Protein AF-0000000068592429 (afdb_homodimer)

Solvent-accessible surface area (backbone atoms only — not comparable to full-atom values): 50701 Å² total; per-residue (Å²): 136,84,78,75,76,78,73,79,74,76,72,72,74,68,74,78,64,93,68,71,52,60,77,60,74,67,26,63,68,58,52,56,60,53,63,74,45,64,85,49,51,45,71,52,58,59,58,52,37,44,52,31,51,76,68,63,32,38,27,37,26,39,37,36,29,75,93,52,47,72,50,48,60,65,51,44,50,48,38,41,71,73,24,67,29,78,42,56,35,36,48,62,47,90,30,91,50,41,43,32,55,51,38,64,66,35,44,76,69,62,33,51,32,36,40,37,40,60,28,63,80,62,58,54,56,87,74,43,86,38,52,57,46,74,31,45,39,43,43,67,67,65,46,67,56,52,46,51,52,48,48,73,73,31,59,90,67,38,50,33,36,38,41,36,26,36,67,38,36,39,68,46,53,63,59,36,45,62,57,39,38,72,72,67,36,46,72,42,62,52,55,35,44,80,45,52,64,20,32,34,39,61,48,25,25,42,71,77,57,44,72,78,72,31,93,68,64,39,84,36,38,32,33,42,31,42,38,85,64,59,65,36,53,48,19,36,40,56,37,31,74,85,49,52,39,29,37,33,22,72,87,80,70,46,78,39,85,56,85,75,66,59,53,62,48,50,49,51,53,50,50,36,32,52,47,32,51,71,60,42,59,32,33,34,37,33,39,26,54,40,41,51,36,24,46,70,67,55,51,51,51,52,51,53,54,34,55,75,71,67,52,45,71,44,42,30,37,26,62,71,89,47,51,72,63,55,54,63,40,57,91,70,36,45,20,36,35,42,38,40,66,51,50,54,29,70,75,44,28,82,70,32,92,47,35,44,28,24,56,61,49,40,34,33,41,72,63,74,45,77,61,56,57,58,76,82,69,79,73,73,75,64,81,75,77,76,85,76,83,74,68,81,65,76,72,76,68,75,76,74,78,76,72,76,88,64,69,75,59,60,69,59,82,25,32,41,50,20,63,83,32,64,86,61,29,65,37,74,75,59,68,62,88,61,69,82,63,69,84,68,77,75,79,78,78,76,82,78,78,75,120,135,82,78,78,75,79,72,79,72,76,73,73,76,70,74,77,64,92,67,72,53,60,75,59,73,67,28,62,69,59,52,56,60,53,62,75,47,65,86,48,50,44,72,52,59,59,58,50,37,44,51,30,49,76,69,62,30,37,26,36,27,40,37,37,28,74,93,52,46,73,50,48,60,66,50,43,50,48,38,42,71,73,24,66,28,78,42,56,34,36,47,62,48,90,32,91,50,42,45,31,54,50,36,65,66,36,45,76,70,61,34,51,31,36,41,38,40,61,28,63,81,62,60,53,56,86,74,42,86,40,51,56,45,74,33,44,38,44,42,68,66,65,45,67,57,52,47,50,52,47,47,72,71,30,60,89,68,36,49,32,36,38,43,36,26,37,63,37,37,39,67,45,52,63,59,34,45,63,57,39,37,74,71,66,36,46,73,42,62,54,54,34,45,80,46,52,66,20,34,36,39,61,50,25,24,41,70,78,56,44,72,77,72,31,92,69,63,39,83,36,39,32,33,44,30,41,40,86,63,58,65,36,54,47,19,36,40,56,38,31,78,86,49,51,40,30,37,34,22,73,87,80,69,46,77,39,85,55,86,76,66,58,51,62,48,50,51,52,53,50,50,36,34,52,48,31,51,73,62,43,59,32,33,33,36,32,40,26,53,39,41,52,37,23,46,69,68,54,51,52,52,51,50,51,54,33,55,75,71,66,53,45,69,46,42,29,36,27,62,72,89,46,52,71,65,55,54,63,39,57,89,71,35,44,20,35,35,42,38,41,66,51,51,53,29,70,77,46,28,82,70,32,92,47,34,44,29,24,56,60,49,40,34,33,43,72,62,75,43,76,60,57,57,57,75,83,68,81,73,75,74,65,82,74,79,78,82,75,82,75,70,80,66,76,73,75,67,75,75,73,79,74,73,74,90,64,69,76,58,59,69,60,84,25,32,42,50,22,64,84,32,64,88,61,29,66,37,73,74,59,68,62,88,60,70,83,63,70,83,67,76,73,77,79,78,76,79,77,79,74,119

Radius of gyration: 33.21 Å; Cα contacts (8 Å, |Δi|>4): 1528; chains: 2; bounding box: 91×123×103 Å

Sequence (902 aa):
MEVEQAKPKPTPKRFVKNQIPDSILNDAALNAAISILPHNYNFEVHKCVWRVLSTGAKRVALQFPEGLLMYSLPLSDIFTTFAAVDRCYVLGDVTYGACCVDDFSAAALSADLLIHYGHSCLVPIDSTTIPCLYVFVDIKIDVSHLVDTVKLNLESRAQNLVLAGTIQFASAIRAAKPELEKSGFRVLVPQSKPLSAGEVLGCTAPKVSLMNAFSENPENSVLVFVADGRFHLEAIMIANPGIKAFRYDPYIGKLFLEEYDHVGMKESRKGAILRAREEARNWGVVLGTLGRQGNPKILERLEKNMKEKGFLYTVFLMSEISPARIALFEDSVDAWIQIACPRLSIDWGDAFGKPVLNPFEAEIALGVIPCWWEKKKNVLVSKVQKSGDSSCECSCGEDENGNGKSDFGGEYPMDYYSQDGGEWNSSYVKKSSRPVRRISVSSIATSAISQMEVEQAKPKPTPKRFVKNQIPDSILNDAALNAAISILPHNYNFEVHKCVWRVLSTGAKRVALQFPEGLLMYSLPLSDIFTTFAAVDRCYVLGDVTYGACCVDDFSAAALSADLLIHYGHSCLVPIDSTTIPCLYVFVDIKIDVSHLVDTVKLNLESRAQNLVLAGTIQFASAIRAAKPELEKSGFRVLVPQSKPLSAGEVLGCTAPKVSLMNAFSENPENSVLVFVADGRFHLEAIMIANPGIKAFRYDPYIGKLFLEEYDHVGMKESRKGAILRAREEARNWGVVLGTLGRQGNPKILERLEKNMKEKGFLYTVFLMSEISPARIALFEDSVDAWIQIACPRLSIDWGDAFGKPVLNPFEAEIALGVIPCWWEKKKNVLVSKVQKSGDSSCECSCGEDENGNGKSDFGGEYPMDYYSQDGGEWNSSYVKKSSRPVRRISVSSIATSAISQ

Secondary structure (DSSP, 8-state):
------------------PPPHHHHT-HHHHHHHTTS-TTEE--HHHHHHHHHHHT--EEEEE--GGGGGGHHHHHHHHHHHS--SEEEEE-S---SGGG--HHHHHHTT-SEEEEESS---S-GGGSSS-EEEE--EE---HHHHHHHHHHHHTTT-SEEEEEE-GGGHHHHHHHHHHHHHTT-EEE----TTSPTTB--SSB-----HHHH-SS-GGGEEEEEE-SSSHHHHHHHHH-TTSEEEEEETTTTEEEEE---HHHHHHHHHHHHHHHHHH-SEEEEEEE-STT-S-HHHHHHHHHHHHHHT-EEEEEEESS--HHHHHTTTTT-SEEEEES-HHHHHHHGGGSSS-EE-HHHHHHHTTSS--TTS----------------------------SS----------BTT-TT--TT---S-S--SS-----------------/------------------PPPHHHHT-HHHHHHHTTS-TTEE--HHHHHHHHHHHT--EEEEE--GGGGGGHHHHHHHHHHHS--SEEEEE-S---SGGG--HHHHHHTT-SEEEEESS---S-GGGSSS-EEEE--EE---HHHHHHHHHHHHTTT-SEEEEEE-GGGHHHHHHHHHHHHHTT-EEE----TTSPTTB--SSB-----HHHH-SS-GGGEEEEEE-SSSHHHHHHHHH-TTSEEEEEETTTTEEEEE---HHHHHHHHHHHHHHHHHH-SEEEEEEE-STT-S-HHHHHHHHHHHHHHT-EEEEEEESS--HHHHHTTTTT-SEEEEES-HHHHHHHGGGSSS-EE-HHHHHHHTTSS--TTS----------------------------SS----------BTT-TT--TT---S-S--SS-----------------

InterPro domains:
  IPR016435 Diphthamide synthesis DPH1/DPH2 [PF01866] (64-372)
  IPR016435 Diphthamide synthesis DPH1/DPH2 [PTHR10762] (11-434)
  IPR016435 Diphthamide synthesis DPH1/DPH2 [SFLDS00032] (9-432)
  IPR016435 Diphthamide synthesis DPH1/DPH2 [TIGR00322] (41-366)
  IPR035435 Diphthamide synthesis DHP1/DPH2, eukaryotes and archaea [PIRSF004967] (24-420)
  IPR042263 Diphthamide synthesis DPH1/DPH2, domain 1 [G3DSA:3.40.50.11840] (55-137)
  IPR042264 Diphthamide synthesis DPH1/DPH2, domain 2 [G3DSA:3.40.50.11850] (138-261)
  IPR042265 Diphthamide synthesis DPH1/DPH2, domain 3 [G3DSA:3.40.50.11860] (262-363)

Organism: Arachis hypogaea (NCBI:txid3818)

Nearest PDB structures (foldseek):
  6q2d-assembly1_B  TM=8.440E-01  e=9.371E-25  Methanobrevibacter smithii
  6bxm-assembly1_A  TM=8.163E-01  e=5.652E-24  Candidatus Methanoperedens nitratireducens
  3lzc-assembly1_B  TM=8.342E-01  e=5.745E-23  Pyrococcus horikoshii
  3lzd-assembly1_B  TM=8.383E-01  e=1.371E-22  Pyrococcus horikoshii
  6bxn-assembly1_A  TM=8.283E-01  e=4.370E-22  Candidatus Methanoperedens nitratireducens

Structure (mmCIF, N/CA/C/O backbone):
data_AF-0000000068592429-model_v1
#
loop_
_entity.id
_entity.type
_entity.pdbx_description
1 polymer '2-(3-amino-3-carboxypropyl)histidine synthase subunit 1'
#
loop_
_atom_site.group_PDB
_atom_site.id
_atom_site.type_symbol
_atom_site.label_atom_id
_atom_site.label_alt_id
_atom_site.label_comp_id
_atom_site.label_asym_id
_atom_site.label_entity_id
_atom_site.label_seq_id
_atom_site.pdbx_PDB_ins_code
_atom_site.Cartn_x
_atom_site.Cartn_y
_atom_site.Cartn_z
_atom_site.occupancy
_atom_site.B_iso_or_equiv
_atom_site.auth_seq_id
_atom_site.auth_comp_id
_atom_site.auth_asym_id
_atom_site.auth_atom_id
_atom_site.pdbx_PDB_model_num
ATOM 1 N N . MET A 1 1 ? 14.109 -41.812 -66.688 1 32.31 1 MET A N 1
ATOM 2 C CA . MET A 1 1 ? 13.359 -41.125 -65.688 1 32.31 1 MET A CA 1
ATOM 3 C C . MET A 1 1 ? 14.305 -40.406 -64.688 1 32.31 1 MET A C 1
ATOM 5 O O . MET A 1 1 ? 15.047 -41.062 -63.969 1 32.31 1 MET A O 1
ATOM 9 N N . GLU A 1 2 ? 14.867 -39.25 -65.062 1 37.62 2 GLU A N 1
ATOM 10 C CA . GLU A 1 2 ? 15.852 -38.375 -64.438 1 37.62 2 GLU A CA 1
ATOM 11 C C . GLU A 1 2 ? 15.336 -37.812 -63.125 1 37.62 2 GLU A C 1
ATOM 13 O O . GLU A 1 2 ? 14.258 -37.25 -63.062 1 37.62 2 GLU A O 1
ATOM 18 N N . VAL A 1 3 ? 15.68 -38.438 -61.969 1 41.69 3 VAL A N 1
ATOM 19 C CA . VAL A 1 3 ? 15.359 -38.062 -60.594 1 41.69 3 VAL A CA 1
ATOM 20 C C . VAL A 1 3 ? 15.758 -36.625 -60.312 1 41.69 3 VAL A C 1
ATOM 22 O O . VAL A 1 3 ? 16.938 -36.281 -60.406 1 41.69 3 VAL A O 1
ATOM 25 N N . GLU A 1 4 ? 14.898 -35.688 -60.656 1 42.69 4 GLU A N 1
ATOM 26 C CA . GLU A 1 4 ? 15.109 -34.281 -60.344 1 42.69 4 GLU A CA 1
ATOM 27 C C . GLU A 1 4 ? 15.562 -34.062 -58.906 1 42.69 4 GLU A C 1
ATOM 29 O O . GLU A 1 4 ? 14.914 -34.562 -57.969 1 42.69 4 GLU A O 1
ATOM 34 N N . GLN A 1 5 ? 16.844 -33.844 -58.656 1 42.66 5 GLN A N 1
ATOM 35 C CA . GLN A 1 5 ? 17.484 -33.531 -57.406 1 42.66 5 GLN A CA 1
ATOM 36 C C . GLN A 1 5 ? 16.75 -32.438 -56.656 1 42.66 5 GLN A C 1
ATOM 38 O O . GLN A 1 5 ? 16.516 -31.359 -57.188 1 42.66 5 GLN A O 1
ATOM 43 N N . ALA A 1 6 ? 15.938 -32.812 -55.656 1 48.84 6 ALA A N 1
ATOM 44 C CA . ALA A 1 6 ? 15.195 -31.891 -54.812 1 48.84 6 ALA A CA 1
ATOM 45 C C . ALA A 1 6 ? 16.078 -30.734 -54.344 1 48.84 6 ALA A C 1
ATOM 47 O O . ALA A 1 6 ? 17.203 -30.953 -53.875 1 48.84 6 ALA A O 1
ATOM 48 N N . LYS A 1 7 ? 15.906 -29.5 -54.844 1 52.91 7 LYS A N 1
ATOM 49 C CA . LYS A 1 7 ? 16.578 -28.281 -54.406 1 52.91 7 LYS A CA 1
ATOM 50 C C . LYS A 1 7 ? 16.578 -28.141 -52.906 1 52.91 7 LYS A C 1
ATOM 52 O O . LYS A 1 7 ? 15.57 -28.438 -52.25 1 52.91 7 LYS A O 1
ATOM 57 N N . PRO A 1 8 ? 17.766 -27.984 -52.281 1 46.38 8 PRO A N 1
ATOM 58 C CA . PRO A 1 8 ? 17.875 -27.859 -50.812 1 46.38 8 PRO A CA 1
ATOM 59 C C . PRO A 1 8 ? 16.984 -26.766 -50.25 1 46.38 8 PRO A C 1
ATOM 61 O O . PRO A 1 8 ? 16.75 -25.75 -50.906 1 46.38 8 PRO A O 1
ATOM 64 N N . LYS A 1 9 ? 15.945 -27.109 -49.5 1 47.75 9 LYS A N 1
ATOM 65 C CA . LYS A 1 9 ? 15.055 -26.172 -48.844 1 47.75 9 LYS A CA 1
ATOM 66 C C . LYS A 1 9 ? 15.836 -25.047 -48.156 1 47.75 9 LYS A C 1
ATOM 68 O O . LYS A 1 9 ? 16.875 -25.281 -47.531 1 47.75 9 LYS A O 1
ATOM 73 N N . PRO A 1 10 ? 15.688 -23.828 -48.656 1 45.75 10 PRO A N 1
ATOM 74 C CA . PRO A 1 10 ? 16.406 -22.719 -48.031 1 45.75 10 PRO A CA 1
ATOM 75 C C . PRO A 1 10 ? 16.281 -22.75 -46.5 1 45.75 10 PRO A C 1
ATOM 77 O O . PRO A 1 10 ? 15.289 -23.234 -45.969 1 45.75 10 PRO A O 1
ATOM 80 N N . THR A 1 11 ? 17.375 -22.844 -45.781 1 42.38 11 THR A N 1
ATOM 81 C CA . THR A 1 11 ? 17.438 -22.734 -44.344 1 42.38 11 THR A CA 1
ATOM 82 C C . THR A 1 11 ? 16.625 -21.531 -43.844 1 42.38 11 THR A C 1
ATOM 84 O O . THR A 1 11 ? 16.75 -20.438 -44.375 1 42.38 11 THR A O 1
ATOM 87 N N . PRO A 1 12 ? 15.469 -21.75 -43.344 1 40.12 12 PRO A N 1
ATOM 88 C CA . PRO A 1 12 ? 14.711 -20.594 -42.875 1 40.12 12 PRO A CA 1
ATOM 89 C C . PRO A 1 12 ? 15.602 -19.516 -42.25 1 40.12 12 PRO A C 1
ATOM 91 O O . PRO A 1 12 ? 16.625 -19.828 -41.656 1 40.12 12 PRO A O 1
ATOM 94 N N . LYS A 1 13 ? 15.633 -18.375 -42.812 1 39.97 13 LYS A N 1
ATOM 95 C CA . LYS A 1 13 ? 16.297 -17.203 -42.219 1 39.97 13 LYS A CA 1
ATOM 96 C C . LYS A 1 13 ? 16.031 -17.109 -40.719 1 39.97 13 LYS A C 1
ATOM 98 O O . LYS A 1 13 ? 14.875 -17.031 -40.312 1 39.97 13 LYS A O 1
ATOM 103 N N . ARG A 1 14 ? 16.781 -17.828 -40 1 35.91 14 ARG A N 1
ATOM 104 C CA . ARG A 1 14 ? 16.641 -17.594 -38.562 1 35.91 14 ARG A CA 1
ATOM 105 C C . ARG A 1 14 ? 16.422 -16.109 -38.281 1 35.91 14 ARG A C 1
ATOM 107 O O . ARG A 1 14 ? 17.141 -15.25 -38.781 1 35.91 14 ARG A O 1
ATOM 114 N N . PHE A 1 15 ? 15.227 -15.648 -38.156 1 39.09 15 PHE A N 1
ATOM 115 C CA . PHE A 1 15 ? 14.992 -14.328 -37.594 1 39.09 15 PHE A CA 1
ATOM 116 C C . PHE A 1 15 ? 16.062 -13.984 -36.562 1 39.09 15 PHE A C 1
ATOM 118 O O . PHE A 1 15 ? 16.328 -14.773 -35.656 1 39.09 15 PHE A O 1
ATOM 125 N N . VAL A 1 16 ? 17.125 -13.414 -36.969 1 40.88 16 VAL A N 1
ATOM 126 C CA . VAL A 1 16 ? 18.156 -12.859 -36.094 1 40.88 16 VAL A CA 1
ATOM 127 C C . VAL A 1 16 ? 17.5 -12.219 -34.875 1 40.88 16 VAL A C 1
ATOM 129 O O . VAL A 1 16 ? 16.812 -11.203 -35 1 40.88 16 VAL A O 1
ATOM 132 N N . LYS A 1 17 ? 16.859 -12.867 -34 1 45.84 17 LYS A N 1
ATOM 133 C CA . LYS A 1 17 ? 16.562 -12.414 -32.656 1 45.84 17 LYS A CA 1
ATOM 134 C C . LYS A 1 17 ? 17.578 -11.367 -32.188 1 45.84 17 LYS A C 1
ATOM 136 O O . LYS A 1 17 ? 18.734 -11.398 -32.594 1 45.84 17 LYS A O 1
ATOM 141 N N . ASN A 1 18 ? 17.125 -10.141 -31.734 1 54.62 18 ASN A N 1
ATOM 142 C CA . ASN A 1 18 ? 17.844 -9 -31.172 1 54.62 18 ASN A CA 1
ATOM 143 C C . ASN A 1 18 ? 19 -9.461 -30.297 1 54.62 18 ASN A C 1
ATOM 145 O O . ASN A 1 18 ? 18.812 -9.68 -29.094 1 54.62 18 ASN A O 1
ATOM 149 N N . GLN A 1 19 ? 20.062 -9.969 -30.844 1 81.81 19 GLN A N 1
ATOM 150 C CA . GLN A 1 19 ? 21.297 -10.469 -30.234 1 81.81 19 GLN A CA 1
ATOM 151 C C . GLN A 1 19 ? 22.047 -9.352 -29.531 1 81.81 19 GLN A C 1
ATOM 153 O O . GLN A 1 19 ? 22.172 -8.242 -30.047 1 81.81 19 GLN A O 1
ATOM 158 N N . ILE A 1 20 ? 22.312 -9.539 -28.25 1 94.12 20 ILE A N 1
ATOM 159 C CA . ILE A 1 20 ? 23.125 -8.617 -27.469 1 94.12 20 ILE A CA 1
ATOM 160 C C . ILE A 1 20 ? 24.469 -8.398 -28.156 1 94.12 20 ILE A C 1
ATOM 162 O O . ILE A 1 20 ? 25.172 -9.367 -28.469 1 94.12 20 ILE A O 1
ATOM 166 N N . PRO A 1 21 ? 24.828 -7.23 -28.547 1 96.12 21 PRO A N 1
ATOM 167 C CA . PRO A 1 21 ? 26.109 -6.953 -29.219 1 96.12 21 PRO A CA 1
ATOM 168 C C . PRO A 1 21 ? 27.312 -7.449 -28.422 1 96.12 21 PRO A C 1
ATOM 170 O O . PRO A 1 21 ? 27.312 -7.41 -27.188 1 96.12 21 PRO A O 1
ATOM 173 N N . ASP A 1 22 ? 28.344 -7.773 -29.094 1 96 22 ASP A N 1
ATOM 174 C CA . ASP A 1 22 ? 29.578 -8.234 -28.484 1 96 22 ASP A CA 1
ATOM 175 C C . ASP A 1 22 ? 30.219 -7.133 -27.641 1 96 22 ASP A C 1
ATOM 177 O O . ASP A 1 22 ? 30.859 -7.414 -26.625 1 96 22 ASP A O 1
ATOM 181 N N . SER A 1 23 ? 30.031 -5.945 -28.078 1 95.81 23 SER A N 1
ATOM 182 C CA . SER A 1 23 ? 30.594 -4.809 -27.359 1 95.81 23 SER A CA 1
ATOM 183 C C . SER A 1 23 ? 30.062 -4.742 -25.938 1 95.81 23 SER A C 1
ATOM 185 O O . SER A 1 23 ? 30.734 -4.219 -25.047 1 95.81 23 SER A O 1
ATOM 187 N N . ILE A 1 24 ? 28.891 -5.293 -25.75 1 97.25 24 ILE A N 1
ATOM 188 C CA . ILE A 1 24 ? 28.297 -5.316 -24.406 1 97.25 24 ILE A CA 1
ATOM 189 C C . ILE A 1 24 ? 28.719 -6.602 -23.688 1 97.25 24 ILE A C 1
ATOM 191 O O . ILE A 1 24 ? 29.141 -6.566 -22.531 1 97.25 24 ILE A O 1
ATOM 195 N N . LEU A 1 25 ? 28.672 -7.691 -24.406 1 97.06 25 LEU A N 1
ATOM 196 C CA . LEU A 1 25 ? 28.969 -9 -23.828 1 97.06 25 LEU A CA 1
ATOM 197 C C . LEU A 1 25 ? 30.406 -9.078 -23.359 1 97.06 25 LEU A C 1
ATOM 199 O O . LEU A 1 25 ? 30.703 -9.711 -22.344 1 97.06 25 LEU A O 1
ATOM 203 N N . ASN A 1 26 ? 31.328 -8.375 -24.078 1 96.81 26 ASN A N 1
ATOM 204 C CA . ASN A 1 26 ? 32.75 -8.508 -23.797 1 96.81 26 ASN A CA 1
ATOM 205 C C . ASN A 1 26 ? 33.344 -7.238 -23.172 1 96.81 26 ASN A C 1
ATOM 207 O O . ASN A 1 26 ? 34.531 -7.035 -23.188 1 96.81 26 ASN A O 1
ATOM 211 N N . ASP A 1 27 ? 32.469 -6.387 -22.734 1 97.19 27 ASP A N 1
ATOM 212 C CA . ASP A 1 27 ? 32.938 -5.203 -22.031 1 97.19 27 ASP A CA 1
ATOM 213 C C . ASP A 1 27 ? 33.562 -5.578 -20.688 1 97.19 27 ASP A C 1
ATOM 215 O O . ASP A 1 27 ? 32.844 -5.969 -19.75 1 97.19 27 ASP A O 1
ATOM 219 N N . ALA A 1 28 ? 34.844 -5.352 -20.562 1 97.69 28 ALA A N 1
ATOM 220 C CA . ALA A 1 28 ? 35.594 -5.809 -19.391 1 97.69 28 ALA A CA 1
ATOM 221 C C . ALA A 1 28 ? 35.156 -5.078 -18.125 1 97.69 28 ALA A C 1
ATOM 223 O O . ALA A 1 28 ? 35.062 -5.676 -17.062 1 97.69 28 ALA A O 1
ATOM 224 N N . ALA A 1 29 ? 34.938 -3.838 -18.281 1 97.69 29 ALA A N 1
ATOM 225 C CA . ALA A 1 29 ? 34.5 -3.049 -17.141 1 97.69 29 ALA A CA 1
ATOM 226 C C . ALA A 1 29 ? 33.125 -3.473 -16.656 1 97.69 29 ALA A C 1
ATOM 228 O O . ALA A 1 29 ? 32.875 -3.598 -15.461 1 97.69 29 ALA A O 1
ATOM 229 N N . LEU A 1 30 ? 32.219 -3.689 -17.578 1 98 30 LEU A N 1
ATOM 230 C CA . LEU A 1 30 ? 30.891 -4.164 -17.25 1 98 30 LEU A CA 1
ATOM 231 C C . LEU A 1 30 ? 30.953 -5.531 -16.578 1 98 30 LEU A C 1
ATOM 233 O O . LEU A 1 30 ? 30.312 -5.746 -15.547 1 98 30 LEU A O 1
ATOM 237 N N . ASN A 1 31 ? 31.719 -6.387 -17.109 1 98.19 31 ASN A N 1
ATOM 238 C CA . ASN A 1 31 ? 31.844 -7.73 -16.547 1 98.19 31 ASN A CA 1
ATOM 239 C C . ASN A 1 31 ? 32.438 -7.703 -15.141 1 98.19 31 ASN A C 1
ATOM 241 O O . ASN A 1 31 ? 32.062 -8.508 -14.289 1 98.19 31 ASN A O 1
ATOM 245 N N . ALA A 1 32 ? 33.344 -6.793 -14.93 1 97.81 32 ALA A N 1
ATOM 246 C CA . ALA A 1 32 ? 33.906 -6.625 -13.594 1 97.81 32 ALA A CA 1
ATOM 247 C C . ALA A 1 32 ? 32.844 -6.168 -12.602 1 97.81 32 ALA A C 1
ATOM 249 O O . ALA A 1 32 ? 32.781 -6.645 -11.469 1 97.81 32 ALA A O 1
ATOM 250 N N . ALA A 1 33 ? 32.031 -5.281 -13.016 1 96.75 33 ALA A N 1
ATOM 251 C CA . ALA A 1 33 ? 30.938 -4.797 -12.172 1 96.75 33 ALA A CA 1
ATOM 252 C C . ALA A 1 33 ? 29.938 -5.906 -11.875 1 96.75 33 ALA A C 1
ATOM 254 O O . ALA A 1 33 ? 29.422 -6.008 -10.758 1 96.75 33 ALA A O 1
ATOM 255 N N . ILE A 1 34 ? 29.672 -6.715 -12.867 1 97.62 34 ILE A N 1
ATOM 256 C CA . ILE A 1 34 ? 28.734 -7.82 -12.727 1 97.62 34 ILE A CA 1
ATOM 257 C C . ILE A 1 34 ? 29.266 -8.844 -11.734 1 97.62 34 ILE A C 1
ATOM 259 O O . ILE A 1 34 ? 28.5 -9.484 -11.016 1 97.62 34 ILE A O 1
ATOM 263 N N . SER A 1 35 ? 30.547 -8.945 -11.633 1 96.75 35 SER A N 1
ATOM 264 C CA . SER A 1 35 ? 31.203 -9.961 -10.812 1 96.75 35 SER A CA 1
ATOM 265 C C . SER A 1 35 ? 30.953 -9.703 -9.328 1 96.75 35 SER A C 1
ATOM 267 O O . SER A 1 35 ? 31.172 -10.586 -8.492 1 96.75 35 SER A O 1
ATOM 269 N N . ILE A 1 36 ? 30.406 -8.5 -8.992 1 93.31 36 ILE A N 1
ATOM 270 C CA . ILE A 1 36 ? 30.078 -8.195 -7.602 1 93.31 36 ILE A CA 1
ATOM 271 C C . ILE A 1 36 ? 28.812 -8.938 -7.188 1 93.31 36 ILE A C 1
ATOM 273 O O . ILE A 1 36 ? 28.562 -9.156 -6 1 93.31 36 ILE A O 1
ATOM 277 N N . LEU A 1 37 ? 27.969 -9.242 -8.164 1 96.31 37 LEU A N 1
ATOM 278 C CA . LEU A 1 37 ? 26.766 -10.023 -7.922 1 96.31 37 LEU A CA 1
ATOM 279 C C . LEU A 1 37 ? 27.109 -11.5 -7.719 1 96.31 37 LEU A C 1
ATOM 281 O O . LEU A 1 37 ? 28.156 -11.961 -8.156 1 96.31 37 LEU A O 1
ATOM 285 N N . PRO A 1 38 ? 26.25 -12.242 -6.984 1 95.19 38 PRO A N 1
ATOM 286 C CA . PRO A 1 38 ? 26.547 -13.664 -6.805 1 95.19 38 PRO A CA 1
ATOM 287 C C . PRO A 1 38 ? 26.688 -14.406 -8.133 1 95.19 38 PRO A C 1
ATOM 289 O O . PRO A 1 38 ? 25.828 -14.281 -9.008 1 95.19 38 PRO A O 1
ATOM 292 N N . HIS A 1 39 ? 27.656 -15.242 -8.211 1 94.88 39 HIS A N 1
ATOM 293 C CA . HIS A 1 39 ? 28.016 -15.883 -9.477 1 94.88 39 HIS A CA 1
ATOM 294 C C . HIS A 1 39 ? 26.969 -16.906 -9.898 1 94.88 39 HIS A C 1
ATOM 296 O O . HIS A 1 39 ? 26.828 -17.203 -11.086 1 94.88 39 HIS A O 1
ATOM 302 N N . ASN A 1 40 ? 26.281 -17.375 -8.984 1 95.81 40 ASN A N 1
ATOM 303 C CA . ASN A 1 40 ? 25.328 -18.422 -9.328 1 95.81 40 ASN A CA 1
ATOM 304 C C . ASN A 1 40 ? 23.953 -17.844 -9.648 1 95.81 40 ASN A C 1
ATOM 306 O O . ASN A 1 40 ? 23.016 -18.578 -9.93 1 95.81 40 ASN A O 1
ATOM 310 N N . TYR A 1 41 ? 23.797 -16.547 -9.531 1 96.56 41 TYR A N 1
ATOM 311 C CA . TYR A 1 41 ? 22.562 -15.867 -9.938 1 96.56 41 TYR A CA 1
ATOM 312 C C . TYR A 1 41 ? 22.703 -15.242 -11.312 1 96.56 41 TYR A C 1
ATOM 314 O O . TYR A 1 41 ? 23.688 -14.531 -11.586 1 96.56 41 TYR A O 1
ATOM 322 N N . ASN A 1 42 ? 21.812 -15.5 -12.18 1 96.81 42 ASN A N 1
ATOM 323 C CA . ASN A 1 42 ? 21.812 -14.852 -13.492 1 96.81 42 ASN A CA 1
ATOM 324 C C . ASN A 1 42 ? 20.766 -13.742 -13.578 1 96.81 42 ASN A C 1
ATOM 326 O O . ASN A 1 42 ? 19.594 -14 -13.867 1 96.81 42 ASN A O 1
ATOM 330 N N . PHE A 1 43 ? 21.203 -12.516 -13.438 1 97.69 43 PHE A N 1
ATOM 331 C CA . PHE A 1 43 ? 20.328 -11.352 -13.461 1 97.69 43 PHE A CA 1
ATOM 332 C C . PHE A 1 43 ? 20.141 -10.844 -14.891 1 97.69 43 PHE A C 1
ATOM 334 O O . PHE A 1 43 ? 19.469 -9.828 -15.109 1 97.69 43 PHE A O 1
ATOM 341 N N . GLU A 1 44 ? 20.766 -11.5 -15.867 1 97.31 44 GLU A N 1
ATOM 342 C CA . GLU A 1 44 ? 20.703 -11.125 -17.281 1 97.31 44 GLU A CA 1
ATOM 343 C C . GLU A 1 44 ? 21.062 -9.664 -17.484 1 97.31 44 GLU A C 1
ATOM 345 O O . GLU A 1 44 ? 20.359 -8.922 -18.172 1 97.31 44 GLU A O 1
ATOM 350 N N . VAL A 1 45 ? 22.156 -9.297 -16.875 1 98.25 45 VAL A N 1
ATOM 351 C CA . VAL A 1 45 ? 22.562 -7.898 -16.844 1 98.25 45 VAL A CA 1
ATOM 352 C C . VAL A 1 45 ? 22.875 -7.402 -18.25 1 98.25 45 VAL A C 1
ATOM 354 O O . VAL A 1 45 ? 22.453 -6.305 -18.625 1 98.25 45 VAL A O 1
ATOM 357 N N . HIS A 1 46 ? 23.562 -8.195 -19.094 1 98.25 46 HIS A N 1
ATOM 358 C CA . HIS A 1 46 ? 23.875 -7.789 -20.453 1 98.25 46 HIS A CA 1
ATOM 359 C C . HIS A 1 46 ? 22.609 -7.516 -21.266 1 98.25 46 HIS A C 1
ATOM 361 O O . HIS A 1 46 ? 22.547 -6.539 -22.016 1 98.25 46 HIS A O 1
ATOM 367 N N . LYS A 1 47 ? 21.672 -8.383 -21.078 1 97.56 47 LYS A N 1
ATOM 368 C CA . LYS A 1 47 ? 20.375 -8.219 -21.75 1 97.56 47 LYS A CA 1
ATOM 369 C C . LYS A 1 47 ? 19.703 -6.926 -21.328 1 97.56 47 LYS A C 1
ATOM 371 O O . LYS A 1 47 ? 19.141 -6.203 -22.156 1 97.56 47 LYS A O 1
ATOM 376 N N . CYS A 1 48 ? 19.719 -6.68 -20.047 1 98.19 48 CYS A N 1
ATOM 377 C CA . CYS A 1 48 ? 19.094 -5.48 -19.5 1 98.19 48 CYS A CA 1
ATOM 378 C C . CYS A 1 48 ? 19.781 -4.223 -20.016 1 98.19 48 CYS A C 1
ATOM 380 O O . CYS A 1 48 ? 19.125 -3.271 -20.438 1 98.19 48 CYS A O 1
ATOM 382 N N . VAL A 1 49 ? 21.094 -4.25 -19.984 1 98.38 49 VAL A N 1
ATOM 383 C CA . VAL A 1 49 ? 21.875 -3.121 -20.484 1 98.38 49 VAL A CA 1
ATOM 384 C C . VAL A 1 49 ? 21.531 -2.863 -21.953 1 98.38 49 VAL A C 1
ATOM 386 O O . VAL A 1 49 ? 21.281 -1.72 -22.344 1 98.38 49 VAL A O 1
ATOM 389 N N . TRP A 1 50 ? 21.484 -3.877 -22.688 1 97.88 50 TRP A N 1
ATOM 390 C CA . TRP A 1 50 ? 21.172 -3.758 -24.109 1 97.88 50 TRP A CA 1
ATOM 391 C C . TRP A 1 50 ? 19.766 -3.189 -24.312 1 97.88 50 TRP A C 1
ATOM 393 O O . TRP A 1 50 ? 19.562 -2.324 -25.172 1 97.88 50 TRP A O 1
ATOM 403 N N . ARG A 1 51 ? 18.812 -3.693 -23.562 1 97.56 51 ARG A N 1
ATOM 404 C CA . ARG A 1 51 ? 17.438 -3.213 -23.656 1 97.56 51 ARG A CA 1
ATOM 405 C C . ARG A 1 51 ? 17.359 -1.721 -23.359 1 97.56 51 ARG A C 1
ATOM 407 O O . ARG A 1 51 ? 16.672 -0.979 -24.062 1 97.56 51 ARG A O 1
ATOM 414 N N . VAL A 1 52 ? 18.031 -1.284 -22.328 1 97.88 52 VAL A N 1
ATOM 415 C CA . VAL A 1 52 ? 18.047 0.122 -21.938 1 97.88 52 VAL A CA 1
ATOM 416 C C . VAL A 1 52 ? 18.641 0.962 -23.078 1 97.88 52 VAL A C 1
ATOM 418 O O . VAL A 1 52 ? 18.031 1.951 -23.5 1 97.88 52 VAL A O 1
ATOM 421 N N . LEU A 1 53 ? 19.734 0.524 -23.625 1 97.25 53 LEU A N 1
ATOM 422 C CA . LEU A 1 53 ? 20.438 1.272 -24.656 1 97.25 53 LEU A CA 1
ATOM 423 C C . LEU A 1 53 ? 19.641 1.292 -25.953 1 97.25 53 LEU A C 1
ATOM 425 O O . LEU A 1 53 ? 19.516 2.34 -26.594 1 97.25 53 LEU A O 1
ATOM 429 N N . SER A 1 54 ? 19.109 0.176 -26.297 1 96.31 54 SER A N 1
ATOM 430 C CA . SER A 1 54 ? 18.422 0.051 -27.594 1 96.31 54 SER A CA 1
ATOM 431 C C . SER A 1 54 ? 17.109 0.82 -27.594 1 96.31 54 SER A C 1
ATOM 433 O O . SER A 1 54 ? 16.656 1.269 -28.641 1 96.31 54 SER A O 1
ATOM 435 N N . THR A 1 55 ? 16.5 1.025 -26.438 1 95.81 55 THR A N 1
ATOM 436 C CA . THR A 1 55 ? 15.234 1.744 -26.359 1 95.81 55 THR A CA 1
ATOM 437 C C . THR A 1 55 ? 15.469 3.215 -26.031 1 95.81 55 THR A C 1
ATOM 439 O O . THR A 1 55 ? 14.539 4.027 -26.094 1 95.81 55 THR A O 1
ATOM 442 N N . GLY A 1 56 ? 16.625 3.504 -25.625 1 96.25 56 GLY A N 1
ATOM 443 C CA . GLY A 1 56 ? 16.922 4.875 -25.25 1 96.25 56 GLY A CA 1
ATOM 444 C C . GLY A 1 56 ? 16.312 5.281 -23.922 1 96.25 56 GLY A C 1
ATOM 445 O O . GLY A 1 56 ? 16.031 6.457 -23.688 1 96.25 56 GLY A O 1
ATOM 446 N N . ALA A 1 57 ? 16.062 4.312 -23.078 1 97.19 57 ALA A N 1
ATOM 447 C CA . ALA A 1 57 ? 15.484 4.594 -21.766 1 97.19 57 ALA A CA 1
ATOM 448 C C . ALA A 1 57 ? 16.453 5.398 -20.906 1 97.19 57 ALA A C 1
ATOM 450 O O . ALA A 1 57 ? 17.641 5.062 -20.812 1 97.19 57 ALA A O 1
ATOM 451 N N . LYS A 1 58 ? 15.938 6.441 -20.297 1 96.94 58 LYS A N 1
ATOM 452 C CA . LYS A 1 58 ? 16.766 7.277 -19.438 1 96.94 58 LYS A CA 1
ATOM 453 C C . LYS A 1 58 ? 16.359 7.109 -17.969 1 96.94 58 LYS A C 1
ATOM 455 O O . LYS A 1 58 ? 17.188 7.293 -17.062 1 96.94 58 LYS A O 1
ATOM 460 N N . ARG A 1 59 ? 15.148 6.832 -17.75 1 96.25 59 ARG A N 1
ATOM 461 C CA . ARG A 1 59 ? 14.609 6.535 -16.422 1 96.25 59 ARG A CA 1
ATOM 462 C C . ARG A 1 59 ? 14.148 5.086 -16.328 1 96.25 59 ARG A C 1
ATOM 464 O O . ARG A 1 59 ? 13.203 4.684 -17.031 1 96.25 59 ARG A O 1
ATOM 471 N N . VAL A 1 60 ? 14.82 4.387 -15.43 1 97.94 60 VAL A N 1
ATOM 472 C CA . VAL A 1 60 ? 14.547 2.957 -15.344 1 97.94 60 VAL A CA 1
ATOM 473 C C . VAL A 1 60 ? 14.039 2.609 -13.945 1 97.94 60 VAL A C 1
ATOM 475 O O . VAL A 1 60 ? 14.641 3.004 -12.945 1 97.94 60 VAL A O 1
ATOM 478 N N . ALA A 1 61 ? 12.922 1.909 -13.875 1 97.75 61 ALA A N 1
ATOM 479 C CA . ALA A 1 61 ? 12.406 1.393 -12.609 1 97.75 61 ALA A CA 1
ATOM 480 C C . ALA A 1 61 ? 12.773 -0.078 -12.43 1 97.75 61 ALA A C 1
ATOM 482 O O . ALA A 1 61 ? 12.688 -0.866 -13.375 1 97.75 61 ALA A O 1
ATOM 483 N N . LEU A 1 62 ? 13.242 -0.384 -11.25 1 97.94 62 LEU A N 1
ATOM 484 C CA . LEU A 1 62 ? 13.609 -1.756 -10.914 1 97.94 62 LEU A CA 1
ATOM 485 C C . LEU A 1 62 ? 12.672 -2.32 -9.844 1 97.94 62 LEU A C 1
ATOM 487 O O . LEU A 1 62 ? 12.461 -1.695 -8.805 1 97.94 62 LEU A O 1
ATOM 491 N N . GLN A 1 63 ? 12.102 -3.42 -10.109 1 97.12 63 GLN A N 1
ATOM 492 C CA . GLN A 1 63 ? 11.219 -4.098 -9.156 1 97.12 63 GLN A CA 1
ATOM 493 C C . GLN A 1 63 ? 11.734 -5.5 -8.844 1 97.12 63 GLN A C 1
ATOM 495 O O . GLN A 1 63 ? 12.164 -6.223 -9.742 1 97.12 63 GLN A O 1
ATOM 500 N N . PHE A 1 64 ? 11.672 -5.832 -7.516 1 96.12 64 PHE A N 1
ATOM 501 C CA . PHE A 1 64 ? 12.219 -7.094 -7.035 1 96.12 64 PHE A CA 1
ATOM 502 C C . PHE A 1 64 ? 11.273 -7.746 -6.035 1 96.12 64 PHE A C 1
ATOM 504 O O . PHE A 1 64 ? 10.578 -7.055 -5.289 1 96.12 64 PHE A O 1
ATOM 511 N N . PRO A 1 65 ? 11.289 -9.102 -6.043 1 93.44 65 PRO A N 1
ATOM 512 C CA . PRO A 1 65 ? 10.773 -9.711 -4.816 1 93.44 65 PRO A CA 1
ATOM 513 C C . PRO A 1 65 ? 11.68 -9.469 -3.613 1 93.44 65 PRO A C 1
ATOM 515 O O . PRO A 1 65 ? 12.836 -9.055 -3.775 1 93.44 65 PRO A O 1
ATOM 518 N N . GLU A 1 66 ? 11.18 -9.734 -2.475 1 87.62 66 GLU A N 1
ATOM 519 C CA . GLU A 1 66 ? 11.875 -9.391 -1.236 1 87.62 66 GLU A CA 1
ATOM 520 C C . GLU A 1 66 ? 13.25 -10.039 -1.178 1 87.62 66 GLU A C 1
ATOM 522 O O . GLU A 1 66 ? 14.234 -9.383 -0.824 1 87.62 66 GLU A O 1
ATOM 527 N N . GLY A 1 67 ? 13.398 -11.234 -1.585 1 87.94 67 GLY A N 1
ATOM 528 C CA . GLY A 1 67 ? 14.648 -11.969 -1.48 1 87.94 67 GLY A CA 1
ATOM 529 C C . GLY A 1 67 ? 15.734 -11.438 -2.402 1 87.94 67 GLY A C 1
ATOM 530 O O . GLY A 1 67 ? 16.922 -11.727 -2.215 1 87.94 67 GLY A O 1
ATOM 531 N N . LEU A 1 68 ? 15.352 -10.625 -3.393 1 93.12 68 LEU A N 1
ATOM 532 C CA . LEU A 1 68 ? 16.312 -10.133 -4.371 1 93.12 68 LEU A CA 1
ATOM 533 C C . LEU A 1 68 ? 16.531 -8.633 -4.215 1 93.12 68 LEU A C 1
ATOM 535 O O . LEU A 1 68 ? 17.344 -8.039 -4.93 1 93.12 68 LEU A O 1
ATOM 539 N N . LEU A 1 69 ? 15.875 -8.023 -3.27 1 91.12 69 LEU A N 1
ATOM 540 C CA . LEU A 1 69 ? 15.898 -6.57 -3.107 1 91.12 69 LEU A CA 1
ATOM 541 C C . LEU A 1 69 ? 17.312 -6.086 -2.779 1 91.12 69 LEU A C 1
ATOM 543 O O . LEU A 1 69 ? 17.703 -4.984 -3.166 1 91.12 69 LEU A O 1
ATOM 547 N N . MET A 1 70 ? 18.125 -6.906 -2.137 1 88.25 70 MET A N 1
ATOM 548 C CA . MET A 1 70 ? 19.484 -6.531 -1.717 1 88.25 70 MET A CA 1
ATOM 549 C C . MET A 1 70 ? 20.375 -6.262 -2.926 1 88.25 70 MET A C 1
ATOM 551 O O . MET A 1 70 ? 21.406 -5.605 -2.803 1 88.25 70 MET A O 1
ATOM 555 N N . TYR A 1 71 ? 20 -6.672 -4.109 1 93.62 71 TYR A N 1
ATOM 556 C CA . TYR A 1 71 ? 20.828 -6.508 -5.297 1 93.62 71 TYR A CA 1
ATOM 557 C C . TYR A 1 71 ? 20.391 -5.289 -6.102 1 93.62 71 TYR A C 1
ATOM 559 O O . TYR A 1 71 ? 20.969 -4.988 -7.148 1 93.62 71 TYR A O 1
ATOM 567 N N . SER A 1 72 ? 19.375 -4.621 -5.574 1 94.88 72 SER A N 1
ATOM 568 C CA . SER A 1 72 ? 18.812 -3.484 -6.293 1 94.88 72 SER A CA 1
ATOM 569 C C . SER A 1 72 ? 19.844 -2.387 -6.5 1 94.88 72 SER A C 1
ATOM 571 O O . SER A 1 72 ? 19.969 -1.84 -7.598 1 94.88 72 SER A O 1
ATOM 573 N N . LEU A 1 73 ? 20.656 -2.152 -5.52 1 92.69 73 LEU A N 1
ATOM 574 C CA . LEU A 1 73 ? 21.562 -1.019 -5.586 1 92.69 73 LEU A CA 1
ATOM 575 C C . LEU A 1 73 ? 22.734 -1.32 -6.516 1 92.69 73 LEU A C 1
ATOM 577 O O . LEU A 1 73 ? 23.047 -0.528 -7.406 1 92.69 73 LEU A O 1
ATOM 581 N N . PRO A 1 74 ? 23.406 -2.527 -6.402 1 94.06 74 PRO A N 1
ATOM 582 C CA . PRO A 1 74 ? 24.438 -2.854 -7.387 1 94.06 74 PRO A CA 1
ATOM 583 C C . PRO A 1 74 ? 23.922 -2.812 -8.82 1 94.06 74 PRO A C 1
ATOM 585 O O . PRO A 1 74 ? 24.625 -2.33 -9.719 1 94.06 74 PRO A O 1
ATOM 588 N N . LEU A 1 75 ? 22.75 -3.268 -9.031 1 96.94 75 LEU A N 1
ATOM 589 C CA . LEU A 1 75 ? 22.188 -3.256 -10.375 1 96.94 75 LEU A CA 1
ATOM 590 C C . LEU A 1 75 ? 21.906 -1.828 -10.836 1 96.94 75 LEU A C 1
ATOM 592 O O . LEU A 1 75 ? 22.172 -1.475 -11.984 1 96.94 75 LEU A O 1
ATOM 596 N N . SER A 1 76 ? 21.344 -1.039 -9.914 1 95.56 76 SER A N 1
ATOM 597 C CA . SER A 1 76 ? 21.109 0.372 -10.211 1 95.56 76 SER A CA 1
ATOM 598 C C . SER A 1 76 ? 22.406 1.058 -10.641 1 95.56 76 SER A C 1
ATOM 600 O O . SER A 1 76 ? 22.422 1.8 -11.625 1 95.56 76 SER A O 1
ATOM 602 N N . ASP A 1 77 ? 23.5 0.798 -9.961 1 93.31 77 ASP A N 1
ATOM 603 C CA . ASP A 1 77 ? 24.797 1.379 -10.273 1 93.31 77 ASP A CA 1
ATOM 604 C C . ASP A 1 77 ? 25.281 0.928 -11.656 1 93.31 77 ASP A C 1
ATOM 606 O O . ASP A 1 77 ? 25.812 1.731 -12.422 1 93.31 77 ASP A O 1
ATOM 610 N N . ILE A 1 78 ? 25.109 -0.313 -11.891 1 97 78 ILE A N 1
ATOM 611 C CA . ILE A 1 78 ? 25.547 -0.874 -13.164 1 97 78 ILE A CA 1
ATOM 612 C C . ILE A 1 78 ? 24.812 -0.187 -14.312 1 97 78 ILE A C 1
ATOM 614 O O . ILE A 1 78 ? 25.422 0.237 -15.289 1 97 78 ILE A O 1
ATOM 618 N N . PHE A 1 79 ? 23.516 -0.002 -14.203 1 97.38 79 PHE A N 1
ATOM 619 C CA . PHE A 1 79 ? 22.719 0.578 -15.281 1 97.38 79 PHE A CA 1
ATOM 620 C C . PHE A 1 79 ? 23.047 2.059 -15.453 1 97.38 79 PHE A C 1
ATOM 622 O O . PHE A 1 79 ? 23.078 2.568 -16.578 1 97.38 79 PHE A O 1
ATOM 629 N N . THR A 1 80 ? 23.266 2.719 -14.359 1 94.31 80 THR A N 1
ATOM 630 C CA . THR A 1 80 ? 23.609 4.137 -14.414 1 94.31 80 THR A CA 1
ATOM 631 C C . THR A 1 80 ? 24.984 4.336 -15.078 1 94.31 80 THR A C 1
ATOM 633 O O . THR A 1 80 ? 25.172 5.293 -15.828 1 94.31 80 THR A O 1
ATOM 636 N N . THR A 1 81 ? 25.875 3.443 -14.883 1 95.19 81 THR A N 1
ATOM 637 C CA . THR A 1 81 ? 27.25 3.58 -15.352 1 95.19 81 THR A CA 1
ATOM 638 C C . THR A 1 81 ? 27.391 3.08 -16.781 1 95.19 81 THR A C 1
ATOM 640 O O . THR A 1 81 ? 28.094 3.691 -17.594 1 95.19 81 THR A O 1
ATOM 643 N N . PHE A 1 82 ? 26.703 1.989 -17.109 1 97.19 82 PHE A N 1
ATOM 644 C CA . PHE A 1 82 ? 27.047 1.294 -18.344 1 97.19 82 PHE A CA 1
ATOM 645 C C . PHE A 1 82 ? 25.906 1.386 -19.359 1 97.19 82 PHE A C 1
ATOM 647 O O . PHE A 1 82 ? 26.078 1.017 -20.516 1 97.19 82 PHE A O 1
ATOM 654 N N . ALA A 1 83 ? 24.75 1.894 -19.016 1 96.06 83 ALA A N 1
ATOM 655 C CA . ALA A 1 83 ? 23.609 1.929 -19.938 1 96.06 83 ALA A CA 1
ATOM 656 C C . ALA A 1 83 ? 23.109 3.355 -20.125 1 96.06 83 ALA A C 1
ATOM 658 O O . ALA A 1 83 ? 22 3.566 -20.641 1 96.06 83 ALA A O 1
ATOM 659 N N . ALA A 1 84 ? 23.859 4.309 -19.719 1 91.88 84 ALA A N 1
ATOM 660 C CA . ALA A 1 84 ? 23.531 5.719 -19.906 1 91.88 84 ALA A CA 1
ATOM 661 C C . ALA A 1 84 ? 22.203 6.07 -19.25 1 91.88 84 ALA A C 1
ATOM 663 O O . ALA A 1 84 ? 21.406 6.82 -19.812 1 91.88 84 ALA A O 1
ATOM 664 N N . VAL A 1 85 ? 21.859 5.441 -18.188 1 93.94 85 VAL A N 1
ATOM 665 C CA . VAL A 1 85 ? 20.656 5.734 -17.422 1 93.94 85 VAL A CA 1
ATOM 666 C C . VAL A 1 85 ? 20.875 6.984 -16.578 1 93.94 85 VAL A C 1
ATOM 668 O O . VAL A 1 85 ? 21.891 7.102 -15.883 1 93.94 85 VAL A O 1
ATOM 671 N N . ASP A 1 86 ? 19.906 7.934 -16.703 1 91 86 ASP A N 1
ATOM 672 C CA . ASP A 1 86 ? 19.984 9.156 -15.906 1 91 86 ASP A CA 1
ATOM 673 C C . ASP A 1 86 ? 19.516 8.922 -14.477 1 91 86 ASP A C 1
ATOM 675 O O . ASP A 1 86 ? 20.078 9.477 -13.531 1 91 86 ASP A O 1
ATOM 679 N N . ARG A 1 87 ? 18.438 8.078 -14.43 1 90.38 87 ARG A N 1
ATOM 680 C CA . ARG A 1 87 ? 17.812 7.855 -13.125 1 90.38 87 ARG A CA 1
ATOM 681 C C . ARG A 1 87 ? 17.281 6.434 -13.008 1 90.38 87 ARG A C 1
ATOM 683 O O . ARG A 1 87 ? 16.625 5.938 -13.922 1 90.38 87 ARG A O 1
ATOM 690 N N . CYS A 1 88 ? 17.672 5.863 -11.852 1 94.12 88 CYS A N 1
ATOM 691 C CA . CYS A 1 88 ? 17.109 4.555 -11.516 1 94.12 88 CYS A CA 1
ATOM 692 C C . CYS A 1 88 ? 16.219 4.641 -10.297 1 94.12 88 CYS A C 1
ATOM 694 O O . CYS A 1 88 ? 16.578 5.262 -9.297 1 94.12 88 CYS A O 1
ATOM 696 N N . TYR A 1 89 ? 15.062 4.078 -10.43 1 95.56 89 TYR A N 1
ATOM 697 C CA . TYR A 1 89 ? 14.125 3.975 -9.32 1 95.56 89 TYR A CA 1
ATOM 698 C C . TYR A 1 89 ? 14.008 2.533 -8.836 1 95.56 89 TYR A C 1
ATOM 700 O O . TYR A 1 89 ? 13.891 1.608 -9.648 1 95.56 89 TYR A O 1
ATOM 708 N N . VAL A 1 90 ? 14.094 2.393 -7.543 1 96.69 90 VAL A N 1
ATOM 709 C CA . VAL A 1 90 ? 13.812 1.08 -6.973 1 96.69 90 VAL A CA 1
ATOM 710 C C . VAL A 1 90 ? 12.414 1.063 -6.375 1 96.69 90 VAL A C 1
ATOM 712 O O . VAL A 1 90 ? 12.094 1.877 -5.504 1 96.69 90 VAL A O 1
ATOM 715 N N . LEU A 1 91 ? 11.57 0.232 -6.875 1 95.69 91 LEU A N 1
ATOM 716 C CA . LEU A 1 91 ? 10.242 0.061 -6.293 1 95.69 91 LEU A CA 1
ATOM 717 C C . LEU A 1 91 ? 10.32 -0.738 -4.996 1 95.69 91 LEU A C 1
ATOM 719 O O . LEU A 1 91 ? 10.594 -1.94 -5.02 1 95.69 91 LEU A O 1
ATOM 723 N N . GLY A 1 92 ? 9.977 -0.123 -3.902 1 91.81 92 GLY A N 1
ATOM 724 C CA . GLY A 1 92 ? 10.281 -0.687 -2.596 1 91.81 92 GLY A CA 1
ATOM 725 C C . GLY A 1 92 ? 9.102 -1.406 -1.969 1 91.81 92 GLY A C 1
ATOM 726 O O . GLY A 1 92 ? 9.227 -1.987 -0.889 1 91.81 92 GLY A O 1
ATOM 727 N N . ASP A 1 93 ? 7.969 -1.391 -2.627 1 89.38 93 ASP A N 1
ATOM 728 C CA . ASP A 1 93 ? 6.812 -2.092 -2.074 1 89.38 93 ASP A CA 1
ATOM 729 C C . ASP A 1 93 ? 6.969 -3.604 -2.223 1 89.38 93 ASP A C 1
ATOM 731 O O . ASP A 1 93 ? 7.762 -4.074 -3.041 1 89.38 93 ASP A O 1
ATOM 735 N N . VAL A 1 94 ? 6.156 -4.297 -1.435 1 87.06 94 VAL A N 1
ATOM 736 C CA . VAL A 1 94 ? 6.211 -5.754 -1.446 1 87.06 94 VAL A CA 1
ATOM 737 C C . VAL A 1 94 ? 5.766 -6.277 -2.811 1 87.06 94 VAL A C 1
ATOM 739 O O . VAL A 1 94 ? 4.816 -5.758 -3.4 1 87.06 94 VAL A O 1
ATOM 742 N N . THR A 1 95 ? 6.477 -7.195 -3.324 1 90.81 95 THR A N 1
ATOM 743 C CA . THR A 1 95 ? 6.164 -7.922 -4.551 1 90.81 95 THR A CA 1
ATOM 744 C C . THR A 1 95 ? 6.07 -9.422 -4.281 1 90.81 95 THR A C 1
ATOM 746 O O . THR A 1 95 ? 7.09 -10.109 -4.223 1 90.81 95 THR A O 1
ATOM 749 N N . TYR A 1 96 ? 4.875 -9.883 -4.219 1 85.88 96 TYR A N 1
ATOM 750 C CA . TYR A 1 96 ? 4.668 -11.273 -3.842 1 85.88 96 TYR A CA 1
ATOM 751 C C . TYR A 1 96 ? 4.859 -12.203 -5.039 1 85.88 96 TYR A C 1
ATOM 753 O O . TYR A 1 96 ? 5.266 -13.352 -4.879 1 85.88 96 TYR A O 1
ATOM 761 N N . GLY A 1 97 ? 4.484 -11.625 -6.168 1 86.88 97 GLY A N 1
ATOM 762 C CA . GLY A 1 97 ? 4.52 -12.508 -7.32 1 86.88 97 GLY A CA 1
ATOM 763 C C . GLY A 1 97 ? 4.449 -11.766 -8.641 1 86.88 97 GLY A C 1
ATOM 764 O O . GLY A 1 97 ? 4.605 -10.547 -8.688 1 86.88 97 GLY A O 1
ATOM 765 N N . ALA A 1 98 ? 4.293 -12.633 -9.711 1 86.31 98 ALA A N 1
ATOM 766 C CA . ALA A 1 98 ? 4.285 -12.109 -11.078 1 86.31 98 ALA A CA 1
ATOM 767 C C . ALA A 1 98 ? 3.066 -11.219 -11.312 1 86.31 98 ALA A C 1
ATOM 769 O O . ALA A 1 98 ? 3.064 -10.391 -12.227 1 86.31 98 ALA A O 1
ATOM 770 N N . CYS A 1 99 ? 2.104 -11.375 -10.5 1 89.62 99 CYS A N 1
ATOM 771 C CA . CYS A 1 99 ? 0.876 -10.609 -10.664 1 89.62 99 CYS A CA 1
ATOM 772 C C . CYS A 1 99 ? 1.039 -9.203 -10.102 1 89.62 99 CYS A C 1
ATOM 774 O O . CYS A 1 99 ? 0.189 -8.336 -10.32 1 89.62 99 CYS A O 1
ATOM 776 N N . CYS A 1 100 ? 2.125 -8.914 -9.484 1 91.19 100 CYS A N 1
ATOM 777 C CA . CYS A 1 100 ? 2.271 -7.656 -8.758 1 91.19 100 CYS A CA 1
ATOM 778 C C . CYS A 1 100 ? 3.088 -6.652 -9.562 1 91.19 100 CYS A C 1
ATOM 780 O O . CYS A 1 100 ? 3.729 -5.766 -8.992 1 91.19 100 CYS A O 1
ATOM 782 N N . VAL A 1 101 ? 3.139 -6.785 -10.867 1 93.25 101 VAL A N 1
ATOM 783 C CA . VAL A 1 101 ? 3.883 -5.828 -11.68 1 93.25 101 VAL A CA 1
ATOM 784 C C . VAL A 1 101 ? 3.355 -4.414 -11.43 1 93.25 101 VAL A C 1
ATOM 786 O O . VAL A 1 101 ? 2.162 -4.152 -11.594 1 93.25 101 VAL A O 1
ATOM 789 N N . ASP A 1 102 ? 4.223 -3.545 -11.023 1 92 102 ASP A N 1
ATOM 790 C CA . ASP A 1 102 ? 3.797 -2.211 -10.609 1 92 102 ASP A CA 1
ATOM 791 C C . ASP A 1 102 ? 4.148 -1.168 -11.664 1 92 102 ASP A C 1
ATOM 793 O O . ASP A 1 102 ? 4.852 -0.198 -11.383 1 92 102 ASP A O 1
ATOM 797 N N . ASP A 1 103 ? 3.59 -1.3 -12.828 1 92 103 ASP A N 1
ATOM 798 C CA . ASP A 1 103 ? 3.828 -0.376 -13.938 1 92 103 ASP A CA 1
ATOM 799 C C . ASP A 1 103 ? 3.16 0.973 -13.68 1 92 103 ASP A C 1
ATOM 801 O O . ASP A 1 103 ? 3.607 2.002 -14.188 1 92 103 ASP A O 1
ATOM 805 N N . PHE A 1 104 ? 2.166 1.005 -12.852 1 86.25 104 PHE A N 1
ATOM 806 C CA . PHE A 1 104 ? 1.479 2.256 -12.547 1 86.25 104 PHE A CA 1
ATOM 807 C C . PHE A 1 104 ? 2.389 3.201 -11.773 1 86.25 104 PHE A C 1
ATOM 809 O O . PHE A 1 104 ? 2.512 4.375 -12.117 1 86.25 104 PHE A O 1
ATOM 816 N N . SER A 1 105 ? 2.967 2.676 -10.695 1 87.81 105 SER A N 1
ATOM 817 C CA . SER A 1 105 ? 3.875 3.502 -9.906 1 87.81 105 SER A CA 1
ATOM 818 C C . SER A 1 105 ? 5.074 3.947 -10.734 1 87.81 105 SER A C 1
ATOM 820 O O . SER A 1 105 ? 5.527 5.09 -10.617 1 87.81 105 SER A O 1
ATOM 822 N N . ALA A 1 106 ? 5.574 3.037 -11.539 1 92.19 106 ALA A N 1
ATOM 823 C CA . ALA A 1 106 ? 6.688 3.385 -12.414 1 92.19 106 ALA A CA 1
ATOM 824 C C . ALA A 1 106 ? 6.297 4.488 -13.391 1 92.19 106 ALA A C 1
ATOM 826 O O . ALA A 1 106 ? 7.059 5.434 -13.609 1 92.19 106 ALA A O 1
ATOM 827 N N . ALA A 1 107 ? 5.133 4.398 -13.914 1 89.56 107 ALA A N 1
ATOM 828 C CA . ALA A 1 107 ? 4.629 5.391 -14.859 1 89.56 107 ALA A CA 1
ATOM 829 C C . ALA A 1 107 ? 4.445 6.746 -14.18 1 89.56 107 ALA A C 1
ATOM 831 O O . ALA A 1 107 ? 4.715 7.789 -14.781 1 89.56 107 ALA A O 1
ATOM 832 N N . ALA A 1 108 ? 3.961 6.707 -13.016 1 79.56 108 ALA A N 1
ATOM 833 C CA . ALA A 1 108 ? 3.717 7.938 -12.266 1 79.56 108 ALA A CA 1
ATOM 834 C C . ALA A 1 108 ? 5.004 8.734 -12.086 1 79.56 108 ALA A C 1
ATOM 836 O O . ALA A 1 108 ? 4.969 9.953 -11.922 1 79.56 108 ALA A O 1
ATOM 837 N N . LEU A 1 109 ? 6.145 8.031 -12.172 1 83 109 LEU A N 1
ATOM 838 C CA . LEU A 1 109 ? 7.441 8.688 -12.031 1 83 109 LEU A CA 1
ATOM 839 C C . LEU A 1 109 ? 8.07 8.945 -13.391 1 83 109 LEU A C 1
ATOM 841 O O . LEU A 1 109 ? 9.258 9.281 -13.484 1 83 109 LEU A O 1
ATOM 845 N N . SER A 1 110 ? 7.359 8.625 -14.398 1 88.81 110 SER A N 1
ATOM 846 C CA . SER A 1 110 ? 7.777 8.836 -15.781 1 88.81 110 SER A CA 1
ATOM 847 C C . SER A 1 110 ? 8.945 7.93 -16.156 1 88.81 110 SER A C 1
ATOM 849 O O . SER A 1 110 ? 9.867 8.352 -16.859 1 88.81 110 SER A O 1
ATOM 851 N N . ALA A 1 111 ? 8.945 6.758 -15.57 1 95 111 ALA A N 1
ATOM 852 C CA . ALA A 1 111 ? 9.945 5.781 -16 1 95 111 ALA A CA 1
ATOM 853 C C . ALA A 1 111 ? 9.727 5.383 -17.453 1 95 111 ALA A C 1
ATOM 855 O O . ALA A 1 111 ? 8.594 5.297 -17.922 1 95 111 ALA A O 1
ATOM 856 N N . ASP A 1 112 ? 10.859 5.094 -18.125 1 97.5 112 ASP A N 1
ATOM 857 C CA . ASP A 1 112 ? 10.812 4.695 -19.531 1 97.5 112 ASP A CA 1
ATOM 858 C C . ASP A 1 112 ? 10.734 3.174 -19.672 1 97.5 112 ASP A C 1
ATOM 860 O O . ASP A 1 112 ? 10.281 2.658 -20.688 1 97.5 112 ASP A O 1
ATOM 864 N N . LEU A 1 113 ? 11.234 2.533 -18.703 1 97.88 113 LEU A N 1
ATOM 865 C CA . LEU A 1 113 ? 11.336 1.078 -18.719 1 97.88 113 LEU A CA 1
ATOM 866 C C . LEU A 1 113 ? 11.242 0.509 -17.312 1 97.88 113 LEU A C 1
ATOM 868 O O . LEU A 1 113 ? 11.836 1.046 -16.375 1 97.88 113 LEU A O 1
ATOM 872 N N . LEU A 1 114 ? 10.391 -0.492 -17.156 1 97.38 114 LEU A N 1
ATOM 873 C CA . LEU A 1 114 ? 10.32 -1.26 -15.922 1 97.38 114 LEU A CA 1
ATOM 874 C C . LEU A 1 114 ? 11.008 -2.611 -16.078 1 97.38 114 LEU A C 1
ATOM 876 O O . LEU A 1 114 ? 10.672 -3.383 -16.984 1 97.38 114 LEU A O 1
ATOM 880 N N . ILE A 1 115 ? 12.047 -2.842 -15.312 1 97.62 115 ILE A N 1
ATOM 881 C CA . ILE A 1 115 ? 12.648 -4.168 -15.25 1 97.62 115 ILE A CA 1
ATOM 882 C C . ILE A 1 115 ? 12.125 -4.918 -14.023 1 97.62 115 ILE A C 1
ATOM 884 O O . ILE A 1 115 ? 12.367 -4.512 -12.891 1 97.62 115 ILE A O 1
ATOM 888 N N . HIS A 1 116 ? 11.383 -5.938 -14.281 1 96.81 116 HIS A N 1
ATOM 889 C CA . HIS A 1 116 ? 10.75 -6.746 -13.242 1 96.81 116 HIS A CA 1
ATOM 890 C C . HIS A 1 116 ? 11.516 -8.047 -13.016 1 96.81 116 HIS A C 1
ATOM 892 O O . HIS A 1 116 ? 11.469 -8.945 -13.859 1 96.81 116 HIS A O 1
ATOM 898 N N . TYR A 1 117 ? 12.086 -8.211 -11.875 1 96.56 117 TYR A N 1
ATOM 899 C CA . TYR A 1 117 ? 12.953 -9.352 -11.578 1 96.56 117 TYR A CA 1
ATOM 900 C C . TYR A 1 117 ? 12.195 -10.43 -10.82 1 96.56 117 TYR A C 1
ATOM 902 O O . TYR A 1 117 ? 11.328 -10.125 -9.992 1 96.56 117 TYR A O 1
ATOM 910 N N . GLY A 1 118 ? 12.461 -11.688 -11.062 1 89.12 118 GLY A N 1
ATOM 911 C CA . GLY A 1 118 ? 12.18 -12.781 -10.156 1 89.12 118 GLY A CA 1
ATOM 912 C C . GLY A 1 118 ? 10.945 -13.578 -10.539 1 89.12 118 GLY A C 1
ATOM 913 O O . GLY A 1 118 ? 10.703 -14.656 -10 1 89.12 118 GLY A O 1
ATOM 914 N N . HIS A 1 119 ? 10.273 -13.102 -11.523 1 83.25 119 HIS A N 1
ATOM 915 C CA . HIS A 1 119 ? 9.023 -13.766 -11.867 1 83.25 119 HIS A CA 1
ATOM 916 C C . HIS A 1 119 ? 8.875 -13.914 -13.375 1 83.25 119 HIS A C 1
ATOM 918 O O . HIS A 1 119 ? 9.484 -13.164 -14.141 1 83.25 119 HIS A O 1
ATOM 924 N N . SER A 1 120 ? 8.117 -14.852 -13.688 1 84 120 SER A N 1
ATOM 925 C CA . SER A 1 120 ? 7.789 -15.031 -15.102 1 84 120 SER A CA 1
ATOM 926 C C . SER A 1 120 ? 6.688 -14.078 -15.539 1 84 120 SER A C 1
ATOM 928 O O . SER A 1 120 ? 6.086 -13.391 -14.703 1 84 120 SER A O 1
ATOM 930 N N . CYS A 1 121 ? 6.512 -14.023 -16.766 1 80.19 121 CYS A N 1
ATOM 931 C CA . CYS A 1 121 ? 5.598 -13.055 -17.359 1 80.19 121 CYS A CA 1
ATOM 932 C C . CYS A 1 121 ? 4.156 -13.539 -17.266 1 80.19 121 CYS A C 1
ATOM 934 O O . CYS A 1 121 ? 3.68 -14.258 -18.141 1 80.19 121 CYS A O 1
ATOM 936 N N . LEU A 1 122 ? 3.551 -13.195 -16.234 1 84.62 122 LEU A N 1
ATOM 937 C CA . LEU A 1 122 ? 2.133 -13.5 -16.094 1 84.62 122 LEU A CA 1
ATOM 938 C C . LEU A 1 122 ? 1.271 -12.414 -16.719 1 84.62 122 LEU A C 1
ATOM 940 O O . LEU A 1 122 ? 0.257 -12.703 -17.359 1 84.62 122 LEU A O 1
ATOM 944 N N . VAL A 1 123 ? 1.673 -11.211 -16.469 1 86.25 123 VAL A N 1
ATOM 945 C CA . VAL A 1 123 ? 1.054 -10.039 -17.078 1 86.25 123 VAL A CA 1
ATOM 946 C C . VAL A 1 123 ? 1.749 -9.727 -18.406 1 86.25 123 VAL A C 1
ATOM 948 O O . VAL A 1 123 ? 2.926 -9.359 -18.422 1 86.25 123 VAL A O 1
ATOM 951 N N . PRO A 1 124 ? 1.007 -9.867 -19.453 1 87.19 124 PRO A N 1
ATOM 952 C CA . PRO A 1 124 ? 1.657 -9.625 -20.734 1 87.19 124 PRO A CA 1
ATOM 953 C C . PRO A 1 124 ? 2.234 -8.211 -20.844 1 87.19 124 PRO A C 1
ATOM 955 O O . PRO A 1 124 ? 1.666 -7.266 -20.312 1 87.19 124 PRO A O 1
ATOM 958 N N . ILE A 1 125 ? 3.271 -8.117 -21.578 1 85.69 125 ILE A N 1
ATOM 959 C CA . ILE A 1 125 ? 4.012 -6.871 -21.719 1 85.69 125 ILE A CA 1
ATOM 960 C C . ILE A 1 125 ? 3.121 -5.812 -22.359 1 85.69 125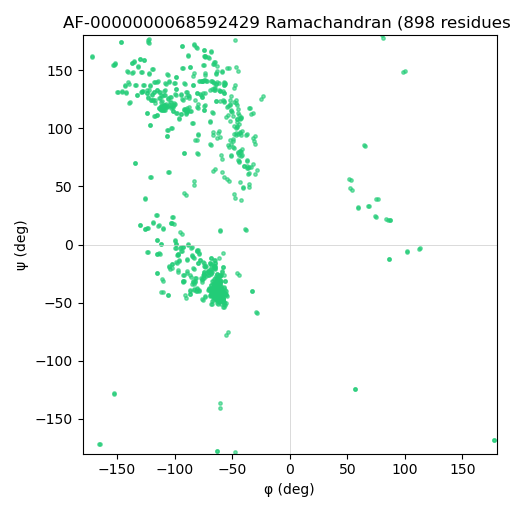 ILE A C 1
ATOM 962 O O . ILE A 1 125 ? 3.244 -4.621 -22.062 1 85.69 125 ILE A O 1
ATOM 966 N N . ASP A 1 126 ? 2.215 -6.242 -23.141 1 87.56 126 ASP A N 1
ATOM 967 C CA . ASP A 1 126 ? 1.334 -5.309 -23.844 1 87.56 126 ASP A CA 1
ATOM 968 C C . ASP A 1 126 ? 0.234 -4.797 -22.906 1 87.56 126 ASP A C 1
ATOM 970 O O . ASP A 1 126 ? -0.477 -3.85 -23.25 1 87.56 126 ASP A O 1
ATOM 974 N N . SER A 1 127 ? 0.144 -5.352 -21.75 1 85.94 127 SER A N 1
ATOM 975 C CA . SER A 1 127 ? -0.893 -4.953 -20.812 1 85.94 127 SER A CA 1
ATOM 976 C C . SER A 1 127 ? -0.363 -3.938 -19.797 1 85.94 127 SER A C 1
ATOM 978 O O . SER A 1 127 ? -1.132 -3.361 -19.031 1 85.94 127 SER A O 1
ATOM 980 N N . THR A 1 128 ? 0.879 -3.701 -19.766 1 90 128 THR A N 1
ATOM 981 C CA . THR A 1 128 ? 1.467 -2.746 -18.828 1 90 128 THR A CA 1
ATOM 982 C C . THR A 1 128 ? 1.432 -1.334 -19.406 1 90 128 THR A C 1
ATOM 984 O O . THR A 1 128 ? 1.43 -1.155 -20.625 1 90 128 THR A O 1
ATOM 987 N N . THR A 1 129 ? 1.401 -0.362 -18.578 1 89.81 129 THR A N 1
ATOM 988 C CA . THR A 1 129 ? 1.296 1.036 -18.984 1 89.81 129 THR A CA 1
ATOM 989 C C . THR A 1 129 ? 2.621 1.537 -19.547 1 89.81 129 THR A C 1
ATOM 991 O O . THR A 1 129 ? 2.648 2.49 -20.328 1 89.81 129 THR A O 1
ATOM 994 N N . ILE A 1 130 ? 3.719 0.935 -19.156 1 94.06 130 ILE A N 1
ATOM 995 C CA . ILE A 1 130 ? 5.039 1.219 -19.703 1 94.06 130 ILE A CA 1
ATOM 996 C C . ILE A 1 130 ? 5.727 -0.087 -20.094 1 94.06 130 ILE A C 1
ATOM 998 O O . ILE A 1 130 ? 5.336 -1.164 -19.641 1 94.06 130 ILE A O 1
ATOM 1002 N N . PRO A 1 131 ? 6.742 0.062 -21 1 95.88 131 PRO A N 1
ATOM 1003 C CA . PRO A 1 131 ? 7.461 -1.16 -21.359 1 95.88 131 PRO A CA 1
ATOM 1004 C C . PRO A 1 131 ? 8.055 -1.878 -20.156 1 95.88 131 PRO A C 1
ATOM 1006 O O . PRO A 1 131 ? 8.57 -1.229 -19.234 1 95.88 131 PRO A O 1
ATOM 1009 N N . CYS A 1 132 ? 7.926 -3.188 -20.219 1 95.75 132 CYS A N 1
ATOM 1010 C CA . CYS A 1 132 ? 8.383 -4.004 -19.094 1 95.75 132 CYS A CA 1
ATOM 1011 C C . CYS A 1 132 ? 9.312 -5.113 -19.578 1 95.75 132 CYS A C 1
ATOM 1013 O O . CYS A 1 132 ? 9.047 -5.746 -20.594 1 95.75 132 CYS A O 1
ATOM 1015 N N . LEU A 1 133 ? 10.422 -5.273 -18.938 1 96.06 133 LEU A N 1
ATOM 1016 C CA . LEU A 1 133 ? 11.336 -6.383 -19.172 1 96.06 133 LEU A CA 1
ATOM 1017 C C . LEU A 1 133 ? 11.32 -7.348 -17.984 1 96.06 133 LEU A C 1
ATOM 1019 O O . LEU A 1 133 ? 11.664 -6.969 -16.875 1 96.06 133 LEU A O 1
ATOM 1023 N N . TYR A 1 134 ? 10.961 -8.562 -18.266 1 94.56 134 TYR A N 1
ATOM 1024 C CA . TYR A 1 134 ? 10.961 -9.594 -17.219 1 94.56 134 TYR A CA 1
ATOM 1025 C C . TYR A 1 134 ? 12.305 -10.297 -17.156 1 94.56 134 TYR A C 1
ATOM 1027 O O . TYR A 1 134 ? 12.867 -10.688 -18.188 1 94.56 134 TYR A O 1
ATOM 1035 N N . VAL A 1 135 ? 12.773 -10.383 -15.961 1 96 135 VAL A N 1
ATOM 1036 C CA . VAL A 1 135 ? 13.992 -11.148 -15.711 1 96 135 VAL A CA 1
ATOM 1037 C C . VAL A 1 135 ? 13.719 -12.219 -14.656 1 96 135 VAL A C 1
ATOM 1039 O O . VAL A 1 135 ? 13.508 -11.906 -13.484 1 96 135 VAL A O 1
ATOM 1042 N N . PHE A 1 136 ? 13.758 -13.484 -15 1 91.81 136 PHE A N 1
ATOM 1043 C CA . PHE A 1 136 ? 13.375 -14.594 -14.133 1 91.81 136 PHE A CA 1
ATOM 1044 C C . PHE A 1 136 ? 14.367 -14.742 -12.984 1 91.81 136 PHE A C 1
ATOM 1046 O O . PHE A 1 136 ? 13.977 -15.047 -11.852 1 91.81 136 PHE A O 1
ATOM 1053 N N . VAL A 1 137 ? 15.609 -14.484 -13.195 1 94.12 137 VAL A N 1
ATOM 1054 C CA . VAL A 1 137 ? 16.75 -14.688 -12.32 1 94.12 137 VAL A CA 1
ATOM 1055 C C . VAL A 1 137 ? 16.953 -16.172 -12.062 1 94.12 137 VAL A C 1
ATOM 1057 O O . VAL A 1 137 ? 16.547 -16.703 -11.023 1 94.12 137 VAL A O 1
ATOM 1060 N N . ASP A 1 138 ? 17.641 -16.797 -12.906 1 94.88 138 ASP A N 1
ATOM 1061 C CA . ASP A 1 138 ? 17.984 -18.203 -12.789 1 94.88 138 ASP A CA 1
ATOM 1062 C C . ASP A 1 138 ? 19.078 -18.422 -11.75 1 94.88 138 ASP A C 1
ATOM 1064 O O . ASP A 1 138 ? 20.094 -17.719 -11.742 1 94.88 138 ASP A O 1
ATOM 1068 N N . ILE A 1 139 ? 18.875 -19.344 -10.859 1 96.25 139 ILE A N 1
ATOM 1069 C CA . ILE A 1 139 ? 19.859 -19.656 -9.828 1 96.25 139 ILE A CA 1
ATOM 1070 C C . ILE A 1 139 ? 20.453 -21.047 -10.078 1 96.25 139 ILE A C 1
ATOM 1072 O O . ILE A 1 139 ? 19.734 -22.047 -10.039 1 96.25 139 ILE A O 1
ATOM 1076 N N . LYS A 1 140 ? 21.719 -21.047 -10.273 1 97 140 LYS A N 1
ATOM 1077 C CA . LYS A 1 140 ? 22.422 -22.297 -10.508 1 97 140 LYS A CA 1
ATOM 1078 C C . LYS A 1 140 ? 22.609 -23.078 -9.211 1 97 140 LYS A C 1
ATOM 1080 O O . LYS A 1 140 ? 23.062 -22.516 -8.211 1 97 140 LYS A O 1
ATOM 1085 N N . ILE A 1 141 ? 22.188 -24.297 -9.258 1 97.31 141 ILE A N 1
ATOM 1086 C CA . ILE A 1 141 ? 22.359 -25.188 -8.109 1 97.31 141 ILE A CA 1
ATOM 1087 C C . ILE A 1 141 ? 23.156 -26.422 -8.523 1 97.31 141 ILE A C 1
ATOM 1089 O O . ILE A 1 141 ? 23.516 -26.578 -9.695 1 97.31 141 ILE A O 1
ATOM 1093 N N . ASP A 1 142 ? 23.484 -27.234 -7.555 1 97.25 142 ASP A N 1
ATOM 1094 C CA . ASP A 1 142 ? 24.203 -28.484 -7.812 1 97.25 142 ASP A CA 1
ATOM 1095 C C . ASP A 1 142 ? 23.25 -29.578 -8.305 1 97.25 142 ASP A C 1
ATOM 1097 O O . ASP A 1 142 ? 22.734 -30.359 -7.504 1 97.25 142 ASP A O 1
ATOM 1101 N N . VAL A 1 143 ? 23.141 -29.719 -9.609 1 98.06 143 VAL A N 1
ATOM 1102 C CA . VAL A 1 143 ? 22.203 -30.641 -10.234 1 98.06 143 VAL A CA 1
ATOM 1103 C C . VAL A 1 143 ? 22.625 -32.094 -9.945 1 98.06 143 VAL A C 1
ATOM 1105 O O . VAL A 1 143 ? 21.781 -32.969 -9.727 1 98.06 143 VAL A O 1
ATOM 1108 N N . SER A 1 144 ? 23.906 -32.344 -9.945 1 97.81 144 SER A N 1
ATOM 1109 C CA . SER A 1 144 ? 24.391 -33.688 -9.648 1 97.81 144 SER A CA 1
ATOM 1110 C C . SER A 1 144 ? 23.969 -34.125 -8.25 1 97.81 144 SER A C 1
ATOM 1112 O O . SER A 1 144 ? 23.578 -35.281 -8.055 1 97.81 144 SER A O 1
ATOM 1114 N N . HIS A 1 145 ? 24.109 -33.156 -7.379 1 98.19 145 HIS A N 1
ATOM 1115 C CA . HIS A 1 145 ? 23.703 -33.469 -6.016 1 98.19 145 HIS A CA 1
ATOM 1116 C C . HIS A 1 145 ? 22.219 -33.75 -5.934 1 98.19 145 HIS A C 1
ATOM 1118 O O . HIS A 1 145 ? 21.781 -34.656 -5.207 1 98.19 145 HIS A O 1
ATOM 1124 N N . LEU A 1 146 ? 21.453 -33 -6.617 1 98.38 146 LEU A N 1
ATOM 1125 C CA . LEU A 1 146 ? 20.016 -33.219 -6.703 1 98.38 146 LEU A CA 1
ATOM 1126 C C . LEU A 1 146 ? 19.719 -34.625 -7.227 1 98.38 146 LEU A C 1
ATOM 1128 O O . LEU A 1 146 ? 18.969 -35.375 -6.598 1 98.38 146 LEU A O 1
ATOM 1132 N N . VAL A 1 147 ? 20.328 -35.031 -8.297 1 98.12 147 VAL A N 1
ATOM 1133 C CA . VAL A 1 147 ? 20.094 -36.312 -8.945 1 98.12 147 VAL A CA 1
ATOM 1134 C C . VAL A 1 147 ? 20.516 -37.438 -8.016 1 98.12 147 VAL A C 1
ATOM 1136 O O . VAL A 1 147 ? 19.766 -38.406 -7.82 1 98.12 147 VAL A O 1
ATOM 1139 N N . ASP A 1 148 ? 21.656 -37.281 -7.375 1 97.69 148 ASP A N 1
ATOM 1140 C CA . ASP A 1 148 ? 22.172 -38.312 -6.469 1 97.69 148 ASP A CA 1
ATOM 1141 C C . ASP A 1 148 ? 21.25 -38.469 -5.262 1 97.69 148 ASP A C 1
ATOM 1143 O O . ASP A 1 148 ? 21.016 -39.594 -4.812 1 97.69 148 ASP A O 1
ATOM 1147 N N . THR A 1 149 ? 20.859 -37.375 -4.789 1 97.69 149 THR A N 1
ATOM 1148 C CA . THR A 1 149 ? 19.969 -37.406 -3.627 1 97.69 149 THR A CA 1
ATOM 1149 C C . THR A 1 149 ? 18.656 -38.125 -3.955 1 97.69 149 THR A C 1
ATOM 1151 O O . THR A 1 149 ? 18.172 -38.938 -3.166 1 97.69 149 THR A O 1
ATOM 1154 N N . VAL A 1 150 ? 18.078 -37.844 -5.094 1 97.38 150 VAL A N 1
ATOM 1155 C CA . VAL A 1 150 ? 16.828 -38.469 -5.535 1 97.38 150 VAL A CA 1
ATOM 1156 C C . VAL A 1 150 ? 17.047 -39.938 -5.754 1 97.38 150 VAL A C 1
ATOM 1158 O O . VAL A 1 150 ? 16.234 -40.781 -5.297 1 97.38 150 VAL A O 1
ATOM 1161 N N . LYS A 1 151 ? 18.094 -40.344 -6.352 1 96.06 151 LYS A N 1
ATOM 1162 C CA . LYS A 1 151 ? 18.422 -41.75 -6.609 1 96.06 151 LYS A CA 1
ATOM 1163 C C . LYS A 1 151 ? 18.547 -42.531 -5.305 1 96.06 151 LYS A C 1
ATOM 1165 O O . LYS A 1 151 ? 17.953 -43.594 -5.152 1 96.06 151 LYS A O 1
ATOM 1170 N N . LEU A 1 152 ? 19.281 -41.938 -4.465 1 95 152 LEU A N 1
ATOM 1171 C CA . LEU A 1 152 ? 19.547 -42.625 -3.197 1 95 152 LEU A CA 1
ATOM 1172 C C . LEU A 1 152 ? 18.266 -42.844 -2.416 1 95 152 LEU A C 1
ATOM 1174 O O . LEU A 1 152 ? 18.109 -43.906 -1.772 1 95 152 LEU A O 1
ATOM 1178 N N . ASN A 1 153 ? 17.359 -41.938 -2.461 1 95.19 153 ASN A N 1
ATOM 1179 C CA . ASN A 1 153 ? 16.203 -41.969 -1.573 1 95.19 153 ASN A CA 1
ATOM 1180 C C . ASN A 1 153 ? 14.992 -42.594 -2.258 1 95.19 153 ASN A C 1
ATOM 1182 O O . ASN A 1 153 ? 14.102 -43.125 -1.592 1 95.19 153 ASN A O 1
ATOM 1186 N N . LEU A 1 154 ? 14.922 -42.594 -3.68 1 93.94 154 LEU A N 1
ATOM 1187 C CA . LEU A 1 154 ? 13.648 -42.906 -4.309 1 93.94 154 LEU 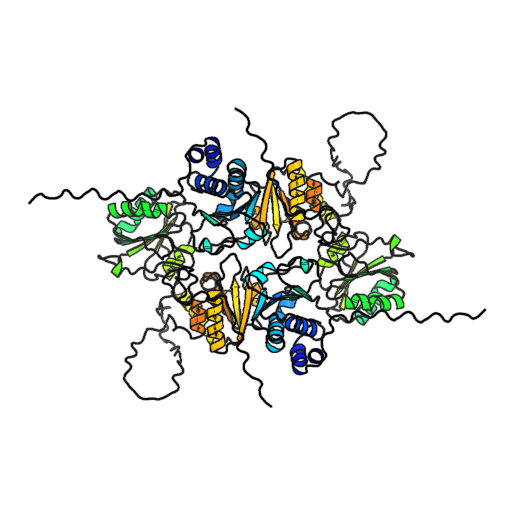A CA 1
ATOM 1188 C C . LEU A 1 154 ? 13.789 -44.094 -5.277 1 93.94 154 LEU A C 1
ATOM 1190 O O . LEU A 1 154 ? 12.797 -44.625 -5.766 1 93.94 154 LEU A O 1
ATOM 1194 N N . GLU A 1 155 ? 14.969 -44.531 -5.492 1 87.38 155 GLU A N 1
ATOM 1195 C CA . GLU A 1 155 ? 15.18 -45.625 -6.469 1 87.38 155 GLU A CA 1
ATOM 1196 C C . GLU A 1 155 ? 14.406 -46.875 -6.086 1 87.38 155 GLU A C 1
ATOM 1198 O O . GLU A 1 155 ? 13.883 -47.562 -6.953 1 87.38 155 GLU A O 1
ATOM 1203 N N . SER A 1 156 ? 14.359 -47.125 -4.863 1 84.69 156 SER A N 1
ATOM 1204 C CA . SER A 1 156 ? 13.688 -48.312 -4.395 1 84.69 156 SER A CA 1
ATOM 1205 C C . SER A 1 156 ? 12.188 -48.094 -4.223 1 84.69 156 SER A C 1
ATOM 1207 O O . SER A 1 156 ? 11.414 -49.031 -4.09 1 84.69 156 SER A O 1
ATOM 1209 N N . ARG A 1 157 ? 11.75 -46.938 -4.328 1 75.38 157 ARG A N 1
ATOM 1210 C CA . ARG A 1 157 ? 10.383 -46.594 -3.969 1 75.38 157 ARG A CA 1
ATOM 1211 C C . ARG A 1 157 ? 9.57 -46.219 -5.207 1 75.38 157 ARG A C 1
ATOM 1213 O O . ARG A 1 157 ? 8.391 -46.594 -5.312 1 75.38 157 ARG A O 1
ATOM 1220 N N . ALA A 1 158 ? 10.133 -45.5 -6.105 1 73.94 158 ALA A N 1
ATOM 1221 C CA . ALA A 1 158 ? 9.375 -44.938 -7.219 1 73.94 158 ALA A CA 1
ATOM 1222 C C . ALA A 1 158 ? 10.156 -45.031 -8.523 1 73.94 158 ALA A C 1
ATOM 1224 O O . ALA A 1 158 ? 11.375 -44.812 -8.539 1 73.94 158 ALA A O 1
ATOM 1225 N N . GLN A 1 159 ? 9.328 -45.406 -9.5 1 85.56 159 GLN A N 1
ATOM 1226 C CA . GLN A 1 159 ? 9.93 -45.438 -10.828 1 85.56 159 GLN A CA 1
ATOM 1227 C C . GLN A 1 159 ? 9.531 -44.219 -11.648 1 85.56 159 GLN A C 1
ATOM 1229 O O . GLN A 1 159 ? 10.227 -43.844 -12.594 1 85.56 159 GLN A O 1
ATOM 1234 N N . ASN A 1 160 ? 8.461 -43.594 -11.258 1 96 160 ASN A N 1
ATOM 1235 C CA . ASN A 1 160 ? 7.938 -42.438 -11.977 1 96 160 ASN A CA 1
ATOM 1236 C C . ASN A 1 160 ? 8.086 -41.156 -11.148 1 96 160 ASN A C 1
ATOM 1238 O O . ASN A 1 160 ? 7.695 -41.125 -9.984 1 96 160 ASN A O 1
ATOM 1242 N N . LEU A 1 161 ? 8.672 -40.156 -11.773 1 97.81 161 LEU A N 1
ATOM 1243 C CA . LEU A 1 161 ? 8.906 -38.906 -11.086 1 97.81 161 LEU A CA 1
ATOM 1244 C C . LEU A 1 161 ? 8.195 -37.75 -11.797 1 97.81 161 LEU A C 1
ATOM 1246 O O . LEU A 1 161 ? 8.312 -37.594 -13.016 1 97.81 161 LEU A O 1
ATOM 1250 N N . VAL A 1 162 ? 7.395 -37.062 -11.07 1 98.38 162 VAL A N 1
ATOM 1251 C CA . VAL A 1 162 ? 6.953 -35.75 -11.492 1 98.38 162 VAL A CA 1
ATOM 1252 C C . VAL A 1 162 ? 7.902 -34.688 -10.938 1 98.38 162 VAL A C 1
ATOM 1254 O O . VAL A 1 162 ? 8.055 -34.531 -9.727 1 98.38 162 VAL A O 1
ATOM 1257 N N . LEU A 1 163 ? 8.562 -34 -11.844 1 98.75 163 LEU A N 1
ATOM 1258 C CA . LEU A 1 163 ? 9.578 -33.031 -11.453 1 98.75 163 LEU A CA 1
ATOM 1259 C C . LEU A 1 163 ? 9.094 -31.594 -11.695 1 98.75 163 LEU A C 1
ATOM 1261 O O . LEU A 1 163 ? 8.734 -31.25 -12.82 1 98.75 163 LEU A O 1
ATOM 1265 N N . ALA A 1 164 ? 9.023 -30.766 -10.633 1 98.69 164 ALA A N 1
ATOM 1266 C CA . ALA A 1 164 ? 8.555 -29.391 -10.711 1 98.69 164 ALA A CA 1
ATOM 1267 C C . ALA A 1 164 ? 9.297 -28.5 -9.711 1 98.69 164 ALA A C 1
ATOM 1269 O O . ALA A 1 164 ? 10.164 -28.969 -8.977 1 98.69 164 ALA A O 1
ATOM 1270 N N . GLY A 1 165 ? 9.062 -27.203 -9.75 1 98.25 165 GLY A N 1
ATOM 1271 C CA . GLY A 1 165 ? 9.711 -26.266 -8.859 1 98.25 165 GLY A CA 1
ATOM 1272 C C . GLY A 1 165 ? 9.336 -24.812 -9.133 1 98.25 165 GLY A C 1
ATOM 1273 O O . GLY A 1 165 ? 8.32 -24.547 -9.781 1 98.25 165 GLY A O 1
ATOM 1274 N N . THR A 1 166 ? 10.086 -23.906 -8.516 1 96.31 166 THR A N 1
ATOM 1275 C CA . THR A 1 166 ? 9.891 -22.484 -8.766 1 96.31 166 THR A CA 1
ATOM 1276 C C . THR A 1 166 ? 10.727 -22.016 -9.953 1 96.31 166 THR A C 1
ATOM 1278 O O . THR A 1 166 ? 11.68 -22.703 -10.352 1 96.31 166 THR A O 1
ATOM 1281 N N . ILE A 1 167 ? 10.406 -20.891 -10.492 1 94.94 167 ILE A N 1
ATOM 1282 C CA . ILE A 1 167 ? 10.977 -20.438 -11.75 1 94.94 167 ILE A CA 1
ATOM 1283 C C . ILE A 1 167 ? 12.477 -20.234 -11.602 1 94.94 167 ILE A C 1
ATOM 1285 O O . ILE A 1 167 ? 13.234 -20.375 -12.562 1 94.94 167 ILE A O 1
ATOM 1289 N N . GLN A 1 168 ? 12.953 -19.969 -10.398 1 95 168 GLN A N 1
ATOM 1290 C CA . GLN A 1 168 ? 14.367 -19.719 -10.164 1 95 168 GLN A CA 1
ATOM 1291 C C . GLN A 1 168 ? 15.203 -20.969 -10.453 1 95 168 GLN A C 1
ATOM 1293 O O . GLN A 1 168 ? 16.406 -20.875 -10.695 1 95 168 GLN A O 1
ATOM 1298 N N . PHE A 1 169 ? 14.578 -22.156 -10.484 1 97 169 PHE A N 1
ATOM 1299 C CA . PHE A 1 169 ? 15.32 -23.391 -10.625 1 97 169 PHE A CA 1
ATOM 1300 C C . PHE A 1 169 ? 14.914 -24.125 -11.906 1 97 169 PHE A C 1
ATOM 1302 O O . PHE A 1 169 ? 15.125 -25.328 -12.039 1 97 169 PHE A O 1
ATOM 1309 N N . ALA A 1 170 ? 14.32 -23.406 -12.82 1 95.44 170 ALA A N 1
ATOM 1310 C CA . ALA A 1 170 ? 13.828 -23.984 -14.07 1 95.44 170 ALA A CA 1
ATOM 1311 C C . ALA A 1 170 ? 14.961 -24.656 -14.844 1 95.44 170 ALA A C 1
ATOM 1313 O O . ALA A 1 170 ? 14.789 -25.75 -15.383 1 95.44 170 ALA A O 1
ATOM 1314 N N . SER A 1 171 ? 16.109 -24.047 -14.875 1 96.06 171 SER A N 1
ATOM 1315 C CA . SER A 1 171 ? 17.25 -24.609 -15.594 1 96.06 171 SER A CA 1
ATOM 1316 C C . SER A 1 171 ? 17.719 -25.906 -14.945 1 96.06 171 SER A C 1
ATOM 1318 O O . SER A 1 171 ? 18.109 -26.859 -15.648 1 96.06 171 SER A O 1
ATOM 1320 N N . ALA A 1 172 ? 17.719 -25.922 -13.672 1 97.69 172 ALA A N 1
ATOM 1321 C CA . ALA A 1 172 ? 18.125 -27.109 -12.938 1 97.69 172 ALA A CA 1
ATOM 1322 C C . ALA A 1 172 ? 17.156 -28.266 -13.203 1 97.69 172 ALA A C 1
ATOM 1324 O O . ALA A 1 172 ? 17.594 -29.422 -13.367 1 97.69 172 ALA A O 1
ATOM 1325 N N . ILE A 1 173 ? 15.93 -27.984 -13.211 1 98.12 173 ILE A N 1
ATOM 1326 C CA . ILE A 1 173 ? 14.898 -28.984 -13.469 1 98.12 173 ILE A CA 1
ATOM 1327 C C . ILE A 1 173 ? 15.094 -29.578 -14.859 1 98.12 173 ILE A C 1
ATOM 1329 O O . ILE A 1 173 ? 15.055 -30.797 -15.031 1 98.12 173 ILE A O 1
ATOM 1333 N N . ARG A 1 174 ? 15.336 -28.719 -15.82 1 97.38 174 ARG A N 1
ATOM 1334 C CA . ARG A 1 174 ? 15.555 -29.141 -17.203 1 97.38 174 ARG A CA 1
ATOM 1335 C C . ARG A 1 174 ? 16.797 -30.016 -17.312 1 97.38 174 ARG A C 1
ATOM 1337 O O . ARG A 1 174 ? 16.797 -31.016 -18.016 1 97.38 174 ARG A O 1
ATOM 1344 N N . ALA A 1 175 ? 17.766 -29.656 -16.547 1 98.06 175 ALA A N 1
ATOM 1345 C CA . ALA A 1 175 ? 19.016 -30.391 -16.594 1 98.06 175 ALA A CA 1
ATOM 1346 C C . ALA A 1 175 ? 18.922 -31.719 -15.852 1 98.06 175 ALA A C 1
ATOM 1348 O O . ALA A 1 175 ? 19.578 -32.688 -16.203 1 98.06 175 ALA A O 1
ATOM 1349 N N . ALA A 1 176 ? 18.109 -31.766 -14.906 1 98.5 176 ALA A N 1
ATOM 1350 C CA . ALA A 1 176 ? 18 -32.938 -14.047 1 98.5 176 ALA A CA 1
ATOM 1351 C C . ALA A 1 176 ? 17.25 -34.062 -14.75 1 98.5 176 ALA A C 1
ATOM 1353 O O . ALA A 1 176 ? 17.5 -35.25 -14.5 1 98.5 176 ALA A O 1
ATOM 1354 N N . LYS A 1 177 ? 16.312 -33.719 -15.594 1 98.25 177 LYS A N 1
ATOM 1355 C CA . LYS A 1 177 ? 15.422 -34.719 -16.203 1 98.25 177 LYS A CA 1
ATOM 1356 C C . LYS A 1 177 ? 16.203 -35.781 -16.938 1 98.25 177 LYS A C 1
ATOM 1358 O O . LYS A 1 177 ? 16.094 -36.969 -16.625 1 98.25 177 LYS A O 1
ATOM 1363 N N . PRO A 1 178 ? 17.109 -35.469 -17.875 1 98 178 PRO A N 1
ATOM 1364 C CA . PRO A 1 178 ? 17.828 -36.5 -18.594 1 98 178 PRO A CA 1
ATOM 1365 C C . PRO A 1 178 ? 18.734 -37.344 -17.672 1 98 178 PRO A C 1
ATOM 1367 O O . PRO A 1 178 ? 18.906 -38.531 -17.891 1 98 178 PRO A O 1
ATOM 1370 N N . GLU A 1 179 ? 19.281 -36.719 -16.672 1 97.88 179 GLU A N 1
ATOM 1371 C CA . GLU A 1 179 ? 20.156 -37.438 -15.742 1 97.88 179 GLU A CA 1
ATOM 1372 C C . GLU A 1 179 ? 19.359 -38.438 -14.914 1 97.88 179 GLU A C 1
ATOM 1374 O O . GLU A 1 179 ? 19.828 -39.562 -14.664 1 97.88 179 GLU A O 1
ATOM 1379 N N . LEU A 1 180 ? 18.234 -38.062 -14.523 1 97.94 180 LEU A N 1
ATOM 1380 C CA . LEU A 1 180 ? 17.375 -38.969 -13.766 1 97.94 180 LEU A CA 1
ATOM 1381 C C . LEU A 1 180 ? 16.875 -40.125 -14.633 1 97.94 180 LEU A C 1
ATOM 1383 O O . LEU A 1 180 ? 16.797 -41.25 -14.164 1 97.94 180 LEU A O 1
ATOM 1387 N N . GLU A 1 181 ? 16.594 -39.781 -15.844 1 96.75 181 GLU A N 1
ATOM 1388 C CA . GLU A 1 181 ? 16.141 -40.844 -16.781 1 96.75 181 GLU A CA 1
ATOM 1389 C C . GLU A 1 181 ? 17.266 -41.844 -17.047 1 96.75 181 GLU A C 1
ATOM 1391 O O . GLU A 1 181 ? 17 -43.031 -17.156 1 96.75 181 GLU A O 1
ATOM 1396 N N . LYS A 1 182 ? 18.422 -41.375 -17.125 1 95.75 182 LYS A N 1
ATOM 1397 C CA . LYS A 1 182 ? 19.578 -42.25 -17.297 1 95.75 182 LYS A CA 1
ATOM 1398 C C . LYS A 1 182 ? 19.734 -43.188 -16.094 1 95.75 182 LYS A C 1
ATOM 1400 O O . LYS A 1 182 ? 20.266 -44.281 -16.234 1 95.75 182 LYS A O 1
ATOM 1405 N N . SER A 1 183 ? 19.281 -42.688 -15.047 1 93.31 183 SER A N 1
ATOM 1406 C CA . SER A 1 183 ? 19.406 -43.469 -13.82 1 93.31 183 SER A CA 1
ATOM 1407 C C . SER A 1 183 ? 18.25 -44.469 -13.68 1 93.31 183 SER A C 1
ATOM 1409 O O . SER A 1 183 ? 18.141 -45.156 -12.656 1 93.31 183 SER A O 1
ATOM 1411 N N . GLY A 1 184 ? 17.297 -44.469 -14.625 1 92.31 184 GLY A N 1
ATOM 1412 C CA . GLY A 1 184 ? 16.266 -45.5 -14.633 1 92.31 184 GLY A CA 1
ATOM 1413 C C . GLY A 1 184 ? 14.875 -44.969 -14.312 1 92.31 184 GLY A C 1
ATOM 1414 O O . GLY A 1 184 ? 13.891 -45.688 -14.367 1 92.31 184 GLY A O 1
ATOM 1415 N N . PHE A 1 185 ? 14.773 -43.719 -14 1 96.31 185 PHE A N 1
ATOM 1416 C CA . PHE A 1 185 ? 13.477 -43.125 -13.695 1 96.31 185 PHE A CA 1
ATOM 1417 C C . PHE A 1 185 ? 12.75 -42.719 -14.977 1 96.31 185 PHE A C 1
ATOM 1419 O O . PHE A 1 185 ? 13.391 -42.438 -15.984 1 96.31 185 PHE A O 1
ATOM 1426 N N . ARG A 1 186 ? 11.461 -42.781 -14.992 1 96.56 186 ARG A N 1
ATOM 1427 C CA . ARG A 1 186 ? 10.633 -42.062 -15.93 1 96.56 186 ARG A CA 1
ATOM 1428 C C . ARG A 1 186 ? 10.25 -40.688 -15.367 1 96.56 186 ARG A C 1
ATOM 1430 O O . ARG A 1 186 ? 9.719 -40.594 -14.25 1 96.56 186 ARG A O 1
ATOM 1437 N N . VAL A 1 187 ? 10.508 -39.625 -16.125 1 97.5 187 VAL A N 1
ATOM 1438 C CA . VAL A 1 187 ? 10.383 -38.312 -15.547 1 97.5 187 VAL A CA 1
ATOM 1439 C C . VAL A 1 187 ? 9.398 -37.469 -16.359 1 97.5 187 VAL A C 1
ATOM 1441 O O . VAL A 1 187 ? 9.516 -37.406 -17.594 1 97.5 187 VAL A O 1
ATOM 1444 N N . LEU A 1 188 ? 8.43 -36.938 -15.703 1 98.06 188 LEU A N 1
ATOM 1445 C CA . LEU A 1 188 ? 7.516 -35.938 -16.297 1 98.06 188 LEU A CA 1
ATOM 1446 C C . LEU A 1 188 ? 7.766 -34.562 -15.727 1 98.06 188 LEU A C 1
ATOM 1448 O O . LEU A 1 188 ? 7.852 -34.375 -14.508 1 98.06 188 LEU A O 1
ATOM 1452 N N . VAL A 1 189 ? 7.934 -33.594 -16.547 1 98.5 189 VAL A N 1
ATOM 1453 C CA . VAL A 1 189 ? 7.93 -32.188 -16.172 1 98.5 189 VAL A CA 1
ATOM 1454 C C . VAL A 1 189 ? 6.625 -31.531 -16.625 1 98.5 189 VAL A C 1
ATOM 1456 O O . VAL A 1 189 ? 6.484 -31.156 -17.797 1 98.5 189 VAL A O 1
ATOM 1459 N N . PRO A 1 190 ? 5.73 -31.422 -15.688 1 98.06 190 PRO A N 1
ATOM 1460 C CA . PRO A 1 190 ? 4.414 -30.922 -16.078 1 98.06 190 PRO A CA 1
ATOM 1461 C C . PRO A 1 190 ? 4.414 -29.422 -16.359 1 98.06 190 PRO A C 1
ATOM 1463 O O . PRO A 1 190 ? 5.383 -28.734 -16.031 1 98.06 190 PRO A O 1
ATOM 1466 N N . GLN A 1 191 ? 3.418 -28.984 -17.047 1 96.38 191 GLN A N 1
ATOM 1467 C CA . GLN A 1 191 ? 3.328 -27.562 -17.391 1 96.38 191 GLN A CA 1
ATOM 1468 C C . GLN A 1 191 ? 1.884 -27.078 -17.328 1 96.38 191 GLN A C 1
ATOM 1470 O O . GLN A 1 191 ? 0.965 -27.781 -17.766 1 96.38 191 GLN A O 1
ATOM 1475 N N . SER A 1 192 ? 1.684 -26 -16.672 1 94.69 192 SER A N 1
ATOM 1476 C CA . SER A 1 192 ? 0.431 -25.25 -16.734 1 94.69 192 SER A CA 1
ATOM 1477 C C . SER A 1 192 ? 0.593 -23.969 -17.531 1 94.69 192 SER A C 1
ATOM 1479 O O . SER A 1 192 ? 0.936 -22.922 -16.984 1 94.69 192 SER A O 1
ATOM 1481 N N . LYS A 1 193 ? 0.296 -24.047 -18.781 1 92.38 193 LYS A N 1
ATOM 1482 C CA . LYS A 1 193 ? 0.466 -22.875 -19.625 1 92.38 193 LYS A CA 1
ATOM 1483 C C . LYS A 1 193 ? -0.343 -21.688 -19.094 1 92.38 193 LYS A C 1
ATOM 1485 O O . LYS A 1 193 ? -1.473 -21.859 -18.625 1 92.38 193 LYS A O 1
ATOM 1490 N N . PRO A 1 194 ? 0.266 -20.516 -19.141 1 90.69 194 PRO A N 1
ATOM 1491 C CA . PRO A 1 194 ? 1.442 -20.078 -19.906 1 90.69 194 PRO A CA 1
ATOM 1492 C C . PRO A 1 194 ? 2.732 -20.172 -19.094 1 90.69 194 PRO A C 1
ATOM 1494 O O . PRO A 1 194 ? 3.771 -19.672 -19.516 1 90.69 194 PRO A O 1
ATOM 1497 N N . LEU A 1 195 ? 2.678 -20.797 -17.969 1 92.5 195 LEU A N 1
ATOM 1498 C CA . LEU A 1 195 ? 3.881 -20.938 -17.156 1 92.5 195 LEU A CA 1
ATOM 1499 C C . LEU A 1 195 ? 4.898 -21.828 -17.859 1 92.5 195 LEU A C 1
ATOM 1501 O O . LEU A 1 195 ? 4.543 -22.609 -18.75 1 92.5 195 LEU A O 1
ATOM 1505 N N . SER A 1 196 ? 6.117 -21.641 -17.531 1 93.06 196 SER A N 1
ATOM 1506 C CA . SER A 1 196 ? 7.168 -22.516 -18.047 1 93.06 196 SER A CA 1
ATOM 1507 C C . SER A 1 196 ? 7.012 -23.938 -17.531 1 93.06 196 SER A C 1
ATOM 1509 O O . SER A 1 196 ? 6.371 -24.172 -16.5 1 93.06 196 SER A O 1
ATOM 1511 N N . ALA A 1 197 ? 7.598 -24.828 -18.312 1 96 197 ALA A N 1
ATOM 1512 C CA . ALA A 1 197 ? 7.57 -26.219 -17.875 1 96 197 ALA A CA 1
ATOM 1513 C C . ALA A 1 197 ? 8.195 -26.375 -16.5 1 96 197 ALA A C 1
ATOM 1515 O O . ALA A 1 197 ? 9.273 -25.828 -16.234 1 96 197 ALA A O 1
ATOM 1516 N N . GLY A 1 198 ? 7.512 -27.031 -15.633 1 97.25 198 GLY A N 1
ATOM 1517 C CA . GLY A 1 198 ? 8.016 -27.297 -14.297 1 97.25 198 GLY A CA 1
ATOM 1518 C C . GLY A 1 198 ? 7.73 -26.188 -13.312 1 97.25 198 GLY A C 1
ATOM 1519 O O . GLY A 1 198 ? 7.855 -26.359 -12.102 1 97.25 198 GLY A O 1
ATOM 1520 N N . GLU A 1 199 ? 7.301 -25.047 -13.859 1 96.56 199 GLU A N 1
ATOM 1521 C CA . GLU A 1 199 ? 7.086 -23.875 -13.008 1 96.56 199 GLU A CA 1
ATOM 1522 C C . GLU A 1 199 ? 5.738 -23.953 -12.297 1 96.56 199 GLU A C 1
ATOM 1524 O O . GLU A 1 199 ? 4.711 -24.219 -12.922 1 96.56 199 GLU A O 1
ATOM 1529 N N . VAL A 1 200 ? 5.789 -23.734 -10.984 1 97.44 200 VAL A N 1
ATOM 1530 C CA . VAL A 1 200 ? 4.574 -23.719 -10.18 1 97.44 200 VAL A CA 1
ATOM 1531 C C . VAL A 1 200 ? 4.461 -22.406 -9.43 1 97.44 200 VAL A C 1
ATOM 1533 O O . VAL A 1 200 ? 5.438 -21.938 -8.836 1 97.44 200 VAL A O 1
ATOM 1536 N N . LEU A 1 201 ? 3.273 -21.781 -9.531 1 96.06 201 LEU A N 1
ATOM 1537 C CA . LEU A 1 201 ? 2.973 -20.594 -8.727 1 96.06 201 LEU A CA 1
ATOM 1538 C C . LEU A 1 201 ? 2.264 -20.984 -7.434 1 96.06 201 LEU A C 1
ATOM 1540 O O . LEU A 1 201 ? 1.925 -22.156 -7.23 1 96.06 201 LEU A O 1
ATOM 1544 N N . GLY A 1 202 ? 2.125 -19.984 -6.57 1 95.25 202 GLY A N 1
ATOM 1545 C CA . GLY A 1 202 ? 1.346 -20.234 -5.367 1 95.25 202 GLY A CA 1
ATOM 1546 C C . GLY A 1 202 ? -0.13 -20.438 -5.645 1 95.25 202 GLY A C 1
ATOM 1547 O O . GLY A 1 202 ? -0.816 -21.141 -4.887 1 95.25 202 GLY A O 1
ATOM 1548 N N . CYS A 1 203 ? -0.565 -19.922 -6.75 1 96.06 203 CYS A N 1
ATOM 1549 C CA . CYS A 1 203 ? -1.995 -19.938 -7.035 1 96.06 203 CYS A CA 1
ATOM 1550 C C . CYS A 1 203 ? -2.295 -20.797 -8.258 1 96.06 203 CYS A C 1
ATOM 1552 O O . CYS A 1 203 ? -3.457 -21.094 -8.547 1 96.06 203 CYS A O 1
ATOM 1554 N N . THR A 1 204 ? -1.31 -21.25 -8.961 1 96.56 204 THR A N 1
ATOM 1555 C CA . THR A 1 204 ? -1.507 -22 -10.203 1 96.56 204 THR A CA 1
ATOM 1556 C C . THR A 1 204 ? -0.535 -23.172 -10.289 1 96.56 204 THR A C 1
ATOM 1558 O O . THR A 1 204 ? 0.681 -22.984 -10.211 1 96.56 204 THR A O 1
ATOM 1561 N N . ALA A 1 205 ? -1.051 -24.312 -10.43 1 97.56 205 ALA A N 1
ATOM 1562 C CA . ALA A 1 205 ? -0.263 -25.547 -10.516 1 97.56 205 ALA A CA 1
ATOM 1563 C C . ALA A 1 205 ? -0.855 -26.5 -11.539 1 97.56 205 ALA A C 1
ATOM 1565 O O . ALA A 1 205 ? -2.07 -26.531 -11.75 1 97.56 205 ALA A O 1
ATOM 1566 N N . PRO A 1 206 ? -0.018 -27.281 -12.164 1 97.25 206 PRO A N 1
ATOM 1567 C CA . PRO A 1 206 ? -0.532 -28.266 -13.117 1 97.25 206 PRO A CA 1
ATOM 1568 C C . PRO A 1 206 ? -1.233 -29.438 -12.422 1 97.25 206 PRO A C 1
ATOM 1570 O O . PRO A 1 206 ? -0.801 -29.875 -11.359 1 97.25 206 PRO A O 1
ATOM 1573 N N . LYS A 1 207 ? -2.277 -29.828 -13.031 1 95.81 207 LYS A N 1
ATOM 1574 C CA . LYS A 1 207 ? -2.891 -31.109 -12.672 1 95.81 207 LYS A CA 1
ATOM 1575 C C . LYS A 1 207 ? -2.283 -32.25 -13.477 1 95.81 207 LYS A C 1
ATOM 1577 O O . LYS A 1 207 ? -2.18 -32.156 -14.703 1 95.81 207 LYS A O 1
ATOM 1582 N N . VAL A 1 208 ? -1.87 -33.281 -12.773 1 96.12 208 VAL A N 1
ATOM 1583 C CA . VAL A 1 208 ? -1.157 -34.375 -13.43 1 96.12 208 VAL A CA 1
ATOM 1584 C C . VAL A 1 208 ? -2.016 -35.625 -13.406 1 96.12 208 VAL A C 1
ATOM 1586 O O . VAL A 1 208 ? -2.398 -36.094 -12.336 1 96.12 208 VAL A O 1
ATOM 1589 N N . SER A 1 209 ? -2.371 -36.062 -14.57 1 94.19 209 SER A N 1
ATOM 1590 C CA . SER A 1 209 ? -2.965 -37.406 -14.68 1 94.19 209 SER A CA 1
ATOM 1591 C C . SER A 1 209 ? -1.892 -38.5 -14.773 1 94.19 209 SER A C 1
ATOM 1593 O O . SER A 1 209 ? -1.315 -38.688 -15.844 1 94.19 209 SER A O 1
ATOM 1595 N N . LEU A 1 210 ? -1.705 -39.188 -13.719 1 93.12 210 LEU A N 1
ATOM 1596 C CA . LEU A 1 210 ? -0.626 -40.188 -13.633 1 93.12 210 LEU A CA 1
ATOM 1597 C C . LEU A 1 210 ? -0.827 -41.312 -14.648 1 93.12 210 LEU A C 1
ATOM 1599 O O . LEU A 1 210 ? 0.135 -41.781 -15.266 1 93.12 210 LEU A O 1
ATOM 1603 N N . MET A 1 211 ? -2.096 -41.656 -14.883 1 90.69 211 MET A N 1
ATOM 1604 C CA . MET A 1 211 ? -2.41 -42.719 -15.82 1 90.69 211 MET A CA 1
ATOM 1605 C C . MET A 1 211 ? -2.045 -42.312 -17.25 1 90.69 211 MET A C 1
ATOM 1607 O O . MET A 1 211 ? -1.621 -43.156 -18.047 1 90.69 211 MET A O 1
ATOM 1611 N N . ASN A 1 212 ? -2.156 -41.062 -17.484 1 91.56 212 ASN A N 1
ATOM 1612 C CA . ASN A 1 212 ? -1.832 -40.562 -18.812 1 91.56 212 ASN A CA 1
ATOM 1613 C C . ASN A 1 212 ? -0.344 -40.25 -18.938 1 91.56 212 ASN A C 1
ATOM 1615 O O . ASN A 1 212 ? 0.22 -40.344 -20.031 1 91.56 212 ASN A O 1
ATOM 1619 N N . ALA A 1 213 ? 0.237 -39.969 -17.859 1 92.19 213 ALA A N 1
ATOM 1620 C CA . ALA A 1 213 ? 1.617 -39.469 -17.875 1 92.19 213 ALA A CA 1
ATOM 1621 C C . ALA A 1 213 ? 2.602 -40.656 -17.922 1 92.19 213 ALA A C 1
ATOM 1623 O O . ALA A 1 213 ? 3.676 -40.531 -18.516 1 92.19 213 ALA A O 1
ATOM 1624 N N . PHE A 1 214 ? 2.188 -41.688 -17.281 1 93.75 214 PHE A N 1
ATOM 1625 C CA . PHE A 1 214 ? 3.111 -42.812 -17.172 1 93.75 214 PHE A CA 1
ATOM 1626 C C . PHE A 1 214 ? 2.445 -44.125 -17.625 1 93.75 214 PHE A C 1
ATOM 1628 O O . PHE A 1 214 ? 1.35 -44.438 -17.172 1 93.75 214 PHE A O 1
ATOM 1635 N N . SER A 1 215 ? 3.084 -44.875 -18.453 1 90.06 215 SER A N 1
ATOM 1636 C CA . SER A 1 215 ? 2.541 -46.094 -19.031 1 90.06 215 SER A CA 1
ATOM 1637 C C . SER A 1 215 ? 2.713 -47.281 -18.062 1 90.06 215 SER A C 1
ATOM 1639 O O . SER A 1 215 ? 1.916 -48.219 -18.078 1 90.06 215 SER A O 1
ATOM 1641 N N . GLU A 1 216 ? 3.723 -47.188 -17.266 1 89.12 216 GLU A N 1
ATOM 1642 C CA . GLU A 1 216 ? 4.031 -48.312 -16.359 1 89.12 216 GLU A CA 1
ATOM 1643 C C . GLU A 1 216 ? 3.9 -47.875 -14.906 1 89.12 216 GLU A C 1
ATOM 1645 O O . GLU A 1 216 ? 4.535 -46.938 -14.469 1 89.12 216 GLU A O 1
ATOM 1650 N N . ASN A 1 217 ? 3.092 -48.562 -14.172 1 90.12 217 ASN A N 1
ATOM 1651 C CA . ASN A 1 217 ? 2.928 -48.438 -12.734 1 90.12 217 ASN A CA 1
ATOM 1652 C C . ASN A 1 217 ? 2.674 -46.969 -12.32 1 90.12 217 ASN A C 1
ATOM 1654 O O . ASN A 1 217 ? 3.373 -46.438 -11.461 1 90.12 217 ASN A O 1
ATOM 1658 N N . PRO A 1 218 ? 1.689 -46.406 -12.859 1 91.25 218 PRO A N 1
ATOM 1659 C CA . PRO A 1 218 ? 1.411 -45 -12.539 1 91.25 218 PRO A CA 1
ATOM 1660 C C . PRO A 1 218 ? 1.195 -44.75 -11.047 1 91.25 218 PRO A C 1
ATOM 1662 O O . PRO A 1 218 ? 1.423 -43.656 -10.555 1 91.25 218 PRO A O 1
ATOM 1665 N N . GLU A 1 219 ? 0.907 -45.75 -10.336 1 88.62 219 GLU A N 1
ATOM 1666 C CA . GLU A 1 219 ? 0.648 -45.625 -8.906 1 88.62 219 GLU A CA 1
ATOM 1667 C C . GLU A 1 219 ? 1.942 -45.406 -8.125 1 88.62 219 GLU A C 1
ATOM 1669 O O . GLU A 1 219 ? 1.919 -44.906 -7 1 88.62 219 GLU A O 1
ATOM 1674 N N . ASN A 1 220 ? 3.031 -45.844 -8.727 1 92.38 220 ASN A N 1
ATOM 1675 C CA . ASN A 1 220 ? 4.336 -45.656 -8.102 1 92.38 220 ASN A CA 1
ATOM 1676 C C . ASN A 1 220 ? 4.984 -44.344 -8.516 1 92.38 220 ASN A C 1
ATOM 1678 O O . ASN A 1 220 ? 6.141 -44.344 -8.953 1 92.38 220 ASN A O 1
ATOM 1682 N N . SER A 1 221 ? 4.215 -43.312 -8.547 1 95.62 221 SER A N 1
ATOM 1683 C CA . SER A 1 221 ? 4.691 -41.969 -8.93 1 95.62 221 SER A CA 1
ATOM 1684 C C . SER A 1 221 ? 4.848 -41.062 -7.707 1 95.62 221 SER A C 1
ATOM 1686 O O . SER A 1 221 ? 4.039 -41.125 -6.777 1 95.62 221 SER A O 1
ATOM 1688 N N . VAL A 1 222 ? 5.906 -40.281 -7.715 1 97.38 222 VAL A N 1
ATOM 1689 C CA . VAL A 1 222 ? 6.102 -39.281 -6.652 1 97.38 222 VAL A CA 1
ATOM 1690 C C . VAL A 1 222 ? 6.441 -37.938 -7.266 1 97.38 222 VAL A C 1
ATOM 1692 O O . VAL A 1 222 ? 6.93 -37.844 -8.391 1 97.38 222 VAL A O 1
ATOM 1695 N N . LEU A 1 223 ? 6.102 -36.938 -6.539 1 98.25 223 LEU A N 1
ATOM 1696 C CA . LEU A 1 223 ? 6.469 -35.562 -6.898 1 98.25 223 LEU A CA 1
ATOM 1697 C C . LEU A 1 223 ? 7.777 -35.156 -6.234 1 98.25 223 LEU A C 1
ATOM 1699 O O . LEU A 1 223 ? 7.949 -35.344 -5.027 1 98.25 223 LEU A O 1
ATOM 1703 N N . VAL A 1 224 ? 8.711 -34.75 -7.012 1 98.69 224 VAL A N 1
ATOM 1704 C CA . VAL A 1 224 ? 9.906 -34.094 -6.504 1 98.69 224 VAL A CA 1
ATOM 1705 C C . VAL A 1 224 ? 9.883 -32.594 -6.855 1 98.69 224 VAL A C 1
ATOM 1707 O O . VAL A 1 224 ? 9.914 -32.25 -8.031 1 98.69 224 VAL A O 1
ATOM 1710 N N . PHE A 1 225 ? 9.828 -31.812 -5.816 1 98.81 225 PHE A N 1
ATOM 1711 C CA . PHE A 1 225 ? 9.688 -30.375 -5.973 1 98.81 225 PHE A CA 1
ATOM 1712 C C . PHE A 1 225 ? 10.961 -29.656 -5.543 1 98.81 225 PHE A C 1
ATOM 1714 O O . PHE A 1 225 ? 11.406 -29.797 -4.398 1 98.81 225 PHE A O 1
ATOM 1721 N N . VAL A 1 226 ? 11.508 -28.859 -6.5 1 98.69 226 VAL A N 1
ATOM 1722 C CA . VAL A 1 226 ? 12.758 -28.172 -6.215 1 98.69 226 VAL A CA 1
ATOM 1723 C C . VAL A 1 226 ? 12.453 -26.734 -5.75 1 98.69 226 VAL A C 1
ATOM 1725 O O . VAL A 1 226 ? 12.086 -25.875 -6.555 1 98.69 226 VAL A O 1
ATOM 1728 N N . ALA A 1 227 ? 12.664 -26.484 -4.465 1 97.81 227 ALA A N 1
ATOM 1729 C CA . ALA A 1 227 ? 12.406 -25.156 -3.887 1 97.81 227 ALA A CA 1
ATOM 1730 C C . ALA A 1 227 ? 12.922 -25.078 -2.453 1 97.81 227 ALA A C 1
ATOM 1732 O O . ALA A 1 227 ? 13.141 -26.109 -1.807 1 97.81 227 ALA A O 1
ATOM 1733 N N . ASP A 1 228 ? 13.094 -23.859 -1.998 1 94.44 228 ASP A N 1
ATOM 1734 C CA . ASP A 1 228 ? 13.539 -23.672 -0.623 1 94.44 228 ASP A CA 1
ATOM 1735 C C . ASP A 1 228 ? 12.352 -23.594 0.337 1 94.44 228 ASP A C 1
ATOM 1737 O O . ASP A 1 228 ? 12.5 -23.859 1.535 1 94.44 228 ASP A O 1
ATOM 1741 N N . GLY A 1 229 ? 11.125 -23.234 -0.129 1 94.31 229 GLY A N 1
ATOM 1742 C CA . GLY A 1 229 ? 9.961 -23.109 0.729 1 94.31 229 GLY A CA 1
ATOM 1743 C C . GLY A 1 229 ? 8.797 -23.984 0.296 1 94.31 229 GLY A C 1
ATOM 1744 O O . GLY A 1 229 ? 8.859 -24.625 -0.754 1 94.31 229 GLY A O 1
ATOM 1745 N N . ARG A 1 230 ? 7.727 -23.969 1.086 1 96.81 230 ARG A N 1
ATOM 1746 C CA . ARG A 1 230 ? 6.605 -24.875 0.888 1 96.81 230 ARG A CA 1
ATOM 1747 C C . ARG A 1 230 ? 5.473 -24.203 0.13 1 96.81 230 ARG A C 1
ATOM 1749 O O . ARG A 1 230 ? 4.555 -24.859 -0.354 1 96.81 230 ARG A O 1
ATOM 1756 N N . PHE A 1 231 ? 5.496 -22.875 0.057 1 95.88 231 PHE A N 1
ATOM 1757 C CA . PHE A 1 231 ? 4.344 -22.125 -0.421 1 95.88 231 PHE A CA 1
ATOM 1758 C C . PHE A 1 231 ? 3.932 -22.594 -1.812 1 95.88 231 PHE A C 1
ATOM 1760 O O . PHE A 1 231 ? 2.764 -22.922 -2.043 1 95.88 231 PHE A O 1
ATOM 1767 N N . HIS A 1 232 ? 4.871 -22.641 -2.74 1 97.31 232 HIS A N 1
ATOM 1768 C CA . HIS A 1 232 ? 4.594 -23.062 -4.105 1 97.31 232 HIS A CA 1
ATOM 1769 C C . HIS A 1 232 ? 4.316 -24.562 -4.164 1 97.31 232 HIS A C 1
ATOM 1771 O O . HIS A 1 232 ? 3.441 -25.016 -4.91 1 97.31 232 HIS A O 1
ATOM 1777 N N . LEU A 1 233 ? 5.031 -25.297 -3.412 1 98.56 233 LEU A N 1
ATOM 1778 C CA . LEU A 1 233 ? 4.848 -26.75 -3.332 1 98.56 233 LEU A CA 1
ATOM 1779 C C . LEU A 1 233 ? 3.408 -27.094 -2.953 1 98.56 233 LEU A C 1
ATOM 1781 O O . LEU A 1 233 ? 2.805 -27.984 -3.541 1 98.56 233 LEU A O 1
ATOM 1785 N N . GLU A 1 234 ? 2.895 -26.375 -2.055 1 98.38 234 GLU A N 1
ATOM 1786 C CA . GLU A 1 234 ? 1.541 -26.641 -1.582 1 98.38 234 GLU A CA 1
ATOM 1787 C C . GLU A 1 234 ? 0.521 -26.484 -2.705 1 98.38 234 GLU A C 1
ATOM 1789 O O . GLU A 1 234 ? -0.487 -27.188 -2.742 1 98.38 234 GLU A O 1
ATOM 1794 N N . ALA A 1 235 ? 0.797 -25.625 -3.598 1 98.19 235 ALA A N 1
ATOM 1795 C CA . ALA A 1 235 ? -0.127 -25.422 -4.711 1 98.19 235 ALA A CA 1
ATOM 1796 C C . ALA A 1 235 ? -0.259 -26.703 -5.543 1 98.19 235 ALA A C 1
ATOM 1798 O O . ALA A 1 235 ? -1.369 -27.109 -5.883 1 98.19 235 ALA A O 1
ATOM 1799 N N . ILE A 1 236 ? 0.831 -27.312 -5.859 1 98.44 236 ILE A N 1
ATOM 1800 C CA . ILE A 1 236 ? 0.772 -28.516 -6.688 1 98.44 236 ILE A CA 1
ATOM 1801 C C . ILE A 1 236 ? 0.27 -29.688 -5.852 1 98.44 236 ILE A C 1
ATOM 1803 O O . ILE A 1 236 ? -0.39 -30.594 -6.371 1 98.44 236 ILE A O 1
ATOM 1807 N N . MET A 1 237 ? 0.516 -29.688 -4.574 1 98.31 237 MET A N 1
ATOM 1808 C CA . MET A 1 237 ? -0.065 -30.719 -3.707 1 98.31 237 MET A CA 1
ATOM 1809 C C . MET A 1 237 ? -1.584 -30.594 -3.658 1 98.31 237 MET A C 1
ATOM 1811 O O . MET A 1 237 ? -2.297 -31.594 -3.73 1 98.31 237 MET A O 1
ATOM 1815 N N . ILE A 1 238 ? -2.062 -29.359 -3.555 1 97.69 238 ILE A N 1
ATOM 1816 C CA . ILE A 1 238 ? -3.502 -29.125 -3.531 1 97.69 238 ILE A CA 1
ATOM 1817 C C . ILE A 1 238 ? -4.121 -29.594 -4.848 1 97.69 238 ILE A C 1
ATOM 1819 O O . ILE A 1 238 ? -5.16 -30.266 -4.848 1 97.69 238 ILE A O 1
ATOM 1823 N N . ALA A 1 239 ? -3.482 -29.297 -5.922 1 96.88 239 ALA A N 1
ATOM 1824 C CA . ALA A 1 239 ? -3.982 -29.672 -7.246 1 96.88 239 ALA A CA 1
ATOM 1825 C C . ALA A 1 239 ? -3.934 -31.188 -7.445 1 96.88 239 ALA A C 1
ATOM 1827 O O . ALA A 1 239 ? -4.676 -31.734 -8.266 1 96.88 239 ALA A O 1
ATOM 1828 N N . ASN A 1 240 ? -3.027 -31.859 -6.711 1 96.44 240 ASN A N 1
ATOM 1829 C CA . ASN A 1 240 ? -2.805 -33.281 -6.887 1 96.44 240 ASN A CA 1
ATOM 1830 C C . ASN A 1 240 ? -2.732 -34.031 -5.547 1 96.44 240 ASN A C 1
ATOM 1832 O O . ASN A 1 240 ? -1.691 -34.562 -5.191 1 96.44 240 ASN A O 1
ATOM 1836 N N . PRO A 1 241 ? -3.855 -34.156 -4.84 1 94.81 241 PRO A N 1
ATOM 1837 C CA . PRO A 1 241 ? -3.82 -34.688 -3.482 1 94.81 241 PRO A CA 1
ATOM 1838 C C . PRO A 1 241 ? -3.4 -36.156 -3.447 1 94.81 241 PRO A C 1
ATOM 1840 O O . PRO A 1 241 ? -2.951 -36.656 -2.41 1 94.81 241 PRO A O 1
ATOM 1843 N N . GLY A 1 242 ? -3.379 -36.844 -4.52 1 92.31 242 GLY A N 1
ATOM 1844 C CA . GLY A 1 242 ? -3.09 -38.25 -4.547 1 92.31 242 GLY A CA 1
ATOM 1845 C C . GLY A 1 242 ? -1.629 -38.562 -4.82 1 92.31 242 GLY A C 1
ATOM 1846 O O . GLY A 1 242 ? -1.214 -39.719 -4.773 1 92.31 242 GLY A O 1
ATOM 1847 N N . ILE A 1 243 ? -0.848 -37.594 -5.039 1 95.5 243 ILE A N 1
ATOM 1848 C CA . ILE A 1 243 ? 0.555 -37.812 -5.367 1 95.5 243 ILE A CA 1
ATOM 1849 C C . ILE A 1 243 ? 1.427 -37.531 -4.152 1 95.5 243 ILE A C 1
ATOM 1851 O O . ILE A 1 243 ? 1.368 -36.406 -3.604 1 95.5 243 ILE A O 1
ATOM 1855 N N . LYS A 1 244 ? 2.217 -38.5 -3.721 1 96.44 244 LYS A N 1
ATOM 1856 C CA . LYS A 1 244 ? 3.184 -38.25 -2.654 1 96.44 244 LYS A CA 1
ATOM 1857 C C . LYS A 1 244 ? 4.215 -37.219 -3.08 1 96.44 244 LYS A C 1
ATOM 1859 O O . LYS A 1 244 ? 4.691 -37.219 -4.219 1 96.44 244 LYS A O 1
ATOM 1864 N N . ALA A 1 245 ? 4.578 -36.312 -2.113 1 98.06 245 ALA A N 1
ATOM 1865 C CA . ALA A 1 245 ? 5.398 -35.156 -2.521 1 98.06 245 ALA A CA 1
ATOM 1866 C C . ALA A 1 245 ? 6.688 -35.094 -1.705 1 98.06 245 ALA A C 1
ATOM 1868 O O . ALA A 1 245 ? 6.664 -35.25 -0.483 1 98.06 245 ALA A O 1
ATOM 1869 N N . PHE A 1 246 ? 7.781 -34.906 -2.396 1 98.31 246 PHE A N 1
ATOM 1870 C CA . PHE A 1 246 ? 9.086 -34.625 -1.798 1 98.31 246 PHE A CA 1
ATOM 1871 C C . PHE A 1 246 ? 9.594 -33.25 -2.203 1 98.31 246 PHE A C 1
ATOM 1873 O O . PHE A 1 246 ? 9.43 -32.844 -3.35 1 98.31 246 PHE A O 1
ATOM 1880 N N . ARG A 1 247 ? 10.203 -32.531 -1.284 1 98.75 247 ARG A N 1
ATOM 1881 C CA . ARG A 1 247 ? 10.812 -31.234 -1.554 1 98.75 247 ARG A CA 1
ATOM 1882 C C . ARG A 1 247 ? 12.336 -31.312 -1.451 1 98.75 247 ARG A C 1
ATOM 1884 O O . ARG A 1 247 ? 12.875 -31.703 -0.415 1 98.75 247 ARG A O 1
ATOM 1891 N N . TYR A 1 248 ? 12.984 -31.047 -2.539 1 98.56 248 TYR A N 1
ATOM 1892 C CA . TYR A 1 248 ? 14.43 -30.891 -2.51 1 98.56 248 TYR A CA 1
ATOM 1893 C C . TYR A 1 248 ? 14.812 -29.438 -2.295 1 98.56 248 TYR A C 1
ATOM 1895 O O . TYR A 1 248 ? 14.523 -28.578 -3.135 1 98.56 248 TYR A O 1
ATOM 1903 N N . ASP A 1 249 ? 15.438 -29.156 -1.218 1 98.19 249 ASP A N 1
ATOM 1904 C CA . ASP A 1 249 ? 15.945 -27.828 -0.928 1 98.19 249 ASP A CA 1
ATOM 1905 C C . ASP A 1 249 ? 17.375 -27.656 -1.451 1 98.19 249 ASP A C 1
ATOM 1907 O O . ASP A 1 249 ? 18.312 -28.203 -0.88 1 98.19 249 ASP A O 1
ATOM 1911 N N . PRO A 1 250 ? 17.562 -26.828 -2.41 1 97.25 250 PRO A N 1
ATOM 1912 C CA . PRO A 1 250 ? 18.875 -26.734 -3.045 1 97.25 250 PRO A CA 1
ATOM 1913 C C . PRO A 1 250 ? 19.906 -26.031 -2.166 1 97.25 250 PRO A C 1
ATOM 1915 O O . PRO A 1 250 ? 21.125 -26.172 -2.387 1 97.25 250 PRO A O 1
ATOM 1918 N N . TYR A 1 251 ? 19.516 -25.281 -1.189 1 94.19 251 TYR A N 1
ATOM 1919 C CA . TYR A 1 251 ? 20.438 -24.531 -0.351 1 94.19 251 TYR A CA 1
ATOM 1920 C C . TYR A 1 251 ? 21.047 -25.438 0.725 1 94.19 251 TYR A C 1
ATOM 1922 O O . TYR A 1 251 ? 22.234 -25.344 1.034 1 94.19 251 TYR A O 1
ATOM 1930 N N . ILE A 1 252 ? 20.219 -26.297 1.211 1 95.88 252 ILE A N 1
ATOM 1931 C CA . ILE A 1 252 ? 20.734 -27.172 2.273 1 95.88 252 ILE A CA 1
ATOM 1932 C C . ILE A 1 252 ? 21.047 -28.547 1.708 1 95.88 252 ILE A C 1
ATOM 1934 O O . ILE A 1 252 ? 21.734 -29.344 2.354 1 95.88 252 ILE A O 1
ATOM 1938 N N . GLY A 1 253 ? 20.562 -28.922 0.56 1 96.06 253 GLY A N 1
ATOM 1939 C CA . GLY A 1 253 ? 20.891 -30.172 -0.107 1 96.06 253 GLY A CA 1
ATOM 1940 C C . GLY A 1 253 ? 20.188 -31.375 0.509 1 96.06 253 GLY A C 1
ATOM 1941 O O . GLY A 1 253 ? 20.797 -32.438 0.638 1 96.06 253 GLY A O 1
ATOM 1942 N N . LYS A 1 254 ? 18.938 -31.156 0.886 1 97.12 254 LYS A N 1
ATOM 1943 C CA . LYS A 1 254 ? 18.203 -32.219 1.541 1 97.12 254 LYS A CA 1
ATOM 1944 C C . LYS A 1 254 ? 16.844 -32.438 0.87 1 97.12 254 LYS A C 1
ATOM 1946 O O . LYS A 1 254 ? 16.281 -31.531 0.278 1 97.12 254 LYS A O 1
ATOM 1951 N N . LEU A 1 255 ? 16.438 -33.688 0.933 1 97.56 255 LEU A N 1
ATOM 1952 C CA . LEU A 1 255 ? 15.125 -34.094 0.43 1 97.56 255 LEU A CA 1
ATOM 1953 C C . LEU A 1 255 ? 14.156 -34.375 1.58 1 97.56 255 LEU A C 1
ATOM 1955 O O . LEU A 1 255 ? 14.453 -35.156 2.486 1 97.56 255 LEU A O 1
ATOM 1959 N N . PHE A 1 256 ? 12.992 -33.688 1.557 1 97.94 256 PHE A N 1
ATOM 1960 C CA . PHE A 1 256 ? 12.008 -33.812 2.623 1 97.94 256 PHE A CA 1
ATOM 1961 C C . PHE A 1 256 ? 10.727 -34.438 2.109 1 97.94 256 PHE A C 1
ATOM 1963 O O . PHE A 1 256 ? 10.258 -34.125 1.016 1 97.94 256 PHE A O 1
ATOM 1970 N N . LEU A 1 257 ? 10.211 -35.406 2.84 1 97.62 257 LEU A N 1
ATOM 1971 C CA . LEU A 1 257 ? 8.836 -35.844 2.613 1 97.62 257 LEU A CA 1
ATOM 1972 C C . LEU A 1 257 ? 7.848 -34.844 3.145 1 97.62 257 LEU A C 1
ATOM 1974 O O . LEU A 1 257 ? 7.895 -34.469 4.324 1 97.62 257 LEU A O 1
ATOM 1978 N N . GLU A 1 258 ? 7.016 -34.312 2.232 1 97.88 258 GLU A N 1
ATOM 1979 C CA . GLU A 1 258 ? 6.109 -33.219 2.6 1 97.88 258 GLU A CA 1
ATOM 1980 C C . GLU A 1 258 ? 4.664 -33.719 2.672 1 97.88 258 GLU A C 1
ATOM 1982 O O . GLU A 1 258 ? 4.238 -34.531 1.85 1 97.88 258 GLU A O 1
ATOM 1987 N N . GLU A 1 259 ? 3.939 -33.281 3.674 1 97.25 259 GLU A N 1
ATOM 1988 C CA . GLU A 1 259 ? 2.521 -33.562 3.84 1 97.25 259 GLU A CA 1
ATOM 1989 C C . GLU A 1 259 ? 1.677 -32.312 3.838 1 97.25 259 GLU A C 1
ATOM 1991 O O . GLU A 1 259 ? 2.17 -31.234 4.168 1 97.25 259 GLU A O 1
ATOM 1996 N N . TYR A 1 260 ? 0.505 -32.406 3.42 1 96.81 260 TYR A N 1
ATOM 1997 C CA . TYR A 1 260 ? -0.446 -31.312 3.396 1 96.81 260 TYR A CA 1
ATOM 1998 C C . TYR A 1 260 ? -1.801 -31.734 3.941 1 96.81 260 TYR A C 1
ATOM 2000 O O . TYR A 1 260 ? -2.27 -32.844 3.65 1 96.81 260 TYR A O 1
ATOM 2008 N N . ASP A 1 261 ? -2.471 -30.922 4.777 1 96 261 ASP A N 1
ATOM 2009 C CA . ASP A 1 261 ? -3.779 -31.188 5.363 1 96 261 ASP A CA 1
ATOM 2010 C C . ASP A 1 261 ? -4.898 -30.875 4.375 1 96 261 ASP A C 1
ATOM 2012 O O . ASP A 1 261 ? -5.633 -29.906 4.555 1 96 261 ASP A O 1
ATOM 2016 N N . HIS A 1 262 ? -5.082 -31.812 3.461 1 95.56 262 HIS A N 1
ATOM 2017 C CA . HIS A 1 262 ? -6.098 -31.625 2.43 1 95.56 262 HIS A CA 1
ATOM 2018 C C . HIS A 1 262 ? -7.492 -31.562 3.039 1 95.56 262 HIS A C 1
ATOM 2020 O O . HIS A 1 262 ? -8.312 -30.734 2.635 1 95.56 262 HIS A O 1
ATOM 2026 N N . VAL A 1 263 ? -7.785 -32.438 3.889 1 94.62 263 VAL A N 1
ATOM 2027 C CA . VAL A 1 263 ? -9.109 -32.531 4.496 1 94.62 263 VAL A CA 1
ATOM 2028 C C . VAL A 1 263 ? -9.43 -31.219 5.234 1 94.62 263 VAL A C 1
ATOM 2030 O O . VAL A 1 263 ? -10.5 -30.641 5.047 1 94.62 263 VAL A O 1
ATOM 2033 N N . GLY A 1 264 ? -8.484 -30.797 6.098 1 95.56 264 GLY A N 1
ATOM 2034 C CA . GLY A 1 264 ? -8.688 -29.562 6.836 1 95.56 264 GLY A CA 1
ATOM 2035 C C . GLY A 1 264 ? -8.906 -28.359 5.934 1 95.56 264 GLY A C 1
ATOM 2036 O O . GLY A 1 264 ? -9.797 -27.547 6.184 1 95.56 264 GLY A O 1
ATOM 2037 N N . MET A 1 265 ? -8.094 -28.219 4.914 1 96.56 265 MET A N 1
ATOM 2038 C CA . MET A 1 265 ? -8.219 -27.109 3.979 1 96.56 265 MET A CA 1
ATOM 2039 C C . MET A 1 265 ? -9.57 -27.141 3.275 1 96.56 265 MET A C 1
ATOM 2041 O O . MET A 1 265 ? -10.266 -26.125 3.221 1 96.56 265 MET A O 1
ATOM 2045 N N . LYS A 1 266 ? -9.984 -28.281 2.779 1 95.69 266 LYS A N 1
ATOM 2046 C CA . LYS A 1 266 ? -11.234 -28.438 2.051 1 95.69 266 LYS A CA 1
ATOM 2047 C C . LYS A 1 266 ? -12.438 -28.141 2.951 1 95.69 266 LYS A C 1
ATOM 2049 O O . LYS A 1 266 ? -13.391 -27.484 2.527 1 95.69 266 LYS A O 1
ATOM 2054 N N . GLU A 1 267 ? -12.398 -28.656 4.137 1 95.62 267 GLU A N 1
ATOM 2055 C CA . GLU A 1 267 ? -13.477 -28.406 5.09 1 95.62 267 GLU A CA 1
ATOM 2056 C C . GLU A 1 267 ? -13.609 -26.922 5.391 1 95.62 267 GLU A C 1
ATOM 2058 O O . GLU A 1 267 ? -14.727 -26.391 5.469 1 95.62 267 GLU A O 1
ATOM 2063 N N . SER A 1 268 ? -12.516 -26.328 5.59 1 96.31 268 SER A N 1
ATOM 2064 C CA . SER A 1 268 ? -12.508 -24.891 5.867 1 96.31 268 SER A CA 1
ATOM 2065 C C . SER A 1 268 ? -13.117 -24.109 4.715 1 96.31 268 SER A C 1
ATOM 2067 O O . SER A 1 268 ? -13.961 -23.234 4.926 1 96.31 268 SER A O 1
ATOM 2069 N N . ARG A 1 269 ? -12.695 -24.406 3.51 1 97.44 269 ARG A N 1
ATOM 2070 C CA . ARG A 1 269 ? -13.18 -23.688 2.34 1 97.44 269 ARG A CA 1
ATOM 2071 C C . ARG A 1 269 ? -14.656 -23.984 2.098 1 97.44 269 ARG A C 1
ATOM 2073 O O . ARG A 1 269 ? -15.438 -23.062 1.795 1 97.44 269 ARG A O 1
ATOM 2080 N N . LYS A 1 270 ? -15.016 -25.281 2.271 1 96.56 270 LYS A N 1
ATOM 2081 C CA . LYS A 1 270 ? -16.422 -25.656 2.172 1 96.56 270 LYS A CA 1
ATOM 2082 C C . LYS A 1 270 ? -17.266 -24.891 3.174 1 96.56 270 LYS A C 1
ATOM 2084 O O . LYS A 1 270 ? -18.312 -24.328 2.818 1 96.56 270 LYS A O 1
ATOM 2089 N N . GLY A 1 271 ? -16.828 -24.859 4.379 1 96.75 271 GLY A N 1
ATOM 2090 C CA . GLY A 1 271 ? -17.531 -24.125 5.422 1 96.75 271 GLY A CA 1
ATOM 2091 C C . GLY A 1 271 ? -17.719 -22.656 5.094 1 96.75 271 GLY A C 1
ATOM 2092 O O . GLY A 1 271 ? -18.812 -22.109 5.301 1 96.75 271 GLY A O 1
ATOM 2093 N N . ALA A 1 272 ? -16.703 -22 4.566 1 98 272 ALA A N 1
ATOM 2094 C CA . ALA A 1 272 ? -16.781 -20.578 4.203 1 98 272 ALA A CA 1
ATOM 2095 C C . ALA A 1 272 ? -17.797 -20.344 3.092 1 98 272 ALA A C 1
ATOM 2097 O O . ALA A 1 272 ? -18.562 -19.391 3.137 1 98 272 ALA A O 1
ATOM 2098 N N . ILE A 1 273 ? -17.797 -21.203 2.133 1 97.88 273 ILE A N 1
ATOM 2099 C CA . ILE A 1 273 ? -18.719 -21.109 1.006 1 97.88 273 ILE A CA 1
ATOM 2100 C C . ILE A 1 273 ? -20.156 -21.25 1.497 1 97.88 273 ILE A C 1
ATOM 2102 O O . ILE A 1 273 ? -21.031 -20.453 1.152 1 97.88 273 ILE A O 1
ATOM 2106 N N . LEU A 1 274 ? -20.406 -22.266 2.312 1 97.31 274 LEU A N 1
ATOM 2107 C CA . LEU A 1 274 ? -21.75 -22.531 2.812 1 97.31 274 LEU A CA 1
ATOM 2108 C C . LEU A 1 274 ? -22.234 -21.406 3.707 1 97.31 274 LEU A C 1
ATOM 2110 O O . LEU A 1 274 ? -23.406 -21 3.625 1 97.31 274 LEU A O 1
ATOM 2114 N N . ARG A 1 275 ? -21.391 -20.906 4.48 1 97.38 275 ARG A N 1
ATOM 2115 C CA . ARG A 1 275 ? -21.75 -19.781 5.34 1 97.38 275 ARG A CA 1
ATOM 2116 C C . ARG A 1 275 ? -22.125 -18.562 4.508 1 97.38 275 ARG A C 1
ATOM 2118 O O . ARG A 1 275 ? -23.094 -17.859 4.832 1 97.38 275 ARG A O 1
ATOM 2125 N N . ALA A 1 276 ? -21.344 -18.266 3.516 1 97.69 276 ALA A N 1
ATOM 2126 C CA . ALA A 1 276 ? -21.641 -17.141 2.637 1 97.69 276 ALA A CA 1
ATOM 2127 C C . ALA A 1 276 ? -23 -17.328 1.957 1 97.69 276 ALA A C 1
ATOM 2129 O O . ALA A 1 276 ? -23.781 -16.375 1.844 1 97.69 276 ALA A O 1
ATOM 2130 N N . ARG A 1 277 ? -23.297 -18.484 1.57 1 95.25 277 ARG A N 1
ATOM 2131 C CA . ARG A 1 277 ? -24.562 -18.797 0.902 1 95.25 277 ARG A CA 1
ATOM 2132 C C . ARG A 1 277 ? -25.734 -18.562 1.83 1 95.25 277 ARG A C 1
ATOM 2134 O O . ARG A 1 277 ? -26.781 -18.062 1.401 1 95.25 277 ARG A O 1
ATOM 2141 N N . GLU A 1 278 ? -25.5 -18.875 2.969 1 94.19 278 GLU A N 1
ATOM 2142 C CA . GLU A 1 278 ? -26.594 -18.812 3.943 1 94.19 278 GLU A CA 1
ATOM 2143 C C . GLU A 1 278 ? -26.766 -17.406 4.488 1 94.19 278 GLU A C 1
ATOM 2145 O O . GLU A 1 278 ? -27.891 -16.938 4.668 1 94.19 278 GLU A O 1
ATOM 2150 N N . GLU A 1 279 ? -25.688 -16.734 4.699 1 90.75 279 GLU A N 1
ATOM 2151 C CA . GLU A 1 279 ? -25.719 -15.523 5.523 1 90.75 279 GLU A CA 1
ATOM 2152 C C . GLU A 1 279 ? -25.625 -14.266 4.664 1 90.75 279 GLU A C 1
ATOM 2154 O O . GLU A 1 279 ? -25.984 -13.18 5.105 1 90.75 279 GLU A O 1
ATOM 2159 N N . ALA A 1 280 ? -25.172 -14.336 3.469 1 92 280 ALA A N 1
ATOM 2160 C CA . ALA A 1 280 ? -24.734 -13.109 2.803 1 92 280 ALA A CA 1
ATOM 2161 C C . ALA A 1 280 ? -25.906 -12.406 2.121 1 92 280 ALA A C 1
ATOM 2163 O O . ALA A 1 280 ? -26.547 -12.984 1.247 1 92 280 ALA A O 1
ATOM 2164 N N . ARG A 1 281 ? -26.234 -11.289 2.557 1 89.12 281 ARG A N 1
ATOM 2165 C CA . ARG A 1 281 ? -27.172 -10.383 1.918 1 89.12 281 ARG A CA 1
ATOM 2166 C C . ARG A 1 281 ? -26.453 -9.203 1.271 1 89.12 281 ARG A C 1
ATOM 2168 O O . ARG A 1 281 ? -26.766 -8.828 0.138 1 89.12 281 ARG A O 1
ATOM 2175 N N . ASN A 1 282 ? -25.516 -8.688 1.981 1 92.62 282 ASN A N 1
ATOM 2176 C CA . ASN A 1 282 ? -24.656 -7.609 1.512 1 92.62 282 ASN A CA 1
ATOM 2177 C C . ASN A 1 282 ? -23.219 -8.094 1.311 1 92.62 282 ASN A C 1
ATOM 2179 O O . ASN A 1 282 ? -22.531 -8.438 2.275 1 92.62 282 ASN A O 1
ATOM 2183 N N . TRP A 1 283 ? -22.812 -8.023 0.069 1 96.38 283 TRP A N 1
ATOM 2184 C CA . TRP A 1 283 ? -21.484 -8.539 -0.272 1 96.38 283 TRP A CA 1
ATOM 2185 C C . TRP A 1 283 ? -20.469 -7.406 -0.388 1 96.38 283 TRP A C 1
ATOM 2187 O O . TRP A 1 283 ? -20.812 -6.312 -0.85 1 96.38 283 TRP A O 1
ATOM 2197 N N . GLY A 1 284 ? -19.281 -7.629 0.126 1 96.56 284 GLY A N 1
ATOM 2198 C CA . GLY A 1 284 ? -18.141 -6.812 -0.226 1 96.56 284 GLY A CA 1
ATOM 2199 C C . GLY A 1 284 ? -17.234 -7.461 -1.263 1 96.56 284 GLY A C 1
ATOM 2200 O O . GLY A 1 284 ? -16.797 -8.594 -1.082 1 96.56 284 GLY A O 1
ATOM 2201 N N . VAL A 1 285 ? -17.047 -6.781 -2.373 1 97.12 285 VAL A N 1
ATOM 2202 C CA . VAL A 1 285 ? -16.141 -7.281 -3.406 1 97.12 285 VAL A CA 1
ATOM 2203 C C . VAL A 1 285 ? -14.859 -6.445 -3.426 1 97.12 285 VAL A C 1
ATOM 2205 O O . VAL A 1 285 ? -14.906 -5.246 -3.717 1 97.12 285 VAL A O 1
ATOM 2208 N N . VAL A 1 286 ? -13.75 -7.113 -3.164 1 97 286 VAL A N 1
ATOM 2209 C CA . VAL A 1 286 ? -12.477 -6.406 -3.104 1 97 286 VAL A CA 1
ATOM 2210 C C . VAL A 1 286 ? -11.703 -6.617 -4.402 1 97 286 VAL A C 1
ATOM 2212 O O . VAL A 1 286 ? -11.453 -7.754 -4.805 1 97 286 VAL A O 1
ATOM 2215 N N . LEU A 1 287 ? -11.414 -5.582 -5.07 1 95.88 287 LEU A N 1
ATOM 2216 C CA . LEU A 1 287 ? -10.445 -5.602 -6.164 1 95.88 287 LEU A CA 1
ATOM 2217 C C . LEU A 1 287 ? -9.062 -5.207 -5.668 1 95.88 287 LEU A C 1
ATOM 2219 O O . LEU A 1 287 ? -8.852 -4.074 -5.234 1 95.88 287 LEU A O 1
ATOM 2223 N N . GLY A 1 288 ? -8.148 -6.156 -5.672 1 93.44 288 GLY A N 1
ATOM 2224 C CA . GLY A 1 288 ? -6.781 -5.867 -5.254 1 93.44 288 GLY A CA 1
ATOM 2225 C C . GLY A 1 288 ? -6.078 -4.875 -6.16 1 93.44 288 GLY A C 1
ATOM 2226 O O . GLY A 1 288 ? -6.199 -4.953 -7.383 1 93.44 288 GLY A O 1
ATOM 2227 N N . THR A 1 289 ? -5.344 -3.959 -5.523 1 90.19 289 THR A N 1
ATOM 2228 C CA . THR A 1 289 ? -4.707 -2.916 -6.32 1 90.19 289 THR A CA 1
ATOM 2229 C C . THR A 1 289 ? -3.188 -3.027 -6.246 1 90.19 289 THR A C 1
ATOM 2231 O O . THR A 1 289 ? -2.471 -2.146 -6.727 1 90.19 289 THR A O 1
ATOM 2234 N N . LEU A 1 290 ? -2.67 -4.043 -5.57 1 89.38 290 LEU A N 1
ATOM 2235 C CA . LEU A 1 290 ? -1.231 -4.277 -5.574 1 89.38 290 LEU A CA 1
ATOM 2236 C C . LEU A 1 290 ? -0.762 -4.746 -6.949 1 89.38 290 LEU A C 1
ATOM 2238 O O . LEU A 1 290 ? -0.98 -5.902 -7.324 1 89.38 290 LEU A O 1
ATOM 2242 N N . GLY A 1 291 ? -0.103 -3.82 -7.613 1 88.44 291 GLY A N 1
ATOM 2243 C CA . GLY A 1 291 ? 0.242 -4.121 -8.992 1 88.44 291 GLY A CA 1
ATOM 2244 C C . GLY A 1 291 ? -0.963 -4.461 -9.852 1 88.44 291 GLY A C 1
ATOM 2245 O O . GLY A 1 291 ? -1.93 -3.699 -9.906 1 88.44 291 GLY A O 1
ATOM 2246 N N . ARG A 1 292 ? -0.904 -5.609 -10.453 1 88.94 292 ARG A N 1
ATOM 2247 C CA . ARG A 1 292 ? -1.986 -6.051 -11.32 1 88.94 292 ARG A CA 1
ATOM 2248 C C . ARG A 1 292 ? -2.668 -7.297 -10.766 1 88.94 292 ARG A C 1
ATOM 2250 O O . ARG A 1 292 ? -3.221 -8.102 -11.523 1 88.94 292 ARG A O 1
ATOM 2257 N N . GLN A 1 293 ? -2.562 -7.418 -9.492 1 89.25 293 GLN A N 1
ATOM 2258 C CA . GLN A 1 293 ? -3.129 -8.578 -8.812 1 89.25 293 GLN A CA 1
ATOM 2259 C C . GLN A 1 293 ? -4.637 -8.656 -9.031 1 89.25 293 GLN A C 1
ATOM 2261 O O . GLN A 1 293 ? -5.191 -9.75 -9.164 1 89.25 293 GLN A O 1
ATOM 2266 N N . GLY A 1 294 ? -5.328 -7.574 -8.984 1 91.12 294 GLY A N 1
ATOM 2267 C CA . GLY A 1 294 ? -6.75 -7.535 -9.273 1 91.12 294 GLY A CA 1
ATOM 2268 C C . GLY A 1 294 ? -7.059 -7.621 -10.758 1 91.12 294 GLY A C 1
ATOM 2269 O O . GLY A 1 294 ? -6.336 -7.051 -11.578 1 91.12 294 GLY A O 1
ATOM 2270 N N . ASN A 1 295 ? -8.102 -8.352 -11.078 1 90.56 295 ASN A N 1
ATOM 2271 C CA . ASN A 1 295 ? -8.516 -8.508 -12.461 1 90.56 295 ASN A CA 1
ATOM 2272 C C . ASN A 1 295 ? -9.891 -7.895 -12.711 1 90.56 295 ASN A C 1
ATOM 2274 O O . ASN A 1 295 ? -10.906 -8.438 -12.281 1 90.56 295 ASN A O 1
ATOM 2278 N N . PRO A 1 296 ? -9.93 -6.797 -13.477 1 87.75 296 PRO A N 1
ATOM 2279 C CA . PRO A 1 296 ? -11.203 -6.117 -13.711 1 87.75 296 PRO A CA 1
ATOM 2280 C C . PRO A 1 296 ? -12.211 -6.996 -14.453 1 87.75 296 PRO A C 1
ATOM 2282 O O . PRO A 1 296 ? -13.422 -6.855 -14.258 1 87.75 296 PRO A O 1
ATOM 2285 N N . LYS A 1 297 ? -11.742 -7.895 -15.281 1 89.81 297 LYS A N 1
ATOM 2286 C CA . LYS A 1 297 ? -12.648 -8.781 -16 1 89.81 297 LYS A CA 1
ATOM 2287 C C . LYS A 1 297 ? -13.391 -9.711 -15.055 1 89.81 297 LYS A C 1
ATOM 2289 O O . LYS A 1 297 ? -14.586 -9.977 -15.234 1 89.81 297 LYS A O 1
ATOM 2294 N N . ILE A 1 298 ? -12.68 -10.203 -14.117 1 94.5 298 ILE A N 1
ATOM 2295 C CA . ILE A 1 298 ? -13.305 -11.055 -13.109 1 94.5 298 ILE A CA 1
ATOM 2296 C C . ILE A 1 298 ? -14.336 -10.25 -12.32 1 94.5 298 ILE A C 1
ATOM 2298 O O . ILE A 1 298 ? -15.422 -10.75 -12.008 1 94.5 298 ILE A O 1
ATOM 2302 N N . LEU A 1 299 ? -13.969 -9.039 -11.992 1 94.31 299 LEU A N 1
ATOM 2303 C CA . LEU A 1 299 ? -14.906 -8.172 -11.289 1 94.31 299 LEU A CA 1
ATOM 2304 C C . LEU A 1 299 ? -16.188 -7.988 -12.094 1 94.31 299 LEU A C 1
ATOM 2306 O O . LEU A 1 299 ? -17.281 -8.141 -11.555 1 94.31 299 LEU A O 1
ATOM 2310 N N . GLU A 1 300 ? -16.047 -7.719 -13.359 1 91.88 300 GLU A N 1
ATOM 2311 C CA . GLU A 1 300 ? -17.203 -7.516 -14.234 1 91.88 300 GLU A CA 1
ATOM 2312 C C . GLU A 1 300 ? -18.094 -8.758 -14.266 1 91.88 300 GLU A C 1
ATOM 2314 O O . GLU A 1 300 ? -19.328 -8.648 -14.211 1 91.88 300 GLU A O 1
ATOM 2319 N N . ARG A 1 301 ? -17.469 -9.844 -14.352 1 94.06 301 ARG A N 1
ATOM 2320 C CA . ARG A 1 301 ? -18.203 -11.102 -14.391 1 94.06 301 ARG A CA 1
ATOM 2321 C C . ARG A 1 301 ? -18.969 -11.32 -13.094 1 94.06 301 ARG A C 1
ATOM 2323 O O . ARG A 1 301 ? -20.156 -11.68 -13.125 1 94.06 301 ARG A O 1
ATOM 2330 N N . LEU A 1 302 ? -18.328 -11.125 -12.023 1 95.81 302 LEU A N 1
ATOM 2331 C CA . LEU A 1 302 ? -18.969 -11.297 -10.727 1 95.81 302 LEU A CA 1
ATOM 2332 C C . LEU A 1 302 ? -20.109 -10.305 -10.547 1 95.81 302 LEU A C 1
ATOM 2334 O O . LEU A 1 302 ? -21.188 -10.672 -10.07 1 95.81 302 LEU A O 1
ATOM 2338 N N . GLU A 1 303 ? -19.844 -9.078 -10.969 1 93.06 303 GLU A N 1
ATOM 2339 C CA . GLU A 1 303 ? -20.875 -8.055 -10.875 1 93.06 303 GLU A CA 1
ATOM 2340 C C . GLU A 1 303 ? -22.109 -8.445 -11.695 1 93.06 303 GLU A C 1
ATOM 2342 O O . GLU A 1 303 ? -23.25 -8.289 -11.234 1 93.06 303 GLU A O 1
ATOM 2347 N N . LYS A 1 304 ? -21.875 -8.906 -12.875 1 94.12 304 LYS A N 1
ATOM 2348 C CA . LYS A 1 304 ? -22.969 -9.344 -13.742 1 94.12 304 LYS A CA 1
ATOM 2349 C C . LYS A 1 304 ? -23.781 -10.438 -13.078 1 94.12 304 LYS A C 1
ATOM 2351 O O . LYS A 1 304 ? -25.016 -10.359 -13.031 1 94.12 304 LYS A O 1
ATOM 2356 N N . ASN A 1 305 ? -23.109 -11.422 -12.578 1 94.56 305 ASN A N 1
ATOM 2357 C CA . ASN A 1 305 ? -23.781 -12.531 -11.922 1 94.56 305 ASN A CA 1
ATOM 2358 C C . ASN A 1 305 ? -24.562 -12.07 -10.688 1 94.56 305 ASN A C 1
ATOM 2360 O O . ASN A 1 305 ? -25.688 -12.516 -10.453 1 94.56 305 ASN A O 1
ATOM 2364 N N . MET A 1 306 ? -23.984 -11.219 -9.938 1 94 306 MET A N 1
ATOM 2365 C CA . MET A 1 306 ? -24.594 -10.758 -8.695 1 94 306 MET A CA 1
ATOM 2366 C C . MET A 1 306 ? -25.812 -9.883 -8.984 1 94 306 MET A C 1
ATOM 2368 O O . MET A 1 306 ? -26.844 -10.008 -8.32 1 94 306 MET A O 1
ATOM 2372 N N . LYS A 1 307 ? -25.703 -9.062 -10.016 1 90.88 307 LYS A N 1
ATOM 2373 C CA . LYS A 1 307 ? -26.844 -8.234 -10.43 1 90.88 307 LYS A CA 1
ATOM 2374 C C . LYS A 1 307 ? -28 -9.094 -10.93 1 90.88 307 LYS A C 1
ATOM 2376 O O . LYS A 1 307 ? -29.156 -8.875 -10.547 1 90.88 307 LYS A O 1
ATOM 2381 N N . GLU A 1 308 ? -27.672 -10.008 -11.703 1 93.88 308 GLU A N 1
ATOM 2382 C CA . GLU A 1 308 ? -28.672 -10.906 -12.266 1 93.88 308 GLU A CA 1
ATOM 2383 C C . GLU A 1 308 ? -29.406 -11.672 -11.164 1 93.88 308 GLU A C 1
ATOM 2385 O O . GLU A 1 308 ? -30.609 -11.938 -11.281 1 93.88 308 GLU A O 1
ATOM 2390 N N . LYS A 1 309 ? -28.766 -11.945 -10.141 1 92.5 309 LYS A N 1
ATOM 2391 C CA . LYS A 1 309 ? -29.344 -12.742 -9.07 1 92.5 309 LYS A CA 1
ATOM 2392 C C . LYS A 1 309 ? -29.906 -11.859 -7.961 1 92.5 309 LYS A C 1
ATOM 2394 O O . LYS A 1 309 ? -30.469 -12.352 -6.98 1 92.5 309 LYS A O 1
ATOM 2399 N N . GLY A 1 310 ? -29.656 -10.609 -8.031 1 90.12 310 GLY A N 1
ATOM 2400 C CA . GLY A 1 310 ? -30.266 -9.648 -7.129 1 90.12 310 GLY A CA 1
ATOM 2401 C C . GLY A 1 310 ? -29.5 -9.469 -5.832 1 90.12 310 GLY A C 1
ATOM 2402 O O . GLY A 1 310 ? -30.078 -9.086 -4.812 1 90.12 310 GLY A O 1
ATOM 2403 N N . PHE A 1 311 ? -28.219 -9.82 -5.836 1 92.06 311 PHE A N 1
ATOM 2404 C CA . PHE A 1 311 ? -27.406 -9.625 -4.641 1 92.06 311 PHE A CA 1
ATOM 2405 C C . PHE A 1 311 ? -26.984 -8.172 -4.512 1 92.06 311 PHE A C 1
ATOM 2407 O O . PHE A 1 311 ? -26.688 -7.512 -5.516 1 92.06 311 PHE A O 1
ATOM 2414 N N . LEU A 1 312 ? -27 -7.703 -3.287 1 91.25 312 LEU A N 1
ATOM 2415 C CA . LEU A 1 312 ? -26.406 -6.402 -3.004 1 91.25 312 LEU A CA 1
ATOM 2416 C C . LEU A 1 312 ? -24.891 -6.52 -2.793 1 91.25 312 LEU A C 1
ATOM 2418 O O . LEU A 1 312 ? -24.422 -7.477 -2.172 1 91.25 312 LEU A O 1
ATOM 2422 N N . TYR A 1 313 ? -24.188 -5.559 -3.398 1 93.81 313 TYR A N 1
ATOM 2423 C CA . TYR A 1 313 ? -22.734 -5.617 -3.229 1 93.81 313 TYR A CA 1
ATOM 2424 C C . TYR A 1 313 ? -22.109 -4.227 -3.326 1 93.81 313 TYR A C 1
ATOM 2426 O O . TYR A 1 313 ? -22.734 -3.303 -3.863 1 93.81 313 TYR A O 1
ATOM 2434 N N . THR A 1 314 ? -20.969 -4.086 -2.727 1 93.19 314 THR A N 1
ATOM 2435 C CA . THR A 1 314 ? -20.109 -2.9 -2.83 1 93.19 314 THR A CA 1
ATOM 2436 C C . THR A 1 314 ? -18.703 -3.285 -3.236 1 93.19 314 THR A C 1
ATOM 2438 O O . THR A 1 314 ? -18.156 -4.277 -2.748 1 93.19 314 THR A O 1
ATOM 2441 N N . VAL A 1 315 ? -18.156 -2.5 -4.152 1 94.94 315 VAL A N 1
ATOM 2442 C CA . VAL A 1 315 ? -16.797 -2.777 -4.609 1 94.94 315 VAL A CA 1
ATOM 2443 C C . VAL A 1 315 ? -15.797 -1.947 -3.803 1 94.94 315 VAL A C 1
ATOM 2445 O O . VAL A 1 315 ? -15.969 -0.736 -3.646 1 94.94 315 VAL A O 1
ATOM 2448 N N . PHE A 1 316 ? -14.828 -2.623 -3.295 1 95.06 316 PHE A N 1
ATOM 2449 C CA . PHE A 1 316 ? -13.742 -2.006 -2.537 1 95.06 316 PHE A CA 1
ATOM 2450 C C . PHE A 1 316 ? -12.414 -2.15 -3.273 1 95.06 316 PHE A C 1
ATOM 2452 O O . PHE A 1 316 ? -12.133 -3.201 -3.855 1 95.06 316 PHE A O 1
ATOM 2459 N N . LEU A 1 317 ? -11.648 -1.139 -3.229 1 93.75 317 LEU A N 1
ATOM 2460 C CA . LEU A 1 317 ? -10.266 -1.212 -3.695 1 93.75 317 LEU A CA 1
ATOM 2461 C C . LEU A 1 317 ? -9.297 -1.278 -2.52 1 93.75 317 LEU A C 1
ATOM 2463 O O . LEU A 1 317 ? -9.375 -0.455 -1.604 1 93.75 317 LEU A O 1
ATOM 2467 N N . MET A 1 318 ? -8.445 -2.281 -2.543 1 92.75 318 MET A N 1
ATOM 2468 C CA . MET A 1 318 ? -7.48 -2.447 -1.463 1 92.75 318 MET A CA 1
ATOM 2469 C C . MET A 1 318 ? -6.148 -2.957 -2 1 92.75 318 MET A C 1
ATOM 2471 O O . MET A 1 318 ? -6.117 -3.828 -2.871 1 92.75 318 MET A O 1
ATOM 2475 N N . SER A 1 319 ? -5.047 -2.381 -1.509 1 89.38 319 SER A N 1
ATOM 2476 C CA . SER A 1 319 ? -3.725 -2.896 -1.854 1 89.38 319 SER A CA 1
ATOM 2477 C C . SER A 1 319 ? -3.328 -4.055 -0.945 1 89.38 319 SER A C 1
ATOM 2479 O O . SER A 1 319 ? -2.566 -4.938 -1.351 1 89.38 319 SER A O 1
ATOM 2481 N N . GLU A 1 320 ? -3.832 -3.936 0.242 1 88.69 320 GLU A N 1
ATOM 2482 C CA . GLU A 1 320 ? -3.59 -4.992 1.218 1 88.69 320 GLU A CA 1
ATOM 2483 C C . GLU A 1 320 ? -4.879 -5.402 1.922 1 88.69 320 GLU A C 1
ATOM 2485 O O . GLU A 1 320 ? -5.609 -4.551 2.436 1 88.69 320 GLU A O 1
ATOM 2490 N N . ILE A 1 321 ? -5.094 -6.668 1.908 1 93.56 321 ILE A N 1
ATOM 2491 C CA . ILE A 1 321 ? -6.281 -7.219 2.551 1 93.56 321 ILE A CA 1
ATOM 2492 C C . ILE A 1 321 ? -5.891 -7.902 3.859 1 93.56 321 ILE A C 1
ATOM 2494 O O . ILE A 1 321 ? -5.051 -8.805 3.869 1 93.56 321 ILE A O 1
ATOM 2498 N N . SER A 1 322 ? -6.41 -7.441 4.926 1 92.81 322 SER A N 1
ATOM 2499 C CA . SER A 1 322 ? -6.105 -8.008 6.234 1 92.81 322 SER A CA 1
ATOM 2500 C C . SER A 1 322 ? -7.371 -8.188 7.066 1 92.81 322 SER A C 1
ATOM 2502 O O . SER A 1 322 ? -8.391 -7.543 6.809 1 92.81 322 SER A O 1
ATOM 2504 N N . PRO A 1 323 ? -7.293 -9.094 8.062 1 94.44 323 PRO A N 1
ATOM 2505 C CA . PRO A 1 323 ? -8.445 -9.266 8.953 1 94.44 323 PRO A CA 1
ATOM 2506 C C . PRO A 1 323 ? -8.852 -7.973 9.648 1 94.44 323 PRO A C 1
ATOM 2508 O O . PRO A 1 323 ? -10.047 -7.691 9.781 1 94.44 323 PRO A O 1
ATOM 2511 N N . ALA A 1 324 ? -7.902 -7.211 10.008 1 90.56 324 ALA A N 1
ATOM 2512 C CA . ALA A 1 324 ? -8.188 -5.953 10.688 1 90.56 324 ALA A CA 1
ATOM 2513 C C . ALA A 1 324 ? -8.953 -4.996 9.781 1 90.56 324 ALA A C 1
ATOM 2515 O O . ALA A 1 324 ? -9.906 -4.348 10.219 1 90.56 324 ALA A O 1
ATOM 2516 N N . ARG A 1 325 ? -8.578 -4.906 8.586 1 90.06 325 ARG A N 1
ATOM 2517 C CA . ARG A 1 325 ? -9.219 -4.012 7.629 1 90.06 325 ARG A CA 1
ATOM 2518 C C . ARG A 1 325 ? -10.641 -4.473 7.32 1 90.06 325 ARG A C 1
ATOM 2520 O O . ARG A 1 325 ? -11.57 -3.658 7.27 1 90.06 325 ARG A O 1
ATOM 2527 N N . ILE A 1 326 ? -10.797 -5.711 7.117 1 92.62 326 ILE A N 1
ATOM 2528 C CA . ILE A 1 326 ? -12.094 -6.305 6.809 1 92.62 326 ILE A CA 1
ATOM 2529 C C . ILE A 1 326 ? -13.031 -6.141 8 1 92.62 326 ILE A C 1
ATOM 2531 O O . ILE A 1 326 ? -14.227 -5.898 7.824 1 92.62 326 ILE A O 1
ATOM 2535 N N . ALA A 1 327 ? -12.492 -6.219 9.164 1 92.56 327 ALA A N 1
ATOM 2536 C CA . ALA A 1 327 ? -13.273 -6.137 10.391 1 92.56 327 ALA A CA 1
ATOM 2537 C C . ALA A 1 327 ? -13.914 -4.758 10.547 1 92.56 327 ALA A C 1
ATOM 2539 O O . ALA A 1 327 ? -14.906 -4.602 11.258 1 92.56 327 ALA A O 1
ATOM 2540 N N . LEU A 1 328 ? -13.391 -3.799 9.891 1 87.94 328 LEU A N 1
ATOM 2541 C CA . LEU A 1 328 ? -13.938 -2.449 9.953 1 87.94 328 LEU A CA 1
ATOM 2542 C C . LEU A 1 328 ? -15.344 -2.408 9.352 1 87.94 328 LEU A C 1
ATOM 2544 O O . LEU A 1 328 ? -16.109 -1.474 9.602 1 87.94 328 LEU A O 1
ATOM 2548 N N . PHE A 1 329 ? -15.672 -3.416 8.531 1 91.25 329 PHE A N 1
ATOM 2549 C CA . PHE A 1 329 ? -16.953 -3.436 7.824 1 91.25 329 PHE A CA 1
ATOM 2550 C C . PHE A 1 329 ? -17.828 -4.574 8.328 1 91.25 329 PHE A C 1
ATOM 2552 O O . PHE A 1 329 ? -18.781 -4.973 7.656 1 91.25 329 PHE A O 1
ATOM 2559 N N . GLU A 1 330 ? -17.531 -5.133 9.453 1 88.75 330 GLU A N 1
ATOM 2560 C CA . GLU A 1 330 ? -18.156 -6.363 9.945 1 88.75 330 GLU A CA 1
ATOM 2561 C C . GLU A 1 330 ? -19.656 -6.191 10.133 1 88.75 330 GLU A C 1
ATOM 2563 O O . GLU A 1 330 ? -20.422 -7.141 9.961 1 88.75 330 GLU A O 1
ATOM 2568 N N . ASP A 1 331 ? -20.141 -5.023 10.367 1 88.38 331 ASP A N 1
ATOM 2569 C CA . ASP A 1 331 ? -21.547 -4.785 10.633 1 88.38 331 ASP A CA 1
ATOM 2570 C C . ASP A 1 331 ? -22.312 -4.535 9.336 1 88.38 331 ASP A C 1
ATOM 2572 O O . ASP A 1 331 ? -23.547 -4.621 9.305 1 88.38 331 ASP A O 1
ATOM 2576 N N . SER A 1 332 ? -21.562 -4.312 8.305 1 89.44 332 SER A N 1
ATOM 2577 C CA . SER A 1 332 ? -22.234 -3.861 7.086 1 89.44 332 SER A CA 1
ATOM 2578 C C . SER A 1 332 ? -22.109 -4.891 5.969 1 89.44 332 SER A C 1
ATOM 2580 O O . SER A 1 332 ? -22.906 -4.891 5.027 1 89.44 332 SER A O 1
ATOM 2582 N N . VAL A 1 333 ? -21.078 -5.719 6.035 1 94.38 333 VAL A N 1
ATOM 2583 C CA . VAL A 1 333 ? -20.828 -6.699 4.988 1 94.38 333 VAL A CA 1
ATOM 2584 C C . VAL A 1 333 ? -20.922 -8.109 5.562 1 94.38 333 VAL A C 1
ATOM 2586 O O . VAL A 1 333 ? -20.312 -8.414 6.59 1 94.38 333 VAL A O 1
ATOM 2589 N N . ASP A 1 334 ? -21.656 -8.953 4.906 1 96.5 334 ASP A N 1
ATOM 2590 C CA . ASP A 1 334 ? -21.922 -10.297 5.422 1 96.5 334 ASP A CA 1
ATOM 2591 C C . ASP A 1 334 ? -20.906 -11.297 4.898 1 96.5 334 ASP A C 1
ATOM 2593 O O . ASP A 1 334 ? -20.625 -12.312 5.555 1 96.5 334 ASP A O 1
ATOM 2597 N N . ALA A 1 335 ? -20.406 -11.102 3.738 1 97.62 335 ALA A N 1
ATOM 2598 C CA . ALA A 1 335 ? -19.422 -11.961 3.104 1 97.62 335 ALA A CA 1
ATOM 2599 C C . ALA A 1 335 ? -18.578 -11.18 2.098 1 97.62 335 ALA A C 1
ATOM 2601 O O . ALA A 1 335 ? -19.047 -10.188 1.528 1 97.62 335 ALA A O 1
ATOM 2602 N N . TRP A 1 336 ? -17.453 -11.695 1.93 1 97.81 336 TRP A N 1
ATOM 2603 C CA . TRP A 1 336 ? -16.5 -10.984 1.073 1 97.81 336 TRP A CA 1
ATOM 2604 C C . TRP A 1 336 ? -16.047 -11.875 -0.08 1 97.81 336 TRP A C 1
ATOM 2606 O O . TRP A 1 336 ? -15.961 -13.094 0.063 1 97.81 336 TRP A O 1
ATOM 2616 N N . ILE A 1 337 ? -15.789 -11.227 -1.197 1 98.12 337 ILE A N 1
ATOM 2617 C CA . ILE A 1 337 ? -15.062 -11.812 -2.318 1 98.12 337 ILE A CA 1
ATOM 2618 C C . ILE A 1 337 ? -13.781 -11.008 -2.576 1 98.12 337 ILE A C 1
ATOM 2620 O O . ILE A 1 337 ? -13.836 -9.789 -2.742 1 98.12 337 ILE A O 1
ATOM 2624 N N . GLN A 1 338 ? -12.688 -11.641 -2.566 1 97.75 338 GLN A N 1
ATOM 2625 C CA . GLN A 1 338 ? -11.453 -10.922 -2.855 1 97.75 338 GLN A CA 1
ATOM 2626 C C . GLN A 1 338 ? -10.875 -11.344 -4.203 1 97.75 338 GLN A C 1
ATOM 2628 O O . GLN A 1 338 ? -10.609 -12.523 -4.43 1 97.75 338 GLN A O 1
ATOM 2633 N N . ILE A 1 339 ? -10.828 -10.398 -5.129 1 96.81 339 ILE A N 1
ATOM 2634 C CA . ILE A 1 339 ? -10.148 -10.57 -6.41 1 96.81 339 ILE A CA 1
ATOM 2635 C C . ILE A 1 339 ? -8.703 -10.094 -6.305 1 96.81 339 ILE A C 1
ATOM 2637 O O . ILE A 1 339 ? -8.391 -8.953 -6.664 1 96.81 339 ILE A O 1
ATOM 2641 N N . ALA A 1 340 ? -7.902 -10.883 -5.746 1 95.25 340 ALA A N 1
ATOM 2642 C CA . ALA A 1 340 ? -6.488 -10.664 -5.465 1 95.25 340 ALA A CA 1
ATOM 2643 C C . ALA A 1 340 ? -5.719 -11.977 -5.426 1 95.25 340 ALA A C 1
ATOM 2645 O O . ALA A 1 340 ? -5.82 -12.789 -6.348 1 95.25 340 ALA A O 1
ATOM 2646 N N . CYS A 1 341 ? -4.996 -12.203 -4.422 1 94.81 341 CYS A N 1
ATOM 2647 C CA . CYS A 1 341 ? -4.312 -13.484 -4.293 1 94.81 341 CYS A CA 1
ATOM 2648 C C . CYS A 1 341 ? -5.266 -14.562 -3.775 1 94.81 341 CYS A C 1
ATOM 2650 O O . CYS A 1 341 ? -5.734 -14.484 -2.641 1 94.81 341 CYS A O 1
ATOM 2652 N N . PRO A 1 342 ? -5.531 -15.602 -4.512 1 95.81 342 PRO A N 1
ATOM 2653 C CA . PRO A 1 342 ? -6.461 -16.656 -4.074 1 95.81 342 PRO A CA 1
ATOM 2654 C C . PRO A 1 342 ? -6.008 -17.328 -2.785 1 95.81 342 PRO A C 1
ATOM 2656 O O . PRO A 1 342 ? -6.84 -17.828 -2.021 1 95.81 342 PRO A O 1
ATOM 2659 N N . ARG A 1 343 ? -4.773 -17.328 -2.562 1 96.5 343 ARG A N 1
ATOM 2660 C CA . ARG A 1 343 ? -4.211 -18 -1.4 1 96.5 343 ARG A CA 1
ATOM 2661 C C . ARG A 1 343 ? -4.605 -17.297 -0.108 1 96.5 343 ARG A C 1
ATOM 2663 O O . ARG A 1 343 ? -4.547 -17.891 0.972 1 96.5 343 ARG A O 1
ATOM 2670 N N . LEU A 1 344 ? -4.977 -16.016 -0.224 1 95.81 344 LEU A N 1
ATOM 2671 C CA . LEU A 1 344 ? -5.461 -15.312 0.961 1 95.81 344 LEU A CA 1
ATOM 2672 C C . LEU A 1 344 ? -6.656 -16.031 1.569 1 95.81 344 LEU A C 1
ATOM 2674 O O . LEU A 1 344 ? -6.742 -16.188 2.791 1 95.81 344 LEU A O 1
ATOM 2678 N N . SER A 1 345 ? -7.562 -16.484 0.764 1 97.56 345 SER A N 1
ATOM 2679 C CA . SER A 1 345 ? -8.727 -17.234 1.231 1 97.56 345 SER A CA 1
ATOM 2680 C C . SER A 1 345 ? -8.344 -18.641 1.66 1 97.56 345 SER A C 1
ATOM 2682 O O . SER A 1 345 ? -8.766 -19.109 2.721 1 97.56 345 SER A O 1
ATOM 2684 N N . ILE A 1 346 ? -7.535 -19.266 0.836 1 97.5 346 ILE A N 1
ATOM 2685 C CA . ILE A 1 346 ? -7.211 -20.672 1.048 1 97.5 346 ILE A CA 1
ATOM 2686 C C . ILE A 1 346 ? -6.414 -20.828 2.342 1 97.5 346 ILE A C 1
ATOM 2688 O O . ILE A 1 346 ? -6.707 -21.703 3.154 1 97.5 346 ILE A O 1
ATOM 2692 N N . ASP A 1 347 ? -5.441 -19.984 2.551 1 96.06 347 ASP A N 1
ATOM 2693 C CA . ASP A 1 347 ? -4.496 -20.156 3.65 1 96.06 347 ASP A CA 1
ATOM 2694 C C . ASP A 1 347 ? -4.953 -19.406 4.898 1 96.06 347 ASP A C 1
ATOM 2696 O O . ASP A 1 347 ? -4.711 -19.844 6.02 1 96.06 347 ASP A O 1
ATOM 2700 N N . TRP A 1 348 ? -5.652 -18.266 4.707 1 92.81 348 TRP A N 1
ATOM 2701 C CA . TRP A 1 348 ? -5.898 -17.406 5.863 1 92.81 348 TRP A CA 1
ATOM 2702 C C . TRP A 1 348 ? -7.387 -17.125 6.02 1 92.81 348 TRP A C 1
ATOM 2704 O O . TRP A 1 348 ? -7.777 -16.25 6.797 1 92.81 348 TRP A O 1
ATOM 2714 N N . GLY A 1 349 ? -8.148 -17.828 5.363 1 93.25 349 GLY A N 1
ATOM 2715 C CA . GLY A 1 349 ? -9.586 -17.594 5.41 1 93.25 349 GLY A CA 1
ATOM 2716 C C . GLY A 1 349 ? -10.156 -17.641 6.816 1 93.25 349 GLY A C 1
ATOM 2717 O O . GLY A 1 349 ? -11.07 -16.891 7.152 1 93.25 349 GLY A O 1
ATOM 2718 N N . ASP A 1 350 ? -9.555 -18.438 7.621 1 92.5 350 ASP A N 1
ATOM 2719 C CA . ASP A 1 350 ? -10.07 -18.672 8.969 1 92.5 350 ASP A CA 1
ATOM 2720 C C . ASP A 1 350 ? -9.734 -17.516 9.898 1 92.5 350 ASP A C 1
ATOM 2722 O O . ASP A 1 350 ? -10.305 -17.391 10.984 1 92.5 350 ASP A O 1
ATOM 2726 N N . ALA A 1 351 ? -8.883 -16.703 9.469 1 93.81 351 ALA A N 1
ATOM 2727 C CA . ALA A 1 351 ? -8.492 -15.555 10.297 1 93.81 351 ALA A CA 1
ATOM 2728 C C . ALA A 1 351 ? -9.523 -14.438 10.211 1 93.81 351 ALA A C 1
ATOM 2730 O O . ALA A 1 351 ? -9.531 -13.523 11.039 1 93.81 351 ALA A O 1
ATOM 2731 N N . PHE A 1 352 ? -10.367 -14.531 9.219 1 94.19 352 PHE A N 1
ATOM 2732 C CA . PHE A 1 352 ? -11.391 -13.508 9.031 1 94.19 352 PHE A CA 1
ATOM 2733 C C . PHE A 1 352 ? -12.672 -13.875 9.758 1 94.19 352 PHE A C 1
ATOM 2735 O O . PHE A 1 352 ? -13.055 -15.055 9.805 1 94.19 352 PHE A O 1
ATOM 2742 N N . GLY A 1 353 ? -13.328 -12.945 10.406 1 93 353 GLY A N 1
ATOM 2743 C CA . GLY A 1 353 ? -14.609 -13.188 11.062 1 93 353 GLY A CA 1
ATOM 2744 C C . GLY A 1 353 ? -15.711 -13.547 10.086 1 93 353 GLY A C 1
ATOM 2745 O O . GLY A 1 353 ? -16.469 -14.492 10.32 1 93 353 GLY A O 1
ATOM 2746 N N . LYS A 1 354 ? -15.812 -12.812 9.031 1 95.81 354 LYS A N 1
ATOM 2747 C CA . LYS A 1 354 ? -16.734 -13.086 7.934 1 95.81 354 LYS A CA 1
ATOM 2748 C C . LYS A 1 354 ? -16.062 -13.914 6.84 1 95.81 354 LYS A C 1
ATOM 2750 O O . LYS A 1 354 ? -14.844 -13.867 6.684 1 95.81 354 LYS A O 1
ATOM 2755 N N . PRO A 1 355 ? -16.859 -14.711 6.09 1 97.56 355 PRO A N 1
ATOM 2756 C CA . PRO A 1 355 ? -16.25 -15.484 5.008 1 97.56 355 PRO A CA 1
ATOM 2757 C C . PRO A 1 355 ? -15.594 -14.602 3.949 1 97.56 355 PRO A C 1
ATOM 2759 O O . PRO A 1 355 ? -16.172 -13.602 3.529 1 97.56 355 PRO A O 1
ATOM 2762 N N . VAL A 1 356 ? -14.398 -14.938 3.596 1 98.25 356 VAL A N 1
ATOM 2763 C CA . VAL A 1 356 ? -13.664 -14.289 2.512 1 98.25 356 VAL A CA 1
ATOM 2764 C C . VAL A 1 356 ? -13.375 -15.312 1.412 1 98.25 356 VAL A C 1
ATOM 2766 O O . VAL A 1 356 ? -12.523 -16.188 1.582 1 98.25 356 VAL A O 1
ATOM 2769 N N . LEU A 1 357 ? -14.008 -15.141 0.311 1 98.56 357 LEU A N 1
ATOM 2770 C CA . LEU A 1 357 ? -13.961 -16.125 -0.763 1 98.56 357 LEU A CA 1
ATOM 2771 C C . LEU A 1 357 ? -13.086 -15.633 -1.915 1 98.56 357 LEU A C 1
ATOM 2773 O O . LEU A 1 357 ? -13.008 -14.43 -2.166 1 98.56 357 LEU A O 1
ATOM 2777 N N . ASN A 1 358 ? -12.391 -16.547 -2.586 1 98.06 358 ASN A N 1
ATOM 2778 C CA . ASN A 1 358 ? -11.797 -16.234 -3.885 1 98.06 358 ASN A CA 1
ATOM 2779 C C . ASN A 1 358 ? -12.82 -16.375 -5.012 1 98.06 358 ASN A C 1
ATOM 2781 O O . ASN A 1 358 ? -13.945 -16.812 -4.785 1 98.06 358 ASN A O 1
ATOM 2785 N N . PRO A 1 359 ? -12.508 -15.969 -6.219 1 97.44 359 PRO A N 1
ATOM 2786 C CA . PRO A 1 359 ? -13.5 -15.922 -7.301 1 97.44 359 PRO A CA 1
ATOM 2787 C C . PRO A 1 359 ? -14.109 -17.281 -7.605 1 97.44 359 PRO A C 1
ATOM 2789 O O . PRO A 1 359 ? -15.32 -17.391 -7.844 1 97.44 359 PRO A O 1
ATOM 2792 N N . PHE A 1 360 ? -13.367 -18.422 -7.516 1 97.44 360 PHE A N 1
ATOM 2793 C CA . PHE A 1 360 ? -13.891 -19.766 -7.711 1 97.44 360 PHE A CA 1
ATOM 2794 C C . PHE A 1 360 ? -14.945 -20.078 -6.66 1 97.44 360 PHE A C 1
ATOM 2796 O O . PHE A 1 360 ? -16.047 -20.516 -6.996 1 97.44 360 PHE A O 1
ATOM 2803 N N . GLU A 1 361 ? -14.586 -19.859 -5.5 1 97.94 361 GLU A N 1
ATOM 2804 C CA . GLU A 1 361 ? -15.484 -20.125 -4.383 1 97.94 361 GLU A CA 1
ATOM 2805 C C . GLU A 1 361 ? -16.734 -19.25 -4.461 1 97.94 361 GLU A C 1
ATOM 2807 O O . GLU A 1 361 ? -17.844 -19.688 -4.145 1 97.94 361 GLU A O 1
ATOM 2812 N N . ALA A 1 362 ? -16.516 -18 -4.844 1 97.81 362 ALA A N 1
ATOM 2813 C CA . ALA A 1 362 ? -17.625 -17.062 -4.969 1 97.81 362 ALA A CA 1
ATOM 2814 C C . ALA A 1 362 ? -18.656 -17.547 -5.996 1 97.81 362 ALA A C 1
ATOM 2816 O O . ALA A 1 362 ? -19.859 -17.453 -5.773 1 97.81 362 ALA A O 1
ATOM 2817 N N . GLU A 1 363 ? -18.188 -18.062 -7.07 1 96.44 363 GLU A N 1
ATOM 2818 C CA . GLU A 1 363 ? -19.094 -18.562 -8.109 1 96.44 363 GLU A CA 1
ATOM 2819 C C . GLU A 1 363 ? -19.922 -19.734 -7.605 1 96.44 363 GLU A C 1
ATOM 2821 O O . GLU A 1 363 ? -21.078 -19.906 -7.996 1 96.44 363 GLU A O 1
ATOM 2826 N N . ILE A 1 364 ? -19.328 -20.516 -6.797 1 96.62 364 ILE A N 1
ATOM 2827 C CA . ILE A 1 364 ? -20.078 -21.594 -6.172 1 96.62 364 ILE A CA 1
ATOM 2828 C C . ILE A 1 364 ? -21.125 -21.031 -5.219 1 96.62 364 ILE A C 1
ATOM 2830 O O . ILE A 1 364 ? -22.297 -21.406 -5.277 1 96.62 364 ILE A O 1
ATOM 2834 N N . ALA A 1 365 ? -20.688 -20.094 -4.367 1 97.19 365 ALA A N 1
ATOM 2835 C CA . ALA A 1 365 ? -21.578 -19.5 -3.373 1 97.19 365 ALA A CA 1
ATOM 2836 C C . ALA A 1 365 ? -22.75 -18.797 -4.039 1 97.19 365 ALA A C 1
ATOM 2838 O O . ALA A 1 365 ? -23.875 -18.797 -3.521 1 97.19 365 ALA A O 1
ATOM 2839 N N . LEU A 1 366 ? -22.516 -18.219 -5.215 1 95.5 366 LEU A N 1
ATOM 2840 C CA . LEU A 1 366 ? -23.531 -17.469 -5.945 1 95.5 366 LEU A CA 1
ATOM 2841 C C . LEU A 1 366 ? -24.406 -18.406 -6.77 1 95.5 366 LEU A C 1
ATOM 2843 O O . LEU A 1 366 ? -25.391 -17.969 -7.355 1 95.5 366 LEU A O 1
ATOM 2847 N N . GLY A 1 367 ? -23.984 -19.656 -6.867 1 93.62 367 GLY A N 1
ATOM 2848 C CA . GLY A 1 367 ? -24.766 -20.641 -7.59 1 93.62 367 GLY A CA 1
ATOM 2849 C C . GLY A 1 367 ? -24.516 -20.625 -9.086 1 93.62 367 GLY A C 1
ATOM 2850 O O . GLY A 1 367 ? -25.375 -21.031 -9.875 1 93.62 367 GLY A O 1
ATOM 2851 N N . VAL A 1 368 ? -23.406 -20.109 -9.469 1 93.69 368 VAL A N 1
ATOM 2852 C CA . VAL A 1 368 ? -23.047 -20.016 -10.875 1 93.69 368 VAL A CA 1
ATOM 2853 C C . VAL A 1 368 ? -22.484 -21.359 -11.352 1 93.69 368 VAL A C 1
ATOM 2855 O O . VAL A 1 368 ? -22.75 -21.797 -12.477 1 93.69 368 VAL A O 1
ATOM 2858 N N . ILE A 1 369 ? -21.656 -22.047 -10.516 1 93 369 ILE A N 1
ATOM 2859 C CA . ILE A 1 369 ? -21.094 -23.359 -10.812 1 93 369 ILE A CA 1
ATOM 2860 C C . ILE A 1 369 ? -21.406 -24.328 -9.68 1 93 369 ILE A C 1
ATOM 2862 O O . ILE A 1 369 ? -21.734 -23.906 -8.562 1 93 369 ILE A O 1
ATOM 2866 N N . PRO A 1 370 ? -21.359 -25.578 -9.984 1 92.31 370 PRO A N 1
ATOM 2867 C CA . PRO A 1 370 ? -21.656 -26.562 -8.945 1 92.31 370 PRO A CA 1
ATOM 2868 C C . PRO A 1 370 ? -20.578 -26.641 -7.867 1 92.31 370 PRO A C 1
ATOM 2870 O O . PRO A 1 370 ? -19.453 -26.188 -8.078 1 92.31 370 PRO A O 1
ATOM 2873 N N . CYS A 1 371 ? -20.969 -27.188 -6.75 1 91.81 371 CYS A N 1
ATOM 2874 C CA . CYS A 1 371 ? -20.031 -27.406 -5.656 1 91.81 371 CYS A CA 1
ATOM 2875 C C . CYS A 1 371 ? -18.969 -28.422 -6.035 1 91.81 371 CYS A C 1
ATOM 2877 O O . CYS A 1 371 ? -19.266 -29.422 -6.68 1 91.81 371 CYS A O 1
ATOM 2879 N N . TRP A 1 372 ? -17.766 -28.188 -5.68 1 89.44 372 TRP A N 1
ATOM 2880 C CA . TRP A 1 372 ? -16.672 -29.062 -6.09 1 89.44 372 TRP A CA 1
ATOM 2881 C C . TRP A 1 372 ? -16.688 -30.375 -5.309 1 89.44 372 TRP A C 1
ATOM 2883 O O . TRP A 1 372 ? -16.047 -31.344 -5.707 1 89.44 372 TRP A O 1
ATOM 2893 N N . TRP A 1 373 ? -17.422 -30.438 -4.184 1 88.69 373 TRP A N 1
ATOM 2894 C CA . TRP A 1 373 ? -17.469 -31.656 -3.373 1 88.69 373 TRP A CA 1
ATOM 2895 C C . TRP A 1 373 ? -18.656 -32.531 -3.756 1 88.69 373 TRP A C 1
ATOM 2897 O O . TRP A 1 373 ? -18.844 -33.594 -3.191 1 88.69 373 TRP A O 1
ATOM 2907 N N . GLU A 1 374 ? -19.547 -32.094 -4.648 1 78.94 374 GLU A N 1
ATOM 2908 C CA . GLU A 1 374 ? -20.688 -32.906 -5.07 1 78.94 374 GLU A CA 1
ATOM 2909 C C . GLU A 1 374 ? -20.344 -33.781 -6.273 1 78.94 374 GLU A C 1
ATOM 2911 O O . GLU A 1 374 ? -19.625 -33.344 -7.176 1 78.94 374 GLU A O 1
ATOM 2916 N N . LYS A 1 375 ? -20.375 -35.188 -6.062 1 59.06 375 LYS A N 1
ATOM 2917 C CA . LYS A 1 375 ? -20.188 -36.188 -7.121 1 59.06 375 LYS A CA 1
ATOM 2918 C C . LYS A 1 375 ? -21.125 -35.906 -8.297 1 59.06 375 LYS A C 1
ATOM 2920 O O . LYS A 1 375 ? -22.281 -35.5 -8.109 1 59.06 375 LYS A O 1
ATOM 2925 N N . LYS A 1 376 ? -20.578 -35.688 -9.453 1 51.38 376 LYS A N 1
ATOM 2926 C CA . LYS A 1 376 ? -21.422 -35.656 -10.648 1 51.38 376 LYS A CA 1
ATOM 2927 C C . LYS A 1 376 ? -22.422 -36.812 -10.648 1 51.38 376 LYS A C 1
ATOM 2929 O O . LYS A 1 376 ? -22.047 -37.969 -10.703 1 51.38 376 LYS A O 1
ATOM 2934 N N . LYS A 1 377 ? -23.547 -36.844 -9.961 1 40.56 377 LYS A N 1
ATOM 2935 C CA . LYS A 1 377 ? -24.562 -37.844 -10.266 1 40.56 377 LYS A CA 1
ATOM 2936 C C . LYS A 1 377 ? -24.891 -37.875 -11.758 1 40.56 377 LYS A C 1
ATOM 2938 O O . LYS A 1 377 ? -24.984 -36.812 -12.391 1 40.56 377 LYS A O 1
ATOM 2943 N N . ASN A 1 378 ? -24.594 -38.938 -12.398 1 36.5 378 ASN A N 1
ATOM 2944 C CA . ASN A 1 378 ? -25.203 -39.312 -13.672 1 36.5 378 ASN A CA 1
ATOM 2945 C C . ASN A 1 378 ? -26.703 -39 -13.68 1 36.5 378 ASN A C 1
ATOM 2947 O O . ASN A 1 378 ? -27.469 -39.625 -12.914 1 36.5 378 ASN A O 1
ATOM 2951 N N . VAL A 1 379 ? -27.125 -37.844 -13.664 1 34.22 379 VAL A N 1
ATOM 2952 C CA . VAL A 1 379 ? -28.531 -37.625 -13.961 1 34.22 379 VAL A CA 1
ATOM 2953 C C . VAL A 1 379 ? -28.938 -38.469 -15.172 1 34.22 379 VAL A C 1
ATOM 2955 O O . VAL A 1 379 ? -28.484 -38.219 -16.281 1 34.22 379 VAL A O 1
ATOM 2958 N N . LEU A 1 380 ? -29.031 -39.781 -15.023 1 28.08 380 LEU A N 1
ATOM 2959 C CA . LEU A 1 380 ? -30 -40.406 -15.922 1 28.08 380 LEU A CA 1
ATOM 2960 C C . LEU A 1 380 ? -31.328 -39.656 -15.906 1 28.08 380 LEU A C 1
ATOM 2962 O O . LEU A 1 380 ? -31.984 -39.562 -14.867 1 28.08 380 LEU A O 1
ATOM 2966 N N . VAL A 1 381 ? -31.406 -38.625 -16.672 1 30.23 381 VAL A N 1
ATOM 2967 C CA . VAL A 1 381 ? -32.625 -37.969 -17.078 1 30.23 381 VAL A CA 1
ATOM 2968 C C . VAL A 1 381 ? -33.719 -39 -17.406 1 30.23 381 VAL A C 1
ATOM 2970 O O . VAL A 1 381 ? -33.625 -39.656 -18.453 1 30.23 381 VAL A O 1
ATOM 2973 N N . SER A 1 382 ? -34 -39.969 -16.594 1 28.17 382 SER A N 1
ATOM 2974 C CA . SER A 1 382 ? -35.344 -40.469 -16.984 1 28.17 382 SER A CA 1
ATOM 2975 C C . SER A 1 382 ? -36.344 -39.312 -17.094 1 28.17 382 SER A C 1
ATOM 2977 O O . SER A 1 382 ? -36.281 -38.344 -16.344 1 28.17 382 SER A O 1
ATOM 2979 N N . LYS A 1 383 ? -37.031 -39.25 -18.281 1 29.73 383 LYS A N 1
ATOM 2980 C CA . LYS A 1 383 ? -38.125 -38.406 -18.766 1 29.73 383 LYS A CA 1
ATOM 2981 C C . LYS A 1 383 ? -39.125 -38.125 -17.672 1 29.73 383 LYS A C 1
ATOM 2983 O O . LYS A 1 383 ? -40.281 -37.781 -17.969 1 29.73 383 LYS A O 1
ATOM 2988 N N . VAL A 1 384 ? -38.906 -38.375 -16.391 1 27.11 384 VAL A N 1
ATOM 2989 C CA . VAL A 1 384 ? -40.188 -38.125 -15.742 1 27.11 384 VAL A CA 1
ATOM 2990 C C . VAL A 1 384 ? -40.562 -36.656 -15.898 1 27.11 384 VAL A C 1
ATOM 2992 O O . VAL A 1 384 ? -39.656 -35.781 -15.969 1 27.11 384 VAL A O 1
ATOM 2995 N N . GLN A 1 385 ? -41.875 -36.281 -15.969 1 24.86 385 GLN A N 1
ATOM 2996 C CA . GLN A 1 385 ? -42.75 -35.156 -16.203 1 24.86 385 GLN A CA 1
ATOM 2997 C C . GLN A 1 385 ? -42.312 -33.938 -15.383 1 24.86 385 GLN A C 1
ATOM 2999 O O . GLN A 1 385 ? -41.594 -34.094 -14.398 1 24.86 385 GLN A O 1
ATOM 3004 N N . LYS A 1 386 ? -43.094 -32.844 -15.523 1 28.06 386 LYS A N 1
ATOM 3005 C CA . LYS A 1 386 ? -43.125 -31.406 -15.406 1 28.06 386 LYS A CA 1
ATOM 3006 C C . LYS A 1 386 ? -42.844 -30.953 -13.977 1 28.06 386 LYS A C 1
ATOM 3008 O O . LYS A 1 386 ? -43 -29.781 -13.648 1 28.06 386 LYS A O 1
ATOM 3013 N N . SER A 1 387 ? -42.812 -31.766 -12.891 1 27.33 387 SER A N 1
ATOM 3014 C CA . SER A 1 387 ? -43.125 -30.875 -11.797 1 27.33 387 SER A CA 1
ATOM 3015 C C . SER A 1 387 ? -42 -29.875 -11.539 1 27.33 387 SER A C 1
ATOM 3017 O O . SER A 1 387 ? -40.844 -30.156 -11.812 1 27.33 387 SER A O 1
ATOM 3019 N N . GLY A 1 388 ? -42.25 -28.547 -11.375 1 27.5 388 GLY A N 1
ATOM 3020 C CA . GLY A 1 388 ? -41.688 -27.203 -11.422 1 27.5 388 GLY A CA 1
ATOM 3021 C C . GLY A 1 388 ? -40.438 -27.047 -10.562 1 27.5 388 GLY A C 1
ATOM 3022 O O . GLY A 1 388 ? -39.438 -26.484 -11.008 1 27.5 388 GLY A O 1
ATOM 3023 N N . ASP A 1 389 ? -40.594 -26.969 -9.203 1 29.91 389 ASP A N 1
ATOM 3024 C CA . ASP A 1 389 ? -39.812 -26.078 -8.328 1 29.91 389 ASP A CA 1
ATOM 3025 C C . ASP A 1 389 ? -38.469 -26.703 -7.98 1 29.91 389 ASP A C 1
ATOM 3027 O O . ASP A 1 389 ? -38.375 -27.562 -7.109 1 29.91 389 ASP A O 1
ATOM 3031 N N . SER A 1 390 ? -37.625 -27.125 -8.852 1 30.23 390 SER A N 1
ATOM 3032 C CA . SER A 1 390 ? -36.406 -27.828 -8.453 1 30.23 390 SER A CA 1
ATOM 3033 C C . SER A 1 390 ? -35.469 -26.891 -7.695 1 30.23 390 SER A C 1
ATOM 3035 O O . SER A 1 390 ? -34.781 -26.062 -8.305 1 30.23 390 SER A O 1
ATOM 3037 N N . SER A 1 391 ? -35.938 -26.375 -6.488 1 31.41 391 SER A N 1
ATOM 3038 C CA . SER A 1 391 ? -34.969 -25.766 -5.59 1 31.41 391 SER A CA 1
ATOM 3039 C C . SER A 1 391 ? -33.75 -26.656 -5.379 1 31.41 391 SER A C 1
ATOM 3041 O O . SER A 1 391 ? -33.906 -27.844 -5.09 1 31.41 391 SER A O 1
ATOM 3043 N N . CYS A 1 392 ? -32.75 -26.531 -6.148 1 32.34 392 CYS A N 1
ATOM 3044 C CA . CYS A 1 392 ? -31.469 -27.188 -5.938 1 32.34 392 CYS A CA 1
ATOM 3045 C C . CYS A 1 392 ? -31.141 -27.25 -4.453 1 32.34 392 CYS A C 1
ATOM 3047 O O . CYS A 1 392 ? -30.781 -26.234 -3.85 1 32.34 392 CYS A O 1
ATOM 3049 N N . GLU A 1 393 ? -31.969 -27.922 -3.615 1 32.34 393 GLU A N 1
ATOM 3050 C CA . GLU A 1 393 ? -31.562 -28.266 -2.252 1 32.34 393 GLU A CA 1
ATOM 3051 C C . GLU A 1 393 ? -30.203 -28.969 -2.23 1 32.34 393 GLU A C 1
ATOM 3053 O O . GLU A 1 393 ? -30.047 -30.047 -2.789 1 32.34 393 GLU A O 1
ATOM 3058 N N . CYS A 1 394 ? -29.141 -28.234 -2.373 1 35.59 394 CYS A N 1
ATOM 3059 C CA . CYS A 1 394 ? -27.875 -28.812 -1.925 1 35.59 394 CYS A CA 1
ATOM 3060 C C . CYS A 1 394 ? -28.078 -29.656 -0.667 1 35.59 394 CYS A C 1
ATOM 3062 O O . CYS A 1 394 ? -28.391 -29.109 0.396 1 35.59 394 CYS A O 1
ATOM 3064 N N . SER A 1 395 ? -28.797 -30.766 -0.745 1 32.5 395 SER A N 1
ATOM 3065 C CA . SER A 1 395 ? -28.859 -31.672 0.391 1 32.5 395 SER A CA 1
ATOM 3066 C C . SER A 1 395 ? -27.484 -31.906 0.997 1 32.5 395 SER A C 1
ATOM 3068 O O . SER A 1 395 ? -26.609 -32.469 0.34 1 32.5 395 SER A O 1
ATOM 3070 N N . CYS A 1 396 ? -27.031 -30.984 1.771 1 34.75 396 CYS A N 1
ATOM 3071 C CA . CYS A 1 396 ? -25.953 -31.219 2.721 1 34.75 396 CYS A CA 1
ATOM 3072 C C . CYS A 1 396 ? -26.203 -32.469 3.531 1 34.75 396 CYS A C 1
ATOM 3074 O O . CYS A 1 396 ? -26.844 -32.438 4.574 1 34.75 396 CYS A O 1
ATOM 3076 N N . GLY A 1 397 ? -26.641 -33.562 2.934 1 31.34 397 GLY A N 1
ATOM 3077 C CA . GLY A 1 397 ? -26.766 -34.75 3.744 1 31.34 397 GLY A CA 1
ATOM 3078 C C . GLY A 1 397 ? -25.562 -35 4.625 1 31.34 397 GLY A C 1
ATOM 3079 O O . GLY A 1 397 ? -24.422 -34.875 4.184 1 31.34 397 GLY A O 1
ATOM 3080 N N . GLU A 1 398 ? -25.734 -34.781 5.906 1 33.34 398 GLU A N 1
ATOM 3081 C CA . GLU A 1 398 ? -24.844 -35.219 6.98 1 33.34 398 GLU A CA 1
ATOM 3082 C C . GLU A 1 398 ? -24.375 -36.625 6.758 1 33.34 398 GLU A C 1
ATOM 3084 O O . GLU A 1 398 ? -25.188 -37.562 6.652 1 33.34 398 GLU A O 1
ATOM 3089 N N . ASP A 1 399 ? -23.5 -36.875 5.922 1 33.09 399 ASP A N 1
ATOM 3090 C CA . ASP A 1 399 ? -22.922 -38.219 6.09 1 33.09 399 ASP A CA 1
ATOM 3091 C C . ASP A 1 399 ? -22.547 -38.469 7.551 1 33.09 399 ASP A C 1
ATOM 3093 O O . ASP A 1 399 ? -21.797 -37.688 8.148 1 33.09 399 ASP A O 1
ATOM 3097 N N . GLU A 1 400 ? -23.375 -39.094 8.375 1 32.91 400 GLU A N 1
ATOM 3098 C CA . GLU A 1 400 ? -23.328 -39.625 9.734 1 32.91 400 GLU A CA 1
ATOM 3099 C C . GLU A 1 400 ? -22.047 -40.375 9.992 1 32.91 400 GLU A C 1
ATOM 3101 O O . GLU A 1 400 ? -21.891 -41.031 11.031 1 32.91 400 GLU A O 1
ATOM 3106 N N . ASN A 1 401 ? -21.391 -40.938 8.969 1 33 401 ASN A N 1
ATOM 3107 C CA . ASN A 1 401 ? -20.406 -41.844 9.5 1 33 401 ASN A CA 1
ATOM 3108 C C . ASN A 1 401 ? -19.297 -41.125 10.258 1 33 401 ASN A C 1
ATOM 3110 O O . ASN A 1 401 ? -18.688 -40.188 9.727 1 33 401 ASN A O 1
ATOM 3114 N N . GLY A 1 402 ? -19.312 -41 11.562 1 33.09 402 GLY A N 1
ATOM 3115 C CA . GLY A 1 402 ? -18.5 -40.5 12.68 1 33.09 402 GLY A CA 1
ATOM 3116 C C . GLY A 1 402 ? -17.016 -40.656 12.453 1 33.09 402 GLY A C 1
ATOM 3117 O O . GLY A 1 402 ? -16.219 -40.375 13.336 1 33.09 402 GLY A O 1
ATOM 3118 N N . ASN A 1 403 ? -16.641 -41.812 11.859 1 36.09 403 ASN A N 1
ATOM 3119 C CA . ASN A 1 403 ? -15.234 -42.094 12.125 1 36.09 403 ASN A CA 1
ATOM 3120 C C . ASN A 1 403 ? -14.336 -40.969 11.578 1 36.09 403 ASN A C 1
ATOM 3122 O O . ASN A 1 403 ? -13.812 -40.156 12.344 1 36.09 403 ASN A O 1
ATOM 3126 N N . GLY A 1 404 ? -13.141 -41.375 10.992 1 37.03 404 GLY A N 1
ATOM 3127 C CA . GLY A 1 404 ? -11.992 -40.594 10.555 1 37.03 404 GLY A CA 1
ATOM 3128 C C . GLY A 1 404 ? -12.344 -39.531 9.508 1 37.03 404 GLY A C 1
ATOM 3129 O O . GLY A 1 404 ? -13.344 -39.688 8.797 1 37.03 404 GLY A O 1
ATOM 3130 N N . LYS A 1 405 ? -11.93 -38.281 9.625 1 47.66 405 LYS A N 1
ATOM 3131 C CA . LYS A 1 405 ? -12.008 -37.156 8.719 1 47.66 405 LYS A CA 1
ATOM 3132 C C . LYS A 1 405 ? -11.852 -37.594 7.266 1 47.66 405 LYS A C 1
ATOM 3134 O O . LYS A 1 405 ? -10.727 -37.75 6.789 1 47.66 405 LYS A O 1
ATOM 3139 N N . SER A 1 406 ? -12.5 -38.469 6.723 1 50.69 406 SER A N 1
ATOM 3140 C CA . SER A 1 406 ? -12.336 -38.969 5.355 1 50.69 406 SER A CA 1
ATOM 3141 C C . SER A 1 406 ? -12.5 -37.812 4.348 1 50.69 406 SER A C 1
ATOM 3143 O O . SER A 1 406 ? -13.273 -36.906 4.57 1 50.69 406 SER A O 1
ATOM 3145 N N . ASP A 1 407 ? -11.438 -37.625 3.475 1 63.69 407 ASP A N 1
ATOM 3146 C CA . ASP A 1 407 ? -11.492 -36.719 2.326 1 63.69 407 ASP A CA 1
ATOM 3147 C C . ASP A 1 407 ? -12.781 -36.906 1.531 1 63.69 407 ASP A C 1
ATOM 3149 O O . ASP A 1 407 ? -13.031 -38 1.008 1 63.69 407 ASP A O 1
ATOM 3153 N N . PHE A 1 408 ? -13.789 -36.062 1.826 1 68.44 408 PHE A N 1
ATOM 3154 C CA . PHE A 1 408 ? -15.102 -36.188 1.209 1 68.44 408 PHE A CA 1
ATOM 3155 C C . PHE A 1 408 ? -15.008 -36.031 -0.305 1 68.44 408 PHE A C 1
ATOM 3157 O O . PHE A 1 408 ? -16.031 -35.969 -0.994 1 68.44 408 PHE A O 1
ATOM 3164 N N . GLY A 1 409 ? -13.828 -36.062 -0.821 1 72.5 409 GLY A N 1
ATOM 3165 C CA . GLY A 1 409 ? -13.617 -36.031 -2.26 1 72.5 409 GLY A CA 1
ATOM 3166 C C . GLY A 1 409 ? -13.711 -34.656 -2.857 1 72.5 409 GLY A C 1
ATOM 3167 O O . GLY A 1 409 ? -13.672 -33.656 -2.135 1 72.5 409 GLY A O 1
ATOM 3168 N N . GLY A 1 410 ? -13.539 -34.531 -4.117 1 83.88 410 GLY A N 1
ATOM 3169 C CA . GLY A 1 410 ? -13.594 -33.281 -4.867 1 83.88 410 GLY A CA 1
ATOM 3170 C C . GLY A 1 410 ? -12.219 -32.688 -5.148 1 83.88 410 GLY A C 1
ATOM 3171 O O . GLY A 1 410 ? -11.258 -32.969 -4.426 1 83.88 410 GLY A O 1
ATOM 3172 N N . GLU A 1 411 ? -12.195 -32.062 -6.242 1 87.81 411 GLU A N 1
ATOM 3173 C CA . GLU A 1 411 ? -10.945 -31.422 -6.656 1 87.81 411 GLU A CA 1
ATOM 3174 C C . GLU A 1 411 ? -11.031 -29.906 -6.547 1 87.81 411 GLU A C 1
ATOM 3176 O O . GLU A 1 411 ? -11.953 -29.281 -7.09 1 87.81 411 GLU A O 1
ATOM 3181 N N . TYR A 1 412 ? -10.148 -29.438 -5.711 1 94.69 412 TYR A N 1
ATOM 3182 C CA . TYR A 1 412 ? -10.039 -27.984 -5.59 1 94.69 412 TYR A CA 1
ATOM 3183 C C . TYR A 1 412 ? -9.062 -27.422 -6.617 1 94.69 412 TYR A C 1
ATOM 3185 O O . TYR A 1 412 ? -7.879 -27.781 -6.609 1 94.69 412 TYR A O 1
ATOM 3193 N N . PRO A 1 413 ? -9.508 -26.609 -7.469 1 95.25 413 PRO A N 1
ATOM 3194 C CA . PRO A 1 413 ? -8.656 -26.156 -8.57 1 95.25 413 PRO A CA 1
ATOM 3195 C C . PRO A 1 413 ? -7.582 -25.172 -8.125 1 95.25 413 PRO A C 1
ATOM 3197 O O . PRO A 1 413 ? -7.832 -24.344 -7.25 1 95.25 413 PRO A O 1
ATOM 3200 N N . MET A 1 414 ? -6.418 -25.312 -8.695 1 97.19 414 MET A N 1
ATOM 3201 C CA . MET A 1 414 ? -5.32 -24.359 -8.594 1 97.19 414 MET A CA 1
ATOM 3202 C C . MET A 1 414 ? -4.906 -23.859 -9.977 1 97.19 414 MET A C 1
ATOM 3204 O O . MET A 1 414 ? -3.734 -23.953 -10.344 1 97.19 414 MET A O 1
ATOM 3208 N N . ASP A 1 415 ? -5.867 -23.281 -10.68 1 96.56 415 ASP A N 1
ATOM 3209 C CA . ASP A 1 415 ? -5.672 -22.922 -12.078 1 96.56 415 ASP A CA 1
ATOM 3210 C C . ASP A 1 415 ? -5.977 -21.453 -12.32 1 96.56 415 ASP A C 1
ATOM 3212 O O . ASP A 1 415 ? -6.52 -21.078 -13.367 1 96.56 415 ASP A O 1
ATOM 3216 N N . TYR A 1 416 ? -5.609 -20.609 -11.445 1 95.38 416 TYR A N 1
ATOM 3217 C CA . TYR A 1 416 ? -6.055 -19.219 -11.398 1 95.38 416 TYR A CA 1
ATOM 3218 C C . TYR A 1 416 ? -5.379 -18.391 -12.484 1 95.38 416 TYR A C 1
ATOM 3220 O O . TYR A 1 416 ? -5.824 -17.297 -12.797 1 95.38 416 TYR A O 1
ATOM 3228 N N . TYR A 1 417 ? -4.281 -18.844 -13.055 1 93.5 417 TYR A N 1
ATOM 3229 C CA . TYR A 1 417 ? -3.66 -18.172 -14.195 1 93.5 417 TYR A CA 1
ATOM 3230 C C . TYR A 1 417 ? -3.377 -19.156 -15.32 1 93.5 417 TYR A C 1
ATOM 3232 O O . TYR A 1 417 ? -2.557 -18.891 -16.203 1 93.5 417 TYR A O 1
ATOM 3240 N N . SER A 1 418 ? -4.008 -20.297 -15.242 1 94.19 418 SER A N 1
ATOM 3241 C CA . SER A 1 418 ? -3.859 -21.312 -16.297 1 94.19 418 SER A CA 1
ATOM 3242 C C . SER A 1 418 ? -4.652 -20.938 -17.531 1 94.19 418 SER A C 1
ATOM 3244 O O . SER A 1 418 ? -5.777 -20.438 -17.438 1 94.19 418 SER A O 1
ATOM 3246 N N . GLN A 1 419 ? -4.066 -21.188 -18.625 1 91 419 GLN A N 1
ATOM 3247 C CA . GLN A 1 419 ? -4.75 -20.922 -19.891 1 91 419 GLN A CA 1
ATOM 3248 C C . GLN A 1 419 ? -6.043 -21.719 -19.984 1 91 419 GLN A C 1
ATOM 3250 O O . GLN A 1 419 ? -7.02 -21.25 -20.578 1 91 419 GLN A O 1
ATOM 3255 N N . ASP A 1 420 ? -6.059 -22.844 -19.391 1 90 420 ASP A N 1
ATOM 3256 C CA . ASP A 1 420 ? -7.211 -23.734 -19.469 1 90 420 ASP A CA 1
ATOM 3257 C C . ASP A 1 420 ? -8.039 -23.703 -18.188 1 90 420 ASP A C 1
ATOM 3259 O O . ASP A 1 420 ? -8.836 -24.594 -17.938 1 90 420 ASP A O 1
ATOM 3263 N N . GLY A 1 421 ? -7.844 -22.719 -17.453 1 90.88 421 GLY A N 1
ATOM 3264 C CA . GLY A 1 421 ? -8.555 -22.625 -16.188 1 90.88 421 GLY A CA 1
ATOM 3265 C C . GLY A 1 421 ? -10.016 -22.25 -16.344 1 90.88 421 GLY A C 1
ATOM 3266 O O . GLY A 1 421 ? -10.453 -21.891 -17.438 1 90.88 421 GLY A O 1
ATOM 3267 N N . GLY A 1 422 ? -10.797 -22.391 -15.305 1 90.38 422 GLY A N 1
ATOM 3268 C CA . GLY A 1 422 ? -12.203 -22.016 -15.32 1 90.38 422 GLY A CA 1
ATOM 3269 C C . GLY A 1 422 ? -12.43 -20.531 -15.547 1 90.38 422 GLY A C 1
ATOM 3270 O O . GLY A 1 422 ? -11.477 -19.781 -15.766 1 90.38 422 GLY A O 1
ATOM 3271 N N . GLU A 1 423 ? -13.625 -20.094 -15.531 1 89.75 423 GLU A N 1
ATOM 3272 C CA . GLU A 1 423 ? -13.992 -18.719 -15.82 1 89.75 423 GLU A CA 1
ATOM 3273 C C . GLU A 1 423 ? -13.5 -17.766 -14.727 1 89.75 423 GLU A C 1
ATOM 3275 O O . GLU A 1 423 ? -13.398 -16.562 -14.945 1 89.75 423 GLU A O 1
ATOM 3280 N N . TRP A 1 424 ? -13.172 -18.312 -13.602 1 91.75 424 TRP A N 1
ATOM 3281 C CA . TRP A 1 424 ? -12.68 -17.531 -12.469 1 91.75 424 TRP A CA 1
ATOM 3282 C C . TRP A 1 424 ? -11.203 -17.188 -12.641 1 91.75 424 TRP A C 1
ATOM 3284 O O . TRP A 1 424 ? -10.625 -16.484 -11.82 1 91.75 424 TRP A O 1
ATOM 3294 N N . ASN A 1 425 ? -10.633 -17.688 -13.656 1 89.88 425 ASN A N 1
ATOM 3295 C CA . ASN A 1 425 ? -9.195 -17.562 -13.898 1 89.88 425 ASN A CA 1
ATOM 3296 C C . ASN A 1 425 ? -8.836 -16.141 -14.336 1 89.88 425 ASN A C 1
ATOM 3298 O O . ASN A 1 425 ? -9.609 -15.484 -15.039 1 89.88 425 ASN A O 1
ATOM 3302 N N . SER A 1 426 ? -7.656 -15.703 -13.961 1 85.69 426 SER A N 1
ATOM 3303 C CA . SER A 1 426 ? -7.191 -14.344 -14.234 1 85.69 426 SER A CA 1
ATOM 3304 C C . SER A 1 426 ? -6.215 -14.32 -15.398 1 85.69 426 SER A C 1
ATOM 3306 O O . SER A 1 426 ? -5.508 -13.328 -15.609 1 85.69 426 SER A O 1
ATOM 3308 N N . SER A 1 427 ? -6.223 -15.383 -16.203 1 84.25 427 SER A N 1
ATOM 3309 C CA . SER A 1 427 ? -5.277 -15.438 -17.312 1 84.25 427 SER A CA 1
ATOM 3310 C C . SER A 1 427 ? -5.602 -14.391 -18.375 1 84.25 427 SER A C 1
ATOM 3312 O O . SER A 1 427 ? -6.773 -14.109 -18.625 1 84.25 427 SER A O 1
ATOM 3314 N N . TYR A 1 428 ? -4.613 -13.781 -18.938 1 78.5 428 TYR A N 1
ATOM 3315 C CA . TYR A 1 428 ? -4.754 -12.758 -19.969 1 78.5 428 TYR A CA 1
ATOM 3316 C C . TYR A 1 428 ? -4.91 -13.391 -21.344 1 78.5 428 TYR A C 1
ATOM 3318 O O . TYR A 1 428 ? -5.242 -12.703 -22.312 1 78.5 428 TYR A O 1
ATOM 3326 N N . VAL A 1 429 ? -4.52 -14.602 -21.516 1 67.94 429 VAL A N 1
ATOM 3327 C CA . VAL A 1 429 ? -4.492 -15.266 -22.812 1 67.94 429 VAL A CA 1
ATOM 3328 C C . VAL A 1 429 ? -5.914 -15.617 -23.234 1 67.94 429 VAL A C 1
ATOM 3330 O O . VAL A 1 429 ? -6.184 -15.773 -24.438 1 67.94 429 VAL A O 1
ATOM 3333 N N . LYS A 1 430 ? -6.738 -15.781 -22.359 1 61.03 430 LYS A N 1
ATOM 3334 C CA . LYS A 1 430 ? -8.094 -16.188 -22.719 1 61.03 430 LYS A CA 1
ATOM 3335 C C . LYS A 1 430 ? -8.828 -15.07 -23.453 1 61.03 430 LYS A C 1
ATOM 3337 O O . LYS A 1 430 ? -8.922 -13.953 -22.953 1 61.03 430 LYS A O 1
ATOM 3342 N N . LYS A 1 431 ? -8.594 -15.039 -24.891 1 49.81 431 LYS A N 1
ATOM 3343 C CA . LYS A 1 431 ? -9.273 -14.125 -25.797 1 49.81 431 LYS A CA 1
ATOM 3344 C C . LYS A 1 431 ? -10.758 -14.008 -25.453 1 49.81 431 LYS A C 1
ATOM 3346 O O . LYS A 1 431 ? -11.445 -15.016 -25.312 1 49.81 431 LYS A O 1
ATOM 3351 N N . SER A 1 432 ? -11.047 -13.102 -24.734 1 44.97 432 SER A N 1
ATOM 3352 C CA . SER A 1 432 ? -12.492 -12.914 -24.688 1 44.97 432 SER A CA 1
ATOM 3353 C C . SER A 1 432 ? -13.117 -13.008 -26.078 1 44.97 432 SER A C 1
ATOM 3355 O O . SER A 1 432 ? -12.539 -12.531 -27.047 1 44.97 432 SER A O 1
ATOM 3357 N N . SER A 1 433 ? -13.938 -14.188 -26.438 1 35.91 433 SER A N 1
ATOM 3358 C CA . SER A 1 433 ? -14.711 -14.125 -27.672 1 35.91 433 SER A CA 1
ATOM 3359 C C . SER A 1 433 ? -15.102 -12.695 -28.016 1 35.91 433 SER A C 1
ATOM 3361 O O . SER A 1 433 ? -15.469 -12.398 -29.156 1 35.91 433 SER A O 1
ATOM 3363 N N . ARG A 1 434 ? -15.82 -12.008 -27.172 1 32.53 434 ARG A N 1
ATOM 3364 C CA . ARG A 1 434 ? -16.312 -10.688 -27.547 1 32.53 434 ARG A CA 1
ATOM 3365 C C . ARG A 1 434 ? -15.219 -9.633 -27.391 1 32.53 434 ARG A C 1
ATOM 3367 O O . ARG A 1 434 ? -14.461 -9.656 -26.422 1 32.53 434 ARG A O 1
ATOM 3374 N N . PRO A 1 435 ? -14.867 -8.914 -28.516 1 31.86 435 PRO A N 1
ATOM 3375 C CA . PRO A 1 435 ? -13.938 -7.793 -28.484 1 31.86 435 PRO A CA 1
ATOM 3376 C C . PRO A 1 435 ? -14 -7.02 -27.156 1 31.86 435 PRO A C 1
ATOM 3378 O O . PRO A 1 435 ? -15.062 -6.914 -26.562 1 31.86 435 PRO A O 1
ATOM 3381 N N . VAL A 1 436 ? -13.023 -7.031 -26.391 1 35 436 VAL A N 1
ATOM 3382 C CA . VAL A 1 436 ? -13.047 -6.109 -25.266 1 35 436 VAL A CA 1
ATOM 3383 C C . VAL A 1 436 ? -13.797 -4.836 -25.641 1 35 436 VAL A C 1
ATOM 3385 O O . VAL A 1 436 ? -13.359 -4.086 -26.516 1 35 436 VAL A O 1
ATOM 3388 N N . ARG A 1 437 ? -15.133 -4.887 -25.828 1 27.97 437 ARG A N 1
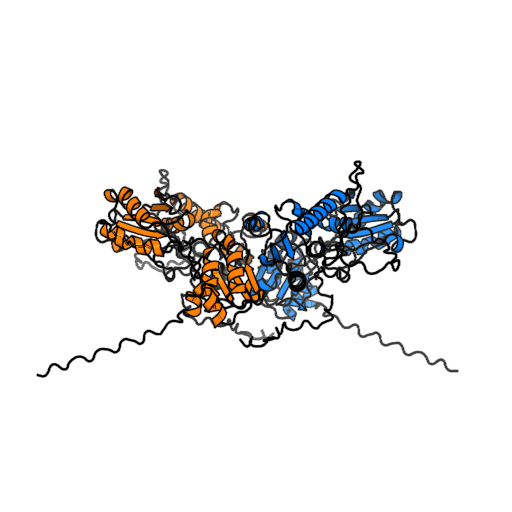ATOM 3389 C CA . ARG A 1 437 ? -15.82 -3.629 -26.094 1 27.97 437 ARG A CA 1
ATOM 3390 C C . ARG A 1 437 ? -15.297 -2.518 -25.188 1 27.97 437 ARG A C 1
ATOM 3392 O O . ARG A 1 437 ? -15.078 -2.729 -24 1 27.97 437 ARG A O 1
ATOM 3399 N N . ARG A 1 438 ? -14.602 -1.621 -25.734 1 28.72 438 ARG A N 1
ATOM 3400 C CA . ARG A 1 438 ? -14.617 -0.346 -25.031 1 28.72 438 ARG A CA 1
ATOM 3401 C C . ARG A 1 438 ? -15.938 -0.144 -24.297 1 28.72 438 ARG A C 1
ATOM 3403 O O . ARG A 1 438 ? -17.016 -0.329 -24.875 1 28.72 438 ARG A O 1
ATOM 3410 N N . ILE A 1 439 ? -16.078 -0.483 -23.062 1 29.16 439 ILE A N 1
ATOM 3411 C CA . ILE A 1 439 ? -17.328 -0.249 -22.344 1 29.16 439 ILE A CA 1
ATOM 3412 C C . ILE A 1 439 ? -18.031 0.985 -22.906 1 29.16 439 ILE A C 1
ATOM 3414 O O . ILE A 1 439 ? -17.562 2.109 -22.734 1 29.16 439 ILE A O 1
ATOM 3418 N N . SER A 1 440 ? -18.406 0.95 -24.266 1 25.81 440 SER A N 1
ATOM 3419 C CA . SER A 1 440 ? -19.438 1.901 -24.641 1 25.81 440 SER A CA 1
ATOM 3420 C C . SER A 1 440 ? -20.719 1.648 -23.844 1 25.81 440 SER A C 1
ATOM 3422 O O . SER A 1 440 ? -21.328 0.58 -23.969 1 25.81 440 SER A O 1
ATOM 3424 N N . VAL A 1 441 ? -20.828 2.014 -22.625 1 25.5 441 VAL A N 1
ATOM 3425 C CA . VAL A 1 441 ? -22.109 2.012 -21.922 1 25.5 441 VAL A CA 1
ATOM 3426 C C . VAL A 1 441 ? -23.203 2.588 -22.828 1 25.5 441 VAL A C 1
ATOM 3428 O O . VAL A 1 441 ? -23.125 3.748 -23.25 1 25.5 441 VAL A O 1
ATOM 3431 N N . SER A 1 442 ? -23.719 1.824 -23.719 1 24.19 442 SER A N 1
ATOM 3432 C CA . SER A 1 442 ? -24.938 2.254 -24.406 1 24.19 442 SER A CA 1
ATOM 3433 C C . SER A 1 442 ? -26 2.693 -23.406 1 24.19 442 SER 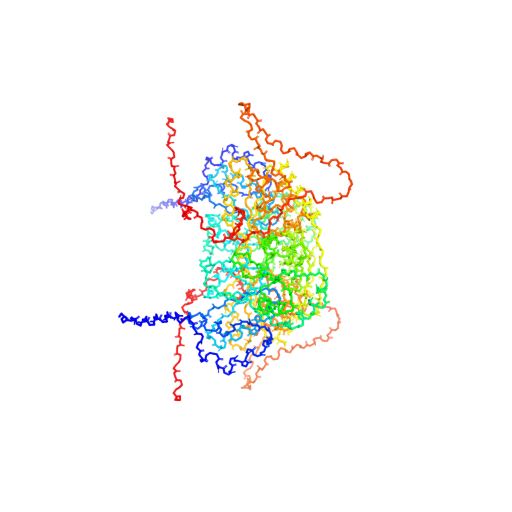A C 1
ATOM 3435 O O . SER A 1 442 ? -26.219 2.035 -22.391 1 24.19 442 SER A O 1
ATOM 3437 N N . SER A 1 443 ? -26.359 3.955 -23.391 1 22.91 443 SER A N 1
ATOM 3438 C CA . SER A 1 443 ? -27.422 4.723 -22.766 1 22.91 443 SER A CA 1
ATOM 3439 C C . SER A 1 443 ? -28.797 4.152 -23.109 1 22.91 443 SER A C 1
ATOM 3441 O O . SER A 1 443 ? -29.234 4.246 -24.266 1 22.91 443 SER A O 1
ATOM 3443 N N . ILE A 1 444 ? -29.156 2.945 -22.891 1 21.77 444 ILE A N 1
ATOM 3444 C CA . ILE A 1 444 ? -30.562 2.684 -23.203 1 21.77 444 ILE A CA 1
ATOM 3445 C C . ILE A 1 444 ? -31.453 3.512 -22.297 1 21.77 444 ILE A C 1
ATOM 3447 O O . ILE A 1 444 ? -31.469 3.301 -21.078 1 21.77 444 ILE A O 1
ATOM 3451 N N . ALA A 1 445 ? -31.906 4.809 -22.672 1 21.75 445 ALA A N 1
ATOM 3452 C CA . ALA A 1 445 ? -32.938 5.715 -22.203 1 21.75 445 ALA A CA 1
ATOM 3453 C C . ALA A 1 445 ? -34.312 5.059 -22.281 1 21.75 445 ALA A C 1
ATOM 3455 O O . ALA A 1 445 ? -34.875 4.859 -23.359 1 21.75 445 ALA A O 1
ATOM 3456 N N . THR A 1 446 ? -34.594 3.994 -21.578 1 21.7 446 THR A N 1
ATOM 3457 C CA . THR A 1 446 ? -36 3.623 -21.609 1 21.7 446 THR A CA 1
ATOM 3458 C C . THR A 1 446 ? -36.906 4.832 -21.328 1 21.7 446 THR A C 1
ATOM 3460 O O . THR A 1 446 ? -36.531 5.711 -20.547 1 21.7 446 THR A O 1
ATOM 3463 N N . SER A 1 447 ? -38.031 5.043 -22.125 1 22.14 447 SER A N 1
ATOM 3464 C CA . SER A 1 447 ? -39.125 5.973 -22.297 1 22.14 447 SER A CA 1
ATOM 3465 C C . SER A 1 447 ? -39.781 6.316 -20.953 1 22.14 447 SER A C 1
ATOM 3467 O O . SER A 1 447 ? -39.656 5.57 -19.984 1 22.14 447 SER A O 1
ATOM 3469 N N . ALA A 1 448 ? -40.406 7.617 -20.938 1 22.86 448 ALA A N 1
ATOM 3470 C CA . ALA A 1 448 ? -41.25 8.469 -20.094 1 22.86 448 ALA A CA 1
ATOM 3471 C C . ALA A 1 448 ? -42.5 7.738 -19.641 1 22.86 448 ALA A C 1
ATOM 3473 O O . ALA A 1 448 ? -43.219 7.184 -20.469 1 22.86 448 ALA A O 1
ATOM 3474 N N . ILE A 1 449 ? -42.469 7.074 -18.531 1 19.98 449 ILE A N 1
ATOM 3475 C CA . ILE A 1 449 ? -43.781 6.746 -18.016 1 19.98 449 ILE A CA 1
ATOM 3476 C C . ILE A 1 449 ? -44.688 7.961 -18.141 1 19.98 449 ILE A C 1
ATOM 3478 O O . ILE A 1 449 ? -44.375 9.047 -17.641 1 19.98 449 ILE A O 1
ATOM 3482 N N . SER A 1 450 ? -45.469 8.023 -19.188 1 21.12 450 SER A N 1
ATOM 3483 C CA . SER A 1 450 ? -46.688 8.789 -19.453 1 21.12 450 SER A CA 1
ATOM 3484 C C . SER A 1 450 ? -47.625 8.797 -18.234 1 21.12 450 SER A C 1
ATOM 3486 O O . SER A 1 450 ? -48.688 9.375 -18.281 1 21.12 450 SER A O 1
ATOM 3488 N N . GLN A 1 451 ? -47.281 8.875 -17 1 19.2 451 GLN A N 1
ATOM 3489 C CA . GLN A 1 451 ? -48.469 9.547 -16.422 1 19.2 451 GLN A CA 1
ATOM 3490 C C . GLN A 1 451 ? -48.438 11.039 -16.734 1 19.2 451 GLN A C 1
ATOM 3492 O O . GLN A 1 451 ? -47.375 11.656 -16.766 1 19.2 451 GLN A O 1
ATOM 3497 N N . MET B 1 1 ? -25.547 75.438 -3.652 1 32.09 1 MET B N 1
ATOM 3498 C CA . MET B 1 1 ? -24.641 74.25 -3.832 1 32.09 1 MET B CA 1
ATOM 3499 C C . MET B 1 1 ? -25.359 72.938 -3.604 1 32.09 1 MET B C 1
ATOM 3501 O O . MET B 1 1 ? -25.797 72.688 -2.488 1 32.09 1 MET B O 1
ATOM 3505 N N . GLU B 1 2 ? -26.094 72.438 -4.598 1 36.69 2 GLU B N 1
ATOM 3506 C CA . GLU B 1 2 ? -26.953 71.25 -4.684 1 36.69 2 GLU B CA 1
ATOM 3507 C C . GLU B 1 2 ? -26.156 69.938 -4.461 1 36.69 2 GLU B C 1
ATOM 3509 O O . GLU B 1 2 ? -25.156 69.75 -5.141 1 36.69 2 GLU B O 1
ATOM 3514 N N . VAL B 1 3 ? -26.156 69.375 -3.234 1 41.91 3 VAL B N 1
ATOM 3515 C CA . VAL B 1 3 ? -25.5 68.125 -2.801 1 41.91 3 VAL B CA 1
ATOM 3516 C C . VAL B 1 3 ? -25.922 67 -3.693 1 41.91 3 VAL B C 1
ATOM 3518 O O . VAL B 1 3 ? -27.109 66.625 -3.764 1 41.91 3 VAL B O 1
ATOM 3521 N N . GLU B 1 4 ? -25.266 66.812 -4.812 1 42.47 4 GLU B N 1
ATOM 3522 C CA . GLU B 1 4 ? -25.5 65.625 -5.703 1 42.47 4 GLU B CA 1
ATOM 3523 C C . GLU B 1 4 ? -25.594 64.375 -4.926 1 42.47 4 GLU B C 1
ATOM 3525 O O . GLU B 1 4 ? -24.703 64 -4.145 1 42.47 4 GLU B O 1
ATOM 3530 N N . GLN B 1 5 ? -26.766 63.812 -4.711 1 41.91 5 GLN B N 1
ATOM 3531 C CA . GLN B 1 5 ? -27.109 62.562 -4.062 1 41.91 5 GLN B CA 1
ATOM 3532 C C . GLN B 1 5 ? -26.297 61.406 -4.66 1 41.91 5 GLN B C 1
ATOM 3534 O O . GLN B 1 5 ? -26.25 61.25 -5.879 1 41.91 5 GLN B O 1
ATOM 3539 N N . ALA B 1 6 ? -25.312 60.906 -3.928 1 49.28 6 ALA B N 1
ATOM 3540 C CA . ALA B 1 6 ? -24.453 59.781 -4.273 1 49.28 6 ALA B CA 1
ATOM 3541 C C . ALA B 1 6 ? -25.281 58.625 -4.805 1 49.28 6 ALA B C 1
ATOM 3543 O O . ALA B 1 6 ? -26.25 58.188 -4.18 1 49.28 6 ALA B O 1
ATOM 3544 N N . LYS B 1 7 ? -25.328 58.312 -6.07 1 52.84 7 LYS B N 1
ATOM 3545 C CA . LYS B 1 7 ? -25.969 57.156 -6.68 1 52.84 7 LYS B CA 1
ATOM 3546 C C . LYS B 1 7 ? -25.594 55.875 -5.949 1 52.84 7 LYS B C 1
ATOM 3548 O O . LYS B 1 7 ? -24.438 55.656 -5.613 1 52.84 7 LYS B O 1
ATOM 3553 N N . PRO B 1 8 ? -26.578 55.125 -5.453 1 47.38 8 PRO B N 1
ATOM 3554 C CA . PRO B 1 8 ? -26.312 53.875 -4.727 1 47.38 8 PRO B CA 1
ATOM 3555 C C . PRO B 1 8 ? -25.469 52.875 -5.527 1 47.38 8 PRO B C 1
ATOM 3557 O O . PRO B 1 8 ? -25.594 52.812 -6.754 1 47.38 8 PRO B O 1
ATOM 3560 N N . LYS B 1 9 ? -24.25 52.656 -5.129 1 47.97 9 LYS B N 1
ATOM 3561 C CA . LYS B 1 9 ? -23.359 51.688 -5.777 1 47.97 9 LYS B CA 1
ATOM 3562 C C . LYS B 1 9 ? -24.094 50.375 -6.066 1 47.97 9 LYS B C 1
ATOM 3564 O O . LYS B 1 9 ? -24.875 49.906 -5.246 1 47.97 9 LYS B O 1
ATOM 3569 N N . PRO B 1 10 ? -24.219 50.031 -7.309 1 46.12 10 PRO B N 1
ATOM 3570 C CA . PRO B 1 10 ? -24.875 48.75 -7.621 1 46.12 10 PRO B CA 1
ATOM 3571 C C . PRO B 1 10 ? -24.359 47.594 -6.77 1 46.12 10 PRO B C 1
ATOM 3573 O O . PRO B 1 10 ? -23.203 47.594 -6.336 1 46.12 10 PRO B O 1
ATOM 3576 N N . THR B 1 11 ? -25.203 46.938 -6.031 1 42.38 11 THR B N 1
ATOM 3577 C CA . THR B 1 11 ? -24.891 45.75 -5.262 1 42.38 11 THR B CA 1
ATOM 3578 C C . THR B 1 11 ? -24.141 44.719 -6.121 1 42.38 11 THR B C 1
ATOM 3580 O O . THR B 1 11 ? -24.531 44.469 -7.262 1 42.38 11 THR B O 1
ATOM 3583 N N . PRO B 1 12 ? -22.875 44.625 -5.969 1 40.53 12 PRO B N 1
ATOM 3584 C CA . PRO B 1 12 ? -22.172 43.625 -6.785 1 40.53 12 PRO B CA 1
ATOM 3585 C C . PRO B 1 12 ? -22.984 42.375 -7.039 1 40.53 12 PRO B C 1
ATOM 3587 O O . PRO B 1 12 ? -23.766 41.969 -6.176 1 40.53 12 PRO B O 1
ATOM 3590 N N . LYS B 1 13 ? -23.297 42.062 -8.211 1 40.53 13 LYS B N 1
ATOM 3591 C CA . LYS B 1 13 ? -23.922 40.812 -8.602 1 40.53 13 LYS B CA 1
ATOM 3592 C C . LYS B 1 13 ? -23.266 39.625 -7.883 1 40.53 13 LYS B C 1
ATOM 3594 O O . LYS B 1 13 ? -22.062 39.406 -8.016 1 40.53 13 LYS B O 1
ATOM 3599 N N . ARG B 1 14 ? -23.656 39.438 -6.703 1 36.03 14 ARG B N 1
ATOM 3600 C CA . ARG B 1 14 ? -23.156 38.219 -6.09 1 36.03 14 ARG B CA 1
ATOM 3601 C C . ARG B 1 14 ? -23.109 37.062 -7.102 1 36.03 14 ARG B C 1
ATOM 3603 O O . ARG B 1 14 ? -24.078 36.812 -7.824 1 36.03 14 ARG B O 1
ATOM 3610 N N . PHE B 1 15 ? -22.031 36.812 -7.742 1 39.09 15 PHE B N 1
ATOM 3611 C CA . PHE B 1 15 ? -21.844 35.562 -8.469 1 39.09 15 PHE B CA 1
ATOM 3612 C C . PHE B 1 15 ? -22.625 34.438 -7.801 1 39.09 15 PHE B C 1
ATOM 3614 O O . PHE B 1 15 ? -22.484 34.188 -6.598 1 39.09 15 PHE B O 1
ATOM 3621 N N . VAL B 1 16 ? -23.844 34.281 -8.141 1 40.81 16 VAL B N 1
ATOM 3622 C CA . VAL B 1 16 ? -24.656 33.125 -7.719 1 40.81 16 VAL B CA 1
ATOM 3623 C C . VAL B 1 16 ? -23.812 31.859 -7.699 1 40.81 16 VAL B C 1
ATOM 3625 O O . VAL B 1 16 ? -23.359 31.391 -8.75 1 40.81 16 VAL B O 1
ATOM 3628 N N . LYS B 1 17 ? -22.875 31.656 -6.898 1 45.5 17 LYS B N 1
ATOM 3629 C CA . LYS B 1 17 ? -22.281 30.375 -6.539 1 45.5 17 LYS B CA 1
ATOM 3630 C C . LYS B 1 17 ? -23.25 29.219 -6.801 1 45.5 17 LYS B C 1
ATOM 3632 O O . LYS B 1 17 ? -24.469 29.406 -6.715 1 45.5 17 LYS B O 1
ATOM 3637 N N . ASN B 1 18 ? -22.844 28.141 -7.559 1 54.47 18 ASN B N 1
ATOM 3638 C CA . ASN B 1 18 ? -23.516 26.891 -7.902 1 54.47 18 ASN B CA 1
ATOM 3639 C C . ASN B 1 18 ? -24.359 26.375 -6.738 1 54.47 18 ASN B C 1
ATOM 3641 O O . ASN B 1 18 ? -23.859 25.641 -5.887 1 54.47 18 ASN B O 1
ATOM 3645 N N . GLN B 1 19 ? -25.469 26.984 -6.422 1 81.62 19 GLN B N 1
ATOM 3646 C CA . GLN B 1 19 ? -26.453 26.703 -5.379 1 81.62 19 GLN B CA 1
ATOM 3647 C C . GLN B 1 19 ? -27.125 25.359 -5.602 1 81.62 19 GLN B C 1
ATOM 3649 O O . GLN B 1 19 ? -27.5 25.031 -6.727 1 81.62 19 GLN B O 1
ATOM 3654 N N . ILE B 1 20 ? -27.047 24.484 -4.629 1 94.06 20 ILE B N 1
ATOM 3655 C CA . ILE B 1 20 ? -27.734 23.203 -4.645 1 94.06 20 ILE B CA 1
ATOM 3656 C C . ILE B 1 20 ? -29.234 23.422 -4.887 1 94.06 20 ILE B C 1
ATOM 3658 O O . ILE B 1 20 ? -29.875 24.203 -4.184 1 94.06 20 ILE B O 1
ATOM 3662 N N . PRO B 1 21 ? -29.812 22.938 -5.926 1 96.12 21 PRO B N 1
ATOM 3663 C CA . PRO B 1 21 ? -31.234 23.109 -6.227 1 96.12 21 PRO B CA 1
ATOM 3664 C C . PRO B 1 21 ? -32.125 22.688 -5.074 1 96.12 21 PRO B C 1
ATOM 3666 O O . PRO B 1 21 ? -31.828 21.734 -4.363 1 96.12 21 PRO B O 1
ATOM 3669 N N . ASP B 1 22 ? -33.281 23.297 -4.988 1 95.94 22 ASP B N 1
ATOM 3670 C CA . ASP B 1 22 ? -34.25 22.969 -3.967 1 95.94 22 ASP B CA 1
ATOM 3671 C C . ASP B 1 22 ? -34.781 21.547 -4.133 1 95.94 22 ASP B C 1
ATOM 3673 O O . ASP B 1 22 ? -35.125 20.891 -3.148 1 95.94 22 ASP B O 1
ATOM 3677 N N . SER B 1 23 ? -34.875 21.125 -5.348 1 95.81 23 SER B N 1
ATOM 3678 C CA . SER B 1 23 ? -35.344 19.797 -5.637 1 95.81 23 SER B CA 1
ATOM 3679 C C . SER B 1 23 ? -34.5 18.734 -4.957 1 95.81 23 SER B C 1
ATOM 3681 O O . SER B 1 23 ? -34.969 17.625 -4.66 1 95.81 23 SER B O 1
ATOM 3683 N N . ILE B 1 24 ? -33.25 19.078 -4.707 1 97.25 24 ILE B N 1
ATOM 3684 C CA . ILE B 1 24 ? -32.344 18.156 -4.02 1 97.25 24 ILE B CA 1
ATOM 3685 C C . ILE B 1 24 ? -32.438 18.391 -2.514 1 97.25 24 ILE B C 1
ATOM 3687 O O . ILE B 1 24 ? -32.562 17.438 -1.736 1 97.25 24 ILE B O 1
ATOM 3691 N N . LEU B 1 25 ? -32.406 19.625 -2.127 1 97.06 25 LEU B N 1
ATOM 3692 C CA . LEU B 1 25 ? -32.406 20 -0.717 1 97.06 25 LEU B CA 1
ATOM 3693 C C . LEU B 1 25 ? -33.688 19.531 -0.022 1 97.06 25 LEU B C 1
ATOM 3695 O O . LEU B 1 25 ? -33.656 19.141 1.147 1 97.06 25 LEU B O 1
ATOM 3699 N N . ASN B 1 26 ? -34.812 19.516 -0.758 1 96.81 26 ASN B N 1
ATOM 3700 C CA . ASN B 1 26 ? -36.125 19.234 -0.14 1 96.81 26 ASN B CA 1
ATOM 3701 C C . ASN B 1 26 ? -36.656 17.875 -0.585 1 96.81 26 ASN B C 1
ATOM 3703 O O . ASN B 1 26 ? -37.844 17.609 -0.451 1 96.81 26 ASN B O 1
ATOM 3707 N N . ASP B 1 27 ? -35.812 17.094 -1.177 1 97.19 27 ASP B N 1
ATOM 3708 C CA . ASP B 1 27 ? -36.219 15.734 -1.525 1 97.19 27 ASP B CA 1
ATOM 3709 C C . ASP B 1 27 ? -36.469 14.891 -0.273 1 97.19 27 ASP B C 1
ATOM 3711 O O . ASP B 1 27 ? -35.5 14.516 0.411 1 97.19 27 ASP B O 1
ATOM 3715 N N . ALA B 1 28 ? -37.719 14.5 -0.046 1 97.69 28 ALA B N 1
ATOM 3716 C CA . ALA B 1 28 ? -38.094 13.82 1.192 1 97.69 28 ALA B CA 1
ATOM 3717 C C . ALA B 1 28 ? -37.406 12.445 1.287 1 97.69 28 ALA B C 1
ATOM 3719 O O . ALA B 1 28 ? -37 12.031 2.367 1 97.69 28 ALA B O 1
ATOM 3720 N N . ALA B 1 29 ? -37.375 11.797 0.206 1 97.69 29 ALA B N 1
ATOM 3721 C CA . ALA B 1 29 ? -36.781 10.469 0.2 1 97.69 29 ALA B CA 1
ATOM 3722 C C . ALA B 1 29 ? -35.281 10.547 0.463 1 97.69 29 ALA B C 1
ATOM 3724 O O . ALA B 1 29 ? -34.75 9.742 1.223 1 97.69 29 ALA B O 1
ATOM 3725 N N . LEU B 1 30 ? -34.625 11.492 -0.149 1 98.06 30 LEU B N 1
ATOM 3726 C CA . LEU B 1 30 ? -33.219 11.703 0.079 1 98.06 30 LEU B CA 1
ATOM 3727 C C . LEU B 1 30 ? -32.938 12.062 1.536 1 98.06 30 LEU B C 1
ATOM 3729 O O . LEU B 1 30 ? -32.031 11.5 2.162 1 98.06 30 LEU B O 1
ATOM 3733 N N . ASN B 1 31 ? -33.719 12.914 2.061 1 98.19 31 ASN B N 1
ATOM 3734 C CA . ASN B 1 31 ? -33.531 13.344 3.443 1 98.19 31 ASN B CA 1
ATOM 3735 C C . ASN B 1 31 ? -33.781 12.203 4.422 1 98.19 31 ASN B C 1
ATOM 3737 O O . ASN B 1 31 ? -33.125 12.117 5.461 1 98.19 31 ASN B O 1
ATOM 3741 N N . ALA B 1 32 ? -34.688 11.336 4.09 1 97.81 32 ALA B N 1
ATOM 3742 C CA . ALA B 1 32 ? -34.906 10.156 4.91 1 97.81 32 ALA B CA 1
ATOM 3743 C C . ALA B 1 32 ? -33.688 9.234 4.898 1 97.81 32 ALA B C 1
ATOM 3745 O O . ALA B 1 32 ? -33.312 8.695 5.938 1 97.81 32 ALA B O 1
ATOM 3746 N N . ALA B 1 33 ? -33.125 9.078 3.77 1 96.81 33 ALA B N 1
ATOM 3747 C CA . ALA B 1 33 ? -31.906 8.25 3.646 1 96.81 33 ALA B CA 1
ATOM 3748 C C . ALA B 1 33 ? -30.75 8.867 4.418 1 96.81 33 ALA B C 1
ATOM 3750 O O . ALA B 1 33 ? -29.969 8.148 5.051 1 96.81 33 ALA B O 1
ATOM 3751 N N . ILE B 1 34 ? -30.656 10.164 4.367 1 97.69 34 ILE B N 1
ATOM 3752 C CA . ILE B 1 34 ? -29.594 10.891 5.051 1 97.69 34 ILE B CA 1
ATOM 3753 C C . ILE B 1 34 ? -29.75 10.734 6.562 1 97.69 34 ILE B C 1
ATOM 3755 O O . ILE B 1 34 ? -28.766 10.688 7.297 1 97.69 34 ILE B O 1
ATOM 3759 N N . SER B 1 35 ? -30.953 10.57 7.016 1 96.81 35 SER B N 1
ATOM 3760 C CA . SER B 1 35 ? -31.25 10.531 8.438 1 96.81 35 SER B CA 1
ATOM 3761 C C . SER B 1 35 ? -30.672 9.273 9.086 1 96.81 35 SER B C 1
ATOM 3763 O O . SER B 1 35 ? -30.578 9.188 10.312 1 96.81 35 SER B O 1
ATOM 3765 N N . ILE B 1 36 ? -30.219 8.305 8.242 1 93.38 36 ILE B N 1
ATOM 3766 C CA . ILE B 1 36 ? -29.594 7.094 8.773 1 93.38 36 ILE B CA 1
ATOM 3767 C C . ILE B 1 36 ? -28.188 7.402 9.273 1 93.38 36 ILE B C 1
ATOM 3769 O O . ILE B 1 36 ? -27.641 6.668 10.094 1 93.38 36 ILE B O 1
ATOM 3773 N N . LEU B 1 37 ? -27.594 8.422 8.695 1 96.38 37 LEU B N 1
ATOM 3774 C CA . LEU B 1 37 ? -26.281 8.875 9.141 1 96.38 37 LEU B CA 1
ATOM 3775 C C . LEU B 1 37 ? -26.375 9.633 10.461 1 96.38 37 LEU B C 1
ATOM 3777 O O . LEU B 1 37 ? -27.453 10.141 10.812 1 96.38 37 LEU B O 1
ATOM 3781 N N . PRO B 1 38 ? -25.281 9.656 11.258 1 95.25 38 PRO B N 1
ATOM 3782 C CA . PRO B 1 38 ? -25.359 10.406 12.516 1 95.25 38 PRO B CA 1
ATOM 3783 C C . PRO B 1 38 ? -25.734 11.867 12.312 1 95.25 38 PRO B C 1
ATOM 3785 O O . PRO B 1 38 ? -25.141 12.547 11.469 1 95.25 38 PRO B O 1
ATOM 3788 N N . HIS B 1 39 ? -26.594 12.359 13.125 1 94.94 39 HIS B N 1
ATOM 3789 C CA . HIS B 1 39 ? -27.172 13.68 12.938 1 94.94 39 HIS B CA 1
ATOM 3790 C C . HIS B 1 39 ? -26.156 14.781 13.195 1 94.94 39 HIS B C 1
ATOM 3792 O O . HIS B 1 39 ? -26.266 15.883 12.656 1 94.94 39 HIS B O 1
ATOM 3798 N N . ASN B 1 40 ? -25.203 14.469 13.938 1 95.88 40 ASN B N 1
ATOM 3799 C CA . ASN B 1 40 ? -24.25 15.508 14.289 1 95.88 40 ASN B CA 1
ATOM 3800 C C . ASN B 1 40 ? -23.078 15.539 13.32 1 95.88 40 ASN B C 1
ATOM 3802 O O . ASN B 1 40 ? -22.141 16.328 13.484 1 95.88 40 ASN B O 1
ATOM 3806 N N . TYR B 1 41 ? -23.047 14.633 12.359 1 96.56 41 TYR B N 1
ATOM 3807 C CA . TYR B 1 41 ? -22.031 14.648 11.305 1 96.56 41 TYR B CA 1
ATOM 3808 C C . TYR B 1 41 ? -22.594 15.273 10.031 1 96.56 41 TYR B C 1
ATOM 3810 O O . TYR B 1 41 ? -23.672 14.914 9.57 1 96.56 41 TYR B O 1
ATOM 3818 N N . ASN B 1 42 ? -21.906 16.203 9.484 1 96.81 42 ASN B N 1
ATOM 3819 C CA . ASN B 1 42 ? -22.297 16.781 8.203 1 96.81 42 ASN B CA 1
ATOM 3820 C C . ASN B 1 42 ? -21.453 16.25 7.055 1 96.81 42 ASN B C 1
ATOM 3822 O O . ASN B 1 42 ? -20.359 16.781 6.785 1 96.81 42 ASN B O 1
ATOM 3826 N N . PHE B 1 43 ? -21.984 15.305 6.312 1 97.75 43 PHE B N 1
ATOM 3827 C CA . PHE B 1 43 ? -21.281 14.68 5.203 1 97.75 43 PHE B CA 1
ATOM 3828 C C . PHE B 1 43 ? -21.5 15.445 3.908 1 97.75 43 PHE B C 1
ATOM 3830 O O . PHE B 1 43 ? -21.047 15.039 2.844 1 97.75 43 PHE B O 1
ATOM 3837 N N . GLU B 1 44 ? -22.281 16.547 3.963 1 97.31 44 GLU B N 1
ATOM 3838 C CA . GLU B 1 44 ? -22.594 17.375 2.809 1 97.31 44 GLU B CA 1
ATOM 3839 C C . GLU B 1 44 ? -23.188 16.547 1.671 1 97.31 44 GLU B C 1
ATOM 3841 O O . GLU B 1 44 ? -22.75 16.672 0.521 1 97.31 44 GLU B O 1
ATOM 3846 N N . VAL B 1 45 ? -24.125 15.734 2.023 1 98.25 45 VAL B N 1
ATOM 3847 C CA . VAL B 1 45 ? -24.672 14.75 1.09 1 98.25 45 VAL B CA 1
ATOM 3848 C C . VAL B 1 45 ? -25.359 15.469 -0.064 1 98.25 45 VAL B C 1
ATOM 3850 O O . VAL B 1 45 ? -25.188 15.109 -1.229 1 98.25 45 VAL B O 1
ATOM 3853 N N . HIS B 1 46 ? -26.141 16.547 0.206 1 98.25 46 HIS B N 1
ATOM 3854 C CA . HIS B 1 46 ? -26.844 17.281 -0.845 1 98.25 46 HIS B CA 1
ATOM 3855 C C . HIS B 1 46 ? -25.844 17.859 -1.853 1 98.25 46 HIS B C 1
ATOM 3857 O O . HIS B 1 46 ? -26.078 17.812 -3.061 1 98.25 46 HIS B O 1
ATOM 3863 N N . LYS B 1 47 ? -24.797 18.391 -1.324 1 97.56 47 LYS B N 1
ATOM 3864 C CA . LYS B 1 47 ? -23.734 18.938 -2.174 1 97.56 47 LYS B CA 1
ATOM 3865 C C . LYS B 1 47 ? -23.125 17.859 -3.061 1 97.56 47 LYS B C 1
ATOM 3867 O O . LYS B 1 47 ? -22.891 18.094 -4.246 1 97.56 47 LYS B O 1
ATOM 3872 N N . CYS B 1 48 ? -22.859 16.734 -2.459 1 98.25 48 CYS B N 1
ATOM 3873 C CA . CYS B 1 48 ? -22.266 15.625 -3.193 1 98.25 48 CYS B CA 1
ATOM 3874 C C . CYS B 1 48 ? -23.203 15.125 -4.281 1 98.25 48 CYS B C 1
ATOM 3876 O O . CYS B 1 48 ? -22.781 14.906 -5.422 1 98.25 48 CYS B O 1
ATOM 3878 N N . VAL B 1 49 ? -24.453 14.969 -3.922 1 98.38 49 VAL B N 1
ATOM 3879 C CA . VAL B 1 49 ? -25.453 14.531 -4.887 1 98.38 49 VAL B CA 1
ATOM 3880 C C . VAL B 1 49 ? -25.516 15.516 -6.055 1 98.38 49 VAL B C 1
ATOM 3882 O O . VAL B 1 49 ? -25.5 15.102 -7.219 1 98.38 49 VAL B O 1
ATOM 3885 N N . TRP B 1 50 ? -25.547 16.734 -5.746 1 97.88 50 TRP B N 1
ATOM 3886 C CA . TRP B 1 50 ? -25.594 17.766 -6.77 1 97.88 50 TRP B CA 1
ATOM 3887 C C . TRP B 1 50 ? -24.375 17.719 -7.668 1 97.88 50 TRP B C 1
ATOM 3889 O O . TRP B 1 50 ? -24.469 17.828 -8.891 1 97.88 50 TRP B O 1
ATOM 3899 N N . ARG B 1 51 ? -23.203 17.578 -7.07 1 97.56 51 ARG B N 1
ATOM 3900 C CA . ARG B 1 51 ? -21.953 17.516 -7.832 1 97.56 51 ARG B CA 1
ATOM 3901 C C . ARG B 1 51 ? -21.984 16.328 -8.805 1 97.56 51 ARG B C 1
ATOM 3903 O O . ARG B 1 51 ? -21.562 16.469 -9.953 1 97.56 51 ARG B O 1
ATOM 3910 N N . VAL B 1 52 ? -22.422 15.195 -8.344 1 97.88 52 VAL B N 1
ATOM 3911 C CA . VAL B 1 52 ? -22.5 14 -9.172 1 97.88 52 VAL B CA 1
ATOM 3912 C C . VAL B 1 52 ? -23.453 14.25 -10.344 1 97.88 52 VAL B C 1
ATOM 3914 O O . VAL B 1 52 ? -23.094 14.008 -11.5 1 97.88 52 VAL B O 1
ATOM 3917 N N . LEU B 1 53 ? -24.594 14.805 -10.078 1 97.25 53 LEU B N 1
ATOM 3918 C CA . LEU B 1 53 ? -25.609 15.023 -11.094 1 97.25 53 LEU B CA 1
ATOM 3919 C C . LEU B 1 53 ? -25.156 16.094 -12.094 1 97.25 53 LEU B C 1
ATOM 3921 O O . LEU B 1 53 ? -25.312 15.914 -13.305 1 97.25 53 LEU B O 1
ATOM 3925 N N . SER B 1 54 ? -24.609 17.141 -11.586 1 96.31 54 SER B N 1
ATOM 3926 C CA . SER B 1 54 ? -24.25 18.281 -12.43 1 96.31 54 SER B CA 1
ATOM 3927 C C . SER B 1 54 ? -23.078 17.938 -13.344 1 96.31 54 SER B C 1
ATOM 3929 O O . SER B 1 54 ? -22.938 18.5 -14.43 1 96.31 54 SER B O 1
ATOM 3931 N N . THR B 1 55 ? -22.234 17 -12.953 1 95.88 55 THR B N 1
ATOM 3932 C CA . THR B 1 55 ? -21.078 16.625 -13.758 1 95.88 55 THR B CA 1
ATOM 3933 C C . THR B 1 55 ? -21.391 15.414 -14.617 1 95.88 55 THR B C 1
ATOM 3935 O O . THR B 1 55 ? -20.609 15.047 -15.5 1 95.88 55 THR B O 1
ATOM 3938 N N . GLY B 1 56 ? -22.438 14.781 -14.305 1 96.25 56 GLY B N 1
ATOM 3939 C CA . GLY B 1 56 ? -22.797 13.578 -15.047 1 96.25 56 GLY B CA 1
ATOM 3940 C C . GLY B 1 56 ? -21.938 12.383 -14.695 1 96.25 56 GLY B C 1
ATOM 3941 O O . GLY B 1 56 ? -21.75 11.484 -15.516 1 96.25 56 GLY B O 1
ATOM 3942 N N . ALA B 1 57 ? -21.359 12.398 -13.523 1 97.25 57 ALA B N 1
ATOM 3943 C CA . ALA B 1 57 ? -20.516 11.289 -13.086 1 97.25 57 ALA B CA 1
ATOM 3944 C C . ALA B 1 57 ? -21.344 10.008 -12.93 1 97.25 57 ALA B C 1
ATOM 3946 O O . ALA B 1 57 ? -22.422 10.016 -12.328 1 97.25 57 ALA B O 1
ATOM 3947 N N . LYS B 1 58 ? -20.828 8.938 -13.469 1 97 58 LYS B N 1
ATOM 3948 C CA . LYS B 1 58 ? -21.5 7.648 -13.375 1 97 58 LYS B CA 1
ATOM 3949 C C . LYS B 1 58 ? -20.75 6.695 -12.461 1 97 58 LYS B C 1
ATOM 3951 O O . LYS B 1 58 ? -21.344 5.805 -11.852 1 97 58 LYS B O 1
ATOM 3956 N N . ARG B 1 59 ? -19.484 6.84 -12.422 1 96.31 59 ARG B N 1
ATOM 3957 C CA . ARG B 1 59 ? -18.609 6.086 -11.531 1 96.31 59 ARG B CA 1
ATOM 3958 C C . ARG B 1 59 ? -17.969 7 -10.492 1 96.31 59 ARG B C 1
ATOM 3960 O O . ARG B 1 59 ? -17.188 7.887 -10.836 1 96.31 59 ARG B O 1
ATOM 3967 N N . VAL B 1 60 ? -18.312 6.691 -9.242 1 98 60 VAL B N 1
ATOM 3968 C CA . VAL B 1 60 ? -17.859 7.578 -8.18 1 98 60 VAL B CA 1
ATOM 3969 C C . VAL B 1 60 ? -16.984 6.801 -7.195 1 98 60 VAL B C 1
ATOM 3971 O O . VAL B 1 60 ? -17.359 5.719 -6.738 1 98 60 VAL B O 1
ATOM 3974 N N . ALA B 1 61 ? -15.82 7.32 -6.898 1 97.81 61 ALA B N 1
ATOM 3975 C CA . ALA B 1 61 ? -14.945 6.758 -5.871 1 97.81 61 ALA B CA 1
ATOM 3976 C C . ALA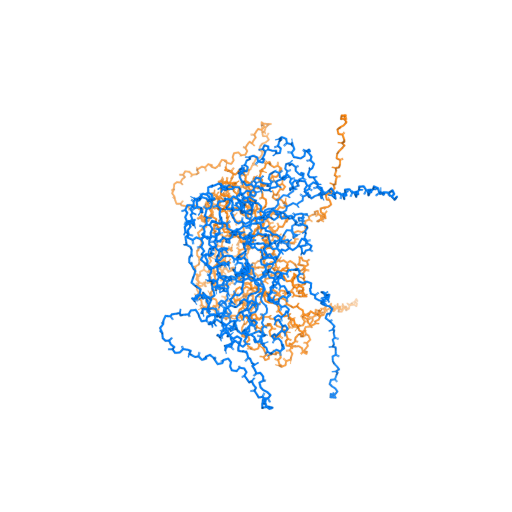 B 1 61 ? -15.078 7.523 -4.559 1 97.81 61 ALA B C 1
ATOM 3978 O O . ALA B 1 61 ? -15.148 8.75 -4.555 1 97.81 61 ALA B O 1
ATOM 3979 N N . LEU B 1 62 ? -15.203 6.77 -3.498 1 98 62 LEU B N 1
ATOM 3980 C CA . LEU B 1 62 ? -15.305 7.355 -2.166 1 98 62 LEU B CA 1
ATOM 3981 C C . LEU B 1 62 ? -14.078 7.02 -1.325 1 98 62 LEU B C 1
ATOM 3983 O O . LEU B 1 62 ? -13.695 5.852 -1.221 1 98 62 LEU B O 1
ATOM 3987 N N . GLN B 1 63 ? -13.461 7.984 -0.798 1 97.19 63 GLN B N 1
ATOM 3988 C CA . GLN B 1 63 ? -12.305 7.801 0.071 1 97.19 63 GLN B CA 1
ATOM 3989 C C . GLN B 1 63 ? -12.547 8.406 1.45 1 97.19 63 GLN B C 1
ATOM 3991 O O . GLN B 1 63 ? -13.109 9.5 1.562 1 97.19 63 GLN B O 1
ATOM 3996 N N . PHE B 1 64 ? -12.133 7.629 2.49 1 96.19 64 PHE B N 1
ATOM 3997 C CA . PHE B 1 64 ? -12.391 8.016 3.873 1 96.19 64 PHE B CA 1
ATOM 3998 C C . PHE B 1 64 ? -11.156 7.789 4.738 1 96.19 64 PHE B C 1
ATOM 4000 O O . PHE B 1 64 ? -10.383 6.859 4.496 1 96.19 64 PHE B O 1
ATOM 4007 N N . PRO B 1 65 ? -11.016 8.656 5.754 1 93.5 65 PRO B N 1
ATOM 4008 C CA . PRO B 1 65 ? -10.148 8.188 6.836 1 93.5 65 PRO B CA 1
ATOM 4009 C C . PRO B 1 65 ? -10.75 7.016 7.605 1 93.5 65 PRO B C 1
ATOM 4011 O O . PRO B 1 65 ? -11.945 6.738 7.48 1 93.5 65 PRO B O 1
ATOM 4014 N N . GLU B 1 66 ? -9.961 6.379 8.367 1 87.81 66 GLU B N 1
ATOM 4015 C CA . GLU B 1 66 ? -10.359 5.141 9.031 1 87.81 66 GLU B CA 1
ATOM 4016 C C . GLU B 1 66 ? -11.594 5.352 9.898 1 87.81 66 GLU B C 1
ATOM 4018 O O . GLU B 1 66 ? -12.531 4.543 9.859 1 87.81 66 GLU B O 1
ATOM 4023 N N . GLY B 1 67 ? -11.695 6.414 10.602 1 88.12 67 GLY B N 1
ATOM 4024 C CA . GLY B 1 67 ? -12.789 6.66 11.523 1 88.12 67 GLY B CA 1
ATOM 4025 C C . GLY B 1 67 ? -14.117 6.891 10.828 1 88.12 67 GLY B C 1
ATOM 4026 O O . GLY B 1 67 ? -15.18 6.793 11.461 1 88.12 67 GLY B O 1
ATOM 4027 N N . LEU B 1 68 ? -14.094 7.172 9.523 1 93.19 68 LEU B N 1
ATOM 4028 C CA . LEU B 1 68 ? -15.32 7.48 8.797 1 93.19 68 LEU B CA 1
ATOM 4029 C C . LEU B 1 68 ? -15.664 6.375 7.809 1 93.19 68 LEU B C 1
ATOM 4031 O O . LEU B 1 68 ? -16.703 6.438 7.137 1 93.19 68 LEU B O 1
ATOM 4035 N N . LEU B 1 69 ? -14.859 5.352 7.754 1 91.31 69 LEU B N 1
ATOM 4036 C CA . LEU B 1 69 ? -15.016 4.293 6.758 1 91.31 69 LEU B CA 1
ATOM 4037 C C . LEU B 1 69 ? -16.344 3.57 6.938 1 91.31 69 LEU B C 1
ATOM 4039 O O . LEU B 1 69 ? -16.938 3.107 5.961 1 91.31 69 LEU B O 1
ATOM 4043 N N . MET B 1 70 ? -16.891 3.51 8.156 1 88.38 70 MET B N 1
ATOM 4044 C CA . MET B 1 70 ? -18.125 2.795 8.461 1 88.38 70 MET B CA 1
ATOM 4045 C C . MET B 1 70 ? -19.312 3.434 7.746 1 88.38 70 MET B C 1
ATOM 4047 O O . MET B 1 70 ? -20.359 2.801 7.578 1 88.38 70 MET B O 1
ATOM 4051 N N . TYR B 1 71 ? -19.188 4.629 7.246 1 93.69 71 TYR B N 1
ATOM 4052 C CA . TYR B 1 71 ? -20.297 5.328 6.605 1 93.69 71 TYR B CA 1
ATOM 4053 C C . TYR B 1 71 ? -20.219 5.203 5.09 1 93.69 71 TYR B C 1
ATOM 4055 O O . TYR B 1 71 ? -21.062 5.738 4.371 1 93.69 71 TYR B O 1
ATOM 4063 N N . SER B 1 72 ? -19.203 4.496 4.652 1 95 72 SER B N 1
ATOM 4064 C CA . SER B 1 72 ? -18.969 4.375 3.219 1 95 72 SER B CA 1
ATOM 4065 C C . SER B 1 72 ? -20.141 3.707 2.518 1 95 72 SER B C 1
ATOM 4067 O O . SER B 1 72 ? -20.594 4.172 1.471 1 95 72 SER B O 1
ATOM 4069 N N . LEU B 1 73 ? -20.703 2.721 3.123 1 92.81 73 LEU B N 1
ATOM 4070 C CA . LEU B 1 73 ? -21.734 1.936 2.451 1 92.81 73 LEU B CA 1
ATOM 4071 C C . LEU B 1 73 ? -23.047 2.697 2.408 1 92.81 73 LEU B C 1
ATOM 4073 O O . LEU B 1 73 ? -23.672 2.826 1.345 1 92.81 73 LEU B O 1
ATOM 4077 N N . PRO B 1 74 ? -23.531 3.303 3.561 1 94.12 74 PRO B N 1
ATOM 4078 C CA . PRO B 1 74 ? -24.719 4.137 3.469 1 94.12 74 PRO B CA 1
ATOM 4079 C C . PRO B 1 74 ? -24.594 5.258 2.439 1 94.12 74 PRO B C 1
ATOM 4081 O O . PRO B 1 74 ? -25.531 5.543 1.705 1 94.12 74 PRO B O 1
ATOM 4084 N N . LEU B 1 75 ? -23.469 5.848 2.375 1 97 75 LEU B N 1
ATOM 4085 C CA . LEU B 1 75 ? -23.25 6.922 1.411 1 97 75 LEU B CA 1
ATOM 4086 C C . LEU B 1 75 ? -23.25 6.383 -0.016 1 97 75 LEU B C 1
ATOM 4088 O O . LEU B 1 75 ? -23.828 6.996 -0.913 1 97 75 LEU B O 1
ATOM 4092 N N . SER B 1 76 ? -22.578 5.254 -0.194 1 95.62 76 SER B N 1
ATOM 4093 C CA . SER B 1 76 ? -22.609 4.598 -1.498 1 95.62 76 SER B CA 1
ATOM 4094 C C . SER B 1 76 ? -24.031 4.332 -1.959 1 95.62 76 SER B C 1
ATOM 4096 O O . SER B 1 76 ? -24.375 4.602 -3.109 1 95.62 76 SER B O 1
ATOM 4098 N N . ASP B 1 77 ? -24.875 3.854 -1.089 1 93.44 77 ASP B N 1
ATOM 4099 C CA . ASP B 1 77 ? -26.281 3.566 -1.399 1 93.44 77 ASP B CA 1
ATOM 4100 C C . ASP B 1 77 ? -27.031 4.844 -1.771 1 93.44 77 ASP B C 1
ATOM 4102 O O . ASP B 1 77 ? -27.812 4.848 -2.715 1 93.44 77 ASP B O 1
ATOM 4106 N N . ILE B 1 78 ? -26.781 5.832 -1.015 1 97.06 78 ILE B N 1
ATOM 4107 C CA . ILE B 1 78 ? -27.453 7.109 -1.252 1 97.06 78 ILE B CA 1
ATOM 4108 C C . ILE B 1 78 ? -27.109 7.621 -2.648 1 97.06 78 ILE B C 1
ATOM 4110 O O . ILE B 1 78 ? -28 8.016 -3.408 1 97.06 78 ILE B O 1
ATOM 4114 N N . PHE B 1 79 ? -25.859 7.574 -3.037 1 97.44 79 PHE B N 1
ATOM 4115 C CA . PHE B 1 79 ? -25.438 8.109 -4.324 1 97.44 79 PHE B CA 1
ATOM 4116 C C . PHE B 1 79 ? -25.953 7.25 -5.469 1 97.44 79 PHE B C 1
ATOM 4118 O O . PHE B 1 79 ? -26.328 7.766 -6.527 1 97.44 79 PHE B O 1
ATOM 4125 N N . THR B 1 80 ? -25.969 5.977 -5.254 1 94.44 80 THR B N 1
ATOM 4126 C CA . THR B 1 80 ? -26.484 5.07 -6.273 1 94.44 80 THR B CA 1
ATOM 4127 C C . THR B 1 80 ? -27.969 5.285 -6.488 1 94.44 80 THR B C 1
ATOM 4129 O O . THR B 1 80 ? -28.469 5.207 -7.621 1 94.44 80 THR B O 1
ATOM 4132 N N . THR B 1 81 ? -28.688 5.605 -5.477 1 95.25 81 THR B N 1
ATOM 4133 C CA . THR B 1 81 ? -30.141 5.707 -5.523 1 95.25 81 THR B CA 1
ATOM 4134 C C . THR B 1 81 ? -30.562 7.102 -5.977 1 95.25 81 THR B C 1
ATOM 4136 O O . THR B 1 81 ? -31.516 7.242 -6.762 1 95.25 81 THR B O 1
ATOM 4139 N N . PHE B 1 82 ? -29.875 8.125 -5.52 1 97.19 82 PHE B N 1
ATOM 4140 C CA . PHE B 1 82 ? -30.422 9.469 -5.652 1 97.19 82 PHE B CA 1
ATOM 4141 C C . PHE B 1 82 ? -29.594 10.312 -6.609 1 97.19 82 PHE B C 1
ATOM 4143 O O . PHE B 1 82 ? -29.984 11.406 -6.992 1 97.19 82 PHE B O 1
ATOM 4150 N N . ALA B 1 83 ? -28.453 9.867 -7.082 1 96.12 83 ALA B N 1
ATOM 4151 C CA . ALA B 1 83 ? -27.594 10.68 -7.941 1 96.12 83 ALA B CA 1
ATOM 4152 C C . ALA B 1 83 ? -27.312 9.969 -9.266 1 96.12 83 ALA B C 1
ATOM 4154 O O . ALA B 1 83 ? -26.406 10.344 -10.008 1 96.12 83 ALA B O 1
ATOM 4155 N N . ALA B 1 84 ? -28.062 8.945 -9.547 1 92 84 ALA B N 1
ATOM 4156 C CA . ALA B 1 84 ? -27.953 8.227 -10.812 1 92 84 ALA B CA 1
ATOM 4157 C C . ALA B 1 84 ? -26.547 7.652 -11.008 1 92 84 ALA B C 1
ATOM 4159 O O . ALA B 1 84 ? -26 7.695 -12.117 1 92 84 ALA B O 1
ATOM 4160 N N . VAL B 1 85 ? -25.891 7.293 -9.984 1 94.19 85 VAL B N 1
ATOM 4161 C CA . VAL B 1 85 ? -24.578 6.668 -10.047 1 94.19 85 VAL B CA 1
ATOM 4162 C C . VAL B 1 85 ? -24.719 5.195 -10.422 1 94.19 85 VAL B C 1
ATOM 4164 O O . VAL B 1 85 ? -25.531 4.477 -9.844 1 94.19 85 VAL B O 1
ATOM 4167 N N . ASP B 1 86 ? -23.938 4.785 -11.438 1 91.19 86 ASP B N 1
ATOM 4168 C CA . ASP B 1 86 ? -23.953 3.391 -11.867 1 91.19 86 ASP B CA 1
ATOM 4169 C C . ASP B 1 86 ? -23.125 2.512 -10.938 1 91.19 86 ASP B C 1
ATOM 4171 O O . ASP B 1 86 ? -23.5 1.372 -10.656 1 91.19 86 ASP B O 1
ATOM 4175 N N . ARG B 1 87 ? -21.969 3.139 -10.547 1 90.5 87 ARG B N 1
ATOM 4176 C CA . ARG B 1 87 ? -21.031 2.363 -9.734 1 90.5 87 ARG B CA 1
ATOM 4177 C C . ARG B 1 87 ? -20.328 3.252 -8.719 1 90.5 87 ARG B C 1
ATOM 4179 O O . ARG B 1 87 ? -19.844 4.336 -9.062 1 90.5 87 ARG B O 1
ATOM 4186 N N . CYS B 1 88 ? -20.359 2.699 -7.496 1 94.25 88 CYS B N 1
ATOM 4187 C CA . CYS B 1 88 ? -19.578 3.354 -6.441 1 94.25 88 CYS B CA 1
ATOM 4188 C C . CYS B 1 88 ? -18.422 2.477 -5.992 1 94.25 88 CYS B C 1
ATOM 4190 O O . CYS B 1 88 ? -18.594 1.275 -5.773 1 94.25 88 CYS B O 1
ATOM 4192 N N . TYR B 1 89 ? -17.281 3.074 -5.938 1 95.62 89 TYR B N 1
ATOM 4193 C CA . TYR B 1 89 ? -16.094 2.41 -5.418 1 95.62 89 TYR B CA 1
ATOM 4194 C C . TYR B 1 89 ? -15.695 2.98 -4.062 1 95.62 89 TYR B C 1
ATOM 4196 O O . TYR B 1 89 ? -15.672 4.199 -3.877 1 95.62 89 TYR B O 1
ATOM 4204 N N . VAL B 1 90 ? -15.438 2.086 -3.154 1 96.75 90 VAL B N 1
ATOM 4205 C CA . VAL B 1 90 ? -14.875 2.527 -1.884 1 96.75 90 VAL B CA 1
ATOM 4206 C C . VAL B 1 90 ? -13.375 2.248 -1.858 1 96.75 90 VAL B C 1
ATOM 4208 O O . VAL B 1 90 ? -12.945 1.104 -2.031 1 96.75 90 VAL B O 1
ATOM 4211 N N . LEU B 1 91 ? -12.586 3.258 -1.739 1 95.75 91 LEU B N 1
ATOM 4212 C CA . LEU B 1 91 ? -11.148 3.08 -1.587 1 95.75 91 LEU B CA 1
ATOM 4213 C C . LEU B 1 91 ? -10.805 2.598 -0.181 1 95.75 91 LEU B C 1
ATOM 4215 O O . LEU B 1 91 ? -10.938 3.352 0.786 1 95.75 91 LEU B O 1
ATOM 4219 N N . GLY B 1 92 ? -10.273 1.427 -0.072 1 91.94 92 GLY B N 1
ATOM 4220 C CA . GLY B 1 92 ? -10.172 0.76 1.217 1 91.94 92 GLY B CA 1
ATOM 4221 C C . GLY B 1 92 ? -8.797 0.884 1.85 1 91.94 92 GLY B C 1
ATOM 4222 O O . GLY B 1 92 ? -8.586 0.42 2.971 1 91.94 92 GLY B O 1
ATOM 4223 N N . ASP B 1 93 ? -7.871 1.504 1.169 1 89.44 93 ASP B N 1
ATOM 4224 C CA . ASP B 1 93 ? -6.543 1.67 1.75 1 89.44 93 ASP B CA 1
ATOM 4225 C C . ASP B 1 93 ? -6.551 2.736 2.844 1 89.44 93 ASP B C 1
ATOM 4227 O O . ASP B 1 93 ? -7.453 3.574 2.895 1 89.44 93 ASP B O 1
ATOM 4231 N N . VAL B 1 94 ? -5.504 2.676 3.65 1 87.19 94 VAL B N 1
ATOM 4232 C CA . VAL B 1 94 ? -5.391 3.615 4.762 1 87.19 94 VAL B CA 1
ATOM 4233 C C . VAL B 1 94 ? -5.23 5.035 4.223 1 87.19 94 VAL B C 1
ATOM 4235 O O . VAL B 1 94 ? -4.52 5.258 3.238 1 87.19 94 VAL B O 1
ATOM 4238 N N . THR B 1 95 ? -5.934 5.93 4.773 1 90.88 95 THR B N 1
ATOM 4239 C CA . THR B 1 95 ? -5.848 7.359 4.504 1 90.88 95 THR B CA 1
ATOM 4240 C C . THR B 1 95 ? -5.516 8.133 5.777 1 90.88 95 THR B C 1
ATOM 4242 O O . THR B 1 95 ? -6.402 8.43 6.582 1 90.88 95 THR B O 1
ATOM 4245 N N . TYR B 1 96 ? -4.289 8.516 5.875 1 86 96 TYR B N 1
ATOM 4246 C CA . TYR B 1 96 ? -3.834 9.148 7.109 1 86 96 TYR B CA 1
ATOM 4247 C C . TYR B 1 96 ? -4.199 10.625 7.129 1 86 96 TYR B C 1
ATOM 4249 O O . TYR B 1 96 ? -4.41 11.203 8.203 1 86 96 TYR B O 1
ATOM 4257 N N . GLY B 1 97 ? -4.199 11.156 5.91 1 87.19 97 GLY B N 1
ATOM 4258 C CA . GLY B 1 97 ? -4.414 12.594 5.895 1 87.19 97 GLY B CA 1
ATOM 4259 C C . GLY B 1 97 ? -4.758 13.125 4.516 1 87.19 97 GLY B C 1
ATOM 4260 O O . GLY B 1 97 ? -5.062 12.359 3.604 1 87.19 97 GLY B O 1
ATOM 4261 N N . ALA B 1 98 ? -4.781 14.5 4.488 1 86.62 98 ALA B N 1
ATOM 4262 C CA . ALA B 1 98 ? -5.168 15.203 3.27 1 86.62 98 ALA B CA 1
ATOM 4263 C C . ALA B 1 98 ? -4.16 14.961 2.15 1 86.62 98 ALA B C 1
ATOM 4265 O O . ALA B 1 98 ? -4.48 15.117 0.971 1 86.62 98 ALA B O 1
ATOM 4266 N N . CYS B 1 99 ? -3.004 14.555 2.521 1 89.88 99 CYS B N 1
ATOM 4267 C CA . CYS B 1 99 ? -1.952 14.328 1.536 1 89.88 99 CYS B CA 1
ATOM 4268 C C . CYS B 1 99 ? -2.131 12.984 0.85 1 89.88 99 CYS B C 1
ATOM 4270 O O . CYS B 1 99 ? -1.465 12.695 -0.148 1 89.88 99 CYS B O 1
ATOM 4272 N N . CYS B 1 100 ? -3.062 12.203 1.262 1 91.38 100 CYS B N 1
ATOM 4273 C CA . CYS B 1 100 ? -3.17 10.828 0.787 1 91.38 100 CYS B CA 1
ATOM 4274 C C . CYS B 1 100 ? -4.273 10.695 -0.254 1 91.38 100 CYS B C 1
ATOM 4276 O O . CYS B 1 100 ? -4.852 9.617 -0.419 1 91.38 100 CYS B O 1
ATOM 4278 N N . VAL B 1 101 ? -4.629 11.766 -0.924 1 93.38 101 VAL B N 1
ATOM 4279 C CA . VAL B 1 101 ? -5.66 11.672 -1.954 1 93.38 101 VAL B CA 1
ATOM 4280 C C . VAL B 1 101 ? -5.258 10.641 -3.002 1 93.38 101 VAL B C 1
ATOM 4282 O O . VAL B 1 101 ? -4.184 10.742 -3.604 1 93.38 101 VAL B O 1
ATOM 4285 N N . ASP B 1 102 ? -6.098 9.672 -3.199 1 92.12 102 ASP B N 1
ATOM 4286 C CA . ASP B 1 102 ? -5.742 8.547 -4.066 1 92.12 102 ASP B CA 1
ATOM 4287 C C . ASP B 1 102 ? -6.461 8.641 -5.41 1 92.12 102 ASP B C 1
ATOM 4289 O O . ASP B 1 102 ? -7.176 7.719 -5.801 1 92.12 102 ASP B O 1
ATOM 4293 N N . ASP B 1 103 ? -6.191 9.68 -6.148 1 92.12 103 ASP B N 1
ATOM 4294 C CA . ASP B 1 103 ? -6.801 9.891 -7.457 1 92.12 103 ASP B CA 1
ATOM 4295 C C . ASP B 1 103 ? -6.25 8.906 -8.484 1 92.12 103 ASP B C 1
ATOM 4297 O O . ASP B 1 103 ? -6.926 8.586 -9.469 1 92.12 103 ASP B O 1
ATOM 4301 N N . PHE B 1 104 ? -5.094 8.375 -8.25 1 86.38 104 PHE B N 1
ATOM 4302 C CA . PHE B 1 104 ? -4.508 7.422 -9.188 1 86.38 104 PHE B CA 1
ATOM 4303 C C . PHE B 1 104 ? -5.301 6.125 -9.211 1 86.38 104 PHE B C 1
ATOM 4305 O O . PHE B 1 104 ? -5.641 5.617 -10.281 1 86.38 104 PHE B O 1
ATOM 4312 N N . SER B 1 105 ? -5.539 5.582 -8.023 1 88.06 105 SER B N 1
ATOM 4313 C CA . SER B 1 105 ? -6.316 4.348 -7.953 1 88.06 105 SER B CA 1
ATOM 4314 C C . SER B 1 105 ? -7.727 4.551 -8.492 1 88.06 105 SER B C 1
ATOM 4316 O O . SER B 1 105 ? -8.266 3.68 -9.18 1 88.06 105 SER B O 1
ATOM 4318 N N . ALA B 1 106 ? -8.305 5.68 -8.164 1 92.38 106 ALA B N 1
ATOM 4319 C CA . ALA B 1 106 ? -9.633 5.992 -8.68 1 92.38 106 ALA B CA 1
ATOM 4320 C C . ALA B 1 106 ? -9.625 6.066 -10.203 1 92.38 106 ALA B C 1
ATOM 4322 O O . ALA B 1 106 ? -10.523 5.535 -10.867 1 92.38 106 ALA B O 1
ATOM 4323 N N . ALA B 1 107 ? -8.617 6.664 -10.742 1 89.75 107 ALA B N 1
ATOM 4324 C CA . ALA B 1 107 ? -8.484 6.801 -12.188 1 89.75 107 ALA B CA 1
ATOM 4325 C C . ALA B 1 107 ? -8.305 5.438 -12.852 1 89.75 107 ALA B C 1
ATOM 4327 O O . ALA B 1 107 ? -8.836 5.191 -13.938 1 89.75 107 ALA B O 1
ATOM 4328 N N . ALA B 1 108 ? -7.535 4.633 -12.242 1 79.75 108 ALA B N 1
ATOM 4329 C CA . ALA B 1 108 ? -7.258 3.305 -12.781 1 79.75 108 ALA B CA 1
ATOM 4330 C C . ALA B 1 108 ? -8.547 2.504 -12.953 1 79.75 108 ALA B C 1
ATOM 4332 O O . ALA B 1 108 ? -8.609 1.599 -13.789 1 79.75 108 ALA B O 1
ATOM 4333 N N . LEU B 1 109 ? -9.578 2.883 -12.188 1 83.19 109 LEU B N 1
ATOM 4334 C CA . LEU B 1 109 ? -10.867 2.205 -12.273 1 83.19 109 LEU B CA 1
ATOM 4335 C C . LEU B 1 109 ? -11.844 2.996 -13.141 1 83.19 109 LEU B C 1
ATOM 4337 O O . LEU B 1 109 ? -13.039 2.705 -13.156 1 83.19 109 LEU B O 1
ATOM 4341 N N . SER B 1 110 ? -11.375 4.047 -13.672 1 89 110 SER B N 1
ATOM 4342 C CA . SER B 1 110 ? -12.141 4.906 -14.562 1 89 110 SER B CA 1
ATOM 4343 C C . SER B 1 110 ? -13.258 5.633 -13.812 1 89 110 SER B C 1
ATOM 4345 O O . SER B 1 110 ? -14.359 5.785 -14.328 1 89 110 SER B O 1
ATOM 4347 N N . ALA B 1 111 ? -12.984 5.941 -12.578 1 95.12 111 ALA B N 1
ATOM 4348 C CA . ALA B 1 111 ? -13.938 6.781 -11.852 1 95.12 111 ALA B CA 1
ATOM 4349 C C . ALA B 1 111 ? -14.039 8.164 -12.484 1 95.12 111 ALA B C 1
ATOM 4351 O O . ALA B 1 111 ? -13.055 8.703 -12.984 1 95.12 111 ALA B O 1
ATOM 4352 N N . ASP B 1 112 ? -15.242 8.734 -12.406 1 97.56 112 ASP B N 1
ATOM 4353 C CA . ASP B 1 112 ? -15.492 10.062 -12.961 1 97.56 112 ASP B CA 1
ATOM 4354 C C . ASP B 1 112 ? -15.281 11.148 -11.906 1 97.56 112 ASP B C 1
ATOM 4356 O O . ASP B 1 112 ? -15.039 12.305 -12.25 1 97.56 112 ASP B O 1
ATOM 4360 N N . LEU B 1 113 ? -15.445 10.773 -10.711 1 97.88 113 LEU B N 1
ATOM 4361 C CA . LEU B 1 113 ? -15.375 11.711 -9.594 1 97.88 113 LEU B CA 1
ATOM 4362 C C . LEU B 1 113 ? -14.867 11.023 -8.336 1 97.88 113 LEU B C 1
ATOM 4364 O O . LEU B 1 113 ? -15.273 9.898 -8.023 1 97.88 113 LEU B O 1
ATOM 4368 N N . LEU B 1 114 ? -13.898 11.648 -7.699 1 97.44 114 LEU B N 1
ATOM 4369 C CA . LEU B 1 114 ? -13.445 11.211 -6.387 1 97.44 114 LEU B CA 1
ATOM 4370 C C . LEU B 1 114 ? -13.984 12.125 -5.289 1 97.44 114 LEU B C 1
ATOM 4372 O O . LEU B 1 114 ? -13.789 13.344 -5.336 1 97.44 114 LEU B O 1
ATOM 4376 N N . ILE B 1 115 ? -14.758 11.57 -4.383 1 97.69 115 ILE B N 1
ATOM 4377 C CA . ILE B 1 115 ? -15.164 12.312 -3.193 1 97.69 115 ILE B CA 1
ATOM 4378 C C . ILE B 1 115 ? -14.273 11.93 -2.018 1 97.69 115 ILE B C 1
ATOM 4380 O O . ILE B 1 115 ? -14.273 10.773 -1.575 1 97.69 115 ILE B O 1
ATOM 4384 N N . HIS B 1 116 ? -13.508 12.852 -1.588 1 96.88 116 HIS B N 1
ATOM 4385 C CA . HIS B 1 116 ? -12.555 12.656 -0.503 1 96.88 116 HIS B CA 1
ATOM 4386 C C . HIS B 1 116 ? -13.078 13.234 0.805 1 96.88 116 HIS B C 1
ATOM 4388 O O . HIS B 1 116 ? -13.141 14.453 0.966 1 96.88 116 HIS B O 1
ATOM 4394 N N . TYR B 1 117 ? -13.328 12.414 1.764 1 96.62 117 TYR B N 1
ATOM 4395 C CA . TYR B 1 117 ? -13.953 12.82 3.016 1 96.62 117 TYR B CA 1
ATOM 4396 C C . TYR B 1 117 ? -12.906 13.031 4.105 1 96.62 117 TYR B C 1
ATOM 4398 O O . TYR B 1 117 ? -11.898 12.32 4.148 1 96.62 117 TYR B O 1
ATOM 4406 N N . GLY B 1 118 ? -13.086 13.984 4.977 1 89.25 118 GLY B N 1
ATOM 4407 C CA . GLY B 1 118 ? -12.453 14.031 6.285 1 89.25 118 GLY B CA 1
ATOM 4408 C C . GLY B 1 118 ? -11.273 14.984 6.344 1 89.25 118 GLY B C 1
ATOM 4409 O O . GLY B 1 118 ? -10.773 15.297 7.426 1 89.25 118 GLY B O 1
ATOM 4410 N N . HIS B 1 119 ? -10.93 15.5 5.215 1 83.31 119 HIS B N 1
ATOM 4411 C CA . HIS B 1 119 ? -9.734 16.328 5.199 1 83.31 119 HIS B CA 1
ATOM 4412 C C . HIS B 1 119 ? -9.953 17.594 4.359 1 83.31 119 HIS B C 1
ATOM 4414 O O . HIS B 1 119 ? -10.82 17.609 3.488 1 83.31 119 HIS B O 1
ATOM 4420 N N . SER B 1 120 ? -9.188 18.516 4.691 1 84.12 120 SER B N 1
ATOM 4421 C CA . SER B 1 120 ? -9.203 19.734 3.891 1 84.12 120 SER B CA 1
ATOM 4422 C C . SER B 1 120 ? -8.359 19.578 2.631 1 84.12 120 SER B C 1
ATOM 4424 O O . SER B 1 120 ? -7.66 18.578 2.465 1 84.12 120 SER B O 1
ATOM 4426 N N . CYS B 1 121 ? -8.484 20.5 1.802 1 80.38 121 CYS B N 1
ATOM 4427 C CA . CYS B 1 121 ? -7.867 20.422 0.483 1 80.38 121 CYS B CA 1
ATOM 4428 C C . CYS B 1 121 ? -6.398 20.828 0.552 1 80.38 121 CYS B C 1
ATOM 4430 O O . CYS B 1 121 ? -6.066 22.016 0.431 1 80.38 121 CYS B O 1
ATOM 4432 N N . LEU B 1 122 ? -5.609 19.906 0.772 1 84.88 122 LEU B N 1
ATOM 4433 C CA . LEU B 1 122 ? -4.172 20.156 0.747 1 84.88 122 LEU B CA 1
ATOM 4434 C C . LEU B 1 122 ? -3.621 20.016 -0.67 1 84.88 122 LEU B C 1
ATOM 4436 O O . LEU B 1 122 ? -2.768 20.812 -1.084 1 84.88 122 LEU B O 1
ATOM 4440 N N . VAL B 1 123 ? -4.086 19.016 -1.324 1 86.5 123 VAL B N 1
ATOM 4441 C CA . VAL B 1 123 ? -3.777 18.797 -2.736 1 86.5 123 VAL B CA 1
ATOM 4442 C C . VAL B 1 123 ? -4.812 19.516 -3.602 1 86.5 123 VAL B C 1
ATOM 4444 O O . VAL B 1 123 ? -5.992 19.156 -3.598 1 86.5 123 VAL B O 1
ATOM 4447 N N . PRO B 1 124 ? -4.336 20.484 -4.305 1 87.5 124 PRO B N 1
ATOM 4448 C CA . PRO B 1 124 ? -5.305 21.234 -5.105 1 87.5 124 PRO B CA 1
ATOM 4449 C C . PRO B 1 124 ? -6.055 20.359 -6.102 1 87.5 124 PRO B C 1
ATOM 4451 O O . PRO B 1 124 ? -5.48 19.406 -6.637 1 87.5 124 PRO B O 1
ATOM 4454 N N . ILE B 1 125 ? -7.238 20.719 -6.363 1 85.88 125 ILE B N 1
ATOM 4455 C CA . ILE B 1 125 ? -8.125 19.938 -7.211 1 85.88 125 ILE B CA 1
ATOM 4456 C C . ILE B 1 125 ? -7.555 19.844 -8.625 1 85.88 125 ILE B C 1
ATOM 4458 O O . ILE B 1 125 ? -7.738 18.844 -9.32 1 85.88 125 ILE B O 1
ATOM 4462 N N . ASP B 1 126 ? -6.832 20.828 -8.984 1 87.69 126 ASP B N 1
ATOM 4463 C CA . ASP B 1 126 ? -6.262 20.859 -10.328 1 87.69 126 ASP B CA 1
ATOM 4464 C C . ASP B 1 126 ? -5.035 19.953 -10.422 1 87.69 126 ASP B C 1
ATOM 4466 O O . ASP B 1 126 ? -4.547 19.672 -11.523 1 87.69 126 ASP B O 1
ATOM 4470 N N . SER B 1 127 ? -4.586 19.422 -9.328 1 86.06 127 SER B N 1
ATOM 4471 C CA . SER B 1 127 ? -3.404 18.562 -9.32 1 86.06 127 SER B CA 1
ATOM 4472 C C . SER B 1 127 ? -3.789 17.094 -9.344 1 86.06 127 SER B C 1
ATOM 4474 O O . SER B 1 127 ? -2.93 16.219 -9.508 1 86.06 127 SER B O 1
ATOM 4476 N N . THR B 1 128 ? -5.012 16.781 -9.195 1 90.19 128 THR B N 1
ATOM 4477 C CA . THR B 1 128 ? -5.461 15.391 -9.211 1 90.19 128 THR B CA 1
ATOM 4478 C C . THR B 1 128 ? -5.734 14.922 -10.641 1 90.19 128 THR B C 1
ATOM 4480 O O . THR B 1 128 ? -6.055 15.734 -11.508 1 90.19 128 THR B O 1
ATOM 4483 N N . THR B 1 129 ? -5.617 13.688 -10.875 1 89.94 129 THR B N 1
ATOM 4484 C CA . THR B 1 129 ? -5.777 13.109 -12.203 1 89.94 129 THR B CA 1
ATOM 4485 C C . THR B 1 129 ? -7.25 13.07 -12.602 1 89.94 129 THR B C 1
ATOM 4487 O O . THR B 1 129 ? -7.578 13.047 -13.789 1 89.94 129 THR B O 1
ATOM 4490 N N . ILE B 1 130 ? -8.141 13.031 -11.625 1 94.19 130 ILE B N 1
ATOM 4491 C CA . ILE B 1 130 ? -9.578 13.109 -11.852 1 94.19 130 ILE B CA 1
ATOM 4492 C C . ILE B 1 130 ? -10.18 14.164 -10.93 1 94.19 130 ILE B C 1
ATOM 4494 O O . ILE B 1 130 ? -9.57 14.555 -9.938 1 94.19 130 ILE B O 1
ATOM 4498 N N . PRO B 1 131 ? -11.398 14.641 -11.344 1 95.94 131 PRO B N 1
ATOM 4499 C CA . PRO B 1 131 ? -12.039 15.617 -10.461 1 95.94 131 PRO B CA 1
ATOM 4500 C C . PRO B 1 131 ? -12.234 15.094 -9.039 1 95.94 131 PRO B C 1
ATOM 4502 O O . PRO B 1 131 ? -12.578 13.922 -8.852 1 95.94 131 PRO B O 1
ATOM 4505 N N . CYS B 1 132 ? -11.961 15.984 -8.117 1 95.81 132 CYS B N 1
ATOM 4506 C CA . CYS B 1 132 ? -12.031 15.609 -6.711 1 95.81 132 CYS B CA 1
ATOM 4507 C C . CYS B 1 132 ? -12.914 16.578 -5.934 1 95.81 132 CYS B C 1
ATOM 4509 O O . CYS B 1 132 ? -12.836 17.797 -6.137 1 95.81 132 CYS B O 1
ATOM 4511 N N . LEU B 1 133 ? -13.805 16.078 -5.145 1 96.12 133 LEU B N 1
ATOM 4512 C CA . LEU B 1 133 ? -14.609 16.859 -4.211 1 96.12 133 LEU B CA 1
ATOM 4513 C C . LEU B 1 133 ? -14.195 16.578 -2.771 1 96.12 133 LEU B C 1
ATOM 4515 O O . LEU B 1 133 ? -14.297 15.445 -2.299 1 96.12 133 LEU B O 1
ATOM 4519 N N . TYR B 1 134 ? -13.766 17.594 -2.115 1 94.56 134 TYR B N 1
ATOM 4520 C CA . TYR B 1 134 ? -13.391 17.469 -0.712 1 94.56 134 TYR B CA 1
ATOM 4521 C C . TYR B 1 134 ? -14.586 17.719 0.198 1 94.56 134 TYR B C 1
ATOM 4523 O O . TYR B 1 134 ? -15.328 18.688 0.008 1 94.56 134 TYR B O 1
ATOM 4531 N N . VAL B 1 135 ? -14.734 16.828 1.105 1 96 135 VAL B N 1
ATOM 4532 C CA . VAL B 1 135 ? -15.758 16.984 2.137 1 96 135 VAL B CA 1
ATOM 4533 C C . VAL B 1 135 ? -15.109 16.906 3.518 1 96 135 VAL B C 1
ATOM 4535 O O . VAL B 1 135 ? -14.656 15.836 3.936 1 96 135 VAL B O 1
ATOM 4538 N N . PHE B 1 136 ? -15.086 17.969 4.277 1 91.75 136 PHE B N 1
ATOM 4539 C CA . PHE B 1 136 ? -14.375 18.062 5.551 1 91.75 136 PHE B CA 1
ATOM 4540 C C . PHE B 1 136 ? -15.031 17.172 6.605 1 91.75 136 PHE B C 1
ATOM 4542 O O . PHE B 1 136 ? -14.336 16.562 7.422 1 91.75 136 PHE B O 1
ATOM 4549 N N . VAL B 1 137 ? -16.328 17.031 6.578 1 94.12 137 VAL B N 1
ATOM 4550 C CA . VAL B 1 137 ? -17.188 16.359 7.547 1 94.12 137 VAL B CA 1
ATOM 4551 C C . VAL B 1 137 ? -17.141 17.109 8.883 1 94.12 137 VAL B C 1
ATOM 4553 O O . VAL B 1 137 ? -16.453 16.688 9.812 1 94.12 137 VAL B O 1
ATOM 4556 N N . ASP B 1 138 ? -17.922 18.078 8.992 1 94.81 138 ASP B N 1
ATOM 4557 C CA . ASP B 1 138 ? -18.062 18.859 10.211 1 94.81 138 ASP B CA 1
ATOM 4558 C C . ASP B 1 138 ? -18.828 18.094 11.281 1 94.81 138 ASP B C 1
ATOM 4560 O O . ASP B 1 138 ? -19.891 17.516 11 1 94.81 138 ASP B O 1
ATOM 4564 N N . ILE B 1 139 ? -18.312 18.031 12.469 1 96.25 139 ILE B N 1
ATOM 4565 C CA . ILE B 1 139 ? -18.969 17.328 13.57 1 96.25 139 ILE B CA 1
ATOM 4566 C C . ILE B 1 139 ? -19.438 18.328 14.609 1 96.25 139 ILE B C 1
ATOM 4568 O O . ILE B 1 139 ? -18.625 19.047 15.219 1 96.25 139 ILE B O 1
ATOM 4572 N N . LYS B 1 140 ? -20.703 18.328 14.805 1 97 140 LYS B N 1
ATOM 4573 C CA . LYS B 1 140 ? -21.297 19.234 15.789 1 97 140 LYS B CA 1
ATOM 4574 C C . LYS B 1 140 ? -21.062 18.734 17.219 1 97 140 LYS B C 1
ATOM 4576 O O . LYS B 1 140 ? -21.312 17.562 17.5 1 97 140 LYS B O 1
ATOM 4581 N N . ILE B 1 141 ? -20.531 19.594 18.016 1 97.25 141 ILE B N 1
ATOM 4582 C CA . ILE B 1 141 ? -20.328 19.266 19.422 1 97.25 141 ILE B CA 1
ATOM 4583 C C . ILE B 1 141 ? -21.031 20.297 20.297 1 97.25 141 ILE B C 1
ATOM 4585 O O . ILE B 1 141 ? -21.656 21.234 19.797 1 97.25 141 ILE B O 1
ATOM 4589 N N . ASP B 1 142 ? -21.016 20.047 21.578 1 97.25 142 ASP B N 1
ATOM 4590 C CA . ASP B 1 142 ? -21.625 20.969 22.547 1 97.25 142 ASP B CA 1
ATOM 4591 C C . ASP B 1 142 ? -20.703 22.141 22.844 1 97.25 142 ASP B C 1
ATOM 4593 O O . ASP B 1 142 ? -19.922 22.109 23.797 1 97.25 142 ASP B O 1
ATOM 4597 N N . VAL B 1 143 ? -20.906 23.234 22.141 1 98.06 143 VAL B N 1
ATOM 4598 C CA . VAL B 1 143 ? -20.047 24.422 22.219 1 98.06 143 VAL B CA 1
ATOM 4599 C C . VAL B 1 143 ? -20.203 25.078 23.594 1 98.06 143 VAL B C 1
ATOM 4601 O O . VAL B 1 143 ? -19.234 25.562 24.172 1 98.06 143 VAL B O 1
ATOM 4604 N N . SER B 1 144 ? -21.406 25.094 24.094 1 97.81 144 SER B N 1
ATOM 4605 C CA . SER B 1 144 ? -21.656 25.672 25.406 1 97.81 144 SER B CA 1
ATOM 4606 C C . SER B 1 144 ? -20.844 24.953 26.484 1 97.81 144 SER B C 1
ATOM 4608 O O . SER B 1 144 ? -20.281 25.594 27.375 1 97.81 144 SER B O 1
ATOM 4610 N N . HIS B 1 145 ? -20.875 23.656 26.328 1 98.19 145 HIS B N 1
ATOM 4611 C CA . HIS B 1 145 ? -20.125 22.875 27.297 1 98.19 145 HIS B CA 1
ATOM 4612 C C . HIS B 1 145 ? -18.625 23.172 27.188 1 98.19 145 HIS B C 1
ATOM 4614 O O . HIS B 1 145 ? -17.922 23.25 28.188 1 98.19 145 HIS B O 1
ATOM 4620 N N . LEU B 1 146 ? -18.156 23.266 26 1 98.38 146 LEU B N 1
ATOM 4621 C CA . LEU B 1 146 ? -16.766 23.656 25.766 1 98.38 146 LEU B CA 1
ATOM 4622 C C . LEU B 1 146 ? -16.453 24.984 26.438 1 98.38 146 LEU B C 1
ATOM 4624 O O . LEU B 1 146 ? -15.484 25.078 27.203 1 98.38 146 LEU B O 1
ATOM 4628 N N . VAL B 1 147 ? -17.25 25.984 26.234 1 98.19 147 VAL B N 1
ATOM 4629 C CA . VAL B 1 147 ? -17.031 27.328 26.75 1 98.19 147 VAL B CA 1
ATOM 4630 C C . VAL B 1 147 ? -17.078 27.312 28.281 1 98.19 147 VAL B C 1
ATOM 4632 O O . VAL B 1 147 ? -16.203 27.875 28.938 1 98.19 147 VAL B O 1
ATOM 4635 N N . ASP B 1 148 ? -18.031 26.578 28.828 1 97.69 148 ASP B N 1
ATOM 4636 C CA . ASP B 1 148 ? -18.188 26.5 30.281 1 97.69 148 ASP B CA 1
ATOM 4637 C C . ASP B 1 148 ? -16.984 25.797 30.906 1 97.69 148 ASP B C 1
ATOM 4639 O O . ASP B 1 148 ? -16.516 26.203 31.969 1 97.69 148 ASP B O 1
ATOM 4643 N N . THR B 1 149 ? -16.609 24.781 30.266 1 97.69 149 THR B N 1
ATOM 4644 C CA . THR B 1 149 ? -15.477 24.016 30.781 1 97.69 149 THR B CA 1
ATOM 4645 C C . THR B 1 149 ? -14.211 24.875 30.781 1 97.69 149 THR B C 1
ATOM 4647 O O . THR B 1 149 ? -13.453 24.859 31.75 1 97.69 149 THR B O 1
ATOM 4650 N N . VAL B 1 150 ? -13.969 25.625 29.75 1 97.38 150 VAL B N 1
ATOM 4651 C CA . VAL B 1 150 ? -12.805 26.5 29.641 1 97.38 150 VAL B CA 1
ATOM 4652 C C . VAL B 1 150 ? -12.891 27.609 30.688 1 97.38 150 VAL B C 1
ATOM 4654 O O . VAL B 1 150 ? -11.906 27.891 31.391 1 97.38 150 VAL B O 1
ATOM 4657 N N . LYS B 1 151 ? -14 28.188 30.891 1 96.12 151 LYS B N 1
ATOM 4658 C CA . LYS B 1 151 ? -14.203 29.25 31.875 1 96.12 151 LYS B CA 1
ATOM 4659 C C . LYS B 1 151 ? -13.922 28.75 33.281 1 96.12 151 LYS B C 1
ATOM 4661 O O . LYS B 1 151 ? -13.188 29.391 34.031 1 96.12 151 LYS B O 1
ATOM 4666 N N . LEU B 1 152 ? -14.484 27.672 33.531 1 95.12 152 LEU B N 1
ATOM 4667 C CA . LEU B 1 152 ? -14.359 27.109 34.875 1 95.12 152 LEU B CA 1
ATOM 4668 C C . LEU B 1 152 ? -12.906 26.812 35.219 1 95.12 152 LEU B C 1
ATOM 4670 O O . LEU B 1 152 ? -12.477 27.016 36.375 1 95.12 152 LEU B O 1
ATOM 4674 N N . ASN B 1 153 ? -12.141 26.359 34.281 1 95.19 153 ASN B N 1
ATOM 4675 C CA . ASN B 1 153 ? -10.805 25.859 34.562 1 95.19 153 ASN B CA 1
ATOM 4676 C C . ASN B 1 153 ? -9.734 26.922 34.312 1 95.19 153 ASN B C 1
ATOM 4678 O O . ASN B 1 153 ? -8.648 26.859 34.906 1 95.19 153 ASN B O 1
ATOM 4682 N N . LEU B 1 154 ? -10.031 28 33.438 1 93.94 154 LEU B N 1
ATOM 4683 C CA . LEU B 1 154 ? -8.922 28.812 32.969 1 93.94 154 LEU B CA 1
ATOM 4684 C C . LEU B 1 154 ? -9.164 30.281 33.312 1 93.94 154 LEU B C 1
ATOM 4686 O O . LEU B 1 154 ? -8.258 31.109 33.188 1 93.94 154 LEU B O 1
ATOM 4690 N N . GLU B 1 155 ? -10.297 30.609 33.812 1 87.44 155 GLU B N 1
ATOM 4691 C CA . GLU B 1 155 ? -10.617 32 34.094 1 87.44 155 GLU B CA 1
ATOM 4692 C C . GLU B 1 155 ? -9.633 32.625 35.094 1 87.44 155 GLU B C 1
ATOM 4694 O O . GLU B 1 155 ? -9.258 33.781 34.969 1 87.44 155 GLU B O 1
ATOM 4699 N N . SER B 1 156 ? -9.258 31.859 36 1 84.62 156 SER B N 1
ATOM 4700 C CA . SER B 1 156 ? -8.344 32.344 37.031 1 84.62 156 SER B CA 1
ATOM 4701 C C . SER B 1 156 ? -6.895 32.25 36.594 1 84.62 156 SER B C 1
ATOM 4703 O O . SER B 1 156 ? -6.008 32.844 37.188 1 84.62 156 SER B O 1
ATOM 4705 N N . ARG B 1 157 ? -6.648 31.625 35.562 1 75.88 157 ARG B N 1
ATOM 4706 C CA . ARG B 1 157 ? -5.285 31.266 35.156 1 75.88 157 ARG B CA 1
ATOM 4707 C C . ARG B 1 157 ? -4.844 32.062 33.938 1 75.88 157 ARG B C 1
ATOM 4709 O O . ARG B 1 157 ? -3.682 32.469 33.844 1 75.88 157 ARG B O 1
ATOM 4716 N N . ALA B 1 158 ? -5.703 32.25 33 1 74.88 158 ALA B N 1
ATOM 4717 C CA . ALA B 1 158 ? -5.305 32.812 31.719 1 74.88 158 ALA B CA 1
ATOM 4718 C C . ALA B 1 158 ? -6.367 33.781 31.203 1 74.88 158 ALA B C 1
ATOM 4720 O O . ALA B 1 158 ? -7.566 33.531 31.344 1 74.88 158 ALA B O 1
ATOM 4721 N N . GLN B 1 159 ? -5.762 34.844 30.656 1 85.88 159 GLN B N 1
ATOM 4722 C CA . GLN B 1 159 ? -6.66 35.812 30.031 1 85.88 159 GLN B CA 1
ATOM 4723 C C . GLN B 1 159 ? -6.625 35.688 28.516 1 85.88 159 GLN B C 1
ATOM 4725 O O . GLN B 1 159 ? -7.57 36.094 27.828 1 85.88 159 GLN B O 1
ATOM 4730 N N . ASN B 1 160 ? -5.578 35.125 28.016 1 96 160 ASN B N 1
ATOM 4731 C CA . ASN B 1 160 ? -5.383 34.969 26.578 1 96 160 ASN B CA 1
ATOM 4732 C C . ASN B 1 160 ? -5.469 33.5 26.141 1 96 160 ASN B C 1
ATOM 4734 O O . ASN B 1 160 ? -4.816 32.656 26.734 1 96 160 ASN B O 1
ATOM 4738 N N . LEU B 1 161 ? -6.301 33.281 25.156 1 97.88 161 LEU B N 1
ATOM 4739 C CA . LEU B 1 161 ? -6.504 31.906 24.672 1 97.88 161 LEU B CA 1
ATOM 4740 C C . LEU B 1 161 ? -6.129 31.797 23.188 1 97.88 161 LEU B C 1
ATOM 4742 O O . LEU B 1 161 ? -6.555 32.625 22.375 1 97.88 161 LEU B O 1
ATOM 4746 N N . VAL B 1 162 ? -5.25 30.891 22.922 1 98.38 162 VAL B N 1
ATOM 4747 C CA . VAL B 1 162 ? -5.086 30.406 21.547 1 98.38 162 VAL B CA 1
ATOM 4748 C C . VAL B 1 162 ? -5.988 29.203 21.312 1 98.38 162 VAL B C 1
ATOM 4750 O O . VAL B 1 162 ? -5.852 28.172 21.984 1 98.38 162 VAL B O 1
ATOM 4753 N N . LEU B 1 163 ? -6.93 29.375 20.422 1 98.75 163 LEU B N 1
ATOM 4754 C CA . LEU B 1 163 ? -7.926 28.328 20.172 1 98.75 163 LEU B CA 1
ATOM 4755 C C . LEU B 1 163 ? -7.684 27.656 18.828 1 98.75 163 LEU B C 1
ATOM 4757 O O . LEU B 1 163 ? -7.66 28.312 17.781 1 98.75 163 LEU B O 1
ATOM 4761 N N . ALA B 1 164 ? -7.453 26.328 18.812 1 98.75 164 ALA B N 1
ATOM 4762 C CA . ALA B 1 164 ? -7.18 25.547 17.609 1 98.75 164 ALA B CA 1
ATOM 4763 C C . ALA B 1 164 ? -7.75 24.141 17.734 1 98.75 164 ALA B C 1
ATOM 4765 O O . ALA B 1 164 ? -8.336 23.781 18.75 1 98.75 164 ALA B O 1
ATOM 4766 N N . GLY B 1 165 ? -7.684 23.359 16.672 1 98.25 165 GLY B N 1
ATOM 4767 C CA . GLY B 1 165 ? -8.195 22 16.656 1 98.25 165 GLY B CA 1
ATOM 4768 C C . GLY B 1 165 ? -8.07 21.328 15.305 1 98.25 165 GLY B C 1
ATOM 4769 O O . GLY B 1 165 ? -7.289 21.766 14.453 1 98.25 165 GLY B O 1
ATOM 4770 N N . THR B 1 166 ? -8.75 20.188 15.18 1 96.31 166 THR B N 1
ATOM 4771 C CA . THR B 1 166 ? -8.789 19.469 13.906 1 96.31 166 THR B CA 1
ATOM 4772 C C . THR B 1 166 ? -9.945 19.984 13.047 1 96.31 166 THR B C 1
ATOM 4774 O O . THR B 1 166 ? -10.875 20.609 13.547 1 96.31 166 THR B O 1
ATOM 4777 N N . ILE B 1 167 ? -9.898 19.719 11.789 1 94.94 167 ILE B N 1
ATOM 4778 C CA . ILE B 1 167 ? -10.812 20.312 10.82 1 94.94 167 ILE B CA 1
ATOM 4779 C C . ILE B 1 167 ? -12.242 19.875 11.125 1 94.94 167 ILE B C 1
ATOM 4781 O O . ILE B 1 167 ? -13.188 20.625 10.844 1 94.94 167 ILE B O 1
ATOM 4785 N N . GLN B 1 168 ? -12.43 18.75 11.773 1 95 168 GLN B N 1
ATOM 4786 C CA . GLN B 1 168 ? -13.766 18.25 12.07 1 95 168 GLN B CA 1
ATOM 4787 C C . GLN B 1 168 ? -14.492 19.172 13.047 1 95 168 GLN B C 1
ATOM 4789 O O . GLN B 1 168 ? -15.727 19.156 13.125 1 95 168 GLN B O 1
ATOM 4794 N N . PHE B 1 169 ? -13.766 20.031 13.766 1 97 169 PHE B N 1
ATOM 4795 C CA . PHE B 1 169 ? -14.367 20.859 14.805 1 97 169 PHE B CA 1
ATOM 4796 C C . PHE B 1 169 ? -14.211 22.344 14.477 1 97 169 PHE B C 1
ATOM 4798 O O . PHE B 1 169 ? -14.305 23.188 15.367 1 97 169 PHE B O 1
ATOM 4805 N N . ALA B 1 170 ? -13.945 22.641 13.234 1 95.5 170 ALA B N 1
ATOM 4806 C CA . ALA B 1 170 ? -13.711 24.016 12.797 1 95.5 170 ALA B CA 1
ATOM 4807 C C . ALA B 1 170 ? -14.914 24.891 13.117 1 95.5 170 ALA B C 1
ATOM 4809 O O . ALA B 1 170 ? -14.75 26.031 13.578 1 95.5 170 ALA B O 1
ATOM 4810 N N . SER B 1 171 ? -16.094 24.391 12.922 1 96.12 171 SER B N 1
ATOM 4811 C CA . SER B 1 171 ? -17.297 25.172 13.195 1 96.12 171 SER B CA 1
ATOM 4812 C C . SER B 1 171 ? -17.453 25.453 14.68 1 96.12 171 SER B C 1
ATOM 4814 O O . SER B 1 171 ? -17.875 26.547 15.07 1 96.12 171 SER B O 1
ATOM 4816 N N . ALA B 1 172 ? -17.125 24.5 15.453 1 97.69 172 ALA B N 1
ATOM 4817 C CA . ALA B 1 172 ? -17.203 24.672 16.906 1 97.69 172 ALA B CA 1
ATOM 4818 C C . ALA B 1 172 ? -16.203 25.719 17.391 1 97.69 172 ALA B C 1
ATOM 4820 O O . ALA B 1 172 ? -16.531 26.531 18.266 1 97.69 172 ALA B O 1
ATOM 4821 N N . ILE B 1 173 ? -15.062 25.688 16.859 1 98.12 173 ILE B N 1
ATOM 4822 C CA . ILE B 1 173 ? -14.016 26.641 17.203 1 98.12 173 ILE B CA 1
ATOM 4823 C C . ILE B 1 173 ? -14.477 28.047 16.859 1 98.12 173 ILE B C 1
ATOM 4825 O O . ILE B 1 173 ? -14.344 28.969 17.672 1 98.12 173 ILE B O 1
ATOM 4829 N N . ARG B 1 174 ? -15.047 28.188 15.688 1 97.5 174 ARG B N 1
ATOM 4830 C CA . ARG B 1 174 ? -15.547 29.484 15.227 1 97.5 174 ARG B CA 1
ATOM 4831 C C . ARG B 1 174 ? -16.672 29.984 16.141 1 97.5 174 ARG B C 1
ATOM 4833 O O . ARG B 1 174 ? -16.719 31.172 16.453 1 97.5 174 ARG B O 1
ATOM 4840 N N . ALA B 1 175 ? -17.453 29.078 16.562 1 98.12 175 ALA B N 1
ATOM 4841 C CA . ALA B 1 175 ? -18.578 29.438 17.391 1 98.12 175 ALA B CA 1
ATOM 4842 C C . ALA B 1 175 ? -18.141 29.75 18.828 1 98.12 175 ALA B C 1
ATOM 4844 O O . ALA B 1 175 ? -18.75 30.562 19.516 1 98.12 175 ALA B O 1
ATOM 4845 N N . ALA B 1 176 ? -17.125 29.141 19.234 1 98.5 176 ALA B N 1
ATOM 4846 C CA . ALA B 1 176 ? -16.672 29.266 20.625 1 98.5 176 ALA B CA 1
ATOM 4847 C C . ALA B 1 176 ? -15.984 30.594 20.859 1 98.5 176 ALA B C 1
ATOM 4849 O O . ALA B 1 176 ? -16.031 31.141 21.969 1 98.5 176 ALA B O 1
ATOM 4850 N N . LYS B 1 177 ? -15.344 31.125 19.844 1 98.25 177 LYS B N 1
ATOM 4851 C CA . LYS B 1 177 ? -14.516 32.312 20 1 98.25 177 LYS B CA 1
ATOM 4852 C C . LYS B 1 177 ? -15.336 33.5 20.562 1 98.25 177 LYS B C 1
ATOM 4854 O O . LYS B 1 177 ? -15 34.031 21.625 1 98.25 177 LYS B O 1
ATOM 4859 N N . PRO B 1 178 ? -16.469 33.906 19.984 1 98 178 PRO B N 1
ATOM 4860 C CA . PRO B 1 178 ? -17.219 35.031 20.516 1 98 178 PRO B CA 1
ATOM 4861 C C . PRO B 1 178 ? -17.766 34.75 21.922 1 98 178 PRO B C 1
ATOM 4863 O O . PRO B 1 178 ? -17.844 35.656 22.734 1 98 178 PRO B O 1
ATOM 4866 N N . GLU B 1 179 ? -18.109 33.531 22.188 1 97.88 179 GLU B N 1
ATOM 4867 C CA . GLU B 1 179 ? -18.641 33.188 23.5 1 97.88 179 GLU B CA 1
ATOM 4868 C C . GLU B 1 179 ? -17.562 33.312 24.578 1 97.88 179 GLU B C 1
ATOM 4870 O O . GLU B 1 179 ? -17.812 33.781 25.688 1 97.88 179 GLU B O 1
ATOM 4875 N N . LEU B 1 180 ? -16.422 32.875 24.25 1 97.94 180 LEU B N 1
ATOM 4876 C CA . LEU B 1 180 ? -15.297 33 25.188 1 97.94 180 LEU B CA 1
ATOM 4877 C C . LEU B 1 180 ? -14.906 34.438 25.406 1 97.94 180 LEU B C 1
ATOM 4879 O O . LEU B 1 180 ? -14.57 34.844 26.531 1 97.94 180 LEU B O 1
ATOM 4883 N N . GLU B 1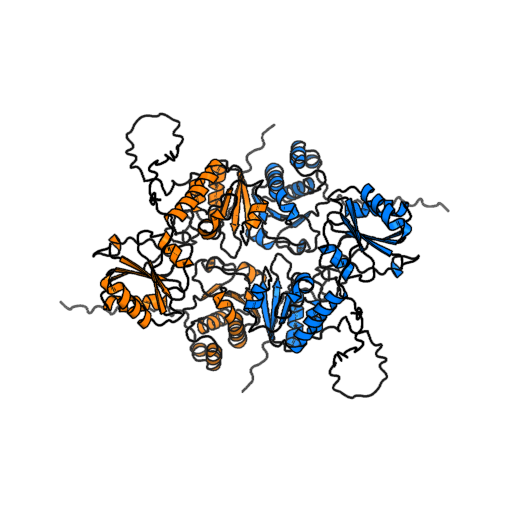 181 ? -14.969 35.188 24.359 1 96.81 181 GLU B N 1
ATOM 4884 C CA . GLU B 1 181 ? -14.648 36.625 24.469 1 96.81 181 GLU B CA 1
ATOM 4885 C C . GLU B 1 181 ? -15.672 37.344 25.344 1 96.81 181 GLU B C 1
ATOM 4887 O O . GLU B 1 181 ? -15.305 38.219 26.125 1 96.81 181 GLU B O 1
ATOM 4892 N N . LYS B 1 182 ? -16.859 36.969 25.234 1 95.81 182 LYS B N 1
ATOM 4893 C CA . LYS B 1 182 ? -17.906 37.531 26.078 1 95.81 182 LYS B CA 1
ATOM 4894 C C . LYS B 1 182 ? -17.656 37.188 27.547 1 95.81 182 LYS B C 1
ATOM 4896 O O . LYS B 1 182 ? -18.062 37.938 28.438 1 95.81 182 LYS B O 1
ATOM 4901 N N . SER B 1 183 ? -17.016 36.156 27.703 1 93.25 183 SER B N 1
ATOM 4902 C CA . SER B 1 183 ? -16.734 35.719 29.062 1 93.25 183 SER B CA 1
ATOM 4903 C C . SER B 1 183 ? -15.484 36.375 29.609 1 93.25 183 SER B C 1
ATOM 4905 O O . SER B 1 183 ? -15.039 36.062 30.719 1 93.25 183 SER B O 1
ATOM 4907 N N . GLY B 1 184 ? -14.781 37.188 28.812 1 92.44 184 GLY B N 1
ATOM 4908 C CA . GLY B 1 184 ? -13.672 38 29.328 1 92.44 184 GLY B CA 1
ATOM 4909 C C . GLY B 1 184 ? -12.328 37.562 28.766 1 92.44 184 GLY B C 1
ATOM 4910 O O . GLY B 1 184 ? -11.305 38.188 29.062 1 92.44 184 GLY B O 1
ATOM 4911 N N . PHE B 1 185 ? -12.305 36.531 27.984 1 96.31 185 PHE B N 1
ATOM 4912 C CA . PHE B 1 185 ? -11.047 36.062 27.406 1 96.31 185 PHE B CA 1
ATOM 4913 C C . PHE B 1 185 ? -10.711 36.844 26.141 1 96.31 185 PHE B C 1
ATOM 4915 O O . PHE B 1 185 ? -11.609 37.344 25.469 1 96.31 185 PHE B O 1
ATOM 4922 N N . ARG B 1 186 ? -9.477 37.094 25.875 1 96.56 186 ARG B N 1
ATOM 4923 C CA . ARG B 1 186 ? -8.992 37.406 24.547 1 96.56 186 ARG B CA 1
ATOM 4924 C C . ARG B 1 186 ? -8.641 36.156 23.766 1 96.56 186 ARG B C 1
ATOM 4926 O O . ARG B 1 186 ? -7.879 35.312 24.234 1 96.56 186 ARG B O 1
ATOM 4933 N N . VAL B 1 187 ? -9.203 36 22.562 1 97.56 187 VAL B N 1
ATOM 4934 C CA . VAL B 1 187 ? -9.094 34.719 21.875 1 97.56 187 VAL B CA 1
ATOM 4935 C C . VAL B 1 187 ? -8.453 34.938 20.5 1 97.56 187 VAL B C 1
ATOM 4937 O O . VAL B 1 187 ? -8.875 35.781 19.734 1 97.56 187 VAL B O 1
ATOM 4940 N N . LEU B 1 188 ? -7.414 34.188 20.266 1 98.06 188 LEU B N 1
ATOM 4941 C CA . LEU B 1 188 ? -6.793 34.125 18.953 1 98.06 188 LEU B CA 1
ATOM 4942 C C . LEU B 1 188 ? -7.062 32.75 18.297 1 98.06 188 LEU B C 1
ATOM 4944 O O . LEU B 1 188 ? -6.867 31.719 18.922 1 98.06 188 LEU B O 1
ATOM 4948 N N . VAL B 1 189 ? -7.531 32.75 17.109 1 98.5 189 VAL B N 1
ATOM 4949 C CA . VAL B 1 189 ? -7.602 31.547 16.266 1 98.5 189 VAL B CA 1
ATOM 4950 C C . VAL B 1 189 ? -6.535 31.625 15.18 1 98.5 189 VAL B C 1
ATOM 4952 O O . VAL B 1 189 ? -6.73 32.281 14.148 1 98.5 189 VAL B O 1
ATOM 4955 N N . PRO B 1 190 ? -5.453 30.953 15.453 1 98.06 190 PRO B N 1
ATOM 4956 C CA . PRO B 1 190 ? -4.34 31.078 14.508 1 98.06 190 PRO B CA 1
ATOM 4957 C C . PRO B 1 190 ? -4.586 30.328 13.203 1 98.06 190 PRO B C 1
ATOM 4959 O O . PRO B 1 190 ? -5.516 29.531 13.117 1 98.06 190 PRO B O 1
ATOM 4962 N N . GLN B 1 191 ? -3.846 30.672 12.203 1 96.44 191 GLN B N 1
ATOM 4963 C CA . GLN B 1 191 ? -4.008 30.031 10.898 1 96.44 191 GLN B CA 1
ATOM 4964 C C . GLN B 1 191 ? -2.658 29.828 10.211 1 96.44 191 GLN B C 1
ATOM 4966 O O . GLN B 1 191 ? -1.797 30.719 10.266 1 96.44 191 GLN B O 1
ATOM 4971 N N . SER B 1 192 ? -2.43 28.656 9.75 1 94.75 192 SER B N 1
ATOM 4972 C CA . SER B 1 192 ? -1.329 28.375 8.836 1 94.75 192 SER B CA 1
ATOM 4973 C C . SER B 1 192 ? -1.834 28.141 7.422 1 94.75 192 SER B C 1
ATOM 4975 O O . SER B 1 192 ? -2.15 27 7.047 1 94.75 192 SER B O 1
ATOM 4977 N N . LYS B 1 193 ? -1.842 29.172 6.672 1 92.38 193 LYS B N 1
ATOM 4978 C CA . LYS B 1 193 ? -2.352 29.047 5.309 1 92.38 193 LYS B CA 1
ATOM 4979 C C . LYS B 1 193 ? -1.579 27.969 4.535 1 92.38 193 LYS B C 1
ATOM 4981 O O . LYS B 1 193 ? -0.358 27.875 4.664 1 92.38 193 LYS B O 1
ATOM 4986 N N . PRO B 1 194 ? -2.314 27.203 3.75 1 90.75 194 PRO B N 1
ATOM 4987 C CA . PRO B 1 194 ? -3.684 27.344 3.25 1 90.75 194 PRO B CA 1
ATOM 4988 C C . PRO B 1 194 ? -4.711 26.641 4.133 1 90.75 194 PRO B C 1
ATOM 4990 O O . PRO B 1 194 ? -5.875 26.5 3.748 1 90.75 194 PRO B O 1
ATOM 4993 N N . LEU B 1 195 ? -4.312 26.188 5.258 1 92.62 195 LEU B N 1
ATOM 4994 C CA . LEU B 1 195 ? -5.254 25.531 6.156 1 92.62 195 LEU B CA 1
ATOM 4995 C C . LEU B 1 195 ? -6.301 26.516 6.668 1 92.62 195 LEU B C 1
ATOM 4997 O O . LEU B 1 195 ? -6.086 27.734 6.625 1 92.62 195 LEU B O 1
ATOM 5001 N N . SER B 1 196 ? -7.41 26.016 7.031 1 93.12 196 SER B N 1
ATOM 5002 C CA . SER B 1 196 ? -8.453 26.844 7.629 1 93.12 196 SER B CA 1
ATOM 5003 C C . SER B 1 196 ? -8.008 27.391 8.984 1 93.12 196 SER B C 1
ATOM 5005 O O . SER B 1 196 ? -7.113 26.828 9.625 1 93.12 196 SER B O 1
ATOM 5007 N N . ALA B 1 197 ? -8.672 28.484 9.32 1 96 197 ALA B N 1
ATOM 5008 C CA . ALA B 1 197 ? -8.375 29.047 10.633 1 96 197 ALA B CA 1
ATOM 5009 C C . ALA B 1 197 ? -8.617 28.031 11.734 1 96 197 ALA B C 1
ATOM 5011 O O . ALA B 1 197 ? -9.648 27.344 11.742 1 96 197 ALA B O 1
ATOM 5012 N N . GLY B 1 198 ? -7.672 27.875 12.594 1 97.25 198 GLY B N 1
ATOM 5013 C CA . GLY B 1 198 ? -7.797 26.984 13.727 1 97.25 198 GLY B CA 1
ATOM 5014 C C . GLY B 1 198 ? -7.406 25.547 13.406 1 97.25 198 GLY B C 1
ATOM 5015 O O . GLY B 1 198 ? -7.195 24.734 14.312 1 97.25 198 GLY B O 1
ATOM 5016 N N . GLU B 1 199 ? -7.262 25.281 12.109 1 96.56 199 GLU B N 1
ATOM 5017 C CA . GLU B 1 199 ? -6.977 23.906 11.688 1 96.56 199 GLU B CA 1
ATOM 5018 C C . GLU B 1 199 ? -5.496 23.578 11.844 1 96.56 199 GLU B C 1
ATOM 5020 O O . GLU B 1 199 ? -4.633 24.344 11.414 1 96.56 199 GLU B O 1
ATOM 5025 N N . VAL B 1 200 ? -5.25 22.453 12.484 1 97.5 200 VAL B N 1
ATOM 5026 C CA . VAL B 1 200 ? -3.883 21.969 12.664 1 97.5 200 VAL B CA 1
ATOM 5027 C C . VAL B 1 200 ? -3.742 20.562 12.094 1 97.5 200 VAL B C 1
ATOM 5029 O O . VAL B 1 200 ? -4.59 19.703 12.336 1 97.5 200 VAL B O 1
ATOM 5032 N N . LEU B 1 201 ? -2.689 20.375 11.273 1 96.12 201 LEU B N 1
ATOM 5033 C CA . LEU B 1 201 ? -2.34 19.047 10.789 1 96.12 201 LEU B CA 1
ATOM 5034 C C . LEU B 1 201 ? -1.294 18.406 11.688 1 96.12 201 LEU B C 1
ATOM 5036 O O . LEU B 1 201 ? -0.779 19.047 12.609 1 96.12 201 LEU B O 1
ATOM 5040 N N . GLY B 1 202 ? -1.068 17.125 11.422 1 95.31 202 GLY B N 1
ATOM 5041 C CA . GLY B 1 202 ? 0.006 16.453 12.141 1 95.31 202 GLY B CA 1
ATOM 5042 C C . GLY B 1 202 ? 1.383 16.969 11.766 1 95.31 202 GLY B C 1
ATOM 5043 O O . GLY B 1 202 ? 2.312 16.906 12.57 1 95.31 202 GLY B O 1
ATOM 5044 N N . CYS B 1 203 ? 1.459 17.531 10.594 1 96.12 203 CYS B N 1
ATOM 5045 C CA . CYS B 1 203 ? 2.766 17.922 10.078 1 96.12 203 CYS B CA 1
ATOM 5046 C C . CYS B 1 203 ? 2.857 19.438 9.922 1 96.12 203 CYS B C 1
ATOM 5048 O O . CYS B 1 203 ? 3.938 19.969 9.672 1 96.12 203 CYS B O 1
ATOM 5050 N N . THR B 1 204 ? 1.79 20.141 10.086 1 96.62 204 THR B N 1
ATOM 5051 C CA . THR B 1 204 ? 1.76 21.578 9.844 1 96.62 204 THR B CA 1
ATOM 5052 C C . THR B 1 204 ? 0.938 22.297 10.914 1 96.62 204 THR B C 1
ATOM 5054 O O . THR B 1 204 ? -0.235 21.969 11.117 1 96.62 204 THR B O 1
ATOM 5057 N N . ALA B 1 205 ? 1.542 23.188 11.57 1 97.56 205 ALA B N 1
ATOM 5058 C CA . ALA B 1 205 ? 0.907 23.953 12.648 1 97.56 205 ALA B CA 1
ATOM 5059 C C . ALA B 1 205 ? 1.337 25.406 12.609 1 97.56 205 ALA B C 1
ATOM 5061 O O . ALA B 1 205 ? 2.457 25.734 12.195 1 97.56 205 ALA B O 1
ATOM 5062 N N . PRO B 1 206 ? 0.47 26.297 13.016 1 97.25 206 PRO B N 1
ATOM 5063 C CA . PRO B 1 206 ? 0.847 27.703 13.062 1 97.25 206 PRO B CA 1
ATOM 5064 C C . PRO B 1 206 ? 1.826 28.016 14.195 1 97.25 206 PRO B C 1
ATOM 5066 O O . PRO B 1 206 ? 1.722 27.453 15.281 1 97.25 206 PRO B O 1
ATOM 5069 N N . LYS B 1 207 ? 2.734 28.844 13.867 1 95.88 207 LYS B N 1
ATOM 5070 C CA . LYS B 1 207 ? 3.557 29.469 14.898 1 95.88 207 LYS B CA 1
ATOM 5071 C C . LYS B 1 207 ? 2.9 30.75 15.43 1 95.88 207 LYS B C 1
ATOM 5073 O O . LYS B 1 207 ? 2.488 31.609 14.648 1 95.88 207 LYS B O 1
ATOM 5078 N N . VAL B 1 208 ? 2.789 30.812 16.719 1 96.12 208 VAL B N 1
ATOM 5079 C CA . VAL B 1 208 ? 2.066 31.938 17.328 1 96.12 208 VAL B CA 1
ATOM 5080 C C . VAL B 1 208 ? 3.041 32.844 18.094 1 96.12 208 VAL B C 1
ATOM 5082 O O . VAL B 1 208 ? 3.723 32.375 19.016 1 96.12 208 VAL B O 1
ATOM 5085 N N . SER B 1 209 ? 3.15 34.062 17.641 1 94.19 209 SER B N 1
ATOM 5086 C CA . SER B 1 209 ? 3.848 35.062 18.422 1 94.19 209 SER B CA 1
ATOM 5087 C C . SER B 1 209 ? 2.916 35.688 19.453 1 94.19 209 SER B C 1
ATOM 5089 O O . SER B 1 209 ? 2.117 36.562 19.109 1 94.19 209 SER B O 1
ATOM 5091 N N . LEU B 1 210 ? 3.086 35.312 20.672 1 93.06 210 LEU B N 1
ATOM 5092 C CA . LEU B 1 210 ? 2.184 35.781 21.734 1 93.06 210 LEU B CA 1
ATOM 5093 C C . LEU B 1 210 ? 2.254 37.281 21.906 1 93.06 210 LEU B C 1
ATOM 5095 O O . LEU B 1 210 ? 1.231 37.938 22.141 1 93.06 210 LEU B O 1
ATOM 5099 N N . MET B 1 211 ? 3.461 37.844 21.734 1 90.5 211 MET B N 1
ATOM 5100 C CA . MET B 1 211 ? 3.656 39.281 21.906 1 90.5 211 MET B CA 1
ATOM 5101 C C . MET B 1 211 ? 2.908 40.062 20.828 1 90.5 211 MET B C 1
ATOM 5103 O O . MET B 1 211 ? 2.398 41.156 21.078 1 90.5 211 MET B O 1
ATOM 5107 N N . ASN B 1 212 ? 2.811 39.438 19.703 1 91.5 212 ASN B N 1
ATOM 5108 C CA . ASN B 1 212 ? 2.111 40.062 18.594 1 91.5 212 ASN B CA 1
ATOM 5109 C C . ASN B 1 212 ? 0.612 39.812 18.641 1 91.5 212 ASN B C 1
ATOM 5111 O O . ASN B 1 212 ? -0.187 40.594 18.172 1 91.5 212 ASN B O 1
ATOM 5115 N N . ALA B 1 213 ? 0.284 38.719 19.234 1 92.06 213 ALA B N 1
ATOM 5116 C CA . ALA B 1 213 ? -1.103 38.25 19.203 1 92.06 213 ALA B CA 1
ATOM 5117 C C . ALA B 1 213 ? -1.925 38.938 20.297 1 92.06 213 ALA B C 1
ATOM 5119 O O . ALA B 1 213 ? -3.119 39.188 20.109 1 92.06 213 ALA B O 1
ATOM 5120 N N . PHE B 1 214 ? -1.236 39.188 21.391 1 93.81 214 PHE B N 1
ATOM 5121 C CA . PHE B 1 214 ? -1.97 39.719 22.516 1 93.81 214 PHE B CA 1
ATOM 5122 C C . PHE B 1 214 ? -1.29 40.969 23.062 1 93.81 214 PHE B C 1
ATOM 5124 O O . PHE B 1 214 ? -0.085 40.969 23.328 1 93.81 214 PHE B O 1
ATOM 5131 N N . SER B 1 215 ? -2.02 42.031 23.281 1 90.12 215 SER B N 1
ATOM 5132 C CA . SER B 1 215 ? -1.493 43.312 23.75 1 90.12 215 SER B CA 1
ATOM 5133 C C . SER B 1 215 ? -1.284 43.312 25.25 1 90.12 215 SER B C 1
ATOM 5135 O O . SER B 1 215 ? -0.409 44 25.766 1 90.12 215 SER B O 1
ATOM 5137 N N . GLU B 1 216 ? -2.082 42.531 25.922 1 89.19 216 GLU B N 1
ATOM 5138 C CA . GLU B 1 216 ? -2.031 42.531 27.375 1 89.19 216 GLU B CA 1
ATOM 5139 C C . GLU B 1 216 ? -1.594 41.156 27.922 1 89.19 216 GLU B C 1
ATOM 5141 O O . GLU B 1 216 ? -2.207 40.156 27.609 1 89.19 216 GLU B O 1
ATOM 5146 N N . ASN B 1 217 ? -0.555 41.156 28.656 1 90.19 217 ASN B N 1
ATOM 5147 C CA . ASN B 1 217 ? -0.058 39.969 29.391 1 90.19 217 ASN B CA 1
ATOM 5148 C C . ASN B 1 217 ? 0.118 38.781 28.484 1 90.19 217 ASN B C 1
ATOM 5150 O O . ASN B 1 217 ? -0.411 37.688 28.766 1 90.19 217 ASN B O 1
ATOM 5154 N N . PRO B 1 218 ? 0.862 38.938 27.484 1 91.19 218 PRO B N 1
ATOM 5155 C CA . PRO B 1 218 ? 1.047 37.812 26.547 1 91.19 218 PRO B CA 1
ATOM 5156 C C . PRO B 1 218 ? 1.597 36.562 27.219 1 91.19 218 PRO B C 1
ATOM 5158 O O . PRO B 1 218 ? 1.368 35.438 26.734 1 91.19 218 PRO B O 1
ATOM 5161 N N . GLU B 1 219 ? 2.168 36.688 28.328 1 88.62 219 GLU B N 1
ATOM 5162 C CA . GLU B 1 219 ? 2.758 35.562 29.047 1 88.62 219 GLU B CA 1
ATOM 5163 C C . GLU B 1 219 ? 1.681 34.688 29.672 1 88.62 219 GLU B C 1
ATOM 5165 O O . GLU B 1 219 ? 1.923 33.5 29.969 1 88.62 219 GLU B O 1
ATOM 5170 N N . ASN B 1 220 ? 0.537 35.281 29.891 1 92.38 220 ASN B N 1
ATOM 5171 C CA . ASN B 1 220 ? -0.583 34.531 30.469 1 92.38 220 ASN B CA 1
ATOM 5172 C C . ASN B 1 220 ? -1.467 33.938 29.375 1 92.38 220 ASN B C 1
ATOM 5174 O O . ASN B 1 220 ? -2.686 34.125 29.391 1 92.38 220 ASN B O 1
ATOM 5178 N N . SER B 1 221 ? -0.855 33.375 28.375 1 95.69 221 SER B N 1
ATOM 5179 C CA . SER B 1 221 ? -1.562 32.75 27.266 1 95.69 221 SER B CA 1
ATOM 5180 C C . SER B 1 221 ? -1.517 31.219 27.359 1 95.69 221 SER B C 1
ATOM 5182 O O . SER B 1 221 ? -0.505 30.656 27.766 1 95.69 221 SER B O 1
ATOM 5184 N N . VAL B 1 222 ? -2.629 30.594 27.016 1 97.44 222 VAL B N 1
ATOM 5185 C CA . VAL B 1 222 ? -2.668 29.125 26.953 1 97.44 222 VAL B CA 1
ATOM 5186 C C . VAL B 1 222 ? -3.299 28.688 25.641 1 97.44 222 VAL B C 1
ATOM 5188 O O . VAL B 1 222 ? -4.055 29.438 25.016 1 97.44 222 VAL B O 1
ATOM 5191 N N . LEU B 1 223 ? -2.908 27.531 25.25 1 98.25 223 LEU B N 1
ATOM 5192 C CA . LEU B 1 223 ? -3.508 26.891 24.078 1 98.25 223 LEU B CA 1
ATOM 5193 C C . LEU B 1 223 ? -4.652 25.969 24.5 1 98.25 223 LEU B C 1
ATOM 5195 O O . LEU B 1 223 ? -4.496 25.156 25.422 1 98.25 223 LEU B O 1
ATOM 5199 N N . VAL B 1 224 ? -5.789 26.188 23.938 1 98.69 224 VAL B N 1
ATOM 5200 C CA . VAL B 1 224 ? -6.895 25.25 24.047 1 98.69 224 VAL B CA 1
ATOM 5201 C C . VAL B 1 224 ? -7.125 24.562 22.703 1 98.69 224 VAL B C 1
ATOM 5203 O O . VAL B 1 224 ? -7.5 25.203 21.734 1 98.69 224 VAL B O 1
ATOM 5206 N N . PHE B 1 225 ? -6.914 23.266 22.734 1 98.81 225 PHE B N 1
ATOM 5207 C CA . PHE B 1 225 ? -6.984 22.469 21.516 1 98.81 225 PHE B CA 1
ATOM 5208 C C . PHE B 1 225 ? -8.188 21.531 21.531 1 98.81 225 PHE B C 1
ATOM 5210 O O . PHE B 1 225 ? -8.312 20.719 22.438 1 98.81 225 PHE B O 1
ATOM 5217 N N . VAL B 1 226 ? -9.039 21.688 20.484 1 98.69 226 VAL B N 1
ATOM 5218 C CA . VAL B 1 226 ? -10.25 20.891 20.438 1 98.69 226 VAL B CA 1
ATOM 5219 C C . VAL B 1 226 ? -10.016 19.656 19.562 1 98.69 226 VAL B C 1
ATOM 5221 O O . VAL B 1 226 ? -9.969 19.75 18.344 1 98.69 226 VAL B O 1
ATOM 5224 N N . ALA B 1 227 ? -9.93 18.484 20.203 1 97.81 227 ALA B N 1
ATOM 5225 C CA . ALA B 1 227 ? -9.695 17.234 19.484 1 97.81 227 ALA B CA 1
ATOM 5226 C C . ALA B 1 227 ? -9.852 16.031 20.422 1 97.81 227 ALA B C 1
ATOM 5228 O O . ALA B 1 227 ? -9.781 16.172 21.641 1 97.81 227 ALA B O 1
ATOM 5229 N N . ASP B 1 228 ? -10.031 14.883 19.828 1 94.44 228 ASP B N 1
ATOM 5230 C CA . ASP B 1 228 ? -10.148 13.664 20.625 1 94.44 228 ASP B CA 1
ATOM 5231 C C . ASP B 1 228 ? -8.781 13.031 20.859 1 94.44 228 ASP B C 1
ATOM 5233 O O . ASP B 1 228 ? -8.594 12.281 21.812 1 94.44 228 ASP B O 1
ATOM 5237 N N . GLY B 1 229 ? -7.758 13.281 19.984 1 94.38 229 GLY B N 1
ATOM 5238 C CA . GLY B 1 229 ? -6.438 12.688 20.125 1 94.38 229 GLY B CA 1
ATOM 5239 C C . GLY B 1 229 ? -5.328 13.711 20.234 1 94.38 229 GLY B C 1
ATOM 5240 O O . GLY B 1 229 ? -5.57 14.914 20.125 1 94.38 229 GLY B O 1
ATOM 5241 N N . ARG B 1 230 ? -4.102 13.234 20.438 1 96.81 230 ARG B N 1
ATOM 5242 C CA . ARG B 1 230 ? -2.967 14.109 20.734 1 96.81 230 ARG B CA 1
ATOM 5243 C C . ARG B 1 230 ? -2.139 14.367 19.484 1 96.81 230 ARG B C 1
ATOM 5245 O O . ARG B 1 230 ? -1.296 15.273 19.469 1 96.81 230 ARG B O 1
ATOM 5252 N N . PHE B 1 231 ? -2.344 13.578 18.438 1 95.94 231 PHE B N 1
ATOM 5253 C CA . PHE B 1 231 ? -1.439 13.594 17.297 1 95.94 231 PHE B CA 1
ATOM 5254 C C . PHE B 1 231 ? -1.331 14.992 16.703 1 95.94 231 PHE B C 1
ATOM 5256 O O . PHE B 1 231 ? -0.228 15.516 16.531 1 95.94 231 PHE B O 1
ATOM 5263 N N . HIS B 1 232 ? -2.459 15.617 16.406 1 97.31 232 HIS B N 1
ATOM 5264 C CA . HIS B 1 232 ? -2.479 16.969 15.852 1 97.31 232 HIS B CA 1
ATOM 5265 C C . HIS B 1 232 ? -2.053 18 16.875 1 97.31 232 HIS B C 1
ATOM 5267 O O . HIS B 1 232 ? -1.347 18.953 16.547 1 97.31 232 HIS B O 1
ATOM 5273 N N . LEU B 1 233 ? -2.465 17.812 18.062 1 98.56 233 LEU B N 1
ATOM 5274 C CA . LEU B 1 233 ? -2.098 18.703 19.172 1 98.56 233 LEU B CA 1
ATOM 5275 C C . LEU B 1 233 ? -0.582 18.812 19.297 1 98.56 233 LEU B C 1
ATOM 5277 O O . LEU B 1 233 ? -0.042 19.906 19.484 1 98.56 233 LEU B O 1
ATOM 5281 N N . GLU B 1 234 ? 0.046 17.719 19.172 1 98.38 234 GLU B N 1
ATOM 5282 C CA . GLU B 1 234 ? 1.497 17.688 19.328 1 98.38 234 GLU B CA 1
ATOM 5283 C C . GLU B 1 234 ? 2.182 18.562 18.281 1 98.38 234 GLU B C 1
ATOM 5285 O O . GLU B 1 234 ? 3.225 19.156 18.531 1 98.38 234 GLU B O 1
ATOM 5290 N N . ALA B 1 235 ? 1.595 18.641 17.156 1 98.19 235 ALA B N 1
ATOM 5291 C CA . ALA B 1 235 ? 2.186 19.469 16.109 1 98.19 235 ALA B CA 1
ATOM 5292 C C . ALA B 1 235 ? 2.256 20.938 16.531 1 98.19 235 ALA B C 1
ATOM 5294 O O . ALA B 1 235 ? 3.289 21.594 16.359 1 98.19 235 ALA B O 1
ATOM 5295 N N . ILE B 1 236 ? 1.202 21.453 17.078 1 98.44 236 ILE B N 1
ATOM 5296 C CA . ILE B 1 236 ? 1.194 22.859 17.469 1 98.44 236 ILE B CA 1
ATOM 5297 C C . ILE B 1 236 ? 2.021 23.047 18.734 1 98.44 236 ILE B C 1
ATOM 5299 O O . ILE B 1 236 ? 2.635 24.094 18.938 1 98.44 236 ILE B O 1
ATOM 5303 N N . MET B 1 237 ? 2.102 22.047 19.578 1 98.31 237 MET B N 1
ATOM 5304 C CA . MET B 1 237 ? 2.994 22.109 20.734 1 98.31 237 MET B CA 1
ATOM 5305 C C . MET B 1 237 ? 4.453 22.172 20.281 1 98.31 237 MET B C 1
ATOM 5307 O O . MET B 1 237 ? 5.238 22.953 20.828 1 98.31 237 MET B O 1
ATOM 5311 N N . ILE B 1 238 ? 4.789 21.359 19.297 1 97.75 238 ILE B N 1
ATOM 5312 C CA . ILE B 1 238 ? 6.152 21.359 18.781 1 97.75 238 ILE B CA 1
ATOM 5313 C C . ILE B 1 238 ? 6.48 22.719 18.188 1 97.75 238 ILE B C 1
ATOM 5315 O O . ILE B 1 238 ? 7.559 23.266 18.438 1 97.75 238 ILE B O 1
ATOM 5319 N N . ALA B 1 239 ? 5.559 23.266 17.469 1 96.94 239 ALA B N 1
ATOM 5320 C CA . ALA B 1 239 ? 5.758 24.562 16.828 1 96.94 239 ALA B CA 1
ATOM 5321 C C . ALA B 1 239 ? 5.836 25.688 17.859 1 96.94 239 ALA B C 1
ATOM 5323 O O . ALA B 1 239 ? 6.41 26.75 17.594 1 96.94 239 ALA B O 1
ATOM 5324 N N . ASN B 1 240 ? 5.23 25.469 19.047 1 96.38 240 ASN B N 1
ATOM 5325 C CA . ASN B 1 240 ? 5.141 26.484 20.078 1 96.38 240 ASN B CA 1
ATOM 5326 C C . ASN B 1 240 ? 5.488 25.938 21.453 1 96.38 240 ASN B C 1
ATOM 5328 O O . ASN B 1 240 ? 4.641 25.906 22.344 1 96.38 240 ASN B O 1
ATOM 5332 N N . PRO B 1 241 ? 6.758 25.609 21.703 1 94.75 241 PRO B N 1
ATOM 5333 C CA . PRO B 1 241 ? 7.129 24.938 22.953 1 94.75 241 PRO B CA 1
ATOM 5334 C C . PRO B 1 241 ? 6.902 25.812 24.188 1 94.75 241 PRO B C 1
ATOM 5336 O O . PRO B 1 241 ? 6.785 25.281 25.297 1 94.75 241 PRO B O 1
ATOM 5339 N N . GLY B 1 242 ? 6.684 27.047 24.047 1 92.25 242 GLY B N 1
ATOM 5340 C CA . GLY B 1 242 ? 6.562 27.953 25.172 1 92.25 242 GLY B CA 1
ATOM 5341 C C . GLY B 1 242 ? 5.125 28.188 25.609 1 92.25 242 GLY B C 1
ATOM 5342 O O . GLY B 1 242 ? 4.871 28.844 26.609 1 92.25 242 GLY B O 1
ATOM 5343 N N . ILE B 1 243 ? 4.211 27.641 24.938 1 95.5 243 ILE B N 1
ATOM 5344 C CA . ILE B 1 243 ? 2.807 27.859 25.266 1 95.5 243 ILE B CA 1
ATOM 5345 C C . ILE B 1 243 ? 2.234 26.641 25.969 1 95.5 243 ILE B C 1
ATOM 5347 O O . ILE B 1 243 ? 2.293 25.531 25.453 1 95.5 243 ILE B O 1
ATOM 5351 N N . LYS B 1 244 ? 1.7 26.859 27.188 1 96.5 244 LYS B N 1
ATOM 5352 C CA . LYS B 1 244 ? 1.004 25.781 27.875 1 96.5 244 LYS B CA 1
ATOM 5353 C C . LYS B 1 244 ? -0.213 25.312 27.094 1 96.5 244 LYS B C 1
ATOM 5355 O O . LYS B 1 244 ? -0.95 26.125 26.531 1 96.5 244 LYS B O 1
ATOM 5360 N N . ALA B 1 245 ? -0.425 23.953 27.062 1 98.06 245 ALA B N 1
ATOM 5361 C CA . ALA B 1 245 ? -1.447 23.422 26.156 1 98.06 245 ALA B CA 1
ATOM 5362 C C . ALA B 1 245 ? -2.494 22.625 26.922 1 98.06 245 ALA B C 1
ATOM 5364 O O . ALA B 1 245 ? -2.154 21.812 27.781 1 98.06 245 ALA B O 1
ATOM 5365 N N . PHE B 1 246 ? -3.74 22.891 26.625 1 98.31 246 PHE B N 1
ATOM 5366 C CA . PHE B 1 246 ? -4.879 22.125 27.109 1 98.31 246 PHE B CA 1
ATOM 5367 C C . PHE B 1 246 ? -5.629 21.484 25.938 1 98.31 246 PHE B C 1
ATOM 5369 O O . PHE B 1 246 ? -5.797 22.094 24.891 1 98.31 246 PHE B O 1
ATOM 5376 N N . ARG B 1 247 ? -6.078 20.25 26.109 1 98.75 247 ARG B N 1
ATOM 5377 C CA . ARG B 1 247 ? -6.883 19.547 25.109 1 98.75 247 ARG B CA 1
ATOM 5378 C C . ARG B 1 247 ? -8.312 19.344 25.609 1 98.75 247 ARG B C 1
ATOM 5380 O O . ARG B 1 247 ? -8.523 18.75 26.672 1 98.75 247 ARG B O 1
ATOM 5387 N N . TYR B 1 248 ? -9.227 19.922 24.906 1 98.56 248 TYR B N 1
ATOM 5388 C CA . TYR B 1 248 ? -10.625 19.625 25.156 1 98.56 248 TYR B CA 1
ATOM 5389 C C . TYR B 1 248 ? -11.109 18.484 24.281 1 98.56 248 TYR B C 1
ATOM 5391 O O . TYR B 1 248 ? -11.141 18.609 23.047 1 98.56 248 TYR B O 1
ATOM 5399 N N . ASP B 1 249 ? -11.484 17.422 24.875 1 98.19 249 ASP B N 1
ATOM 5400 C CA . ASP B 1 249 ? -12.062 16.281 24.172 1 98.19 249 ASP B CA 1
ATOM 5401 C C . ASP B 1 249 ? -13.578 16.406 24.078 1 98.19 249 ASP B C 1
ATOM 5403 O O . ASP B 1 249 ? -14.289 16.203 25.078 1 98.19 249 ASP B O 1
ATOM 5407 N N . PRO B 1 250 ? -14.102 16.594 22.922 1 97.19 250 PRO B N 1
ATOM 5408 C CA . PRO B 1 250 ? -15.539 16.859 22.797 1 97.19 250 PRO B CA 1
ATOM 5409 C C . PRO B 1 250 ? -16.391 15.617 23.047 1 97.19 250 PRO B C 1
ATOM 5411 O O . PRO B 1 250 ? -17.594 15.734 23.328 1 97.19 250 PRO B O 1
ATOM 5414 N N . TYR B 1 251 ? -15.852 14.445 22.969 1 94.12 251 TYR B N 1
ATOM 5415 C CA . TYR B 1 251 ? -16.625 13.227 23.141 1 94.12 251 TYR B CA 1
ATOM 5416 C C . TYR B 1 251 ? -16.844 12.922 24.625 1 94.12 251 TYR B C 1
ATOM 5418 O O . TYR B 1 251 ? -17.922 12.484 25.031 1 94.12 251 TYR B O 1
ATOM 5426 N N . ILE B 1 252 ? -15.828 13.203 25.375 1 95.81 252 ILE B N 1
ATOM 5427 C CA . ILE B 1 252 ? -15.945 12.898 26.797 1 95.81 252 ILE B CA 1
ATOM 5428 C C . ILE B 1 252 ? -16.234 14.172 27.578 1 95.81 252 ILE B C 1
ATOM 5430 O O . ILE B 1 252 ? -16.641 14.117 28.734 1 95.81 252 ILE B O 1
ATOM 5434 N N . GLY B 1 253 ? -16.016 15.336 27.031 1 96.06 253 GLY B N 1
ATOM 5435 C CA . GLY B 1 253 ? -16.344 16.609 27.656 1 96.06 253 GLY B CA 1
ATOM 5436 C C . GLY B 1 253 ? -15.391 17 28.766 1 96.06 253 GLY B C 1
ATOM 5437 O O . GLY B 1 253 ? -15.812 17.516 29.797 1 96.06 253 GLY B O 1
ATOM 5438 N N . LYS B 1 254 ? -14.109 16.719 28.531 1 97.12 254 LYS B N 1
ATOM 5439 C CA . LYS B 1 254 ? -13.109 16.984 29.547 1 97.12 254 LYS B CA 1
ATOM 5440 C C . LYS B 1 254 ? -11.953 17.797 28.984 1 97.12 254 LYS B C 1
ATOM 5442 O O . LYS B 1 254 ? -11.664 17.719 27.781 1 97.12 254 LYS B O 1
ATOM 5447 N N . LEU B 1 255 ? -11.391 18.594 29.859 1 97.56 255 LEU B N 1
ATOM 5448 C CA . LEU B 1 255 ? -10.211 19.391 29.547 1 97.56 255 LEU B CA 1
ATOM 5449 C C . LEU B 1 255 ? -8.969 18.797 30.203 1 97.56 255 LEU B C 1
ATOM 5451 O O . LEU B 1 255 ? -8.938 18.578 31.406 1 97.56 255 LEU B O 1
ATOM 5455 N N . PHE B 1 256 ? -7.93 18.531 29.391 1 97.94 256 PHE B N 1
ATOM 5456 C CA . PHE B 1 256 ? -6.703 17.906 29.875 1 97.94 256 PHE B CA 1
ATOM 5457 C C . PHE B 1 256 ? -5.52 18.859 29.734 1 97.94 256 PHE B C 1
ATOM 5459 O O . PHE B 1 256 ? -5.375 19.531 28.719 1 97.94 256 PHE B O 1
ATOM 5466 N N . LEU B 1 257 ? -4.73 18.984 30.797 1 97.62 257 LEU B N 1
ATOM 5467 C CA . LEU B 1 257 ? -3.414 19.594 30.641 1 97.62 257 LEU B CA 1
ATOM 5468 C C . LEU B 1 257 ? -2.451 18.641 29.938 1 97.62 257 LEU B C 1
ATOM 5470 O O . LEU B 1 257 ? -2.252 17.516 30.391 1 97.62 257 LEU B O 1
ATOM 5474 N N . GLU B 1 258 ? -1.943 19.109 28.781 1 97.88 258 GLU B N 1
ATOM 5475 C CA . GLU B 1 258 ? -1.108 18.234 27.969 1 97.88 258 GLU B CA 1
ATOM 5476 C C . GLU B 1 258 ? 0.356 18.656 28.016 1 97.88 258 GLU B C 1
ATOM 5478 O O . GLU B 1 258 ? 0.66 19.859 28.031 1 97.88 258 GLU B O 1
ATOM 5483 N N . GLU B 1 259 ? 1.253 17.703 28.109 1 97.25 259 GLU B N 1
ATOM 5484 C CA . GLU B 1 259 ? 2.693 17.938 28.094 1 97.25 259 GLU B CA 1
ATOM 5485 C C . GLU B 1 259 ? 3.359 17.219 26.938 1 97.25 259 GLU B C 1
ATOM 5487 O O . GLU B 1 259 ? 2.84 16.219 26.438 1 97.25 259 GLU B O 1
ATOM 5492 N N . TYR B 1 260 ? 4.395 17.734 26.469 1 96.81 260 TYR B N 1
ATOM 5493 C CA . TYR B 1 260 ? 5.18 17.141 25.375 1 96.81 260 TYR B CA 1
ATOM 5494 C C . TYR B 1 260 ? 6.668 17.172 25.703 1 96.81 260 TYR B C 1
ATOM 5496 O O . TYR B 1 260 ? 7.172 18.156 26.25 1 96.81 260 TYR B O 1
ATOM 5504 N N . ASP B 1 261 ? 7.426 16.094 25.438 1 96.06 261 ASP B N 1
ATOM 5505 C CA . ASP B 1 261 ? 8.859 15.977 25.672 1 96.06 261 ASP B CA 1
ATOM 5506 C C . ASP B 1 261 ? 9.656 16.656 24.562 1 96.06 261 ASP B C 1
ATOM 5508 O O . ASP B 1 261 ? 10.289 15.977 23.75 1 96.06 261 ASP B O 1
ATOM 5512 N N . HIS B 1 262 ? 9.719 17.969 24.656 1 95.56 262 HIS B N 1
ATOM 5513 C CA . HIS B 1 262 ? 10.414 18.75 23.656 1 95.56 262 HIS B CA 1
ATOM 5514 C C . HIS B 1 262 ? 11.906 18.406 23.625 1 95.56 262 HIS B C 1
ATOM 5516 O O . HIS B 1 262 ? 12.492 18.266 22.547 1 95.56 262 HIS B O 1
ATOM 5522 N N . VAL B 1 263 ? 12.5 18.344 24.719 1 94.56 263 VAL B N 1
ATOM 5523 C CA . VAL B 1 263 ? 13.938 18.109 24.828 1 94.56 263 VAL B CA 1
ATOM 5524 C C . VAL B 1 263 ? 14.273 16.75 24.219 1 94.56 263 VAL B C 1
ATOM 5526 O O . VAL B 1 263 ? 15.195 16.641 23.406 1 94.56 263 VAL B O 1
ATOM 5529 N N . GLY B 1 264 ? 13.516 15.711 24.641 1 95.62 264 GLY B N 1
ATOM 5530 C CA . GLY B 1 264 ? 13.75 14.375 24.109 1 95.62 264 GLY B CA 1
ATOM 5531 C C . GLY B 1 264 ? 13.602 14.312 22.594 1 95.62 264 GLY B C 1
ATOM 5532 O O . GLY B 1 264 ? 14.422 13.703 21.906 1 95.62 264 GLY B O 1
ATOM 5533 N N . MET B 1 265 ? 12.555 14.914 22.078 1 96.62 265 MET B N 1
ATOM 5534 C CA . MET B 1 265 ? 12.312 14.914 20.641 1 96.62 265 MET B CA 1
ATOM 5535 C C . MET B 1 265 ? 13.445 15.625 19.906 1 96.62 265 MET B C 1
ATOM 5537 O O . MET B 1 265 ? 13.992 15.094 18.938 1 96.62 265 MET B O 1
ATOM 5541 N N . LYS B 1 266 ? 13.852 16.781 20.375 1 95.69 266 LYS B N 1
ATOM 5542 C CA . LYS B 1 266 ? 14.898 17.578 19.734 1 95.69 266 LYS B CA 1
ATOM 5543 C C . LYS B 1 266 ? 16.234 16.844 19.766 1 95.69 266 LYS B C 1
ATOM 5545 O O . LYS B 1 266 ? 16.984 16.859 18.781 1 95.69 266 LYS B O 1
ATOM 5550 N N . GLU B 1 267 ? 16.547 16.266 20.875 1 95.62 267 GLU B N 1
ATOM 5551 C CA . GLU B 1 267 ? 17.797 15.516 21 1 95.62 267 GLU B CA 1
ATOM 5552 C C . GLU B 1 267 ? 17.828 14.344 20.031 1 95.62 267 GLU B C 1
ATOM 5554 O O . GLU B 1 267 ? 18.859 14.07 19.406 1 95.62 267 GLU B O 1
ATOM 5559 N N . SER B 1 268 ? 16.75 13.688 19.969 1 96.38 268 SER B N 1
ATOM 5560 C CA . SER B 1 268 ? 16.641 12.555 19.047 1 96.38 268 SER B CA 1
ATOM 5561 C C . SER B 1 268 ? 16.859 12.992 17.609 1 96.38 268 SER B C 1
ATOM 5563 O O . SER B 1 268 ? 17.625 12.367 16.859 1 96.38 268 SER B O 1
ATOM 5565 N N . ARG B 1 269 ? 16.188 14.055 17.219 1 97.44 269 ARG B N 1
ATOM 5566 C CA . ARG B 1 269 ? 16.281 14.531 15.836 1 97.44 269 ARG B CA 1
ATOM 5567 C C . ARG B 1 269 ? 17.672 15.07 15.547 1 97.44 269 ARG B C 1
ATOM 5569 O O . ARG B 1 269 ? 18.234 14.805 14.477 1 97.44 269 ARG B O 1
ATOM 5576 N N . LYS B 1 270 ? 18.219 15.828 16.562 1 96.56 270 LYS B N 1
ATOM 5577 C CA . LYS B 1 270 ? 19.594 16.297 16.438 1 96.56 270 LYS B CA 1
ATOM 5578 C C . LYS B 1 270 ? 20.562 15.141 16.234 1 96.56 270 LYS B C 1
ATOM 5580 O O . LYS B 1 270 ? 21.406 15.18 15.352 1 96.56 270 LYS B O 1
ATOM 5585 N N . GLY B 1 271 ? 20.438 14.156 17.062 1 96.81 271 GLY B N 1
ATOM 5586 C CA . GLY B 1 271 ? 21.281 12.977 16.969 1 96.81 271 GLY B CA 1
ATOM 5587 C C . GLY B 1 271 ? 21.219 12.305 15.609 1 96.81 271 GLY B C 1
ATOM 5588 O O . GLY B 1 271 ? 22.25 11.922 15.047 1 96.81 271 GLY B O 1
ATOM 5589 N N . ALA B 1 272 ? 20.031 12.172 15.031 1 98 272 ALA B N 1
ATOM 5590 C CA . ALA B 1 272 ? 19.844 11.547 13.727 1 98 272 ALA B CA 1
ATOM 5591 C C . ALA B 1 272 ? 20.531 12.352 12.625 1 98 272 ALA B C 1
ATOM 5593 O O . ALA B 1 272 ? 21.156 11.789 11.734 1 98 272 ALA B O 1
ATOM 5594 N N . ILE B 1 273 ? 20.391 13.633 12.695 1 97.88 273 ILE B N 1
ATOM 5595 C CA . ILE B 1 273 ? 20.984 14.523 11.711 1 97.88 273 ILE B CA 1
ATOM 5596 C C . ILE B 1 273 ? 22.516 14.422 11.766 1 97.88 273 ILE B C 1
ATOM 5598 O O . ILE B 1 273 ? 23.172 14.266 10.734 1 97.88 273 ILE B O 1
ATOM 5602 N N . LEU B 1 274 ? 23.062 14.477 12.969 1 97.31 274 LEU B N 1
ATOM 5603 C CA . LEU B 1 274 ? 24.516 14.43 13.148 1 97.31 274 LEU B CA 1
ATOM 5604 C C . LEU B 1 274 ? 25.078 13.078 12.711 1 97.31 274 LEU B C 1
ATOM 5606 O O . LEU B 1 274 ? 26.125 13.016 12.07 1 97.31 274 LEU B O 1
ATOM 5610 N N . ARG B 1 275 ? 24.391 12.062 13 1 97.38 275 ARG B N 1
ATOM 5611 C CA . ARG B 1 275 ? 24.812 10.734 12.578 1 97.38 275 ARG B CA 1
ATOM 5612 C C . ARG B 1 275 ? 24.828 10.617 11.062 1 97.38 275 ARG B C 1
ATOM 5614 O O . ARG B 1 275 ? 25.75 10.047 10.484 1 97.38 275 ARG B O 1
ATOM 5621 N N . ALA B 1 276 ? 23.797 11.109 10.438 1 97.69 276 ALA B N 1
ATOM 5622 C CA . ALA B 1 276 ? 23.75 11.086 8.984 1 97.69 276 ALA B CA 1
ATOM 5623 C C . ALA B 1 276 ? 24.906 11.875 8.375 1 97.69 276 ALA B C 1
ATOM 5625 O O . ALA B 1 276 ? 25.516 11.445 7.398 1 97.69 276 ALA B O 1
ATOM 5626 N N . ARG B 1 277 ? 25.219 12.953 8.945 1 95.25 277 ARG B N 1
ATOM 5627 C CA . ARG B 1 277 ? 26.297 13.805 8.461 1 95.25 277 ARG B CA 1
ATOM 5628 C C . ARG B 1 277 ? 27.641 13.086 8.555 1 95.25 277 ARG B C 1
ATOM 5630 O O . ARG B 1 277 ? 28.484 13.203 7.656 1 95.25 277 ARG B O 1
ATOM 5637 N N . GLU B 1 278 ? 27.734 12.383 9.539 1 94.12 278 GLU B N 1
ATOM 5638 C CA . GLU B 1 278 ? 29.016 11.734 9.82 1 94.12 278 GLU B CA 1
ATOM 5639 C C . GLU B 1 278 ? 29.156 10.438 9.031 1 94.12 278 GLU B C 1
ATOM 5641 O O . GLU B 1 278 ? 30.234 10.133 8.516 1 94.12 278 GLU B O 1
ATOM 5646 N N . GLU B 1 279 ? 28.094 9.719 8.922 1 90.69 279 GLU B N 1
ATOM 5647 C CA . GLU B 1 279 ? 28.188 8.328 8.5 1 90.69 279 GLU B CA 1
ATOM 5648 C C . GLU B 1 279 ? 27.734 8.156 7.047 1 90.69 279 GLU B C 1
ATOM 5650 O O . GLU B 1 279 ? 28.078 7.168 6.398 1 90.69 279 GLU B O 1
ATOM 5655 N N . ALA B 1 280 ? 27.016 9.062 6.484 1 91.94 280 ALA B N 1
ATOM 5656 C CA . ALA B 1 280 ? 26.281 8.727 5.266 1 91.94 280 ALA B CA 1
ATOM 5657 C C . ALA B 1 280 ? 27.156 8.93 4.031 1 91.94 280 ALA B C 1
ATOM 5659 O O . ALA B 1 280 ? 27.641 10.031 3.775 1 91.94 280 ALA B O 1
ATOM 5660 N N . ARG B 1 281 ? 27.453 7.914 3.371 1 89.12 281 ARG B N 1
ATOM 5661 C CA . ARG B 1 281 ? 28.094 7.922 2.062 1 89.12 281 ARG B CA 1
ATOM 5662 C C . ARG B 1 281 ? 27.109 7.574 0.959 1 89.12 281 ARG B C 1
ATOM 5664 O O . ARG B 1 281 ? 27.078 8.227 -0.086 1 89.12 281 ARG B O 1
ATOM 5671 N N . ASN B 1 282 ? 26.312 6.59 1.232 1 92.56 282 ASN B N 1
ATOM 5672 C CA . ASN B 1 282 ? 25.25 6.152 0.344 1 92.56 282 ASN B CA 1
ATOM 5673 C C . ASN B 1 282 ? 23.875 6.445 0.939 1 92.56 282 ASN B C 1
ATOM 5675 O O . ASN B 1 282 ? 23.484 5.855 1.951 1 92.56 282 ASN B O 1
ATOM 5679 N N . TRP B 1 283 ? 23.156 7.305 0.25 1 96.31 283 TRP B N 1
ATOM 5680 C CA . TRP B 1 283 ? 21.859 7.738 0.758 1 96.31 283 TRP B CA 1
ATOM 5681 C C . TRP B 1 283 ? 20.734 6.977 0.076 1 96.31 283 TRP B C 1
ATOM 5683 O O . TRP B 1 283 ? 20.812 6.664 -1.113 1 96.31 283 TRP B O 1
ATOM 5693 N N . GLY B 1 284 ? 19.75 6.598 0.849 1 96.5 284 GLY B N 1
ATOM 5694 C CA . GLY B 1 284 ? 18.453 6.203 0.301 1 96.5 284 GLY B CA 1
ATOM 5695 C C . GLY B 1 284 ? 17.406 7.301 0.388 1 96.5 284 GLY B C 1
ATOM 5696 O O . GLY B 1 284 ? 17.156 7.836 1.468 1 96.5 284 GLY B O 1
ATOM 5697 N N . VAL B 1 285 ? 16.875 7.688 -0.755 1 97.12 285 VAL B N 1
ATOM 5698 C CA . VAL B 1 285 ? 15.805 8.688 -0.78 1 97.12 285 VAL B CA 1
ATOM 5699 C C . VAL B 1 285 ? 14.477 8.016 -1.11 1 97.12 285 VAL B C 1
ATOM 5701 O O . VAL B 1 285 ? 14.305 7.469 -2.203 1 97.12 285 VAL B O 1
ATOM 5704 N N . VAL B 1 286 ? 13.547 8.109 -0.175 1 97 286 VAL B N 1
ATOM 5705 C CA . VAL B 1 286 ? 12.25 7.461 -0.36 1 97 286 VAL B CA 1
ATOM 5706 C C . VAL B 1 286 ? 11.211 8.492 -0.798 1 97 286 VAL B C 1
ATOM 5708 O O . VAL B 1 286 ? 11.008 9.5 -0.122 1 97 286 VAL B O 1
ATOM 5711 N N . LEU B 1 287 ? 10.648 8.289 -1.908 1 95.81 287 LEU B N 1
ATOM 5712 C CA . LEU B 1 287 ? 9.445 9.016 -2.316 1 95.81 287 LEU B CA 1
ATOM 5713 C C . LEU B 1 287 ? 8.188 8.234 -1.973 1 95.81 287 LEU B C 1
ATOM 5715 O O . LEU B 1 287 ? 7.961 7.148 -2.516 1 95.81 287 LEU B O 1
ATOM 5719 N N . GLY B 1 288 ? 7.414 8.742 -1.03 1 93.38 288 GLY B N 1
ATOM 5720 C CA . GLY B 1 288 ? 6.176 8.078 -0.661 1 93.38 288 GLY B CA 1
ATOM 5721 C C . GLY B 1 288 ? 5.156 8.047 -1.787 1 93.38 288 GLY B C 1
ATOM 5722 O O . GLY B 1 288 ? 4.98 9.039 -2.5 1 93.38 288 GLY B O 1
ATOM 5723 N N . THR B 1 289 ? 4.5 6.887 -1.913 1 90.19 289 THR B N 1
ATOM 5724 C CA . THR B 1 289 ? 3.572 6.746 -3.029 1 90.19 289 THR B CA 1
ATOM 5725 C C . THR B 1 289 ? 2.143 6.578 -2.523 1 90.19 289 THR B C 1
ATOM 5727 O O . THR B 1 289 ? 1.233 6.285 -3.303 1 90.19 289 THR B O 1
ATOM 5730 N N . LEU B 1 290 ? 1.929 6.656 -1.225 1 89.44 290 LEU B N 1
ATOM 5731 C CA . LEU B 1 290 ? 0.569 6.645 -0.695 1 89.44 290 LEU B CA 1
ATOM 5732 C C . LEU B 1 290 ? -0.169 7.93 -1.059 1 89.44 290 LEU B C 1
ATOM 5734 O O . LEU B 1 290 ? 0.069 8.977 -0.456 1 89.44 290 LEU B O 1
ATOM 5738 N N . GLY B 1 291 ? -1.063 7.766 -2.01 1 88.44 291 GLY B N 1
ATOM 5739 C CA . GLY B 1 291 ? -1.699 8.961 -2.537 1 88.44 291 GLY B CA 1
ATOM 5740 C C . GLY B 1 291 ? -0.708 9.969 -3.086 1 88.44 291 GLY B C 1
ATOM 5741 O O . GLY B 1 291 ? 0.126 9.633 -3.93 1 88.44 291 GLY B O 1
ATOM 5742 N N . ARG B 1 292 ? -0.784 11.156 -2.572 1 89 292 ARG B N 1
ATOM 5743 C CA . ARG B 1 292 ? 0.094 12.234 -3.029 1 89 292 ARG B CA 1
ATOM 5744 C C . ARG B 1 292 ? 1.027 12.688 -1.913 1 89 292 ARG B C 1
ATOM 5746 O O . ARG B 1 292 ? 1.465 13.844 -1.896 1 89 292 ARG B O 1
ATOM 5753 N N . GLN B 1 293 ? 1.252 11.781 -1.021 1 89.25 293 GLN B N 1
ATOM 5754 C CA . GLN B 1 293 ? 2.096 12.086 0.132 1 89.25 293 GLN B CA 1
ATOM 5755 C C . GLN B 1 293 ? 3.504 12.477 -0.304 1 89.25 293 GLN B C 1
ATOM 5757 O O . GLN B 1 293 ? 4.129 13.344 0.31 1 89.25 293 GLN B O 1
ATOM 5762 N N . GLY B 1 294 ? 4.059 11.828 -1.271 1 91.19 294 GLY B N 1
ATOM 5763 C CA . GLY B 1 294 ? 5.355 12.195 -1.824 1 91.19 294 GLY B CA 1
ATOM 5764 C C . GLY B 1 294 ? 5.293 13.406 -2.734 1 91.19 294 GLY B C 1
ATOM 5765 O O . GLY B 1 294 ? 4.328 13.578 -3.48 1 91.19 294 GLY B O 1
ATOM 5766 N N . ASN B 1 295 ? 6.305 14.234 -2.627 1 90.56 295 ASN B N 1
ATOM 5767 C CA . ASN B 1 295 ? 6.383 15.438 -3.449 1 90.56 295 ASN B CA 1
ATOM 5768 C C . ASN B 1 295 ? 7.57 15.391 -4.402 1 90.56 295 ASN B C 1
ATOM 5770 O O . ASN B 1 295 ? 8.719 15.539 -3.98 1 90.56 295 ASN B O 1
ATOM 5774 N N . PRO B 1 296 ? 7.293 15.273 -5.715 1 87.75 296 PRO B N 1
ATOM 5775 C CA . PRO B 1 296 ? 8.383 15.172 -6.688 1 87.75 296 PRO B CA 1
ATOM 5776 C C . PRO B 1 296 ? 9.273 16.406 -6.715 1 87.75 296 PRO B C 1
ATOM 5778 O O . PRO B 1 296 ? 10.469 16.312 -7.004 1 87.75 296 PRO B O 1
ATOM 5781 N N . LYS B 1 297 ? 8.719 17.562 -6.418 1 89.81 297 LYS B N 1
ATOM 5782 C CA . LYS B 1 297 ? 9.516 18.781 -6.41 1 89.81 297 LYS B CA 1
ATOM 5783 C C . LYS B 1 297 ? 10.57 18.75 -5.309 1 89.81 297 LYS B C 1
ATOM 5785 O O . LYS B 1 297 ? 11.695 19.188 -5.508 1 89.81 297 LYS B O 1
ATOM 5790 N N . ILE B 1 298 ? 10.172 18.266 -4.191 1 94.5 298 ILE B N 1
ATOM 5791 C CA . ILE B 1 298 ? 11.117 18.125 -3.092 1 94.5 298 ILE B CA 1
ATOM 5792 C C . ILE B 1 298 ? 12.211 17.125 -3.475 1 94.5 298 ILE B C 1
ATOM 5794 O O . ILE B 1 298 ? 13.391 17.344 -3.176 1 94.5 298 ILE B O 1
ATOM 5798 N N . LEU B 1 299 ? 11.805 16.062 -4.113 1 94.31 299 LEU B N 1
ATOM 5799 C CA . LEU B 1 299 ? 12.773 15.078 -4.578 1 94.31 299 LEU B CA 1
ATOM 5800 C C . LEU B 1 299 ? 13.789 15.727 -5.52 1 94.31 299 LEU B C 1
ATOM 5802 O O . LEU B 1 299 ? 15 15.539 -5.355 1 94.31 299 LEU B O 1
ATOM 5806 N N . GLU B 1 300 ? 13.312 16.484 -6.453 1 91.81 300 GLU B N 1
ATOM 5807 C CA . GLU B 1 300 ? 14.18 17.156 -7.418 1 91.81 300 GLU B CA 1
ATOM 5808 C C . GLU B 1 300 ? 15.172 18.078 -6.715 1 91.81 300 GLU B C 1
ATOM 5810 O O . GLU B 1 300 ? 16.359 18.125 -7.07 1 91.81 300 GLU B O 1
ATOM 5815 N N . ARG B 1 301 ? 14.672 18.766 -5.781 1 94.06 301 ARG B N 1
ATOM 5816 C CA . ARG B 1 301 ? 15.516 19.688 -5.031 1 94.06 301 ARG B CA 1
ATOM 5817 C C . ARG B 1 301 ? 16.609 18.938 -4.277 1 94.06 301 ARG B C 1
ATOM 5819 O O . ARG B 1 301 ? 17.781 19.328 -4.309 1 94.06 301 ARG B O 1
ATOM 5826 N N . LEU B 1 302 ? 16.219 17.922 -3.617 1 95.81 302 LEU B N 1
ATOM 5827 C CA . LEU B 1 302 ? 17.188 17.125 -2.861 1 95.81 302 LEU B CA 1
ATOM 5828 C C . LEU B 1 302 ? 18.219 16.484 -3.789 1 95.81 302 LEU B C 1
ATOM 5830 O O . LEU B 1 302 ? 19.406 16.484 -3.486 1 95.81 302 LEU B O 1
ATOM 5834 N N . GLU B 1 303 ? 17.719 16 -4.902 1 93 303 GLU B N 1
ATOM 5835 C CA . GLU B 1 303 ? 18.625 15.398 -5.879 1 93 303 GLU B CA 1
ATOM 5836 C C . GLU B 1 303 ? 19.641 16.406 -6.383 1 93 303 GLU B C 1
ATOM 5838 O O . GLU B 1 303 ? 20.828 16.094 -6.496 1 93 303 GLU B O 1
ATOM 5843 N N . LYS B 1 304 ? 19.172 17.578 -6.695 1 94.12 304 LYS B N 1
ATOM 5844 C CA . LYS B 1 304 ? 20.062 18.641 -7.156 1 94.12 304 LYS B CA 1
ATOM 5845 C C . LYS B 1 304 ? 21.141 18.938 -6.121 1 94.12 304 LYS B C 1
ATOM 5847 O O . LYS B 1 304 ? 22.328 18.984 -6.453 1 94.12 304 LYS B O 1
ATOM 5852 N N . ASN B 1 305 ? 20.734 19.109 -4.91 1 94.56 305 ASN B N 1
ATOM 5853 C CA . ASN B 1 305 ? 21.672 19.391 -3.83 1 94.56 305 ASN B CA 1
ATOM 5854 C C . ASN B 1 305 ? 22.656 18.266 -3.625 1 94.56 305 ASN B C 1
ATOM 5856 O O . ASN B 1 305 ? 23.859 18.5 -3.424 1 94.56 305 ASN B O 1
ATOM 5860 N N . MET B 1 306 ? 22.188 17.078 -3.676 1 93.94 306 MET B N 1
ATOM 5861 C CA . MET B 1 306 ? 23.031 15.906 -3.43 1 93.94 306 MET B CA 1
ATOM 5862 C C . MET B 1 306 ? 24.031 15.711 -4.566 1 93.94 306 MET B C 1
ATOM 5864 O O . MET B 1 306 ? 25.203 15.398 -4.324 1 93.94 306 MET B O 1
ATOM 5868 N N . LYS B 1 307 ? 23.594 15.953 -5.789 1 90.81 307 LYS B N 1
ATOM 5869 C CA . LYS B 1 307 ? 24.484 15.867 -6.941 1 90.81 307 LYS B CA 1
ATOM 5870 C C . LYS B 1 307 ? 25.578 16.938 -6.871 1 90.81 307 LYS B C 1
ATOM 5872 O O . LYS B 1 307 ? 26.75 16.641 -7.098 1 90.81 307 LYS B O 1
ATOM 5877 N N . GLU B 1 308 ? 25.172 18.078 -6.566 1 93.81 308 GLU B 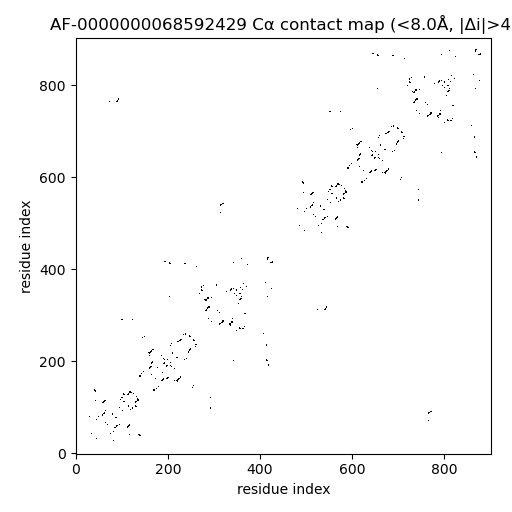N 1
ATOM 5878 C CA . GLU B 1 308 ? 26.109 19.188 -6.473 1 93.81 308 GLU B CA 1
ATOM 5879 C C . GLU B 1 308 ? 27.172 18.938 -5.41 1 93.81 308 GLU B C 1
ATOM 5881 O O . GLU B 1 308 ? 28.328 19.344 -5.566 1 93.81 308 GLU B O 1
ATOM 5886 N N . LYS B 1 309 ? 26.828 18.25 -4.41 1 92.5 309 LYS B N 1
ATOM 5887 C CA . LYS B 1 309 ? 27.75 18.031 -3.301 1 92.5 309 LYS B CA 1
ATOM 5888 C C . LYS B 1 309 ? 28.453 16.688 -3.443 1 92.5 309 LYS B C 1
ATOM 5890 O O . LYS B 1 309 ? 29.281 16.328 -2.607 1 92.5 309 LYS B O 1
ATOM 5895 N N . GLY B 1 310 ? 28.047 15.906 -4.371 1 90.06 310 GLY B N 1
ATOM 5896 C CA . GLY B 1 310 ? 28.75 14.68 -4.707 1 90.06 310 GLY B CA 1
ATOM 5897 C C . GLY B 1 310 ? 28.312 13.492 -3.873 1 90.06 310 GLY B C 1
ATOM 5898 O O . GLY B 1 310 ? 29.078 12.539 -3.691 1 90.06 310 GLY B O 1
ATOM 5899 N N . PHE B 1 311 ? 27.125 13.562 -3.291 1 92.06 311 PHE B N 1
ATOM 5900 C CA . PHE B 1 311 ? 26.609 12.438 -2.518 1 92.06 311 PHE B CA 1
ATOM 5901 C C . PHE B 1 311 ? 26.062 11.352 -3.439 1 92.06 311 PHE B C 1
ATOM 5903 O O . PHE B 1 311 ? 25.469 11.656 -4.477 1 92.06 311 PHE B O 1
ATOM 5910 N N . LEU B 1 312 ? 26.328 10.133 -3.053 1 91.12 312 LEU B N 1
ATOM 5911 C CA . LEU B 1 312 ? 25.672 9.016 -3.727 1 91.12 312 LEU B CA 1
ATOM 5912 C C . LEU B 1 312 ? 24.297 8.75 -3.141 1 91.12 312 LEU B C 1
ATOM 5914 O O . LEU B 1 312 ? 24.109 8.836 -1.925 1 91.12 312 LEU B O 1
ATOM 5918 N N . TYR B 1 313 ? 23.344 8.5 -4.059 1 93.75 313 TYR B N 1
ATOM 5919 C CA . TYR B 1 313 ? 22 8.242 -3.559 1 93.75 313 TYR B CA 1
ATOM 5920 C C . TYR B 1 313 ? 21.234 7.344 -4.52 1 93.75 313 TYR B C 1
ATOM 5922 O O . TYR B 1 313 ? 21.578 7.234 -5.695 1 93.75 313 TYR B O 1
ATOM 5930 N N . THR B 1 314 ? 20.25 6.664 -3.98 1 93.06 314 THR B N 1
ATOM 5931 C CA . THR B 1 314 ? 19.266 5.883 -4.73 1 93.06 314 THR B CA 1
ATOM 5932 C C . THR B 1 314 ? 17.844 6.273 -4.336 1 93.06 314 THR B C 1
ATOM 5934 O O . THR B 1 314 ? 17.562 6.48 -3.154 1 93.06 314 THR B O 1
ATOM 5937 N N . VAL B 1 315 ? 17 6.395 -5.355 1 94.88 315 VAL B N 1
ATOM 5938 C CA . VAL B 1 315 ? 15.617 6.762 -5.086 1 94.88 315 VAL B CA 1
ATOM 5939 C C . VAL B 1 315 ? 14.758 5.504 -4.98 1 94.88 315 VAL B C 1
ATOM 5941 O O . VAL B 1 315 ? 14.82 4.625 -5.844 1 94.88 315 VAL B O 1
ATOM 5944 N N . PHE B 1 316 ? 14.023 5.453 -3.918 1 95.06 316 PHE B N 1
ATOM 5945 C CA . PHE B 1 316 ? 13.102 4.355 -3.66 1 95.06 316 PHE B CA 1
ATOM 5946 C C . PHE B 1 316 ? 11.656 4.852 -3.666 1 95.06 316 PHE B C 1
ATOM 5948 O O . PHE B 1 316 ? 11.367 5.934 -3.148 1 95.06 316 PHE B O 1
ATOM 5955 N N . LEU B 1 317 ? 10.812 4.078 -4.223 1 93.62 317 LEU B N 1
ATOM 5956 C CA . LEU B 1 317 ? 9.375 4.316 -4.109 1 93.62 317 LEU B CA 1
ATOM 5957 C C . LEU B 1 317 ? 8.742 3.354 -3.109 1 93.62 317 LEU B C 1
ATOM 5959 O O . LEU B 1 317 ? 8.938 2.141 -3.199 1 93.62 317 LEU B O 1
ATOM 5963 N N . MET B 1 318 ? 8.031 3.928 -2.152 1 92.75 318 MET B N 1
ATOM 5964 C CA . MET B 1 318 ? 7.387 3.102 -1.136 1 92.75 318 MET B CA 1
ATOM 5965 C C . MET B 1 318 ? 6.031 3.682 -0.745 1 92.75 318 MET B C 1
ATOM 5967 O O . MET B 1 318 ? 5.891 4.898 -0.602 1 92.75 318 MET B O 1
ATOM 5971 N N . SER B 1 319 ? 5.027 2.809 -0.609 1 89.38 319 SER B N 1
ATOM 5972 C CA . SER B 1 319 ? 3.729 3.244 -0.102 1 89.38 319 SER B CA 1
ATOM 5973 C C . SER B 1 319 ? 3.707 3.26 1.422 1 89.38 319 SER B C 1
ATOM 5975 O O . SER B 1 319 ? 2.977 4.043 2.031 1 89.38 319 SER B O 1
ATOM 5977 N N . GLU B 1 320 ? 4.465 2.344 1.928 1 88.75 320 GLU B N 1
ATOM 5978 C CA . GLU B 1 320 ? 4.594 2.256 3.379 1 88.75 320 GLU B CA 1
ATOM 5979 C C . GLU B 1 320 ? 6.059 2.133 3.797 1 88.75 320 GLU B C 1
ATOM 5981 O O . GLU B 1 320 ? 6.781 1.271 3.293 1 88.75 320 GLU B O 1
ATOM 5986 N N . ILE B 1 321 ? 6.418 2.986 4.688 1 93.56 321 ILE B N 1
ATOM 5987 C CA . ILE B 1 321 ? 7.785 2.99 5.199 1 93.56 321 ILE B CA 1
ATOM 5988 C C . ILE B 1 321 ? 7.809 2.387 6.605 1 93.56 321 ILE B C 1
ATOM 5990 O O . ILE B 1 321 ? 7.113 2.863 7.504 1 93.56 321 ILE B O 1
ATOM 5994 N N . SER B 1 322 ? 8.516 1.35 6.777 1 92.75 322 SER B N 1
ATOM 5995 C CA . SER B 1 322 ? 8.609 0.68 8.07 1 92.75 322 SER B CA 1
ATOM 5996 C C . SER B 1 322 ? 10.055 0.311 8.398 1 92.75 322 SER B C 1
ATOM 5998 O O . SER B 1 322 ? 10.891 0.213 7.504 1 92.75 322 SER B O 1
ATOM 6000 N N . PRO B 1 323 ? 10.328 0.138 9.711 1 94.44 323 PRO B N 1
ATOM 6001 C CA . PRO B 1 323 ? 11.672 -0.291 10.094 1 94.44 323 PRO B CA 1
ATOM 6002 C C . PRO B 1 323 ? 12.086 -1.604 9.438 1 94.44 323 PRO B C 1
ATOM 6004 O O . PRO B 1 323 ? 13.234 -1.75 9.008 1 94.44 323 PRO B O 1
ATOM 6007 N N . ALA B 1 324 ? 11.172 -2.477 9.297 1 90.56 324 ALA B N 1
ATOM 6008 C CA . ALA B 1 324 ? 11.469 -3.771 8.688 1 90.56 324 ALA B CA 1
ATOM 6009 C C . ALA B 1 324 ? 11.875 -3.609 7.227 1 90.56 324 ALA B C 1
ATOM 6011 O O . ALA B 1 324 ? 12.828 -4.25 6.766 1 90.56 324 ALA B O 1
ATOM 6012 N N . ARG B 1 325 ? 11.211 -2.805 6.527 1 90 325 ARG B N 1
ATOM 6013 C CA . ARG B 1 325 ? 11.5 -2.584 5.113 1 90 325 ARG B CA 1
ATOM 6014 C C . ARG B 1 325 ? 12.844 -1.887 4.93 1 90 325 ARG B C 1
ATOM 6016 O O . ARG B 1 325 ? 13.625 -2.262 4.055 1 90 325 ARG B O 1
ATOM 6023 N N . ILE B 1 326 ? 13.07 -0.916 5.715 1 92.56 326 ILE B N 1
ATOM 6024 C CA . ILE B 1 326 ? 14.312 -0.149 5.66 1 92.56 326 ILE B CA 1
ATOM 6025 C C . ILE B 1 326 ? 15.492 -1.048 6.023 1 92.56 326 ILE B C 1
ATOM 6027 O O . ILE B 1 326 ? 16.578 -0.931 5.441 1 92.56 326 ILE B O 1
ATOM 6031 N N . ALA B 1 327 ? 15.266 -1.951 6.914 1 92.5 327 ALA B N 1
ATOM 6032 C CA . ALA B 1 327 ? 16.312 -2.84 7.402 1 92.5 327 ALA B CA 1
ATOM 6033 C C . ALA B 1 327 ? 16.812 -3.771 6.297 1 92.5 327 ALA B C 1
ATOM 6035 O O . ALA B 1 327 ? 17.922 -4.289 6.363 1 92.5 327 ALA B O 1
ATOM 6036 N N . LEU B 1 328 ? 16.031 -3.947 5.293 1 87.88 328 LEU B N 1
ATOM 6037 C CA . LEU B 1 328 ? 16.422 -4.797 4.172 1 87.88 328 LEU B CA 1
ATOM 6038 C C . LEU B 1 328 ? 17.609 -4.203 3.43 1 87.88 328 LEU B C 1
ATOM 6040 O O . LEU B 1 328 ? 18.297 -4.906 2.686 1 87.88 328 LEU B O 1
ATOM 6044 N N . PHE B 1 329 ? 17.859 -2.898 3.627 1 91.19 329 PHE B N 1
ATOM 6045 C CA . PHE B 1 329 ? 18.906 -2.201 2.898 1 91.19 329 PHE B CA 1
ATOM 6046 C C . PHE B 1 329 ? 20.016 -1.748 3.848 1 91.19 329 PHE B C 1
ATOM 6048 O O . PHE B 1 329 ? 20.812 -0.868 3.51 1 91.19 329 PHE B O 1
ATOM 6055 N N . GLU B 1 330 ? 20.078 -2.27 5.031 1 88.69 330 GLU B N 1
ATOM 6056 C CA . GLU B 1 330 ? 20.938 -1.784 6.109 1 88.69 330 GLU B CA 1
ATOM 6057 C C . GLU B 1 330 ? 22.406 -1.857 5.715 1 88.69 330 GLU B C 1
ATOM 6059 O O . GLU B 1 330 ? 23.219 -1.029 6.145 1 88.69 330 GLU B O 1
ATOM 6064 N N . ASP B 1 331 ? 22.797 -2.734 4.844 1 88.31 331 ASP B N 1
ATOM 6065 C CA . ASP B 1 331 ? 24.188 -2.92 4.469 1 88.31 331 ASP B CA 1
ATOM 6066 C C . ASP B 1 331 ? 24.578 -2.014 3.301 1 88.31 331 ASP B C 1
ATOM 6068 O O . ASP B 1 331 ? 25.766 -1.798 3.037 1 88.31 331 ASP B O 1
ATOM 6072 N N . SER B 1 332 ? 23.578 -1.464 2.705 1 89.19 332 SER B N 1
ATOM 6073 C CA . SER B 1 332 ? 23.859 -0.757 1.46 1 89.19 332 SER B CA 1
ATOM 6074 C C . SER B 1 332 ? 23.578 0.736 1.597 1 89.19 332 SER B C 1
ATOM 6076 O O . SER B 1 332 ? 24.109 1.543 0.826 1 89.19 332 SER B O 1
ATOM 6078 N N . VAL B 1 333 ? 22.703 1.096 2.531 1 94.31 333 VAL B N 1
ATOM 6079 C CA . VAL B 1 333 ? 22.312 2.49 2.709 1 94.31 333 VAL B CA 1
ATOM 6080 C C . VAL B 1 333 ? 22.719 2.971 4.098 1 94.31 333 VAL B C 1
ATOM 6082 O O . VAL B 1 333 ? 22.422 2.32 5.102 1 94.31 333 VAL B O 1
ATOM 6085 N N . ASP B 1 334 ? 23.359 4.102 4.156 1 96.5 334 ASP B N 1
ATOM 6086 C CA . ASP B 1 334 ? 23.906 4.605 5.414 1 96.5 334 ASP B CA 1
ATOM 6087 C C . ASP B 1 334 ? 22.906 5.527 6.113 1 96.5 334 ASP B C 1
ATOM 6089 O O . ASP B 1 334 ? 22.922 5.652 7.34 1 96.5 334 ASP B O 1
ATOM 6093 N N . ALA B 1 335 ? 22.125 6.223 5.387 1 97.62 335 ALA B N 1
ATOM 6094 C CA . ALA B 1 335 ? 21.109 7.141 5.898 1 97.62 335 ALA B CA 1
ATOM 6095 C C . ALA B 1 335 ? 19.953 7.301 4.902 1 97.62 335 ALA B C 1
ATOM 6097 O O . ALA B 1 335 ? 20.156 7.152 3.695 1 97.62 335 ALA B O 1
ATOM 6098 N N . TRP B 1 336 ? 18.891 7.625 5.469 1 97.81 336 TRP B N 1
ATOM 6099 C CA . TRP B 1 336 ? 17.688 7.707 4.648 1 97.81 336 TRP B CA 1
ATOM 6100 C C . TRP B 1 336 ? 17.062 9.102 4.734 1 97.81 336 TRP B C 1
ATOM 6102 O O . TRP B 1 336 ? 17.156 9.766 5.766 1 97.81 336 TRP B O 1
ATOM 6112 N N . ILE B 1 337 ? 16.469 9.5 3.629 1 98.19 337 ILE B N 1
ATOM 6113 C CA . ILE B 1 337 ? 15.562 10.641 3.574 1 98.19 337 ILE B CA 1
ATOM 6114 C C . ILE B 1 337 ? 14.18 10.172 3.123 1 98.19 337 ILE B C 1
ATOM 6116 O O . ILE B 1 337 ? 14.047 9.523 2.086 1 98.19 337 ILE B O 1
ATOM 6120 N N . GLN B 1 338 ? 13.195 10.438 3.873 1 97.75 338 GLN B N 1
ATOM 6121 C CA . GLN B 1 338 ? 11.859 10.047 3.455 1 97.75 338 GLN B CA 1
ATOM 6122 C C . GLN B 1 338 ? 11.016 11.273 3.104 1 97.75 338 GLN B C 1
ATOM 6124 O O . GLN B 1 338 ? 10.844 12.172 3.93 1 97.75 338 GLN B O 1
ATOM 6129 N N . ILE B 1 339 ? 10.625 11.367 1.844 1 96.88 339 ILE B N 1
ATOM 6130 C CA . ILE B 1 339 ? 9.688 12.367 1.366 1 96.88 339 ILE B CA 1
ATOM 6131 C C . ILE B 1 339 ? 8.266 11.812 1.426 1 96.88 339 ILE B C 1
ATOM 6133 O O . ILE B 1 339 ? 7.742 11.32 0.424 1 96.88 339 ILE B O 1
ATOM 6137 N N . ALA B 1 340 ? 7.715 11.812 2.564 1 95.31 340 ALA B N 1
ATOM 6138 C CA . ALA B 1 340 ? 6.395 11.297 2.912 1 95.31 340 ALA B CA 1
ATOM 6139 C C . ALA B 1 340 ? 5.824 12.023 4.125 1 95.31 340 ALA B C 1
ATOM 6141 O O . ALA B 1 340 ? 5.781 13.25 4.156 1 95.31 340 ALA B O 1
ATOM 6142 N N . CYS B 1 341 ? 5.41 11.312 5.086 1 94.88 341 CYS B N 1
ATOM 6143 C CA . CYS B 1 341 ? 4.934 11.961 6.305 1 94.88 341 CYS B CA 1
ATOM 6144 C C . CYS B 1 341 ? 6.102 12.367 7.195 1 94.88 341 CYS B C 1
ATOM 6146 O O . CYS B 1 341 ? 6.824 11.516 7.711 1 94.88 341 CYS B O 1
ATOM 6148 N N . PRO B 1 342 ? 6.293 13.633 7.473 1 95.94 342 PRO B N 1
ATOM 6149 C CA . PRO B 1 342 ? 7.414 14.086 8.297 1 95.94 342 PRO B CA 1
ATOM 6150 C C . PRO B 1 342 ? 7.379 13.492 9.711 1 95.94 342 PRO B C 1
ATOM 6152 O O . PRO B 1 342 ? 8.43 13.328 10.336 1 95.94 342 PRO B O 1
ATOM 6155 N N . ARG B 1 343 ? 6.242 13.172 10.133 1 96.5 343 ARG B N 1
ATOM 6156 C CA . ARG B 1 343 ? 6.066 12.672 11.492 1 96.5 343 ARG B CA 1
ATOM 6157 C C . ARG B 1 343 ? 6.684 11.281 11.648 1 96.5 343 ARG B C 1
ATOM 6159 O O . ARG B 1 343 ? 6.957 10.836 12.758 1 96.5 343 ARG B O 1
ATOM 6166 N N . LEU B 1 344 ? 6.871 10.578 10.508 1 95.88 344 LEU B N 1
ATOM 6167 C CA . LEU B 1 344 ? 7.547 9.289 10.578 1 95.88 344 LEU B CA 1
ATOM 6168 C C . LEU B 1 344 ? 8.93 9.438 11.203 1 95.88 344 LEU B C 1
ATOM 6170 O O . LEU B 1 344 ? 9.336 8.617 12.039 1 95.88 344 LEU B O 1
ATOM 6174 N N . SER B 1 345 ? 9.648 10.445 10.828 1 97.56 345 SER B N 1
ATOM 6175 C CA . SER B 1 345 ? 10.977 10.703 11.383 1 97.56 345 SER B CA 1
ATOM 6176 C C . SER B 1 345 ? 10.875 11.25 12.805 1 97.56 345 SER B C 1
ATOM 6178 O O . SER B 1 345 ? 11.602 10.797 13.695 1 97.56 345 SER B O 1
ATOM 6180 N N . ILE B 1 346 ? 9.961 12.18 12.984 1 97.56 346 ILE B N 1
ATOM 6181 C CA . ILE B 1 346 ? 9.859 12.883 14.258 1 97.56 346 ILE B CA 1
ATOM 6182 C C . ILE B 1 346 ? 9.438 11.914 15.352 1 97.56 346 ILE B C 1
ATOM 6184 O O . ILE B 1 346 ? 10.023 11.898 16.438 1 97.56 346 ILE B O 1
ATOM 6188 N N . ASP B 1 347 ? 8.445 11.094 15.078 1 96.19 347 ASP B N 1
ATOM 6189 C CA . ASP B 1 347 ? 7.828 10.266 16.109 1 96.19 347 ASP B CA 1
ATOM 6190 C C . ASP B 1 347 ? 8.492 8.898 16.188 1 96.19 347 ASP B C 1
ATOM 6192 O O . ASP B 1 347 ? 8.586 8.297 17.266 1 96.19 347 ASP B O 1
ATOM 6196 N N . TRP B 1 348 ? 8.984 8.391 15.039 1 92.88 348 TRP B N 1
ATOM 6197 C CA . TRP B 1 348 ? 9.406 6.996 15.031 1 92.88 348 TRP B CA 1
ATOM 6198 C C . TRP B 1 348 ? 10.844 6.867 14.539 1 92.88 348 TRP B C 1
ATOM 6200 O O . TRP B 1 348 ? 11.312 5.762 14.258 1 92.88 348 TRP B O 1
ATOM 6210 N N . GLY B 1 349 ? 11.508 7.895 14.477 1 93.44 349 GLY B N 1
ATOM 6211 C CA . GLY B 1 349 ? 12.875 7.879 13.977 1 93.44 349 GLY B CA 1
ATOM 6212 C C . GLY B 1 349 ? 13.773 6.914 14.734 1 93.44 349 GLY B C 1
ATOM 6213 O O . GLY B 1 349 ? 14.656 6.285 14.141 1 93.44 349 GLY B O 1
ATOM 6214 N N . ASP B 1 350 ? 13.484 6.746 15.969 1 92.69 350 ASP B N 1
ATOM 6215 C CA . ASP B 1 350 ? 14.336 5.938 16.828 1 92.69 350 ASP B CA 1
ATOM 6216 C C . ASP B 1 350 ? 14.109 4.449 16.594 1 92.69 350 ASP B C 1
ATOM 6218 O O . ASP B 1 350 ? 14.906 3.613 17.031 1 92.69 350 ASP B O 1
ATOM 6222 N N . ALA B 1 351 ? 13.094 4.141 15.93 1 93.81 351 ALA B N 1
ATOM 6223 C CA . ALA B 1 351 ? 12.781 2.738 15.664 1 93.81 351 ALA B CA 1
ATOM 6224 C C . ALA B 1 351 ? 13.625 2.201 14.508 1 93.81 351 ALA B C 1
ATOM 6226 O O . ALA B 1 351 ? 13.727 0.986 14.32 1 93.81 351 ALA B O 1
ATOM 6227 N N . PHE B 1 352 ? 14.211 3.107 13.773 1 94.12 352 PHE B N 1
ATOM 6228 C CA . PHE B 1 352 ? 15.023 2.711 12.633 1 94.12 352 PHE B CA 1
ATOM 6229 C C . PHE B 1 352 ? 16.484 2.543 13.039 1 94.12 352 PHE B C 1
ATOM 6231 O O . PHE B 1 352 ? 17 3.305 13.859 1 94.12 352 PHE B O 1
ATOM 6238 N N . GLY B 1 353 ? 17.172 1.539 12.562 1 92.94 353 GLY B N 1
ATOM 6239 C CA . GLY B 1 353 ? 18.578 1.349 12.82 1 92.94 353 GLY B CA 1
ATOM 6240 C C . GLY B 1 353 ? 19.453 2.447 12.234 1 92.94 353 GLY B C 1
ATOM 6241 O O . GLY B 1 353 ? 20.359 2.959 12.898 1 92.94 353 GLY B O 1
ATOM 6242 N N . LYS B 1 354 ? 19.188 2.781 11.016 1 95.88 354 LYS B N 1
ATOM 6243 C CA . LYS B 1 354 ? 19.844 3.893 10.328 1 95.88 354 LYS B CA 1
ATOM 6244 C C . LYS B 1 354 ? 19.031 5.176 10.461 1 95.88 354 LYS B C 1
ATOM 6246 O O . LYS B 1 354 ? 17.812 5.125 10.633 1 95.88 354 LYS B O 1
ATOM 6251 N N . PRO B 1 355 ? 19.719 6.344 10.414 1 97.62 355 PRO B N 1
ATOM 6252 C CA . PRO B 1 355 ? 18.953 7.59 10.5 1 97.62 355 PRO B CA 1
ATOM 6253 C C . PRO B 1 355 ? 17.953 7.746 9.352 1 97.62 355 PRO B C 1
ATOM 6255 O O . PRO B 1 355 ? 18.281 7.484 8.195 1 97.62 355 PRO B O 1
ATOM 6258 N N . VAL B 1 356 ? 16.75 8.094 9.68 1 98.31 356 VAL B N 1
ATOM 6259 C CA . VAL B 1 356 ? 15.703 8.414 8.719 1 98.31 356 VAL B CA 1
ATOM 6260 C C . VAL B 1 356 ? 15.266 9.867 8.898 1 98.31 356 VAL B C 1
ATOM 6262 O O . VAL B 1 356 ? 14.586 10.195 9.875 1 98.31 356 VAL B O 1
ATOM 6265 N N . LEU B 1 357 ? 15.586 10.672 7.941 1 98.56 357 LEU B N 1
ATOM 6266 C CA . LEU B 1 357 ? 15.383 12.109 8.055 1 98.56 357 LEU B CA 1
ATOM 6267 C C . LEU B 1 357 ? 14.203 12.562 7.195 1 98.56 357 LEU B C 1
ATOM 6269 O O . LEU B 1 357 ? 13.922 11.969 6.156 1 98.56 357 LEU B O 1
ATOM 6273 N N . ASN B 1 358 ? 13.484 13.578 7.645 1 98.06 358 ASN B N 1
ATOM 6274 C CA . ASN B 1 358 ? 12.555 14.289 6.773 1 98.06 358 ASN B CA 1
ATOM 6275 C C . ASN B 1 358 ? 13.273 15.352 5.941 1 98.06 358 ASN B C 1
ATOM 6277 O O 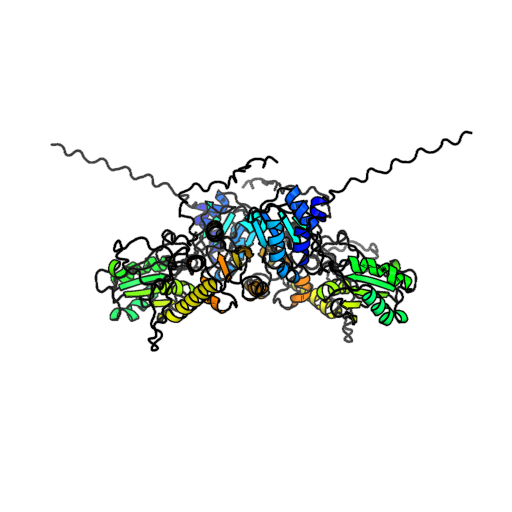. ASN B 1 358 ? 14.469 15.594 6.133 1 98.06 358 ASN B O 1
ATOM 6281 N N . PRO B 1 359 ? 12.625 15.984 4.996 1 97.44 359 PRO B N 1
ATOM 6282 C CA . PRO B 1 359 ? 13.305 16.891 4.059 1 97.44 359 PRO B CA 1
ATOM 6283 C C . PRO B 1 359 ? 13.977 18.062 4.758 1 97.44 359 PRO B C 1
ATOM 6285 O O . PRO B 1 359 ? 15.094 18.453 4.391 1 97.44 359 PRO B O 1
ATOM 6288 N N . PHE B 1 360 ? 13.414 18.625 5.848 1 97.44 360 PHE B N 1
ATOM 6289 C CA . PHE B 1 360 ? 14.031 19.703 6.621 1 97.44 360 PHE B CA 1
ATOM 6290 C C . PHE B 1 360 ? 15.344 19.234 7.242 1 97.44 360 PHE B C 1
ATOM 6292 O O . PHE B 1 360 ? 16.375 19.906 7.094 1 97.44 360 PHE B O 1
ATOM 6299 N N . GLU B 1 361 ? 15.258 18.172 7.852 1 97.94 361 GLU B N 1
ATOM 6300 C CA . GLU B 1 361 ? 16.422 17.594 8.508 1 97.94 361 GLU B CA 1
ATOM 6301 C C . GLU B 1 361 ? 17.5 17.234 7.488 1 97.94 361 GLU B C 1
ATOM 6303 O O . GLU B 1 361 ? 18.703 17.406 7.75 1 97.94 361 GLU B O 1
ATOM 6308 N N . ALA B 1 362 ? 17.062 16.719 6.379 1 97.81 362 ALA B N 1
ATOM 6309 C CA . ALA B 1 362 ? 18 16.328 5.32 1 97.81 362 ALA B CA 1
ATOM 6310 C C . ALA B 1 362 ? 18.781 17.531 4.812 1 97.81 362 ALA B C 1
ATOM 6312 O O . ALA B 1 362 ? 19.984 17.453 4.574 1 97.81 362 ALA B O 1
ATOM 6313 N N . GLU B 1 363 ? 18.125 18.625 4.668 1 96.5 363 GLU B N 1
ATOM 6314 C CA . GLU B 1 363 ? 18.797 19.844 4.188 1 96.5 363 GLU B CA 1
ATOM 6315 C C . GLU B 1 363 ? 19.859 20.312 5.18 1 96.5 363 GLU B C 1
ATOM 6317 O O . GLU B 1 363 ? 20.891 20.844 4.781 1 96.5 363 GLU B O 1
ATOM 6322 N N . ILE B 1 364 ? 19.578 20.125 6.398 1 96.56 364 ILE B N 1
ATOM 6323 C CA . ILE B 1 364 ? 20.578 20.438 7.418 1 96.56 364 ILE B CA 1
ATOM 6324 C C . ILE B 1 364 ? 21.75 19.469 7.301 1 96.56 364 ILE B C 1
ATOM 6326 O O . ILE B 1 364 ? 22.906 19.891 7.266 1 96.56 364 ILE B O 1
ATOM 6330 N N . ALA B 1 365 ? 21.438 18.188 7.211 1 97.19 365 ALA B N 1
ATOM 6331 C CA . ALA B 1 365 ? 22.469 17.141 7.141 1 97.19 365 ALA B CA 1
ATOM 6332 C C . ALA B 1 365 ? 23.344 17.328 5.906 1 97.19 365 ALA B C 1
ATOM 6334 O O . ALA B 1 365 ? 24.562 17.062 5.945 1 97.19 365 ALA B O 1
ATOM 6335 N N . LEU B 1 366 ? 22.75 17.812 4.824 1 95.5 366 LEU B N 1
ATOM 6336 C CA . LEU B 1 366 ? 23.453 18 3.564 1 95.5 366 LEU B CA 1
ATOM 6337 C C . LEU B 1 366 ? 24.219 19.328 3.557 1 95.5 366 LEU B C 1
ATOM 6339 O O . LEU B 1 366 ? 24.969 19.609 2.629 1 95.5 366 LEU B O 1
ATOM 6343 N N . GLY B 1 367 ? 23.938 20.172 4.543 1 93.56 367 GLY B N 1
ATOM 6344 C CA . GLY B 1 367 ? 24.625 21.438 4.664 1 93.56 367 GLY B CA 1
ATOM 6345 C C . GLY B 1 367 ? 24 22.531 3.82 1 93.56 367 GLY B C 1
ATOM 6346 O O . GLY B 1 367 ? 24.672 23.5 3.438 1 93.56 367 GLY B O 1
ATOM 6347 N N . VAL B 1 368 ? 22.797 22.359 3.467 1 93.69 368 VAL B N 1
ATOM 6348 C CA . VAL B 1 368 ? 22.078 23.344 2.637 1 93.69 368 VAL B CA 1
ATOM 6349 C C . VAL B 1 368 ? 21.578 24.484 3.506 1 93.69 368 VAL B C 1
ATOM 6351 O O . VAL B 1 368 ? 21.594 25.641 3.086 1 93.69 368 VAL B O 1
ATOM 6354 N N . ILE B 1 369 ? 21.078 24.203 4.73 1 92.94 369 ILE B N 1
ATOM 6355 C CA . ILE B 1 369 ? 20.609 25.203 5.684 1 92.94 369 ILE B CA 1
ATOM 6356 C C . ILE B 1 369 ? 21.312 25 7.027 1 92.94 369 ILE B C 1
ATOM 6358 O O . ILE B 1 369 ? 21.844 23.922 7.305 1 92.94 369 ILE B O 1
ATOM 6362 N N . PRO B 1 370 ? 21.328 26.016 7.801 1 92.31 370 PRO B N 1
ATOM 6363 C CA . PRO B 1 370 ? 22 25.906 9.102 1 92.31 370 PRO B CA 1
ATOM 6364 C C . PRO B 1 370 ? 21.234 25.016 10.078 1 92.31 370 PRO B C 1
ATOM 6366 O O . PRO B 1 370 ? 20.047 24.75 9.875 1 92.31 370 PRO B O 1
ATOM 6369 N N . CYS B 1 371 ? 21.953 24.578 11.07 1 91.56 371 CYS B N 1
ATOM 6370 C CA . CYS B 1 371 ? 21.344 23.766 12.125 1 91.56 371 CYS B CA 1
ATOM 6371 C C . CYS B 1 371 ? 20.344 24.594 12.93 1 91.56 371 CYS B C 1
ATOM 6373 O O . CYS B 1 371 ? 20.594 25.75 13.234 1 91.56 371 CYS B O 1
ATOM 6375 N N . TRP B 1 372 ? 19.25 24.016 13.266 1 89.38 372 TRP B N 1
ATOM 6376 C CA . TRP B 1 372 ? 18.188 24.766 13.945 1 89.38 372 TRP B CA 1
ATOM 6377 C C . TRP B 1 372 ? 18.547 25.016 15.406 1 89.38 372 TRP B C 1
ATOM 6379 O O . TRP B 1 372 ? 17.953 25.875 16.062 1 89.38 372 TRP B O 1
ATOM 6389 N N . TRP B 1 373 ? 19.547 24.312 15.953 1 88.5 373 TRP B N 1
ATOM 6390 C CA . TRP B 1 373 ? 19.938 24.484 17.344 1 88.5 373 TRP B CA 1
ATOM 6391 C C . TRP B 1 373 ? 21.078 25.469 17.484 1 88.5 373 TRP B C 1
ATOM 6393 O O . TRP B 1 373 ? 21.531 25.766 18.594 1 88.5 373 TRP B O 1
ATOM 6403 N N . GLU B 1 374 ? 21.672 25.984 16.391 1 78.56 374 GLU B N 1
ATOM 6404 C CA . GLU B 1 374 ? 22.75 26.953 16.453 1 78.56 374 GLU B CA 1
ATOM 6405 C C . GLU B 1 374 ? 22.219 28.375 16.469 1 78.56 374 GLU B C 1
ATOM 6407 O O . GLU B 1 374 ? 21.25 28.688 15.766 1 78.56 374 GLU B O 1
ATOM 6412 N N . LYS B 1 375 ? 22.469 29.125 17.625 1 58.84 375 LYS B N 1
ATOM 6413 C CA . LYS B 1 375 ? 22.141 30.547 17.766 1 58.84 375 LYS B CA 1
ATOM 6414 C C . LYS B 1 375 ? 22.703 31.359 16.609 1 58.84 375 LYS B C 1
ATOM 6416 O O . LYS B 1 375 ? 23.812 31.109 16.156 1 58.84 375 LYS B O 1
ATOM 6421 N N . LYS B 1 376 ? 21.906 32.031 15.859 1 51.12 376 LYS B N 1
ATOM 6422 C CA . LYS B 1 376 ? 22.391 33 14.891 1 51.12 376 LYS B CA 1
ATOM 6423 C C . LYS B 1 376 ? 23.5 33.875 15.484 1 51.12 376 LYS B C 1
ATOM 6425 O O . LYS B 1 376 ? 23.266 34.625 16.422 1 51.12 376 LYS B O 1
ATOM 6430 N N . LYS B 1 377 ? 24.734 33.5 15.648 1 40.41 377 LYS B N 1
ATOM 6431 C CA . LYS B 1 377 ? 25.75 34.5 15.961 1 40.41 377 LYS B CA 1
ATOM 6432 C C . LYS B 1 377 ? 25.703 35.656 14.977 1 40.41 377 LYS B C 1
ATOM 6434 O O . LYS B 1 377 ? 25.531 35.438 13.773 1 40.41 377 LYS B O 1
ATOM 6439 N N . ASN B 1 378 ? 25.391 36.812 15.445 1 36.66 378 ASN B N 1
ATOM 6440 C CA . ASN B 1 378 ? 25.703 38.094 14.773 1 36.66 378 ASN B CA 1
ATOM 6441 C C . ASN B 1 378 ? 27.094 38.062 14.141 1 36.66 378 ASN B C 1
ATOM 6443 O O . ASN B 1 378 ? 28.094 38 14.844 1 36.66 378 ASN B O 1
ATOM 6447 N N . VAL B 1 379 ? 27.328 37.312 13.164 1 34.66 379 VAL B N 1
ATOM 6448 C CA . VAL B 1 379 ? 28.578 37.531 12.43 1 34.66 379 VAL B CA 1
ATOM 6449 C C . VAL B 1 379 ? 28.781 39.031 12.18 1 34.66 379 VAL B C 1
ATOM 6451 O O . VAL B 1 379 ? 28.031 39.656 11.414 1 34.66 379 VAL B O 1
ATOM 6454 N N . LEU B 1 380 ? 29.109 39.812 13.18 1 28.08 380 LEU B N 1
ATOM 6455 C CA . LEU B 1 380 ? 29.859 41 12.82 1 28.08 380 LEU B CA 1
ATOM 6456 C C . LEU B 1 380 ? 31.031 40.656 11.906 1 28.08 380 LEU B C 1
ATOM 6458 O O . LEU B 1 380 ? 31.922 39.875 12.289 1 28.08 380 LEU B O 1
ATOM 6462 N N . VAL B 1 381 ? 30.75 40.562 10.656 1 30.5 381 VAL B N 1
ATOM 6463 C CA . VAL B 1 381 ? 31.719 40.531 9.562 1 30.5 381 VAL B CA 1
ATOM 6464 C C . VAL B 1 381 ? 32.812 41.594 9.812 1 30.5 381 VAL B C 1
ATOM 6466 O O . VAL B 1 381 ? 32.562 42.781 9.68 1 30.5 381 VAL B O 1
ATOM 6469 N N . SER B 1 382 ? 33.469 41.625 10.914 1 28.42 382 SER B N 1
ATOM 6470 C CA . SER B 1 382 ? 34.688 42.406 10.688 1 28.42 382 SER B CA 1
ATOM 6471 C C . SER B 1 382 ? 35.469 41.906 9.477 1 28.42 382 SER B C 1
ATOM 6473 O O . SER B 1 382 ? 35.469 40.688 9.219 1 28.42 382 SER B O 1
ATOM 6475 N N . LYS B 1 383 ? 35.75 42.781 8.508 1 29.95 383 LYS B N 1
ATOM 6476 C CA . LYS B 1 383 ? 36.5 42.719 7.258 1 29.95 383 LYS B CA 1
ATOM 6477 C C . LYS B 1 383 ? 37.75 41.875 7.422 1 29.95 383 LYS B C 1
ATOM 6479 O O . LYS B 1 383 ? 38.688 41.969 6.629 1 29.95 383 LYS B O 1
ATOM 6484 N N . VAL B 1 384 ? 37.969 41.062 8.484 1 27.23 384 VAL B N 1
ATOM 6485 C CA . VAL B 1 384 ? 39.344 40.625 8.328 1 27.23 384 VAL B CA 1
ATOM 6486 C C . VAL B 1 384 ? 39.469 39.812 7.039 1 27.23 384 VAL B C 1
ATOM 6488 O O . VAL B 1 384 ? 38.531 39.188 6.578 1 27.23 384 VAL B O 1
ATOM 6491 N N . GLN B 1 385 ? 40.719 39.781 6.406 1 24.94 385 GLN B N 1
ATOM 6492 C CA . GLN B 1 385 ? 41.406 39.312 5.203 1 24.94 385 GLN B CA 1
ATOM 6493 C C . GLN B 1 385 ? 41.062 37.875 4.91 1 24.94 385 GLN B C 1
ATOM 6495 O O . GLN B 1 385 ? 40.625 37.125 5.805 1 24.94 385 GLN B O 1
ATOM 6500 N N . LYS B 1 386 ? 41.594 37.406 3.766 1 28.73 386 LYS B N 1
ATOM 6501 C CA . LYS B 1 386 ? 41.469 36.344 2.764 1 28.73 386 LYS B CA 1
ATOM 6502 C C . LYS B 1 386 ? 41.594 34.969 3.4 1 28.73 386 LYS B C 1
ATOM 6504 O O . LYS B 1 386 ? 41.719 33.969 2.697 1 28.73 386 LYS B O 1
ATOM 6509 N N . SER B 1 387 ? 41.938 34.719 4.688 1 27.14 387 SER B N 1
ATOM 6510 C CA . SER B 1 387 ? 42.438 33.344 4.668 1 27.14 387 SER B CA 1
ATOM 6511 C C . SER B 1 387 ? 41.312 32.375 4.355 1 27.14 387 SER B C 1
ATOM 6513 O O . SER B 1 387 ? 40.156 32.594 4.676 1 27.14 387 SER B O 1
ATOM 6515 N N . GLY B 1 388 ? 41.469 31.391 3.457 1 27.92 388 GLY B N 1
ATOM 6516 C CA . GLY B 1 388 ? 40.781 30.438 2.572 1 27.92 388 GLY B CA 1
ATOM 6517 C C . GLY B 1 388 ? 39.781 29.562 3.287 1 27.92 388 GLY B C 1
ATOM 6518 O O . GLY B 1 388 ? 38.656 29.391 2.83 1 27.92 388 GLY B O 1
ATOM 6519 N N . ASP B 1 389 ? 40.25 28.5 4.027 1 30.19 389 ASP B N 1
ATOM 6520 C CA . ASP B 1 389 ? 39.625 27.188 4.113 1 30.19 389 ASP B CA 1
ATOM 6521 C C . ASP B 1 389 ? 38.5 27.172 5.145 1 30.19 389 ASP B C 1
ATOM 6523 O O . ASP B 1 389 ? 38.75 27.078 6.348 1 30.19 389 ASP B O 1
ATOM 6527 N N . SER B 1 390 ? 37.562 28.031 5.16 1 30.41 390 SER B N 1
ATOM 6528 C CA . SER B 1 390 ? 36.594 28.047 6.246 1 30.41 390 SER B CA 1
ATOM 6529 C C . SER B 1 390 ? 35.75 26.781 6.246 1 30.41 390 SER B C 1
ATOM 6531 O O . SER B 1 390 ? 34.844 26.641 5.426 1 30.41 390 SER B O 1
ATOM 6533 N N . SER B 1 391 ? 36.406 25.594 6.504 1 31.48 391 SER B N 1
ATOM 6534 C CA . SER B 1 391 ? 35.625 24.406 6.84 1 31.48 391 SER B CA 1
ATOM 6535 C C . SER B 1 391 ? 34.594 24.719 7.934 1 31.48 391 SER B C 1
ATOM 6537 O O . SER B 1 391 ? 34.969 25.297 8.969 1 31.48 391 SER B O 1
ATOM 6539 N N . CYS B 1 392 ? 33.469 25.125 7.633 1 32.62 392 CYS B N 1
ATOM 6540 C CA . CYS B 1 392 ? 32.344 25.266 8.562 1 32.62 392 CYS B CA 1
ATOM 6541 C C . CYS B 1 392 ? 32.375 24.156 9.602 1 32.62 392 CYS B C 1
ATOM 6543 O O . CYS B 1 392 ? 32.062 23 9.297 1 32.62 392 CYS B O 1
ATOM 6545 N N . GLU B 1 393 ? 33.438 24.047 10.438 1 32.31 393 GLU B N 1
ATOM 6546 C CA . GLU B 1 393 ? 33.406 23.203 11.633 1 32.31 393 GLU B CA 1
ATOM 6547 C C . GLU B 1 393 ? 32.188 23.5 12.484 1 32.31 393 GLU B C 1
ATOM 6549 O O . GLU B 1 393 ? 32.031 24.609 12.992 1 32.31 393 GLU B O 1
ATOM 6554 N N . CYS B 1 394 ? 31.031 23.047 12.094 1 35.88 394 CYS B N 1
ATOM 6555 C CA . CYS B 1 394 ? 29.984 22.953 13.109 1 35.88 394 CYS B CA 1
ATOM 6556 C C . CYS B 1 394 ? 30.562 22.562 14.453 1 35.88 394 CYS B C 1
ATOM 6558 O O . CYS B 1 394 ? 31.062 21.438 14.625 1 35.88 394 CYS B O 1
ATOM 6560 N N . SER B 1 395 ? 31.375 23.406 15.086 1 32.84 395 SER B N 1
ATOM 6561 C CA . SER B 1 395 ? 31.797 23.141 16.453 1 32.84 395 SER B CA 1
ATOM 6562 C C . SER B 1 395 ? 30.625 22.672 17.312 1 32.84 395 SER B C 1
ATOM 6564 O O . SER B 1 395 ? 29.719 23.469 17.609 1 32.84 395 SER B O 1
ATOM 6566 N N . CYS B 1 396 ? 30.172 21.5 17.109 1 35.12 396 CYS B N 1
ATOM 6567 C CA . CYS B 1 396 ? 29.344 20.797 18.094 1 35.12 396 CYS B CA 1
ATOM 6568 C C . CYS B 1 396 ? 29.969 20.875 19.484 1 35.12 396 CYS B C 1
ATOM 6570 O O . CYS B 1 396 ? 30.734 20.016 19.875 1 35.12 396 CYS B O 1
ATOM 6572 N N . GLY B 1 397 ? 30.531 22.016 19.891 1 31.72 397 GLY B N 1
ATOM 6573 C CA . GLY B 1 397 ? 31.047 22.109 21.25 1 31.72 397 GLY B CA 1
ATOM 6574 C C . GLY B 1 397 ? 30.094 21.516 22.281 1 31.72 397 GLY B C 1
ATOM 6575 O O . GLY B 1 397 ? 28.875 21.688 22.172 1 31.72 397 GLY B O 1
ATOM 6576 N N . GLU B 1 398 ? 30.516 20.406 22.859 1 33.44 398 GLU B N 1
ATOM 6577 C CA . GLU B 1 398 ? 29.953 19.812 24.062 1 33.44 398 GLU B CA 1
ATOM 6578 C C . GLU B 1 398 ? 29.625 20.859 25.109 1 33.44 398 GLU B C 1
ATOM 6580 O O . GLU B 1 398 ? 30.5 21.641 25.516 1 33.44 398 GLU B O 1
ATOM 6585 N N . ASP B 1 399 ? 28.625 21.547 25 1 33.34 399 ASP B N 1
ATOM 6586 C CA . ASP B 1 399 ? 28.281 22.219 26.25 1 33.34 399 ASP B CA 1
ATOM 6587 C C . ASP B 1 399 ? 28.328 21.25 27.438 1 33.34 399 ASP B C 1
ATOM 6589 O O . ASP B 1 399 ? 27.656 20.219 27.422 1 33.34 399 ASP B O 1
ATOM 6593 N N . GLU B 1 400 ? 29.422 21.125 28.188 1 32.97 400 GLU B N 1
ATOM 6594 C CA . GLU B 1 400 ? 29.797 20.422 29.406 1 32.97 400 GLU B CA 1
ATOM 6595 C C . GLU B 1 400 ? 28.734 20.594 30.484 1 32.97 400 GLU B C 1
ATOM 6597 O O . GLU B 1 400 ? 28.938 20.203 31.641 1 32.97 400 GLU B O 1
ATOM 6602 N N . ASN B 1 401 ? 27.938 21.641 30.438 1 33.06 401 ASN B N 1
ATOM 6603 C CA . ASN B 1 401 ? 27.234 21.719 31.719 1 33.06 401 ASN B CA 1
ATOM 6604 C C . ASN B 1 401 ? 26.281 20.547 31.922 1 33.06 401 ASN B C 1
ATOM 6606 O O . ASN B 1 401 ? 25.422 20.297 31.062 1 33.06 401 ASN B O 1
ATOM 6610 N N . GLY B 1 402 ? 26.609 19.453 32.562 1 33.03 402 GLY B N 1
ATOM 6611 C CA . GLY B 1 402 ? 26.078 18.188 33.062 1 33.03 402 GLY B CA 1
ATOM 6612 C C . GLY B 1 402 ? 24.641 18.297 33.5 1 33.03 402 GLY B C 1
ATOM 6613 O O . GLY B 1 402 ? 24.062 17.328 34 1 33.03 402 GLY B O 1
ATOM 6614 N N . ASN B 1 403 ? 24.312 19.438 34.156 1 35.78 403 ASN B N 1
ATOM 6615 C CA . ASN B 1 403 ? 23.109 19.234 34.938 1 35.78 403 ASN B CA 1
ATOM 6616 C C . ASN B 1 403 ? 21.922 18.844 34.062 1 35.78 403 ASN B C 1
ATOM 6618 O O . ASN B 1 403 ? 21.5 17.688 34.062 1 35.78 403 ASN B O 1
ATOM 6622 N N . GLY B 1 404 ? 20.688 19.453 34.312 1 36.56 404 GLY B N 1
ATOM 6623 C CA . GLY B 1 404 ? 19.359 19.156 33.812 1 36.56 404 GLY B CA 1
ATOM 6624 C C . GLY B 1 404 ? 19.234 19.281 32.312 1 36.56 404 GLY B C 1
ATOM 6625 O O . GLY B 1 404 ? 20.031 19.969 31.672 1 36.56 404 GLY B O 1
ATOM 6626 N N . LYS B 1 405 ? 18.641 18.344 31.594 1 47 405 LYS B N 1
ATOM 6627 C CA . LYS B 1 405 ? 18.25 18.266 30.188 1 47 405 LYS B CA 1
ATOM 6628 C C . LYS B 1 405 ? 17.797 19.625 29.672 1 47 405 LYS B C 1
ATOM 6630 O O . LYS B 1 405 ? 16.641 20 29.812 1 47 405 LYS B O 1
ATOM 6635 N N . SER B 1 406 ? 18.422 20.672 29.812 1 49.97 406 SER B N 1
ATOM 6636 C CA . SER B 1 406 ? 17.984 22 29.391 1 49.97 406 SER B CA 1
ATOM 6637 C C . SER B 1 406 ? 17.766 22.047 27.875 1 49.97 406 SER B C 1
ATOM 6639 O O . SER B 1 406 ? 18.469 21.359 27.125 1 49.97 406 SER B O 1
ATOM 6641 N N . ASP B 1 407 ? 16.516 22.438 27.453 1 63.28 407 ASP B N 1
ATOM 6642 C CA . ASP B 1 407 ? 16.172 22.734 26.078 1 63.28 407 ASP B CA 1
ATOM 6643 C C . ASP B 1 407 ? 17.234 23.609 25.422 1 63.28 407 ASP B C 1
ATOM 6645 O O . ASP B 1 407 ? 17.484 24.719 25.859 1 63.28 407 ASP B O 1
ATOM 6649 N N . PHE B 1 408 ? 18.188 22.938 24.719 1 67.81 408 PHE B N 1
ATOM 6650 C CA . PHE B 1 408 ? 19.328 23.641 24.125 1 67.81 408 PHE B CA 1
ATOM 6651 C C . PHE B 1 408 ? 18.844 24.688 23.109 1 67.81 408 PHE B C 1
ATOM 6653 O O . PHE B 1 408 ? 19.641 25.266 22.391 1 67.81 408 PHE B O 1
ATOM 6660 N N . GLY B 1 409 ? 17.578 24.953 23.109 1 72.25 409 GLY B N 1
ATOM 6661 C CA . GLY B 1 409 ? 17.031 26.016 22.281 1 72.25 409 GLY B CA 1
ATOM 6662 C C . GLY B 1 409 ? 16.812 25.594 20.844 1 72.25 409 GLY B C 1
ATOM 6663 O O . GLY B 1 409 ? 16.828 24.391 20.531 1 72.25 409 GLY B O 1
ATOM 6664 N N . GLY B 1 410 ? 16.297 26.438 20.031 1 83.62 410 GLY B N 1
ATOM 6665 C CA . GLY B 1 410 ? 16.031 26.219 18.625 1 83.62 410 GLY B CA 1
ATOM 6666 C C . GLY B 1 410 ? 14.57 25.891 18.344 1 83.62 410 GLY B C 1
ATOM 6667 O O . GLY B 1 410 ? 13.852 25.422 19.219 1 83.62 410 GLY B O 1
ATOM 6668 N N . GLU B 1 411 ? 14.211 26.297 17.203 1 87.69 411 GLU B N 1
ATOM 6669 C CA . GLU B 1 411 ? 12.836 26.062 16.781 1 87.69 411 GLU B CA 1
ATOM 6670 C C . GLU B 1 411 ? 12.766 25 15.68 1 87.69 411 GLU B C 1
ATOM 6672 O O . GLU B 1 411 ? 13.453 25.125 14.664 1 87.69 411 GLU B O 1
ATOM 6677 N N . TYR B 1 412 ? 12.055 23.984 16.047 1 94.69 412 TYR B N 1
ATOM 6678 C CA . TYR B 1 412 ? 11.805 22.938 15.062 1 94.69 412 TYR B CA 1
ATOM 6679 C C . TYR B 1 412 ? 10.547 23.234 14.258 1 94.69 412 TYR B C 1
ATOM 6681 O O . TYR B 1 412 ? 9.453 23.328 14.82 1 94.69 412 TYR B O 1
ATOM 6689 N N . PRO B 1 413 ? 10.672 23.406 13.008 1 95.25 413 PRO B N 1
ATOM 6690 C CA . PRO B 1 413 ? 9.523 23.859 12.219 1 95.25 413 PRO B CA 1
ATOM 6691 C C . PRO B 1 413 ? 8.492 22.75 12 1 95.25 413 PRO B C 1
ATOM 6693 O O . PRO B 1 413 ? 8.852 21.594 11.836 1 95.25 413 PRO B O 1
ATOM 6696 N N . MET B 1 414 ? 7.246 23.141 12.062 1 97.25 414 MET B N 1
ATOM 6697 C CA . MET B 1 414 ? 6.105 22.328 11.672 1 97.25 414 MET B CA 1
ATOM 6698 C C . MET B 1 414 ? 5.309 23 10.562 1 97.25 414 MET B C 1
ATOM 6700 O O . MET B 1 414 ? 4.105 23.234 10.703 1 97.25 414 MET B O 1
ATOM 6704 N N . ASP B 1 415 ? 5.988 23.266 9.461 1 96.62 415 ASP B N 1
ATOM 6705 C CA . ASP B 1 415 ? 5.414 24.078 8.391 1 96.62 415 ASP B CA 1
ATOM 6706 C C . ASP B 1 415 ? 5.477 23.344 7.051 1 96.62 415 ASP B C 1
ATOM 6708 O O . ASP B 1 415 ? 5.691 23.969 6.008 1 96.62 415 ASP B O 1
ATOM 6712 N N . TYR B 1 416 ? 5.246 22.094 7.035 1 95.44 416 TYR B N 1
ATOM 6713 C CA . TYR B 1 416 ? 5.523 21.219 5.902 1 95.44 416 TYR B CA 1
ATOM 6714 C C . TYR B 1 416 ? 4.508 21.438 4.789 1 95.44 416 TYR B C 1
ATOM 6716 O O . TYR B 1 416 ? 4.723 21 3.652 1 95.44 416 TYR B O 1
ATOM 6724 N N . TYR B 1 417 ? 3.365 22.031 5.055 1 93.62 417 TYR B N 1
ATOM 6725 C CA . TYR B 1 417 ? 2.41 22.391 4.012 1 93.62 417 TYR B CA 1
ATOM 6726 C C . TYR B 1 417 ? 1.976 23.844 4.148 1 93.62 417 TYR B C 1
ATOM 6728 O O . TYR B 1 417 ? 0.939 24.25 3.611 1 93.62 417 TYR B O 1
ATOM 6736 N N . SER B 1 418 ? 2.729 24.609 4.906 1 94.31 418 SER B N 1
ATOM 6737 C CA . SER B 1 418 ? 2.443 26.031 5.07 1 94.31 418 SER B CA 1
ATOM 6738 C C . SER B 1 418 ? 2.855 26.812 3.834 1 94.31 418 SER B C 1
ATOM 6740 O O . SER B 1 418 ? 3.902 26.562 3.242 1 94.31 418 SER B O 1
ATOM 6742 N N . GLN B 1 419 ? 2.059 27.734 3.518 1 91 419 GLN B N 1
ATOM 6743 C CA . GLN B 1 419 ? 2.371 28.594 2.383 1 91 419 GLN B CA 1
ATOM 6744 C C . GLN B 1 419 ? 3.684 29.344 2.604 1 91 419 GLN B C 1
ATOM 6746 O O . GLN B 1 419 ? 4.422 29.594 1.652 1 91 419 GLN B O 1
ATOM 6751 N N . ASP B 1 420 ? 3.977 29.625 3.82 1 90 420 ASP B N 1
ATOM 6752 C CA . ASP B 1 420 ? 5.168 30.391 4.156 1 90 420 ASP B CA 1
ATOM 6753 C C . ASP B 1 420 ? 6.273 29.484 4.703 1 90 420 ASP B C 1
ATOM 6755 O O . ASP B 1 420 ? 7.211 29.969 5.344 1 90 420 ASP B O 1
ATOM 6759 N N . GLY B 1 421 ? 6.156 28.266 4.457 1 91 421 GLY B N 1
ATOM 6760 C CA . GLY B 1 421 ? 7.145 27.328 4.977 1 91 421 GLY B CA 1
ATOM 6761 C C . GLY B 1 421 ? 8.469 27.375 4.234 1 91 421 GLY B C 1
ATOM 6762 O O . GLY B 1 421 ? 8.57 28.031 3.193 1 91 421 GLY B O 1
ATOM 6763 N N . GLY B 1 422 ? 9.492 26.766 4.77 1 90.5 422 GLY B N 1
ATOM 6764 C CA . GLY B 1 422 ? 10.797 26.703 4.133 1 90.5 422 GLY B CA 1
ATOM 6765 C C . GLY B 1 422 ? 10.781 25.953 2.818 1 90.5 422 GLY B C 1
ATOM 6766 O O . GLY B 1 422 ? 9.719 25.531 2.354 1 90.5 422 GLY B O 1
ATOM 6767 N N . GLU B 1 423 ? 11.883 25.797 2.191 1 89.88 423 GLU B N 1
ATOM 6768 C CA . GLU B 1 423 ? 12 25.172 0.876 1 89.88 423 GLU B CA 1
ATOM 6769 C C . GLU B 1 423 ? 11.688 23.688 0.946 1 89.88 423 GLU B C 1
ATOM 6771 O O . GLU B 1 423 ? 11.398 23.062 -0.075 1 89.88 423 GLU B O 1
ATOM 6776 N N . TRP B 1 424 ? 11.711 23.141 2.133 1 91.94 424 TRP B N 1
ATOM 6777 C CA . TRP B 1 424 ? 11.43 21.719 2.348 1 91.94 424 TRP B CA 1
ATOM 6778 C C . TRP B 1 424 ? 9.93 21.469 2.35 1 91.94 424 TRP B C 1
ATOM 6780 O O . TRP B 1 424 ? 9.492 20.312 2.441 1 91.94 424 TRP B O 1
ATOM 6790 N N . ASN B 1 425 ? 9.188 22.5 2.258 1 89.88 425 ASN B N 1
ATOM 6791 C CA . ASN B 1 425 ? 7.73 22.422 2.357 1 89.88 425 ASN B CA 1
ATOM 6792 C C . ASN B 1 425 ? 7.113 21.812 1.107 1 89.88 425 ASN B C 1
ATOM 6794 O O . ASN B 1 425 ? 7.602 22.031 -0.003 1 89.88 425 ASN B O 1
ATOM 6798 N N . SER B 1 426 ? 6.027 21.078 1.294 1 85.94 426 SER B N 1
ATOM 6799 C CA . SER B 1 426 ? 5.363 20.359 0.216 1 85.94 426 SER B CA 1
ATOM 6800 C C . SER B 1 426 ? 4.133 21.109 -0.279 1 85.94 426 SER B C 1
ATOM 6802 O O . SER B 1 426 ? 3.295 20.547 -0.986 1 85.94 426 SER B O 1
ATOM 6804 N N . SER B 1 427 ? 4.059 22.406 0.052 1 84.56 427 SER B N 1
ATOM 6805 C CA . SER B 1 427 ? 2.883 23.172 -0.343 1 84.56 427 SER B CA 1
ATOM 6806 C C . SER B 1 427 ? 2.814 23.344 -1.856 1 84.56 427 SER B C 1
ATOM 6808 O O . SER B 1 427 ? 3.846 23.484 -2.518 1 84.56 427 SER B O 1
ATOM 6810 N N . TYR B 1 428 ? 1.653 23.266 -2.428 1 78.69 428 TYR B N 1
ATOM 6811 C CA . TYR B 1 428 ? 1.414 23.422 -3.859 1 78.69 428 TYR B CA 1
ATOM 6812 C C . TYR B 1 428 ? 1.306 24.891 -4.25 1 78.69 428 TYR B C 1
ATOM 6814 O O . TYR B 1 428 ? 1.308 25.219 -5.438 1 78.69 428 TYR B O 1
ATOM 6822 N N . VAL B 1 429 ? 1.025 25.719 -3.33 1 68.12 429 VAL B N 1
ATOM 6823 C CA . VAL B 1 429 ? 0.759 27.125 -3.602 1 68.12 429 VAL B CA 1
ATOM 6824 C C . VAL B 1 429 ? 2.061 27.844 -3.961 1 68.12 429 VAL B C 1
ATOM 6826 O O . VAL B 1 429 ? 2.045 28.875 -4.637 1 68.12 429 VAL B O 1
ATOM 6829 N N . LYS B 1 430 ? 3.102 27.391 -3.5 1 60.84 430 LYS B N 1
ATOM 6830 C CA . LYS B 1 430 ? 4.355 28.094 -3.756 1 60.84 430 LYS B CA 1
ATOM 6831 C C . LYS B 1 430 ? 4.75 27.984 -5.227 1 60.84 430 LYS B C 1
ATOM 6833 O O . LYS B 1 430 ? 4.855 26.891 -5.777 1 60.84 430 LYS B O 1
ATOM 6838 N N . LYS B 1 431 ? 4.16 29.016 -6.062 1 49.62 431 LYS B N 1
ATOM 6839 C CA . LYS B 1 431 ? 4.484 29.172 -7.48 1 49.62 431 LYS B CA 1
ATOM 6840 C C . LYS B 1 431 ? 5.984 29.031 -7.723 1 49.62 431 LYS B C 1
ATOM 6842 O O . LYS B 1 431 ? 6.789 29.656 -7.035 1 49.62 431 LYS B O 1
ATOM 6847 N N . SER B 1 432 ? 6.359 27.953 -8.055 1 44.66 432 SER B N 1
ATOM 6848 C CA . SER B 1 432 ? 7.742 27.953 -8.516 1 44.66 432 SER B CA 1
ATOM 6849 C C . SER B 1 432 ? 8.023 29.156 -9.406 1 44.66 432 SER B C 1
ATOM 6851 O O . SER B 1 432 ? 7.18 29.562 -10.203 1 44.66 432 SER B O 1
ATOM 6853 N N . SER B 1 433 ? 8.898 30.266 -8.906 1 35.28 433 SER B N 1
ATOM 6854 C CA . SER B 1 433 ? 9.344 31.281 -9.859 1 35.28 433 SER B CA 1
ATOM 6855 C C . SER B 1 433 ? 9.461 30.703 -11.266 1 35.28 433 SER B C 1
ATOM 6857 O O . SER B 1 433 ? 9.531 31.453 -12.25 1 35.28 433 SER B O 1
ATOM 6859 N N . ARG B 1 434 ? 10.258 29.672 -11.484 1 32.06 434 ARG B N 1
ATOM 6860 C CA . ARG B 1 434 ? 10.477 29.219 -12.852 1 32.06 434 ARG B CA 1
ATOM 6861 C C . ARG B 1 434 ? 9.336 28.312 -13.312 1 32.06 434 ARG B C 1
ATOM 6863 O O . ARG B 1 434 ? 8.836 27.484 -12.547 1 32.06 434 ARG B O 1
ATOM 6870 N N . PRO B 1 435 ? 8.695 28.688 -14.445 1 31.23 435 PRO B N 1
ATOM 6871 C CA . PRO B 1 435 ? 7.656 27.859 -15.062 1 31.23 435 PRO B CA 1
ATOM 6872 C C . PRO B 1 435 ? 7.918 26.375 -14.898 1 31.23 435 PRO B C 1
ATOM 6874 O O . PRO B 1 435 ? 9.078 25.938 -14.891 1 31.23 435 PRO B O 1
ATOM 6877 N N . VAL B 1 436 ? 7.148 25.688 -14.172 1 35.12 436 VAL B N 1
ATOM 6878 C CA . VAL B 1 436 ? 7.32 24.25 -14.234 1 35.12 436 VAL B CA 1
ATOM 6879 C C . VAL B 1 436 ? 7.738 23.828 -15.641 1 35.12 436 VAL B C 1
ATOM 6881 O O . VAL B 1 436 ? 6.969 23.984 -16.594 1 35.12 436 VAL B O 1
ATOM 6884 N N . ARG B 1 437 ? 8.938 24.203 -16.109 1 27.36 437 ARG B N 1
ATOM 6885 C CA . ARG B 1 437 ? 9.359 23.688 -17.406 1 27.36 437 ARG B CA 1
ATOM 6886 C C . ARG B 1 437 ? 9.023 22.203 -17.531 1 27.36 437 ARG B C 1
ATOM 6888 O O . ARG B 1 437 ? 9.25 21.422 -16.594 1 27.36 437 ARG B O 1
ATOM 6895 N N . ARG B 1 438 ? 8.078 21.938 -18.312 1 29.16 438 ARG B N 1
ATOM 6896 C CA . ARG B 1 438 ? 8.102 20.594 -18.859 1 29.16 438 ARG B CA 1
ATOM 6897 C C . ARG B 1 438 ? 9.539 20.094 -19.031 1 29.16 438 ARG B C 1
ATOM 6899 O O . ARG B 1 438 ? 10.383 20.797 -19.594 1 29.16 438 ARG B O 1
ATOM 6906 N N . ILE B 1 439 ? 10.133 19.438 -18.094 1 28.77 439 ILE B N 1
ATOM 6907 C CA . ILE B 1 439 ? 11.492 18.938 -18.297 1 28.77 439 ILE B CA 1
ATOM 6908 C C . ILE B 1 439 ? 11.711 18.672 -19.781 1 28.77 439 ILE B C 1
ATOM 6910 O O . ILE B 1 439 ? 11.125 17.734 -20.344 1 28.77 439 ILE B O 1
ATOM 6914 N N . SER B 1 440 ? 11.656 19.75 -20.641 1 25.25 440 SER B N 1
ATOM 6915 C CA . SER B 1 440 ? 12.328 19.562 -21.922 1 25.25 440 SER B CA 1
ATOM 6916 C C . SER B 1 440 ? 13.805 19.234 -21.719 1 25.25 440 SER B C 1
ATOM 6918 O O . SER B 1 440 ? 14.562 20.031 -21.172 1 25.25 440 SER B O 1
ATOM 6920 N N . VAL B 1 441 ? 14.133 18.047 -21.281 1 25.97 441 VAL B N 1
ATOM 6921 C CA . VAL B 1 441 ? 15.531 17.625 -21.328 1 25.97 441 VAL B CA 1
ATOM 6922 C C . VAL B 1 441 ? 16.156 18.047 -22.641 1 25.97 441 VAL B C 1
ATOM 6924 O O . VAL B 1 441 ? 15.734 17.594 -23.719 1 25.97 441 VAL B O 1
ATOM 6927 N N . SER B 1 442 ? 16.531 19.281 -22.766 1 24.06 442 SER B N 1
ATOM 6928 C CA . SER B 1 442 ? 17.391 19.672 -23.891 1 24.06 442 SER B CA 1
ATOM 6929 C C . SER B 1 442 ? 18.594 18.734 -24.016 1 24.06 442 SER B C 1
ATOM 6931 O O . SER B 1 442 ? 19.234 18.406 -23.016 1 24.06 442 SER B O 1
ATOM 6933 N N . SER B 1 443 ? 18.609 17.938 -25.047 1 22.83 443 SER B N 1
ATOM 6934 C CA . SER B 1 443 ? 19.641 17.078 -25.625 1 22.83 443 SER B CA 1
ATOM 6935 C C . SER B 1 443 ? 20.922 17.859 -25.891 1 22.83 443 SER B C 1
ATOM 6937 O O . SER B 1 443 ? 20.969 18.703 -26.797 1 22.83 443 SER B O 1
ATOM 6939 N N . ILE B 1 444 ? 21.531 18.547 -24.984 1 22.08 444 ILE B N 1
ATOM 6940 C CA . ILE B 1 444 ? 22.797 19.125 -25.453 1 22.08 444 ILE B CA 1
ATOM 6941 C C . ILE B 1 444 ? 23.75 18 -25.875 1 22.08 444 ILE B C 1
ATOM 6943 O O . ILE B 1 444 ? 24.172 17.203 -25.031 1 22.08 444 ILE B O 1
ATOM 6947 N N . ALA B 1 445 ? 23.781 17.578 -27.219 1 21.83 445 ALA B N 1
ATOM 6948 C CA . ALA B 1 445 ? 24.703 16.781 -28.016 1 21.83 445 ALA B CA 1
ATOM 6949 C C . ALA B 1 445 ? 26.109 17.391 -27.984 1 21.83 445 ALA B C 1
ATOM 6951 O O . ALA B 1 445 ? 26.344 18.422 -28.609 1 21.83 445 ALA B O 1
ATOM 6952 N N . THR B 1 446 ? 26.75 17.578 -26.859 1 22.12 446 THR B N 1
ATOM 6953 C CA . THR B 1 446 ? 28.125 17.984 -27.062 1 22.12 446 THR B CA 1
ATOM 6954 C C . THR B 1 446 ? 28.828 17.094 -28.094 1 22.12 446 THR B C 1
ATOM 6956 O O . THR B 1 446 ? 28.531 15.906 -28.172 1 22.12 446 THR B O 1
ATOM 6959 N N . SER B 1 447 ? 29.641 17.719 -29.047 1 22.11 447 SER B N 1
ATOM 6960 C CA . SER B 1 447 ? 30.453 17.391 -30.203 1 22.11 447 SER B CA 1
ATOM 6961 C C . SER B 1 447 ? 31.328 16.172 -29.953 1 22.11 447 SER B C 1
ATOM 6963 O O . SER B 1 447 ? 31.609 15.836 -28.797 1 22.11 447 SER B O 1
ATOM 6965 N N . ALA B 1 448 ? 31.594 15.414 -31.125 1 23.05 448 ALA B N 1
ATOM 6966 C CA . ALA B 1 448 ? 32.406 14.297 -31.578 1 23.05 448 ALA B CA 1
ATOM 6967 C C . ALA B 1 448 ? 33.875 14.492 -31.203 1 23.05 448 ALA B C 1
ATOM 6969 O O . ALA B 1 448 ? 34.469 15.531 -31.484 1 23.05 448 ALA B O 1
ATOM 6970 N N . ILE B 1 449 ? 34.25 14.078 -30.016 1 19.91 449 ILE B N 1
ATOM 6971 C CA . ILE B 1 449 ? 35.719 14.023 -29.938 1 19.91 449 ILE B CA 1
ATOM 6972 C C . ILE B 1 449 ? 36.281 13.461 -31.234 1 19.91 449 ILE B C 1
ATOM 6974 O O . ILE B 1 449 ? 35.875 12.375 -31.672 1 19.91 449 ILE B O 1
ATOM 6978 N N . SER B 1 450 ? 36.688 14.312 -32.094 1 21.14 450 SER B N 1
ATOM 6979 C CA . SER B 1 450 ? 37.562 14.172 -33.25 1 21.14 450 SER B CA 1
ATOM 6980 C C . SER B 1 450 ? 38.75 13.25 -32.938 1 21.14 450 SER B C 1
ATOM 6982 O O . SER B 1 450 ? 39.656 13.078 -33.75 1 21.14 450 SER B O 1
ATOM 6984 N N . GLN B 1 451 ? 38.688 12.086 -32.375 1 18.98 451 GLN B N 1
ATOM 6985 C CA . GLN B 1 451 ? 39.75 11.367 -33.062 1 18.98 451 GLN B CA 1
ATOM 6986 C C . GLN B 1 451 ? 39.344 10.977 -34.469 1 18.98 451 GLN B C 1
ATOM 6988 O O . GLN B 1 451 ? 38.188 10.625 -34.719 1 18.98 451 GLN B O 1
#

pLDDT: mean 84.51, std 22.36, range [18.98, 98.81]

Foldseek 3Di:
DPPPDPDPDPPPPPPPDPDQDPCLVVVPVLVVLCPVDDPQKCQVLSVVLSVLQVQVWQEEEEEEAPVCLVCQVSSQVSNVPRNVHNYYHYDDDHDPALQQAALVVCVVVPGQEYEYEQYDHQDDQVNHPHGYHYHNIAGDFDLVLVLVQCCVPPVVQAQEEEAAEASNHLVSSVVNQVVNVVVRHHYDFPDFPPDDTRHFDLQADDADDLVVRDVPPSLSYAYEYEEQDCSRVVLHCQQPVSHFYWYQYRVVSDIDGDDDDNLVLVVQLVVQLVQCLVFWQEEEEEAADNHNQGAVQLVVVLVVLCVVLVGHYDYHYDNDDDQVVVVVCVPPGQAYEYSGRQVCQRPVQVVHPHGYHYSVSSCCSSVVDDDQLDPPPPPPPPPDDDDDDPPVPPPPPPPPPPDDSPPSDGRDHSHQQGPPDDPSHRHPPVPPPDPPPPPPVPPPPPDDPPD/DPPPDPPPDPDPPPPPDPDQDPCLVVVPVLVVLVPVDDPQKCQVLSVVLSVLQVQVWQEEEEEEAPVCLVCQVSSQVSNVVRNVHNYYHYDDDHDPALQQAALVVCVVVPGQEYEYEQYDHQDDQVNHPHGYHYHNIAGDFDLVLVLVQCCVPPVVQAQEEEAAEASNHLVSSVVNQVVNVVVRHHYDFPDFPPDDTRHFDLQADDADDLVVRDVPPSLSYAYEYEEQDCSRVVLHCQQPVSHFYWYQYRVVSDIDGDDDDNLVLVVQLVVQLVQCLVFWQEEEEEAADNHNQGAVQLVVVLVVLCVVLVGHYDYHYDNDDDQVVVVVCVPPGQAYEYSGRQVCQRPPQVVHPHGYHYSVSSCCSSVVDDDQLDDPPPPPPPVDDDDDDPPVPPCPPPPPPPDDSPPSDGRDHSHQQGPPDDPSHRHPPVPPPDPPPPPPVPPPPPDDPPD